Protein AF-A0A0F9V5Z4-F1 (afdb_monomer)

Mean predicted aligned error: 7.22 Å

Organism: NCBI:txid412755

Nearest PDB structures (foldseek):
  5kbp-assembly1_B  TM=8.800E-01  e=9.585E-67  Enterococcus faecalis V583
  2wyi-assembly1_B  TM=8.734E-01  e=1.736E-66  Streptococcus pyogenes M1 GAS
  5kbp-assembly1_A  TM=8.771E-01  e=3.304E-66  Enterococcus faecalis V583
  2wyi-assembly1_A  TM=8.633E-01  e=1.322E-65  Streptococcus pyogenes M1 GAS
  3lvt-assembly1_A  TM=8.710E-01  e=1.163E-58  Enterococcus faecalis V583

Foldseek 3Di:
DDDDDDDPDDPDPDDQFEEAEAAEEAQDCFFQDHVVQLLVLLLLQLVQVLVLCVVVVQAAYEDQQACQSVVSNLVPDDPVVSVVSLVSLQVCQQVQRYEFHQFHFQFQAFLAFLVLLLLRRLVSNVRQVSSNHYDLEARNAPHLWHFLCPLQSSVLVNRQEYEYAALDDFAQVQAAQWAWEAHLLGRIHTYGHPWLGLAQQEQLQLQVLCSVVSCLLQCVQRCVRYLASYGYHRHYAHSDSDDRDCVVVLVVVCPDPDSHHYDYHHPRVSCVVCVVSCVPPHGHYDGGIRNDPFFHHSLQLLLFFPLVLLQLLLVLQCLLFLALFLLLLLVVLFADDRPVVLSSLLSSLSVSCRHHSNSSVLRFQVSVVVNVVSSVSSCVSSVVSRLQSLQLVVLFAFQQLQPQLKWKKKKFFSFLDWDQAWFKFWDFHDQPQADKFKAFPVRHTWDKDFLDDDRRITTIITGDTAHGQWIFMIMIHRDDPDDDDDDAQWAADPVQQWIDAPFWIWGQDQLRFIWIAGPVVRDIWGRAFKKKKKFAPFASRDGFGAQDMDIWISSPWGWDWDFSDGGRFKTKIKIKTWTWAAQEADPVNNYGDPHTDIKIKIWIWMDGRPDLKIKIKMKIFDQHAGMWMKGWGFWRQADDQWKWAAGHLAIDIDGLWADDADRDRDPSSVSRTDGCQFVHGPQKFFHDQKMWDHPQFKIKMKGWRSQTIWGLDPPRRIIITTPHGHHFFSGDQPGPGGHDTDDFGFTRLCSRVGGMDIIMMIMHIATGTCLVRLVVVVSSDRSRDMWMKMFRRDHHPHYSGDHQKHKPPSSFWGWRRWRQAPVRFWIKTKTWGNAQAKDKMKMAHPAAFPFKAWGRSSRHGPPHGFDDDPRITIDMHRHSRITMMITGHDHHNRSVDRRDPVRSVRIGITDRDDDDDDRPDDDDHDQSADPVVLVVLVVQLVVLVVVLVVLVVVLVVLLVVLVVCLVVVHDDLVSLLVSLVSVLVNLVSVLNNLSSQLSSLSSVLSVLVVPPPDPVVNVVSNVVSVVSNSLGCNSVSVVLSVLSVSSSSSSVSQVVDPPDDDSSPSSSVSVVSSVVVNVVVVVVSVVVD

Solvent-accessible surface area (backbone atoms only — not comparable to full-atom values): 55728 Å² total; per-residue (Å²): 142,84,87,80,77,79,80,77,76,73,79,78,73,78,75,68,33,30,40,32,39,32,34,33,43,42,68,74,60,42,29,87,53,42,49,79,58,45,49,55,46,48,54,49,22,53,55,45,47,51,55,46,35,74,73,38,79,84,50,57,41,34,47,51,25,20,37,41,73,55,49,63,49,44,72,74,42,55,74,72,57,28,55,55,54,48,49,52,42,28,57,37,15,60,72,63,31,38,36,24,11,31,20,22,50,61,45,34,49,65,84,46,54,45,65,54,55,52,50,30,37,52,48,6,40,54,53,16,51,75,31,40,30,50,37,49,30,47,56,47,58,82,30,60,21,42,47,29,44,52,26,46,57,38,45,40,68,66,20,52,32,33,37,34,54,42,13,60,72,71,59,71,94,60,60,47,32,50,28,38,36,30,12,79,53,69,33,60,22,50,31,34,47,42,68,43,48,70,37,66,43,42,60,39,49,83,35,66,80,48,33,64,62,48,50,54,50,51,49,64,59,44,48,84,32,32,83,33,64,55,36,87,29,30,24,32,41,65,69,59,50,74,78,72,60,50,60,69,57,39,56,56,52,67,76,44,99,60,88,54,46,64,47,78,42,53,69,54,57,49,48,66,65,40,49,77,61,47,62,96,56,90,59,46,75,47,68,37,59,30,75,28,30,55,54,29,60,42,46,71,23,19,50,33,20,41,41,66,56,40,38,52,47,47,50,52,51,47,45,43,44,51,40,40,32,35,44,34,33,54,41,30,44,27,39,32,81,60,66,57,71,62,53,51,50,33,50,53,41,51,44,64,39,36,22,32,40,46,49,25,38,50,36,30,59,67,41,58,53,53,44,53,53,38,50,52,50,35,52,50,53,49,46,52,52,39,53,53,40,51,38,62,53,56,64,28,29,37,28,52,89,27,40,96,86,15,33,27,37,40,36,33,27,52,35,49,52,69,38,78,42,78,47,48,30,36,44,80,50,65,92,84,52,70,65,64,44,43,20,41,84,86,66,49,76,40,64,70,37,79,68,46,77,60,91,49,34,34,33,36,37,32,58,45,75,29,39,16,27,21,28,26,36,34,27,43,32,60,56,66,103,65,84,82,81,90,80,52,67,27,49,69,41,82,90,70,42,29,41,33,37,82,42,37,36,40,34,56,44,69,34,53,24,28,34,42,28,35,59,89,77,71,48,66,26,65,52,29,68,26,40,41,37,34,49,26,52,30,24,23,34,33,67,14,66,26,86,49,74,65,77,45,54,37,69,81,36,70,32,52,76,42,80,70,31,87,43,48,55,41,36,32,33,40,29,36,38,62,45,78,40,50,34,28,54,32,98,82,46,45,28,61,30,89,59,62,41,67,31,36,31,21,32,43,38,38,43,40,36,84,44,70,42,43,38,37,43,38,20,38,36,39,62,44,36,27,28,34,36,28,37,34,38,52,35,71,69,52,73,54,67,44,32,38,22,28,49,50,71,38,64,47,80,41,60,57,65,33,66,82,79,85,75,82,72,53,77,88,42,66,88,42,53,52,71,52,23,33,62,55,57,59,48,68,42,69,33,44,41,30,39,32,42,31,57,59,60,39,23,26,32,41,32,36,56,38,50,29,29,34,28,59,42,79,92,74,40,21,45,31,38,47,69,43,34,15,23,50,25,41,26,64,84,84,36,75,37,44,56,74,84,92,67,54,68,30,72,20,46,64,38,21,53,70,45,75,50,77,45,44,39,34,45,30,68,36,49,24,37,54,70,80,40,41,46,62,57,53,24,48,57,67,68,40,60,66,47,35,32,36,30,61,48,36,74,37,87,38,65,50,58,46,52,48,37,41,48,38,57,40,91,59,39,47,72,64,42,35,33,62,36,95,88,69,70,32,43,34,42,30,32,27,19,66,39,95,50,69,44,74,37,36,38,35,62,61,65,49,72,76,45,46,32,36,23,37,80,71,66,48,76,70,80,50,66,45,51,73,56,91,86,28,33,40,50,76,34,50,27,39,26,78,44,27,39,37,32,33,61,54,61,48,61,82,46,62,63,80,74,55,72,69,57,49,71,50,39,43,77,34,49,54,62,75,83,78,72,68,46,87,72,83,72,88,69,69,72,69,56,52,75,65,56,41,52,50,35,50,51,50,31,56,48,45,54,52,52,39,55,53,46,50,55,52,42,52,54,44,47,53,53,54,53,56,35,41,75,69,74,45,83,54,66,66,60,50,33,52,41,32,48,46,45,24,52,42,35,44,38,52,34,50,39,48,36,25,51,48,28,34,41,53,45,47,46,55,35,41,73,74,70,48,82,52,65,70,61,40,51,55,49,49,50,53,40,48,56,54,58,75,63,60,54,62,62,62,32,49,53,52,26,49,51,30,48,50,55,24,51,46,45,56,47,47,74,73,44,93,86,70,84,87,63,63,75,52,62,59,52,45,53,50,43,56,56,44,48,57,50,51,51,52,48,50,55,61,71,74,106

Structure (mmCIF, N/CA/C/O backbone):
data_AF-A0A0F9V5Z4-F1
#
_entry.id   AF-A0A0F9V5Z4-F1
#
loop_
_atom_site.group_PDB
_atom_site.id
_atom_site.type_symbol
_atom_site.label_atom_id
_atom_site.label_alt_id
_atom_site.label_comp_id
_atom_site.label_asym_id
_atom_site.label_entity_id
_atom_site.label_seq_id
_atom_site.pdbx_PDB_ins_code
_atom_site.Cartn_x
_atom_site.Cartn_y
_atom_site.Cartn_z
_atom_site.occupancy
_atom_site.B_iso_or_equiv
_atom_site.auth_seq_id
_atom_site.auth_comp_id
_atom_site.auth_asym_id
_atom_site.auth_atom_id
_atom_site.pdbx_PDB_model_num
ATOM 1 N N . MET A 1 1 ? 24.948 66.933 -37.140 1.00 43.47 1 MET A N 1
ATOM 2 C CA . MET A 1 1 ? 25.096 65.718 -37.972 1.00 43.47 1 MET A CA 1
ATOM 3 C C . MET A 1 1 ? 26.145 64.804 -37.351 1.00 43.47 1 MET A C 1
ATOM 5 O O . MET A 1 1 ? 27.294 65.203 -37.322 1.00 43.47 1 MET A O 1
ATOM 9 N N . ALA A 1 2 ? 25.753 63.628 -36.846 1.00 32.47 2 ALA A N 1
ATOM 10 C CA . ALA A 1 2 ? 26.552 62.389 -36.802 1.00 32.47 2 ALA A CA 1
ATOM 11 C C . ALA A 1 2 ? 25.697 61.283 -36.148 1.00 32.47 2 ALA A C 1
ATOM 13 O O . ALA A 1 2 ? 25.526 61.235 -34.933 1.00 32.47 2 ALA A O 1
ATOM 14 N N . LYS A 1 3 ? 25.097 60.422 -36.977 1.00 36.50 3 LYS A N 1
ATOM 15 C CA . LYS A 1 3 ? 24.316 59.248 -36.559 1.00 36.50 3 LYS A CA 1
ATOM 16 C C . LYS A 1 3 ? 25.256 58.204 -35.937 1.00 36.50 3 LYS A C 1
ATOM 18 O O . LYS A 1 3 ? 26.016 57.572 -36.668 1.00 36.50 3 LYS A O 1
ATOM 23 N N . ARG A 1 4 ? 25.166 57.946 -34.627 1.00 34.31 4 ARG A N 1
ATOM 24 C CA . ARG A 1 4 ? 25.692 56.703 -34.034 1.00 34.31 4 ARG A CA 1
ATOM 25 C C . ARG A 1 4 ? 24.708 55.571 -34.338 1.00 34.31 4 ARG A C 1
ATOM 27 O O . ARG A 1 4 ? 23.636 55.489 -33.749 1.00 34.31 4 ARG A O 1
ATOM 34 N N . ARG A 1 5 ? 25.066 54.731 -35.314 1.00 34.25 5 ARG A N 1
ATOM 35 C CA . ARG A 1 5 ? 24.407 53.449 -35.595 1.00 34.25 5 ARG A CA 1
ATOM 36 C C . ARG A 1 5 ? 24.515 52.564 -34.352 1.00 34.25 5 ARG A C 1
ATOM 38 O O . ARG A 1 5 ? 25.616 52.166 -33.986 1.00 34.25 5 ARG A O 1
ATOM 45 N N . ALA A 1 6 ? 23.380 52.243 -33.736 1.00 34.56 6 ALA A N 1
ATOM 46 C CA . ALA A 1 6 ? 23.280 51.085 -32.861 1.00 34.56 6 ALA A CA 1
ATOM 47 C C . ALA A 1 6 ? 23.609 49.837 -33.694 1.00 34.56 6 ALA A C 1
ATOM 49 O O . ALA A 1 6 ? 22.993 49.601 -34.739 1.00 34.56 6 ALA A O 1
ATOM 50 N N . SER A 1 7 ? 24.618 49.080 -33.273 1.00 33.00 7 SER A N 1
ATOM 51 C CA . SER A 1 7 ? 24.911 47.777 -33.846 1.00 33.00 7 SER A CA 1
ATOM 52 C C . SER A 1 7 ? 23.739 46.853 -33.516 1.00 33.00 7 SER A C 1
ATOM 54 O O . SER A 1 7 ? 23.436 46.593 -32.354 1.00 33.00 7 SER A O 1
ATOM 56 N N . LYS A 1 8 ? 23.027 46.386 -34.548 1.00 39.34 8 LYS A N 1
ATOM 57 C CA . LYS A 1 8 ? 22.133 45.237 -34.408 1.00 39.34 8 LYS A CA 1
ATOM 58 C C . LYS A 1 8 ? 23.038 44.055 -34.080 1.00 39.34 8 LYS A C 1
ATOM 60 O O . LYS A 1 8 ? 23.792 43.616 -34.947 1.00 39.34 8 LYS A O 1
ATOM 65 N N . SER A 1 9 ? 23.020 43.593 -32.833 1.00 38.16 9 SER A N 1
ATOM 66 C CA . SER A 1 9 ? 23.584 42.293 -32.496 1.00 38.16 9 SER A CA 1
ATOM 67 C C . SER A 1 9 ? 22.909 41.253 -33.390 1.00 38.16 9 SER A C 1
ATOM 69 O O . SER A 1 9 ? 21.684 41.223 -33.523 1.00 38.16 9 SER A O 1
ATOM 71 N N . ALA A 1 10 ? 23.719 40.443 -34.068 1.00 38.25 10 ALA A N 1
ATOM 72 C CA . ALA A 1 10 ? 23.221 39.281 -34.783 1.00 38.25 10 ALA A CA 1
ATOM 73 C C . ALA A 1 10 ? 22.429 38.393 -33.800 1.00 38.25 10 ALA A C 1
ATOM 75 O O . ALA A 1 10 ? 22.803 38.324 -32.622 1.00 38.25 10 ALA A O 1
ATOM 76 N N . PRO A 1 11 ? 21.346 37.727 -34.237 1.00 37.97 11 PRO A N 1
ATOM 77 C CA . PRO A 1 11 ? 20.651 36.772 -33.384 1.00 37.97 11 PRO A CA 1
ATOM 78 C C . PRO A 1 11 ? 21.666 35.736 -32.883 1.00 37.97 11 PRO A C 1
ATOM 80 O O . PRO A 1 11 ? 22.372 35.129 -33.689 1.00 37.97 11 PRO A O 1
ATOM 83 N N . LYS A 1 12 ? 21.779 35.562 -31.555 1.00 43.12 12 LYS A N 1
ATOM 84 C CA . LYS A 1 12 ? 22.541 34.445 -30.973 1.00 43.12 12 LYS A CA 1
ATOM 85 C C . LYS A 1 12 ? 22.007 33.169 -31.625 1.00 43.12 12 LYS A C 1
ATOM 87 O O . LYS A 1 12 ? 20.807 32.914 -31.535 1.00 43.12 12 LYS A O 1
ATOM 92 N N . ALA A 1 13 ? 22.873 32.419 -32.308 1.00 49.06 13 ALA A N 1
ATOM 93 C CA . ALA A 1 13 ? 22.507 31.124 -32.868 1.00 49.06 13 ALA A CA 1
ATOM 94 C C . ALA A 1 13 ? 21.844 30.277 -31.771 1.00 49.06 13 ALA A C 1
ATOM 96 O O . ALA A 1 13 ? 22.297 30.297 -30.622 1.00 49.06 13 ALA A O 1
ATOM 97 N N . ALA A 1 14 ? 20.748 29.592 -32.108 1.00 57.53 14 ALA A N 1
ATOM 98 C CA . ALA A 1 14 ? 20.086 28.701 -31.166 1.00 57.53 14 ALA A CA 1
ATOM 99 C C . ALA A 1 14 ? 21.117 27.686 -30.633 1.00 57.53 14 ALA A C 1
ATOM 101 O O . ALA A 1 14 ? 21.912 27.172 -31.426 1.00 57.53 14 ALA A O 1
ATOM 102 N N . PRO A 1 15 ? 21.158 27.427 -29.314 1.00 72.62 15 PRO A N 1
ATOM 103 C CA . PRO A 1 15 ? 22.108 26.478 -28.754 1.00 72.62 15 PRO A CA 1
ATOM 104 C C . PRO A 1 15 ? 21.891 25.098 -29.381 1.00 72.62 15 PRO A C 1
ATOM 106 O O . PRO A 1 15 ? 20.756 24.634 -29.507 1.00 72.62 15 PRO A O 1
ATOM 109 N N . ARG A 1 16 ? 22.992 24.459 -29.780 1.00 87.06 16 ARG A N 1
ATOM 110 C CA . ARG A 1 16 ? 23.005 23.087 -30.293 1.00 87.06 16 ARG A CA 1
ATOM 111 C C . ARG A 1 16 ? 22.402 22.152 -29.228 1.00 87.06 16 ARG A C 1
ATOM 113 O O . ARG A 1 16 ? 22.829 22.231 -28.074 1.00 87.06 16 ARG A O 1
ATOM 120 N N . PRO A 1 17 ? 21.409 21.302 -29.558 1.00 94.94 17 PRO A N 1
ATOM 121 C CA . PRO A 1 17 ? 20.796 20.415 -28.576 1.00 94.94 17 PRO A CA 1
ATOM 122 C C . PRO A 1 17 ? 21.823 19.414 -28.043 1.00 94.94 17 PRO A C 1
ATOM 124 O O . PRO A 1 17 ? 22.686 18.940 -28.782 1.00 94.94 17 PRO A O 1
ATOM 127 N N . THR A 1 18 ? 21.727 19.066 -26.762 1.00 96.94 18 THR A N 1
ATOM 128 C CA . THR A 1 18 ? 22.603 18.063 -26.143 1.00 96.94 18 THR A CA 1
ATOM 129 C C . THR A 1 18 ? 21.808 16.843 -25.695 1.00 96.94 18 THR A C 1
ATOM 131 O O . THR A 1 18 ? 20.890 16.974 -24.890 1.00 96.94 18 THR A O 1
ATOM 134 N N . GLY A 1 19 ? 22.181 15.657 -26.169 1.00 97.00 19 GLY A N 1
ATOM 135 C CA . GLY A 1 19 ? 21.674 14.384 -25.666 1.00 97.00 19 GLY A CA 1
ATOM 136 C C . GLY A 1 19 ? 22.404 13.961 -24.394 1.00 97.00 19 GLY A C 1
ATOM 137 O O . GLY A 1 19 ? 23.636 13.953 -24.337 1.00 97.00 19 GLY A O 1
ATOM 138 N N . HIS A 1 20 ? 21.640 13.605 -23.368 1.00 97.56 20 HIS A N 1
ATOM 139 C CA . HIS A 1 20 ? 22.143 13.192 -22.062 1.00 97.56 20 HIS A CA 1
ATOM 140 C C . HIS A 1 20 ? 21.860 11.713 -21.846 1.00 97.56 20 HIS A C 1
ATOM 142 O O . HIS A 1 20 ? 20.718 11.324 -21.610 1.00 97.56 20 HIS A O 1
ATOM 148 N N . ILE A 1 21 ? 22.898 10.885 -21.943 1.00 97.44 21 ILE A N 1
ATOM 149 C CA . ILE A 1 21 ? 22.795 9.443 -21.738 1.00 97.44 21 ILE A CA 1
ATOM 150 C C . ILE A 1 21 ? 22.762 9.160 -20.235 1.00 97.44 21 ILE A C 1
ATOM 152 O O . ILE A 1 21 ? 23.786 9.265 -19.560 1.00 97.44 21 ILE A O 1
ATOM 156 N N . ILE A 1 22 ? 21.595 8.774 -19.722 1.00 97.25 22 ILE A N 1
ATOM 157 C CA . ILE A 1 22 ? 21.388 8.385 -18.323 1.00 97.25 22 ILE A CA 1
ATOM 158 C C . ILE A 1 22 ? 21.386 6.863 -18.261 1.00 97.25 22 ILE A C 1
ATOM 160 O O . ILE A 1 22 ? 20.468 6.215 -18.761 1.00 97.25 22 ILE A O 1
ATOM 164 N N . THR A 1 23 ? 22.445 6.284 -17.694 1.00 96.62 23 THR A N 1
ATOM 165 C CA . THR A 1 23 ? 22.612 4.825 -17.637 1.00 96.62 23 THR A CA 1
ATOM 166 C C . THR A 1 23 ? 22.084 4.270 -16.322 1.00 96.62 23 THR A C 1
ATOM 168 O O . THR A 1 23 ? 22.508 4.713 -15.256 1.00 96.62 23 THR A O 1
ATOM 171 N N . HIS A 1 24 ? 21.166 3.306 -16.394 1.00 94.81 24 HIS A N 1
ATOM 172 C CA . HIS A 1 24 ? 20.559 2.674 -15.219 1.00 94.81 24 HIS A CA 1
ATOM 173 C C . HIS A 1 24 ? 20.305 1.187 -15.453 1.00 94.81 24 HIS A C 1
ATOM 175 O O . HIS A 1 24 ? 20.174 0.746 -16.593 1.00 94.81 24 HIS A O 1
ATOM 181 N N . ASN A 1 25 ? 20.220 0.411 -14.378 1.00 91.56 25 ASN A N 1
ATOM 182 C CA . ASN A 1 25 ? 19.875 -1.005 -14.448 1.00 91.56 25 ASN A CA 1
ATOM 183 C C . ASN A 1 25 ? 18.634 -1.267 -13.600 1.00 91.56 25 ASN A C 1
ATOM 185 O O . ASN A 1 25 ? 18.753 -1.329 -12.379 1.00 91.56 25 ASN A O 1
ATOM 189 N N . HIS A 1 26 ? 17.477 -1.397 -14.247 1.00 91.81 26 HIS A N 1
ATOM 190 C CA . HIS A 1 26 ? 16.213 -1.670 -13.584 1.00 91.81 26 HIS A CA 1
ATOM 191 C C . HIS A 1 26 ? 16.264 -3.029 -12.893 1.00 91.81 26 HIS A C 1
ATOM 193 O O . HIS A 1 26 ? 16.584 -4.046 -13.525 1.00 91.81 26 HIS A O 1
ATOM 199 N N . TRP A 1 27 ? 16.013 -3.023 -11.588 1.00 92.12 27 TRP A N 1
ATOM 200 C CA . TRP A 1 27 ? 16.294 -4.158 -10.729 1.00 92.12 27 TRP A CA 1
ATOM 201 C C . TRP A 1 27 ? 15.084 -4.556 -9.895 1.00 92.12 27 TRP A C 1
ATOM 203 O O . TRP A 1 27 ? 14.965 -4.184 -8.729 1.00 92.12 27 TRP A O 1
ATOM 213 N N . ASP A 1 28 ? 14.245 -5.417 -10.464 1.00 92.06 28 ASP A N 1
ATOM 214 C CA . ASP A 1 28 ? 13.158 -6.038 -9.711 1.00 92.06 28 ASP A CA 1
ATOM 215 C C . ASP A 1 28 ? 13.735 -7.017 -8.695 1.00 92.06 28 ASP A C 1
ATOM 217 O O . ASP A 1 28 ? 14.318 -8.044 -9.051 1.00 92.06 28 ASP A O 1
ATOM 221 N N . ARG A 1 29 ? 13.628 -6.691 -7.406 1.00 90.75 29 ARG A N 1
ATOM 222 C CA . ARG A 1 29 ? 14.172 -7.529 -6.329 1.00 90.75 29 ARG A CA 1
ATOM 223 C C . ARG A 1 29 ? 13.669 -8.971 -6.431 1.00 90.75 29 ARG A C 1
ATOM 225 O O . ARG A 1 29 ? 14.471 -9.915 -6.447 1.00 90.75 29 ARG A O 1
ATOM 232 N N . ASP A 1 30 ? 12.351 -9.096 -6.536 1.00 91.75 30 ASP A N 1
ATOM 233 C CA . ASP A 1 30 ? 11.601 -10.321 -6.742 1.00 91.75 30 ASP A CA 1
ATOM 234 C C . ASP A 1 30 ? 10.557 -10.096 -7.838 1.00 91.75 30 ASP A C 1
ATOM 236 O O . ASP A 1 30 ? 9.823 -9.114 -7.821 1.00 91.75 30 ASP A O 1
ATOM 240 N N . TRP A 1 31 ? 10.458 -11.038 -8.777 1.00 93.31 31 TRP A N 1
ATOM 241 C CA . TRP A 1 31 ? 9.421 -11.007 -9.808 1.00 93.31 31 TRP A CA 1
ATOM 242 C C . TRP A 1 31 ? 9.094 -12.422 -10.308 1.00 93.31 31 TRP A C 1
ATOM 244 O O . TRP A 1 31 ? 8.435 -13.220 -9.631 1.00 93.31 31 TRP A O 1
ATOM 254 N N . VAL A 1 32 ? 9.596 -12.782 -11.493 1.00 90.44 32 VAL A N 1
ATOM 255 C CA . VAL A 1 32 ? 9.584 -14.162 -11.996 1.00 90.44 32 VAL A CA 1
ATOM 256 C C . VAL A 1 32 ? 10.664 -15.012 -11.323 1.00 90.44 32 VAL A C 1
ATOM 258 O O . VAL A 1 32 ? 10.488 -16.217 -11.147 1.00 90.44 32 VAL A O 1
ATOM 261 N N . LEU A 1 33 ? 11.774 -14.377 -10.939 1.00 90.19 33 LEU A N 1
ATOM 262 C CA . LEU A 1 33 ? 12.868 -14.968 -10.177 1.00 90.19 33 LEU A CA 1
ATOM 263 C C . LEU A 1 33 ? 12.790 -14.486 -8.727 1.00 90.19 33 LEU A C 1
ATOM 265 O O . LEU A 1 33 ? 12.339 -13.373 -8.469 1.00 90.19 33 LEU A O 1
ATOM 269 N N . THR A 1 34 ? 13.243 -15.326 -7.799 1.00 90.31 34 THR A N 1
ATOM 270 C CA . THR A 1 34 ? 13.334 -14.968 -6.380 1.00 90.31 34 THR A CA 1
ATOM 271 C C . THR A 1 34 ? 14.623 -14.211 -6.079 1.00 90.31 34 THR A C 1
ATOM 273 O O . THR A 1 34 ? 15.635 -14.374 -6.774 1.00 90.31 34 THR A O 1
ATOM 276 N N . GLU A 1 35 ? 14.626 -13.500 -4.954 1.00 88.38 35 GLU A N 1
ATOM 277 C CA . GLU A 1 35 ? 15.760 -12.782 -4.370 1.00 88.38 35 GLU A CA 1
ATOM 278 C C . GLU A 1 35 ? 17.042 -13.624 -4.317 1.00 88.38 35 GLU A C 1
ATOM 280 O O . GLU A 1 35 ? 18.155 -13.116 -4.414 1.00 88.38 35 GLU A O 1
ATOM 285 N N . VAL A 1 36 ? 16.929 -14.947 -4.169 1.00 85.94 36 VAL A N 1
ATOM 286 C CA . VAL A 1 36 ? 18.088 -15.843 -4.094 1.00 85.94 36 VAL A CA 1
ATOM 287 C C . VAL A 1 36 ? 18.882 -15.825 -5.399 1.00 85.94 36 VAL A C 1
ATOM 289 O O . VAL A 1 36 ? 20.114 -15.883 -5.355 1.00 85.94 36 VAL A O 1
ATOM 292 N N . ILE A 1 37 ? 18.187 -15.753 -6.537 1.00 86.38 37 ILE A N 1
ATOM 293 C CA . ILE A 1 37 ? 18.793 -15.717 -7.869 1.00 86.38 37 ILE A CA 1
ATOM 294 C C . ILE A 1 37 ? 19.247 -14.293 -8.182 1.00 86.38 37 ILE A C 1
ATOM 296 O O . ILE A 1 37 ? 20.417 -14.099 -8.522 1.00 86.38 37 ILE A O 1
ATOM 300 N N . THR A 1 38 ? 18.366 -13.306 -7.994 1.00 88.69 38 THR A N 1
ATOM 301 C CA . THR A 1 38 ? 18.655 -11.905 -8.331 1.00 88.69 38 THR A CA 1
ATOM 302 C C . THR A 1 38 ? 19.839 -11.381 -7.513 1.00 88.69 38 THR A C 1
ATOM 304 O O . THR A 1 38 ? 20.785 -10.841 -8.075 1.00 88.69 38 THR A O 1
ATOM 307 N N . ARG A 1 39 ? 19.949 -11.686 -6.214 1.00 85.81 39 ARG A N 1
ATOM 308 C CA . ARG A 1 39 ? 21.137 -11.322 -5.407 1.00 85.81 39 ARG A CA 1
ATOM 309 C C . ARG A 1 39 ? 22.463 -11.853 -5.971 1.00 85.81 39 ARG A C 1
ATOM 311 O O . ARG A 1 39 ? 23.498 -11.205 -5.821 1.00 85.81 39 ARG A O 1
ATOM 318 N N . GLY A 1 40 ? 22.463 -13.035 -6.594 1.00 85.62 40 GLY A N 1
ATOM 319 C CA . GLY A 1 40 ? 23.655 -13.589 -7.244 1.00 85.62 40 GLY A CA 1
ATOM 320 C C . GLY A 1 40 ? 24.080 -12.772 -8.466 1.00 85.62 40 GLY A C 1
ATOM 321 O O . GLY A 1 40 ? 25.267 -12.492 -8.641 1.00 85.62 40 GLY A O 1
ATOM 322 N N . GLN A 1 41 ? 23.101 -12.330 -9.257 1.00 87.38 41 GLN A N 1
ATOM 323 C CA . GLN A 1 41 ? 23.310 -11.452 -10.409 1.00 87.38 41 GLN A CA 1
ATOM 324 C C . GLN A 1 41 ? 23.791 -10.066 -9.960 1.00 87.38 41 GLN A C 1
ATOM 326 O O . GLN A 1 41 ? 24.725 -9.526 -10.548 1.00 87.38 41 GLN A O 1
ATOM 331 N N . ALA A 1 42 ? 23.243 -9.527 -8.864 1.00 91.12 42 ALA A N 1
ATOM 332 C CA . ALA A 1 42 ? 23.659 -8.238 -8.306 1.00 91.12 42 ALA A CA 1
ATOM 333 C C . ALA A 1 42 ? 25.153 -8.237 -7.940 1.00 91.12 42 ALA A C 1
ATOM 335 O O . ALA A 1 42 ? 25.880 -7.294 -8.250 1.00 91.12 42 ALA A O 1
ATOM 336 N N . ALA A 1 43 ? 25.651 -9.332 -7.351 1.00 91.06 43 ALA A N 1
ATOM 337 C CA . ALA A 1 43 ? 27.072 -9.478 -7.038 1.00 91.06 43 ALA A CA 1
ATOM 338 C C . ALA A 1 43 ? 27.965 -9.451 -8.295 1.00 91.06 43 ALA A C 1
ATOM 340 O O . ALA A 1 43 ? 29.034 -8.832 -8.287 1.00 91.06 43 ALA A O 1
ATOM 341 N N . ALA A 1 44 ? 27.541 -10.105 -9.382 1.00 91.56 44 ALA A N 1
ATOM 342 C CA . ALA A 1 44 ? 28.256 -10.073 -10.657 1.00 91.56 44 ALA A CA 1
ATOM 343 C C . ALA A 1 44 ? 28.203 -8.678 -11.303 1.00 91.56 44 ALA A C 1
ATOM 345 O O . ALA A 1 44 ? 29.237 -8.169 -11.745 1.00 91.56 44 ALA A O 1
ATOM 346 N N . PHE A 1 45 ? 27.033 -8.037 -11.284 1.00 94.00 45 PHE A N 1
ATOM 347 C CA . PHE A 1 45 ? 26.827 -6.676 -11.766 1.00 94.00 45 PHE A CA 1
ATOM 348 C C . PHE A 1 45 ? 27.739 -5.673 -11.049 1.00 94.00 45 PHE A C 1
ATOM 350 O O . PHE A 1 45 ? 28.524 -5.001 -11.713 1.00 94.00 45 PHE A O 1
ATOM 357 N N . PHE A 1 46 ? 27.731 -5.613 -9.710 1.00 95.75 46 PHE A N 1
ATOM 358 C CA . PHE A 1 46 ? 28.562 -4.654 -8.969 1.00 95.75 46 PHE A CA 1
ATOM 359 C C . PHE A 1 46 ? 30.060 -4.879 -9.186 1.00 95.75 46 PHE A C 1
ATOM 361 O O . PHE A 1 46 ? 30.820 -3.918 -9.318 1.00 95.75 46 PHE A O 1
ATOM 368 N N . LYS A 1 47 ? 30.498 -6.139 -9.304 1.00 95.50 47 LYS A N 1
ATOM 369 C CA . LYS A 1 47 ? 31.883 -6.452 -9.672 1.00 95.50 47 LYS A CA 1
ATOM 370 C C . LYS A 1 47 ? 32.251 -5.849 -11.033 1.00 95.50 47 LYS A C 1
ATOM 372 O O . LYS A 1 47 ? 33.305 -5.224 -11.150 1.00 95.50 47 LYS A O 1
ATOM 377 N N . ASN A 1 48 ? 31.405 -6.038 -12.046 1.00 95.44 48 ASN A N 1
ATOM 378 C CA . ASN A 1 48 ? 31.648 -5.522 -13.394 1.00 95.44 48 ASN A CA 1
ATOM 379 C C . ASN A 1 48 ? 31.541 -3.991 -13.441 1.00 95.44 48 ASN A C 1
ATOM 381 O O . ASN A 1 48 ? 32.343 -3.347 -14.113 1.00 95.44 48 ASN A O 1
ATOM 385 N N . LEU A 1 49 ? 30.607 -3.408 -12.686 1.00 96.62 49 LEU A N 1
ATOM 386 C CA . LEU A 1 49 ? 30.423 -1.965 -12.564 1.00 96.62 49 LEU A CA 1
ATOM 387 C C . LEU A 1 49 ? 31.663 -1.289 -11.982 1.00 96.62 49 LEU A C 1
ATOM 389 O O . LEU A 1 49 ? 32.165 -0.329 -12.557 1.00 96.62 49 LEU A O 1
ATOM 393 N N . PHE A 1 50 ? 32.205 -1.804 -10.877 1.00 97.38 50 PHE A N 1
ATOM 394 C CA . PHE A 1 50 ? 33.412 -1.223 -10.293 1.00 97.38 50 PHE A CA 1
ATOM 395 C C . PHE A 1 50 ? 34.632 -1.391 -11.200 1.00 97.38 50 PHE A C 1
ATOM 397 O O . PHE A 1 50 ? 35.426 -0.462 -11.302 1.00 97.38 50 PHE A O 1
ATOM 404 N N . ALA A 1 51 ? 34.747 -2.514 -11.919 1.00 97.06 51 ALA A N 1
ATOM 405 C CA . ALA A 1 51 ? 35.792 -2.683 -12.927 1.00 97.06 51 ALA A CA 1
ATOM 406 C C . ALA A 1 51 ? 35.655 -1.681 -14.091 1.00 97.06 51 ALA A C 1
ATOM 408 O O . ALA A 1 51 ? 36.664 -1.174 -14.577 1.00 97.06 51 ALA A O 1
ATOM 409 N N . MET A 1 52 ? 34.423 -1.372 -14.519 1.00 95.94 52 MET A N 1
ATOM 410 C CA . MET A 1 52 ? 34.156 -0.318 -15.502 1.00 95.94 52 MET A CA 1
ATOM 411 C C . MET A 1 52 ? 34.594 1.042 -14.971 1.00 95.94 52 MET A C 1
ATOM 413 O O . MET A 1 52 ? 35.358 1.727 -15.635 1.00 95.94 52 MET A O 1
ATOM 417 N N . MET A 1 53 ? 34.152 1.415 -13.771 1.00 96.69 53 MET A N 1
ATOM 418 C CA . MET A 1 53 ? 34.457 2.725 -13.197 1.00 96.69 53 MET A CA 1
ATOM 419 C C . MET A 1 53 ? 35.959 2.898 -12.914 1.00 96.69 53 MET A C 1
ATOM 421 O O . MET A 1 53 ? 36.498 3.982 -13.105 1.00 96.69 53 MET A O 1
ATOM 425 N N . ASP A 1 54 ? 36.672 1.840 -12.509 1.00 95.94 54 ASP A N 1
ATOM 426 C CA . ASP A 1 54 ? 38.132 1.898 -12.348 1.00 95.94 54 ASP A CA 1
ATOM 427 C C . ASP A 1 54 ? 38.860 2.092 -13.696 1.00 95.94 54 ASP A C 1
ATOM 429 O O . ASP A 1 54 ? 39.914 2.727 -13.724 1.00 95.94 54 ASP A O 1
ATOM 433 N N . ARG A 1 55 ? 38.302 1.587 -14.809 1.00 96.00 55 ARG A N 1
ATOM 434 C CA . ARG A 1 55 ? 38.837 1.784 -16.170 1.00 96.00 55 ARG A CA 1
ATOM 435 C C . ARG A 1 55 ? 38.473 3.150 -16.756 1.00 96.00 55 ARG A C 1
ATOM 437 O O . ARG A 1 55 ? 39.315 3.806 -17.357 1.00 96.00 55 ARG A O 1
ATOM 444 N N . GLU A 1 56 ? 37.217 3.547 -16.614 1.00 95.69 56 GLU A N 1
ATOM 445 C CA . GLU A 1 56 ? 36.608 4.747 -17.177 1.00 95.69 56 GLU A CA 1
ATOM 446 C C . GLU A 1 56 ? 36.070 5.596 -16.018 1.00 95.69 56 GLU A C 1
ATOM 448 O O . GLU A 1 56 ? 34.914 5.486 -15.610 1.00 95.69 56 GLU A O 1
ATOM 453 N N . VAL A 1 57 ? 36.933 6.443 -15.456 1.00 94.56 57 VAL A N 1
ATOM 454 C CA . VAL A 1 57 ? 36.660 7.191 -14.212 1.00 94.56 57 VAL A CA 1
ATOM 455 C C . VAL A 1 57 ? 35.519 8.209 -14.312 1.00 94.56 57 VAL A C 1
ATOM 457 O O . VAL A 1 57 ? 35.041 8.683 -13.278 1.00 94.56 57 VAL A O 1
ATOM 460 N N . ASP A 1 58 ? 35.092 8.531 -15.533 1.00 94.88 58 ASP A N 1
ATOM 461 C CA . ASP A 1 58 ? 33.966 9.420 -15.837 1.00 94.88 58 ASP A CA 1
ATOM 462 C C . ASP A 1 58 ? 32.647 8.655 -16.030 1.00 94.88 58 ASP A C 1
ATOM 464 O O . ASP A 1 58 ? 31.597 9.277 -16.183 1.00 94.88 58 ASP A O 1
ATOM 468 N N . TYR A 1 59 ? 32.677 7.316 -16.005 1.00 97.50 59 TYR A N 1
ATOM 469 C CA . TYR A 1 59 ? 31.493 6.485 -16.196 1.00 97.50 59 TYR A CA 1
ATOM 470 C C . TYR A 1 59 ? 30.499 6.672 -15.053 1.00 97.50 59 TYR A C 1
ATOM 472 O O . TYR A 1 59 ? 30.879 6.639 -13.876 1.00 97.50 59 TYR A O 1
ATOM 480 N N . LYS A 1 60 ? 29.218 6.821 -15.392 1.00 97.00 60 LYS A N 1
ATOM 481 C CA . LYS A 1 60 ? 28.145 7.030 -14.415 1.00 97.00 60 LYS A CA 1
ATOM 482 C C . LYS A 1 60 ? 27.059 5.959 -14.483 1.00 97.00 60 LYS A C 1
ATOM 484 O O . LYS A 1 60 ? 26.815 5.375 -15.536 1.00 97.00 60 LYS A O 1
ATOM 489 N N . MET A 1 61 ? 26.428 5.689 -13.342 1.00 96.06 61 MET A N 1
ATOM 490 C CA . MET A 1 61 ? 25.382 4.675 -13.195 1.00 96.06 61 MET A CA 1
ATOM 491 C C . MET A 1 61 ? 24.358 5.086 -12.135 1.00 96.06 61 MET A C 1
ATOM 493 O O . MET A 1 61 ? 24.728 5.509 -11.038 1.00 96.06 61 MET A O 1
ATOM 497 N N . VAL A 1 62 ? 23.079 4.883 -12.443 1.00 95.62 62 VAL A N 1
ATOM 498 C CA . VAL A 1 62 ? 21.957 4.984 -11.502 1.00 95.62 62 VAL A CA 1
ATOM 499 C C . VAL A 1 62 ? 21.598 3.586 -11.005 1.00 95.62 62 VAL A C 1
ATOM 501 O O . VAL A 1 62 ? 21.328 2.694 -11.811 1.00 95.62 62 VAL A O 1
ATOM 504 N N . THR A 1 63 ? 21.548 3.381 -9.687 1.00 93.00 63 THR A N 1
ATOM 505 C CA . THR A 1 63 ? 21.102 2.110 -9.081 1.00 93.00 63 THR A CA 1
ATOM 506 C C . THR A 1 63 ? 19.580 2.061 -8.948 1.00 93.00 63 THR A C 1
ATOM 508 O O . THR A 1 63 ? 19.040 1.757 -7.890 1.00 93.00 63 THR A O 1
ATOM 511 N N . ASP A 1 64 ? 18.898 2.422 -10.035 1.00 93.31 64 ASP A N 1
ATOM 512 C CA . ASP A 1 64 ? 17.448 2.310 -10.207 1.00 93.31 64 ASP A CA 1
ATOM 513 C C . ASP A 1 64 ? 16.593 2.991 -9.129 1.00 93.31 64 ASP A C 1
ATOM 515 O O . ASP A 1 64 ? 15.545 2.501 -8.726 1.00 93.31 64 ASP A O 1
ATOM 519 N N . GLY A 1 65 ? 17.029 4.131 -8.600 1.00 94.38 65 GLY A N 1
ATOM 520 C CA . GLY A 1 65 ? 16.212 4.849 -7.622 1.00 94.38 65 GLY A CA 1
ATOM 521 C C . GLY A 1 65 ? 16.180 4.224 -6.222 1.00 94.38 65 GLY A C 1
ATOM 522 O O . GLY A 1 65 ? 15.579 4.810 -5.327 1.00 94.38 65 GLY A O 1
ATOM 523 N N . GLN A 1 66 ? 16.829 3.074 -6.013 1.00 95.75 66 GLN A N 1
ATOM 524 C CA . GLN A 1 66 ? 16.729 2.266 -4.799 1.00 95.75 66 GLN A CA 1
ATOM 525 C C . GLN A 1 66 ? 18.105 1.868 -4.250 1.00 95.75 66 GLN A C 1
ATOM 527 O O . GLN A 1 66 ? 19.099 1.787 -4.975 1.00 95.75 66 GLN A O 1
ATOM 532 N N . VAL A 1 67 ? 18.188 1.638 -2.940 1.00 97.00 67 VAL A N 1
ATOM 533 C CA . VAL A 1 67 ? 19.423 1.182 -2.267 1.00 97.00 67 VAL A CA 1
ATOM 534 C C . VAL A 1 67 ? 19.311 -0.228 -1.697 1.00 97.00 67 VAL A C 1
ATOM 536 O O . VAL A 1 67 ? 20.309 -0.776 -1.234 1.00 97.00 67 VAL A O 1
ATOM 539 N N . GLU A 1 68 ? 18.128 -0.837 -1.744 1.00 95.81 68 GLU A N 1
ATOM 540 C CA . GLU A 1 68 ? 17.873 -2.175 -1.217 1.00 95.81 68 GLU A CA 1
ATOM 541 C C . GLU A 1 68 ? 18.730 -3.231 -1.912 1.00 95.81 68 GLU A C 1
ATOM 543 O O . GLU A 1 68 ? 19.373 -4.005 -1.213 1.00 95.81 68 GLU A O 1
ATOM 548 N N . VAL A 1 69 ? 18.877 -3.183 -3.240 1.00 93.31 69 VAL A N 1
ATOM 549 C CA . VAL A 1 69 ? 19.761 -4.100 -3.985 1.00 93.31 69 VAL A CA 1
ATOM 550 C C . VAL A 1 69 ? 21.216 -4.047 -3.493 1.00 93.31 69 VAL A C 1
ATOM 552 O O . VAL A 1 69 ? 21.925 -5.058 -3.482 1.00 93.31 69 VAL A O 1
ATOM 555 N N . ILE A 1 70 ? 21.671 -2.873 -3.041 1.00 94.81 70 ILE A N 1
ATOM 556 C CA . ILE A 1 70 ? 23.006 -2.685 -2.465 1.00 94.81 70 ILE A CA 1
ATOM 557 C C . ILE A 1 70 ? 23.051 -3.264 -1.047 1.00 94.81 70 ILE A C 1
ATOM 559 O O . ILE A 1 70 ? 23.991 -3.980 -0.705 1.00 94.81 70 ILE A O 1
ATOM 563 N N . ASP A 1 71 ? 22.042 -2.972 -0.225 1.00 93.31 71 ASP A N 1
ATOM 564 C CA . ASP A 1 71 ? 21.929 -3.472 1.149 1.00 93.31 71 ASP A CA 1
ATOM 565 C C . ASP A 1 71 ? 21.869 -5.013 1.170 1.00 93.31 71 ASP A C 1
ATOM 567 O O . ASP A 1 71 ? 22.654 -5.651 1.871 1.00 93.31 71 ASP A O 1
ATOM 571 N N . ASP A 1 72 ? 21.051 -5.622 0.306 1.00 91.25 72 ASP A N 1
ATOM 572 C CA . ASP A 1 72 ? 20.926 -7.073 0.121 1.00 91.25 72 ASP A CA 1
ATOM 573 C C . ASP A 1 72 ? 22.245 -7.725 -0.331 1.00 91.25 72 ASP A C 1
ATOM 575 O O . ASP A 1 72 ? 22.603 -8.816 0.135 1.00 91.25 72 ASP A O 1
ATOM 579 N N . TYR A 1 73 ? 23.003 -7.061 -1.212 1.00 92.69 73 TYR A N 1
ATOM 580 C CA . TYR A 1 73 ? 24.340 -7.509 -1.607 1.00 92.69 73 TYR A CA 1
ATOM 581 C C . TYR A 1 73 ? 25.316 -7.481 -0.421 1.00 92.69 73 TYR A C 1
ATOM 583 O O . TYR A 1 73 ? 26.011 -8.469 -0.157 1.00 92.69 73 TYR A O 1
ATOM 591 N N . LEU A 1 74 ? 25.353 -6.373 0.325 1.00 93.75 74 LEU A N 1
ATOM 592 C CA . LEU A 1 74 ? 26.284 -6.168 1.435 1.00 93.75 74 LEU A CA 1
ATOM 593 C C . LEU A 1 74 ? 25.981 -7.059 2.650 1.00 93.75 74 LEU A C 1
ATOM 595 O O . LEU A 1 74 ? 26.917 -7.514 3.314 1.00 93.75 74 LEU A O 1
ATOM 599 N N . GLU A 1 75 ? 24.708 -7.340 2.943 1.00 90.25 75 GLU A N 1
ATOM 600 C CA . GLU A 1 75 ? 24.271 -8.160 4.086 1.00 90.25 75 GLU A CA 1
ATOM 601 C C . GLU A 1 75 ? 24.805 -9.604 4.043 1.00 90.25 75 GLU A C 1
ATOM 603 O O . GLU A 1 75 ? 24.978 -10.228 5.092 1.00 90.25 75 GLU A O 1
ATOM 608 N N . ARG A 1 76 ? 25.126 -10.141 2.858 1.00 86.62 76 ARG A N 1
ATOM 609 C CA . ARG A 1 76 ? 25.642 -11.518 2.699 1.00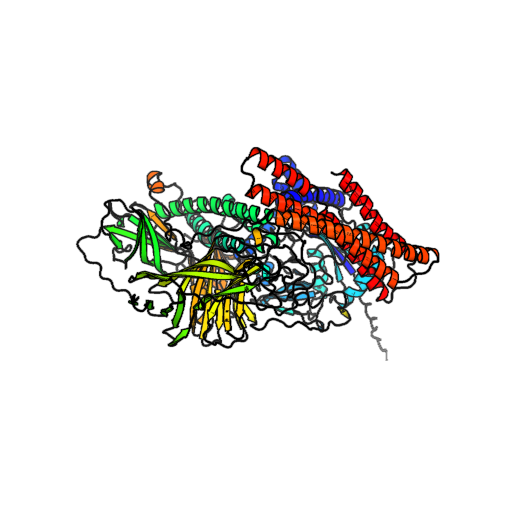 86.62 76 ARG A CA 1
ATOM 610 C C . ARG A 1 76 ? 27.155 -11.635 2.830 1.00 86.62 76 ARG A C 1
ATOM 612 O O . ARG A 1 76 ? 27.690 -12.746 2.872 1.00 86.62 76 ARG A O 1
ATOM 619 N N . LEU A 1 77 ? 27.861 -10.512 2.841 1.00 93.06 77 LEU A N 1
ATOM 620 C CA . LEU A 1 77 ? 29.312 -10.499 2.909 1.00 93.06 77 LEU A CA 1
ATOM 621 C C . LEU A 1 77 ? 29.782 -10.679 4.354 1.00 93.06 77 LEU A C 1
ATOM 623 O O . LEU A 1 77 ? 29.161 -10.204 5.303 1.00 93.06 77 LEU A O 1
ATOM 627 N N . SER A 1 78 ? 30.937 -11.326 4.531 1.00 95.50 78 SER A N 1
ATOM 628 C CA . SER A 1 78 ? 31.603 -11.315 5.836 1.00 95.50 78 SER A CA 1
ATOM 629 C C . SER A 1 78 ? 31.952 -9.872 6.232 1.00 95.50 78 SER A C 1
ATOM 631 O O . SER A 1 78 ? 32.212 -9.057 5.341 1.00 95.50 78 SER A O 1
ATOM 633 N N . PRO A 1 79 ? 32.046 -9.535 7.534 1.00 95.94 79 PRO A N 1
ATOM 634 C CA . PRO A 1 79 ? 32.317 -8.162 7.974 1.00 95.94 79 PRO A CA 1
ATOM 635 C C . PRO A 1 79 ? 33.535 -7.508 7.296 1.00 95.94 79 PRO A C 1
ATOM 637 O O . PRO A 1 79 ? 33.488 -6.338 6.920 1.00 95.94 79 PRO A O 1
ATOM 640 N N . ALA A 1 80 ? 34.606 -8.277 7.062 1.00 96.44 80 ALA A N 1
ATOM 641 C CA . ALA A 1 80 ? 35.799 -7.800 6.362 1.00 96.44 80 ALA A CA 1
ATOM 642 C C . ALA A 1 80 ? 35.533 -7.475 4.880 1.00 96.44 80 ALA A C 1
ATOM 644 O O . ALA A 1 80 ? 35.922 -6.407 4.409 1.00 96.44 80 ALA A O 1
ATOM 645 N N . LYS A 1 81 ? 34.840 -8.363 4.149 1.00 95.94 81 LYS A N 1
ATOM 646 C CA . LYS A 1 81 ? 34.483 -8.139 2.737 1.00 95.94 81 LYS A CA 1
ATOM 647 C C . LYS A 1 81 ? 33.481 -6.998 2.589 1.00 95.94 81 LYS A C 1
ATOM 649 O O . LYS A 1 81 ? 33.655 -6.155 1.717 1.00 95.94 81 LYS A O 1
ATOM 654 N N . ARG A 1 82 ? 32.489 -6.932 3.480 1.00 96.62 82 ARG A N 1
ATOM 655 C CA . ARG A 1 82 ? 31.498 -5.853 3.533 1.00 96.62 82 ARG A CA 1
ATOM 656 C C . ARG A 1 82 ? 32.174 -4.488 3.630 1.00 96.62 82 ARG A C 1
ATOM 658 O O . ARG A 1 82 ? 31.885 -3.618 2.821 1.00 96.62 82 ARG A O 1
ATOM 665 N N . LYS A 1 83 ? 33.138 -4.322 4.542 1.00 96.38 83 LYS A N 1
ATOM 666 C CA . LYS A 1 83 ? 33.885 -3.061 4.697 1.00 96.38 83 LYS A CA 1
ATOM 667 C C . LYS A 1 83 ? 34.608 -2.635 3.411 1.00 96.38 83 LYS A C 1
ATOM 669 O O . LYS A 1 83 ? 34.639 -1.446 3.101 1.00 96.38 83 LYS A O 1
ATOM 674 N N . VAL A 1 84 ? 35.190 -3.590 2.678 1.00 96.94 84 VAL A N 1
ATOM 675 C CA . VAL A 1 84 ? 35.875 -3.336 1.397 1.00 96.94 84 VAL A CA 1
ATOM 676 C C . VAL A 1 84 ? 34.883 -2.910 0.317 1.00 96.94 84 VAL A C 1
ATOM 678 O O . VAL A 1 84 ? 35.115 -1.913 -0.362 1.00 96.94 84 VAL A O 1
ATOM 681 N N . GLU A 1 85 ? 33.771 -3.626 0.172 1.00 96.31 85 GLU A N 1
ATOM 682 C CA . GLU A 1 85 ? 32.752 -3.307 -0.832 1.00 96.31 85 GLU A CA 1
ATOM 683 C C . GLU A 1 85 ? 32.064 -1.969 -0.533 1.00 96.31 85 GLU A C 1
ATOM 685 O O . GLU A 1 85 ? 31.972 -1.117 -1.414 1.00 96.31 85 GLU A O 1
ATOM 690 N N . GLU A 1 86 ? 31.699 -1.700 0.724 1.00 97.25 86 GLU A N 1
ATOM 691 C CA . GLU A 1 86 ? 31.168 -0.394 1.130 1.00 97.25 86 GLU A CA 1
ATOM 692 C C . GLU A 1 86 ? 32.148 0.755 0.839 1.00 97.25 86 GLU A C 1
ATOM 694 O O . GLU A 1 86 ? 31.723 1.867 0.532 1.00 97.25 86 GLU A O 1
ATOM 699 N N . ALA A 1 87 ? 33.464 0.525 0.927 1.00 97.38 87 ALA A N 1
ATOM 700 C CA . ALA A 1 87 ? 34.454 1.539 0.569 1.00 97.38 87 ALA A CA 1
ATOM 701 C C . ALA A 1 87 ? 34.433 1.871 -0.934 1.00 97.38 87 ALA A C 1
ATOM 703 O O . ALA A 1 87 ? 34.641 3.031 -1.292 1.00 97.38 87 ALA A O 1
ATOM 704 N N . LYS A 1 88 ? 34.130 0.898 -1.806 1.00 97.44 88 LYS A N 1
ATOM 705 C CA . LYS A 1 88 ? 33.947 1.133 -3.250 1.00 97.44 88 LYS A CA 1
ATOM 706 C C . LYS A 1 88 ? 32.689 1.951 -3.524 1.00 97.44 88 LYS A C 1
ATOM 708 O O . LYS A 1 88 ? 32.775 2.944 -4.244 1.00 97.44 88 LYS A O 1
ATOM 713 N N . PHE A 1 89 ? 31.565 1.601 -2.893 1.00 97.56 89 PHE A N 1
ATOM 714 C CA . PHE A 1 89 ? 30.344 2.413 -2.954 1.00 97.56 89 PHE A CA 1
ATOM 715 C C . PHE A 1 89 ? 30.614 3.847 -2.478 1.00 97.56 89 PHE A C 1
ATOM 717 O O . PHE A 1 89 ? 30.335 4.790 -3.210 1.00 97.56 89 PHE A O 1
ATOM 724 N N . ARG A 1 90 ? 31.289 4.022 -1.331 1.00 97.62 90 ARG A N 1
ATOM 725 C CA . ARG A 1 90 ? 31.698 5.343 -0.817 1.00 97.62 90 ARG A CA 1
ATOM 726 C C . ARG A 1 90 ? 32.601 6.120 -1.767 1.00 97.62 90 ARG A C 1
ATOM 728 O O . ARG A 1 90 ? 32.415 7.328 -1.900 1.00 97.62 90 ARG A O 1
ATOM 735 N N . LYS A 1 91 ? 33.567 5.463 -2.416 1.00 97.06 91 LYS A N 1
ATOM 736 C CA . LYS A 1 91 ? 34.456 6.084 -3.413 1.00 97.06 91 LYS A CA 1
ATOM 737 C C . LYS A 1 91 ? 33.644 6.659 -4.575 1.00 97.06 91 LYS A C 1
ATOM 739 O O . LYS A 1 91 ? 33.807 7.831 -4.898 1.00 97.06 91 LYS A O 1
ATOM 744 N N . TRP A 1 92 ? 32.786 5.848 -5.190 1.00 97.00 92 TRP A N 1
ATOM 745 C CA . TRP A 1 92 ? 32.063 6.232 -6.406 1.00 97.00 92 TRP A CA 1
ATOM 746 C C . TRP A 1 92 ? 30.839 7.110 -6.141 1.00 97.00 92 TRP A C 1
ATOM 748 O O . TRP A 1 92 ? 30.567 8.016 -6.925 1.00 97.00 92 TRP A O 1
ATOM 758 N N . GLY A 1 93 ? 30.162 6.914 -5.007 1.00 95.44 93 GLY A N 1
ATOM 759 C CA . GLY A 1 93 ? 29.074 7.773 -4.547 1.00 95.44 93 GLY A CA 1
ATOM 760 C C . GLY A 1 93 ? 29.550 9.202 -4.287 1.00 95.44 93 GLY A C 1
ATOM 761 O O . GLY A 1 93 ? 28.999 10.138 -4.856 1.00 95.44 93 GLY A O 1
ATOM 762 N N . LYS A 1 94 ? 30.637 9.389 -3.520 1.00 95.25 94 LYS A N 1
ATOM 763 C CA . LYS A 1 94 ? 31.187 10.731 -3.227 1.00 95.25 94 LYS A CA 1
ATOM 764 C C . LYS A 1 94 ? 31.697 11.478 -4.458 1.00 95.25 94 LYS A C 1
ATOM 766 O O . LYS A 1 94 ? 31.719 12.703 -4.450 1.00 95.25 94 LYS A O 1
ATOM 771 N N . ARG A 1 95 ? 32.140 10.756 -5.491 1.00 94.44 95 ARG A N 1
ATOM 772 C CA . ARG A 1 95 ? 32.549 11.354 -6.771 1.00 94.44 95 ARG A CA 1
ATOM 773 C C . ARG A 1 95 ? 31.361 11.759 -7.651 1.00 94.44 95 ARG A C 1
ATOM 775 O O . ARG A 1 95 ? 31.576 12.418 -8.658 1.00 94.44 95 ARG A O 1
ATOM 782 N N . GLY A 1 96 ? 30.139 11.355 -7.300 1.00 92.19 96 GLY A N 1
ATOM 783 C CA . GLY A 1 96 ? 28.937 11.606 -8.098 1.00 92.19 96 GLY A CA 1
ATOM 784 C C . GLY A 1 96 ? 28.747 10.645 -9.275 1.00 92.19 96 GLY A C 1
ATOM 785 O O . GLY A 1 96 ? 27.765 10.765 -9.996 1.00 92.19 96 GLY A O 1
ATOM 786 N N . ASN A 1 97 ? 29.638 9.664 -9.466 1.00 95.44 97 ASN A N 1
ATOM 787 C CA . ASN A 1 97 ? 29.523 8.664 -10.533 1.00 95.44 97 ASN A CA 1
ATOM 788 C C . ASN A 1 97 ? 28.374 7.675 -10.281 1.00 95.44 97 ASN A C 1
ATOM 790 O O . ASN A 1 97 ? 27.724 7.237 -11.227 1.00 95.44 97 ASN A O 1
ATOM 794 N N . LEU A 1 98 ? 28.127 7.311 -9.019 1.00 95.62 98 LEU A N 1
ATOM 795 C CA . LEU A 1 98 ? 27.082 6.359 -8.637 1.00 95.62 98 LEU A CA 1
ATOM 796 C C . LEU A 1 98 ? 25.915 7.084 -7.952 1.00 95.62 98 LEU A C 1
ATOM 798 O O . LEU A 1 98 ? 26.061 7.563 -6.824 1.00 95.62 98 LEU A O 1
ATOM 802 N N . ALA A 1 99 ? 24.766 7.151 -8.625 1.00 95.19 99 ALA A N 1
ATOM 803 C CA . ALA A 1 99 ? 23.533 7.720 -8.085 1.00 95.19 99 ALA A CA 1
ATOM 804 C C . ALA A 1 99 ? 22.713 6.625 -7.381 1.00 95.19 99 ALA A C 1
ATOM 806 O O . ALA A 1 99 ? 22.283 5.664 -8.019 1.00 95.19 99 ALA A O 1
ATOM 807 N N . MET A 1 100 ? 22.542 6.760 -6.062 1.00 95.56 100 MET A N 1
ATOM 808 C CA . MET A 1 100 ? 21.918 5.767 -5.176 1.00 95.56 100 MET A CA 1
ATOM 809 C C . MET A 1 100 ? 20.655 6.328 -4.519 1.00 95.56 100 MET A C 1
ATOM 811 O O . MET A 1 100 ? 20.664 7.473 -4.066 1.00 95.56 100 MET A O 1
ATOM 815 N N . GLY A 1 101 ? 19.601 5.521 -4.388 1.00 95.00 101 GLY A N 1
ATOM 816 C CA . GLY A 1 101 ? 18.319 5.982 -3.836 1.00 95.00 101 GLY A CA 1
ATOM 817 C C . GLY A 1 101 ? 17.575 6.907 -4.810 1.00 95.00 101 GLY A C 1
ATOM 818 O O . GLY A 1 101 ? 17.872 6.843 -6.000 1.00 95.00 101 GLY A O 1
ATOM 819 N N . PRO A 1 102 ? 16.635 7.759 -4.353 1.00 96.75 102 PRO A N 1
ATOM 820 C CA . PRO A 1 102 ? 16.469 8.211 -2.969 1.00 96.75 102 PRO A CA 1
ATOM 821 C C . PRO A 1 102 ? 15.730 7.237 -2.052 1.00 96.75 102 PRO A C 1
ATOM 823 O O . PRO A 1 102 ? 15.783 7.404 -0.834 1.00 96.75 102 PRO A O 1
ATOM 826 N N . THR A 1 103 ? 15.031 6.243 -2.593 1.00 97.88 103 THR A N 1
ATOM 827 C CA . THR A 1 103 ? 14.231 5.322 -1.785 1.00 97.88 103 THR A CA 1
ATOM 828 C C . THR A 1 103 ? 15.044 4.112 -1.328 1.00 97.88 103 THR A C 1
ATOM 830 O O . THR A 1 103 ? 16.142 3.845 -1.820 1.00 97.88 103 THR A O 1
ATOM 833 N N . TYR A 1 104 ? 14.530 3.379 -0.337 1.00 98.25 104 TYR A N 1
ATOM 834 C CA . TYR A 1 104 ? 15.057 2.067 0.023 1.00 98.25 104 TYR A CA 1
ATOM 835 C C . TYR A 1 104 ? 14.750 1.062 -1.089 1.00 98.25 104 TYR A C 1
ATOM 837 O O . TYR A 1 104 ? 15.685 0.523 -1.666 1.00 98.25 104 TYR A O 1
ATOM 845 N N . ILE A 1 105 ? 13.475 0.910 -1.446 1.00 97.25 105 ILE A N 1
ATOM 846 C CA . ILE A 1 105 ? 12.937 0.069 -2.532 1.00 97.25 105 ILE A CA 1
ATOM 847 C C . ILE A 1 105 ? 12.138 0.916 -3.531 1.00 97.25 105 ILE A C 1
ATOM 849 O O . ILE A 1 105 ? 11.809 2.066 -3.227 1.00 97.25 105 ILE A O 1
ATOM 853 N N . GLN A 1 106 ? 11.775 0.362 -4.690 1.00 95.06 106 GLN A N 1
ATOM 854 C CA . GLN A 1 106 ? 10.765 0.939 -5.590 1.00 95.06 106 GLN A CA 1
ATOM 855 C C . GLN A 1 106 ? 9.360 0.397 -5.260 1.00 95.06 106 GLN A C 1
ATOM 857 O O . GLN A 1 106 ? 9.044 -0.725 -5.667 1.00 95.06 106 GLN A O 1
ATOM 862 N N . PRO A 1 107 ? 8.504 1.139 -4.527 1.00 94.00 107 PRO A N 1
ATOM 863 C CA . PRO A 1 107 ? 7.213 0.620 -4.108 1.00 94.00 107 PRO A CA 1
ATOM 864 C C . PRO A 1 107 ? 6.142 0.801 -5.178 1.00 94.00 107 PRO A C 1
ATOM 866 O O . PRO A 1 107 ? 6.264 1.659 -6.057 1.00 94.00 107 PRO A O 1
ATOM 869 N N . ASP A 1 108 ? 5.030 0.084 -5.026 1.00 94.81 108 ASP A N 1
ATOM 870 C CA . ASP A 1 108 ? 3.765 0.547 -5.594 1.00 94.81 108 ASP A CA 1
ATOM 871 C C . ASP A 1 108 ? 3.222 1.704 -4.744 1.00 94.81 108 ASP A C 1
ATOM 873 O O . ASP A 1 108 ? 3.007 1.562 -3.539 1.00 94.81 108 ASP A O 1
ATOM 877 N N . TYR A 1 109 ? 3.008 2.870 -5.356 1.00 94.88 109 TYR A N 1
ATOM 878 C CA . TYR A 1 109 ? 2.679 4.075 -4.598 1.00 94.88 109 TYR A CA 1
ATOM 879 C C . TYR A 1 109 ? 1.259 4.080 -4.030 1.00 94.88 109 TYR A C 1
ATOM 881 O O . TYR A 1 109 ? 1.023 4.750 -3.021 1.00 94.88 109 TYR A O 1
ATOM 889 N N . VAL A 1 110 ? 0.327 3.351 -4.648 1.00 95.62 110 VAL A N 1
ATOM 890 C CA . VAL A 1 110 ? -1.098 3.415 -4.311 1.00 95.62 110 VAL A CA 1
ATOM 891 C C . VAL A 1 110 ? -1.522 2.326 -3.320 1.00 95.62 110 VAL A C 1
ATOM 893 O O . VAL A 1 110 ? -2.566 2.466 -2.679 1.00 95.62 110 VAL A O 1
ATOM 896 N N . LEU A 1 111 ? -0.721 1.270 -3.137 1.00 97.44 111 LEU A N 1
ATOM 897 C CA . LEU A 1 111 ? -1.028 0.137 -2.252 1.00 97.44 111 LEU A CA 1
ATOM 898 C C . LEU A 1 111 ? -0.487 0.253 -0.821 1.00 97.44 111 LEU A C 1
ATOM 900 O O . LEU A 1 111 ? -1.032 -0.404 0.075 1.00 97.44 111 LEU A O 1
ATOM 904 N N . ILE A 1 112 ? 0.524 1.091 -0.594 1.00 97.56 112 ILE A N 1
ATOM 905 C CA . ILE A 1 112 ? 1.188 1.253 0.710 1.00 97.56 112 ILE A CA 1
ATOM 906 C C . ILE A 1 112 ? 0.723 2.507 1.453 1.00 97.56 112 ILE A C 1
ATOM 908 O O . ILE A 1 112 ? 0.218 3.451 0.842 1.00 97.56 112 ILE A O 1
ATOM 912 N N . SER A 1 113 ? 0.880 2.518 2.775 1.00 97.56 113 SER A N 1
ATOM 913 C CA . SER A 1 113 ? 0.517 3.646 3.631 1.00 97.56 113 SER A CA 1
ATOM 914 C C . SER A 1 113 ? 1.417 4.867 3.396 1.00 97.56 113 SER A C 1
ATOM 916 O O . SER A 1 113 ? 2.549 4.778 2.910 1.00 97.56 113 SER A O 1
ATOM 918 N N . GLY A 1 114 ? 0.938 6.037 3.825 1.00 97.75 114 GLY A N 1
ATOM 919 C CA . GLY A 1 114 ? 1.750 7.252 3.829 1.00 97.75 114 GLY A CA 1
ATOM 920 C C . GLY A 1 114 ? 3.005 7.120 4.698 1.00 97.75 114 GLY A C 1
ATOM 921 O O . GLY A 1 114 ? 4.076 7.589 4.320 1.00 97.75 114 GLY A O 1
ATOM 922 N N . GLU A 1 115 ? 2.930 6.447 5.847 1.00 98.50 115 GLU A N 1
ATOM 923 C CA . GLU A 1 115 ? 4.115 6.255 6.687 1.00 98.50 115 GLU A CA 1
ATOM 924 C C . GLU A 1 115 ? 5.116 5.287 6.056 1.00 98.50 115 GLU A C 1
ATOM 926 O O . GLU A 1 115 ? 6.316 5.535 6.176 1.00 98.50 115 GLU A O 1
ATOM 931 N N . THR A 1 116 ? 4.664 4.267 5.322 1.00 98.56 116 THR A N 1
ATOM 932 C CA . THR A 1 116 ? 5.537 3.379 4.543 1.00 98.56 116 THR A CA 1
ATOM 933 C C . THR A 1 116 ? 6.341 4.170 3.505 1.00 98.56 116 THR A C 1
ATOM 935 O O . THR A 1 116 ? 7.559 3.999 3.428 1.00 98.56 116 THR A O 1
ATOM 938 N N . HIS A 1 117 ? 5.725 5.135 2.804 1.00 98.44 117 HIS A N 1
ATOM 939 C CA . HIS A 1 117 ? 6.440 6.081 1.926 1.00 98.44 117 HIS A CA 1
ATOM 940 C C . HIS A 1 117 ? 7.525 6.870 2.666 1.00 98.44 117 HIS A C 1
ATOM 942 O O . HIS A 1 117 ? 8.670 6.951 2.215 1.00 98.44 117 HIS A O 1
ATOM 948 N N . VAL A 1 118 ? 7.191 7.412 3.841 1.00 98.75 118 VAL A N 1
ATOM 949 C CA . VAL A 1 118 ? 8.157 8.135 4.683 1.00 98.75 118 VAL A CA 1
ATOM 950 C C . VAL A 1 118 ? 9.308 7.220 5.102 1.00 98.75 118 VAL A C 1
ATOM 952 O O . VAL A 1 118 ? 10.462 7.645 5.077 1.00 98.75 118 VAL A O 1
ATOM 955 N N . ARG A 1 119 ? 9.035 5.960 5.466 1.00 98.62 119 ARG A N 1
ATOM 956 C CA . ARG A 1 119 ? 10.076 5.018 5.922 1.00 98.62 119 ARG A CA 1
ATOM 957 C C . ARG A 1 119 ? 10.971 4.582 4.785 1.00 98.62 119 ARG A C 1
ATOM 959 O O . ARG A 1 119 ? 12.176 4.466 4.991 1.00 98.62 119 ARG A O 1
ATOM 966 N N . ASN A 1 120 ? 10.396 4.419 3.601 1.00 98.69 120 ASN A N 1
ATOM 967 C CA . ASN A 1 120 ? 11.135 4.126 2.389 1.00 98.69 120 ASN A CA 1
ATOM 968 C C . ASN A 1 120 ? 12.177 5.220 2.095 1.00 98.69 120 ASN A C 1
ATOM 970 O O . ASN A 1 120 ? 13.349 4.916 1.877 1.00 98.69 120 ASN A O 1
ATOM 974 N N . LEU A 1 121 ? 11.787 6.497 2.180 1.00 98.56 121 LEU A N 1
ATOM 975 C CA . LEU A 1 121 ? 12.697 7.631 1.974 1.00 98.56 121 LEU A CA 1
ATOM 976 C C . LEU A 1 121 ? 13.696 7.814 3.129 1.00 98.56 121 LEU A C 1
ATOM 978 O O . LEU A 1 121 ? 14.882 8.025 2.881 1.00 98.56 121 LEU A O 1
ATOM 982 N N . LEU A 1 122 ? 13.267 7.686 4.392 1.00 98.56 122 LEU A N 1
ATOM 983 C CA . LEU A 1 122 ? 14.173 7.768 5.548 1.00 98.56 122 LEU A CA 1
ATOM 984 C C . LEU A 1 122 ? 15.275 6.702 5.475 1.00 98.56 122 LEU A C 1
ATOM 986 O O . LEU A 1 122 ? 16.451 7.024 5.652 1.00 98.56 122 LEU A O 1
ATOM 990 N N . LEU A 1 123 ? 14.918 5.447 5.182 1.00 98.31 123 LEU A N 1
ATOM 991 C CA . LEU A 1 123 ? 15.883 4.352 5.055 1.00 98.31 123 LEU A CA 1
ATOM 992 C C . LEU A 1 123 ? 16.757 4.497 3.808 1.00 98.31 123 LEU A C 1
ATOM 994 O O . LEU A 1 123 ? 17.969 4.299 3.908 1.00 98.31 123 LEU A O 1
ATOM 998 N N . GLY A 1 124 ? 16.181 4.905 2.674 1.00 98.06 124 GLY A N 1
ATOM 999 C CA . GLY A 1 124 ? 16.930 5.206 1.455 1.00 98.06 124 GLY A CA 1
ATOM 1000 C C . GLY A 1 124 ? 18.009 6.264 1.689 1.00 98.06 124 GLY A C 1
ATOM 1001 O O . GLY A 1 124 ? 19.186 6.039 1.404 1.00 98.06 124 GLY A O 1
ATOM 1002 N N . HIS A 1 125 ? 17.646 7.368 2.346 1.00 98.00 125 HIS A N 1
ATOM 1003 C CA . HIS A 1 125 ? 18.583 8.421 2.735 1.00 98.00 125 HIS A CA 1
ATOM 1004 C C . HIS A 1 125 ? 19.603 7.949 3.771 1.00 98.00 125 HIS A C 1
ATOM 1006 O O . HIS A 1 125 ? 20.780 8.295 3.671 1.00 98.00 125 HIS A O 1
ATOM 1012 N N . LYS A 1 126 ? 19.191 7.160 4.769 1.00 96.69 126 LYS A N 1
ATOM 1013 C CA . LYS A 1 126 ? 20.102 6.620 5.788 1.00 96.69 126 LYS A CA 1
ATOM 1014 C C . LYS A 1 126 ? 21.201 5.767 5.150 1.00 96.69 126 LYS A C 1
ATOM 1016 O O . LYS A 1 126 ? 22.382 5.978 5.434 1.00 96.69 126 LYS A O 1
ATOM 1021 N N . VAL A 1 127 ? 20.822 4.830 4.282 1.00 96.50 127 VAL A N 1
ATOM 1022 C CA . VAL A 1 127 ? 21.756 3.920 3.604 1.00 96.50 127 VAL A CA 1
ATOM 1023 C C . VAL A 1 127 ? 22.584 4.669 2.557 1.00 96.50 127 VAL A C 1
ATOM 1025 O O . VAL A 1 127 ? 23.808 4.567 2.587 1.00 96.50 127 VAL A O 1
ATOM 1028 N N . GLY A 1 128 ? 21.967 5.488 1.699 1.00 96.12 128 GLY A N 1
ATOM 1029 C CA . GLY A 1 128 ? 22.681 6.280 0.690 1.00 96.12 128 GLY A CA 1
ATOM 1030 C C . GLY A 1 128 ? 23.744 7.200 1.305 1.00 96.12 128 GLY A C 1
ATOM 1031 O O . GLY A 1 128 ? 24.916 7.144 0.928 1.00 96.12 128 GLY A O 1
ATOM 1032 N N . ASN A 1 129 ? 23.395 7.959 2.352 1.00 95.06 129 ASN A N 1
ATOM 1033 C CA . ASN A 1 129 ? 24.357 8.813 3.063 1.00 95.06 129 ASN A CA 1
ATOM 1034 C C . ASN A 1 129 ? 25.510 8.007 3.683 1.00 95.06 129 ASN A C 1
ATOM 1036 O O . ASN A 1 129 ? 26.667 8.426 3.615 1.00 95.06 129 ASN A O 1
ATOM 1040 N N . HIS A 1 130 ? 25.228 6.829 4.252 1.00 94.62 130 HIS A N 1
ATOM 1041 C CA . HIS A 1 130 ? 26.265 5.931 4.771 1.00 94.62 130 HIS A CA 1
ATOM 1042 C C . HIS A 1 130 ? 27.216 5.424 3.667 1.00 94.62 130 HIS A C 1
ATOM 1044 O O . HIS A 1 130 ? 28.420 5.241 3.897 1.00 94.62 130 HIS A O 1
ATOM 1050 N N . LEU A 1 131 ? 26.680 5.224 2.462 1.00 95.00 131 LEU A N 1
ATOM 1051 C CA . LEU A 1 131 ? 27.402 4.801 1.264 1.00 95.00 131 LEU A CA 1
ATOM 1052 C C . LEU A 1 131 ? 27.983 5.969 0.456 1.00 95.00 131 LEU A C 1
ATOM 1054 O O . LEU A 1 131 ? 28.598 5.737 -0.576 1.00 95.00 131 LEU A O 1
ATOM 1058 N N . GLY A 1 132 ? 27.892 7.204 0.953 1.00 91.88 132 GLY A N 1
ATOM 1059 C CA . GLY A 1 132 ? 28.623 8.362 0.441 1.00 91.88 132 GLY A CA 1
ATOM 1060 C C . GLY A 1 132 ? 27.825 9.334 -0.424 1.00 91.88 132 GLY A C 1
ATOM 1061 O O . GLY A 1 132 ? 28.327 10.435 -0.630 1.00 91.88 132 GLY A O 1
ATOM 1062 N N . ASN A 1 133 ? 26.627 8.974 -0.894 1.00 91.56 133 ASN A N 1
ATOM 1063 C CA . ASN A 1 133 ? 25.713 9.886 -1.589 1.00 91.56 133 ASN A CA 1
ATOM 1064 C C . ASN A 1 133 ? 24.275 9.333 -1.610 1.00 91.56 133 ASN A C 1
ATOM 1066 O O . ASN A 1 133 ? 24.076 8.122 -1.652 1.00 91.56 133 ASN A O 1
ATOM 1070 N N . VAL A 1 134 ? 23.281 10.218 -1.643 1.00 96.00 134 VAL A N 1
ATOM 1071 C CA . VAL A 1 134 ? 21.891 9.883 -1.970 1.00 96.00 134 VAL A CA 1
ATOM 1072 C C . VAL A 1 134 ? 21.398 10.837 -3.055 1.00 96.00 134 VAL A C 1
ATOM 1074 O O . VAL A 1 134 ? 21.562 12.049 -2.932 1.00 96.00 134 VAL A O 1
ATOM 1077 N N . MET A 1 135 ? 20.807 10.282 -4.108 1.00 95.06 135 MET A N 1
ATOM 1078 C CA . MET A 1 135 ? 20.210 11.030 -5.213 1.00 95.06 135 MET A CA 1
ATOM 1079 C C . MET A 1 135 ? 19.111 11.971 -4.700 1.00 95.06 135 MET A C 1
ATOM 1081 O O . MET A 1 135 ? 18.357 11.625 -3.789 1.00 95.06 135 MET A O 1
ATOM 1085 N N . LYS A 1 136 ? 19.016 13.167 -5.282 1.00 95.81 136 LYS A N 1
ATOM 1086 C CA . LYS A 1 136 ? 18.028 14.213 -4.976 1.00 95.81 136 LYS A CA 1
ATOM 1087 C C . LYS A 1 136 ? 17.007 14.407 -6.096 1.00 95.81 136 LYS A C 1
ATOM 1089 O O . LYS A 1 136 ? 16.439 15.480 -6.263 1.00 95.81 136 LYS A O 1
ATOM 1094 N N . VAL A 1 137 ? 16.720 13.323 -6.810 1.00 97.25 137 VAL A N 1
ATOM 1095 C CA . VAL A 1 137 ? 15.723 13.241 -7.880 1.00 97.25 137 VAL A CA 1
ATOM 1096 C C . VAL A 1 137 ? 14.870 11.995 -7.665 1.00 97.25 137 VAL A C 1
ATOM 1098 O O . VAL A 1 137 ? 15.394 10.924 -7.365 1.00 97.25 137 VAL A O 1
ATOM 1101 N N . GLY A 1 138 ? 13.551 12.116 -7.800 1.00 96.94 138 GLY A N 1
ATOM 1102 C CA . GLY A 1 138 ? 12.647 10.970 -7.788 1.00 96.94 138 GLY A CA 1
ATOM 1103 C C . GLY A 1 138 ? 12.847 10.100 -9.033 1.00 96.94 138 GLY A C 1
ATOM 1104 O O . GLY A 1 138 ? 12.954 10.613 -10.145 1.00 96.94 138 GLY A O 1
ATOM 1105 N N . TRP A 1 139 ? 12.871 8.781 -8.863 1.00 95.50 139 TRP A N 1
ATOM 1106 C CA . TRP A 1 139 ? 13.062 7.823 -9.957 1.00 95.50 139 TRP A CA 1
ATOM 1107 C C . TRP A 1 139 ? 11.955 6.772 -9.925 1.00 95.50 139 TRP A C 1
ATOM 1109 O O . TRP A 1 139 ? 12.132 5.684 -9.386 1.00 95.50 139 TRP A O 1
ATOM 1119 N N . LEU A 1 140 ? 10.779 7.139 -10.443 1.00 91.31 140 LEU A N 1
ATOM 1120 C CA . LEU A 1 140 ? 9.543 6.349 -10.362 1.00 91.31 140 LEU A CA 1
ATOM 1121 C C . LEU A 1 140 ? 9.130 5.867 -11.752 1.00 91.31 140 LEU A C 1
ATOM 1123 O O . LEU A 1 140 ? 8.055 6.175 -12.271 1.00 91.31 140 LEU A O 1
ATOM 1127 N N . VAL A 1 141 ? 10.053 5.157 -12.392 1.00 89.31 141 VAL A N 1
ATOM 1128 C CA . VAL A 1 141 ? 9.986 4.857 -13.823 1.00 89.31 141 VAL A CA 1
ATOM 1129 C C . VAL A 1 141 ? 9.200 3.581 -14.156 1.00 89.31 141 VAL A C 1
ATOM 1131 O O . VAL A 1 141 ? 8.884 3.379 -15.323 1.00 89.31 141 VAL A O 1
ATOM 1134 N N . ASP A 1 142 ? 8.829 2.762 -13.164 1.00 90.75 142 ASP A N 1
ATOM 1135 C CA . ASP A 1 142 ? 7.920 1.613 -13.355 1.00 90.75 142 ASP A CA 1
ATOM 1136 C C . ASP A 1 142 ? 6.814 1.495 -12.287 1.00 90.75 142 ASP A C 1
ATOM 1138 O O . ASP A 1 142 ? 6.255 0.434 -12.044 1.00 90.75 142 ASP A O 1
ATOM 1142 N N . THR A 1 143 ? 6.453 2.602 -11.636 1.00 91.38 143 THR A N 1
ATOM 1143 C CA . THR A 1 143 ? 5.386 2.619 -10.621 1.00 91.38 143 THR A CA 1
ATOM 1144 C C . THR A 1 143 ? 3.993 2.641 -11.265 1.00 91.38 143 THR A C 1
ATOM 1146 O O . THR A 1 143 ? 3.744 3.420 -12.185 1.00 91.38 143 THR A O 1
ATOM 1149 N N . PHE A 1 144 ? 3.045 1.838 -10.770 1.00 93.19 144 PHE A N 1
ATOM 1150 C CA . PHE A 1 144 ? 1.702 1.683 -11.353 1.00 93.19 144 PHE A CA 1
ATOM 1151 C C . PHE A 1 144 ? 0.710 2.764 -10.884 1.00 93.19 144 PHE A C 1
ATOM 1153 O O . PHE A 1 144 ? -0.347 2.496 -10.313 1.00 93.19 144 PHE A O 1
ATOM 1160 N N . GLY A 1 145 ? 1.060 4.019 -11.173 1.00 92.44 145 GLY A N 1
ATOM 1161 C CA . GLY A 1 145 ? 0.324 5.210 -10.755 1.00 92.44 145 GLY A CA 1
ATOM 1162 C C . GLY A 1 145 ? 0.880 5.840 -9.478 1.00 92.44 145 GLY A C 1
ATOM 1163 O O . GLY A 1 145 ? 1.660 5.227 -8.752 1.00 92.44 145 GLY A O 1
ATOM 1164 N N . HIS A 1 146 ? 0.509 7.093 -9.212 1.00 95.50 146 HIS A N 1
ATOM 1165 C CA . HIS A 1 146 ? 1.140 7.888 -8.160 1.00 95.50 146 HIS A CA 1
ATOM 1166 C C . HIS A 1 146 ? 0.137 8.662 -7.296 1.00 95.50 146 HIS A C 1
ATOM 1168 O O . HIS A 1 146 ? -0.812 9.257 -7.808 1.00 95.50 146 HIS A O 1
ATOM 1174 N N . ILE A 1 147 ? 0.399 8.699 -5.983 1.00 96.50 147 ILE A N 1
ATOM 1175 C CA . ILE A 1 147 ? -0.413 9.431 -4.997 1.00 96.50 147 ILE A CA 1
ATOM 1176 C C . ILE A 1 147 ? -0.305 10.944 -5.191 1.00 96.50 147 ILE A C 1
ATOM 1178 O O . ILE A 1 147 ? 0.741 11.446 -5.621 1.00 96.50 147 ILE A O 1
ATOM 1182 N N . SER A 1 148 ? -1.355 11.678 -4.815 1.00 96.56 148 SER A N 1
ATOM 1183 C CA . SER A 1 148 ? -1.416 13.136 -5.012 1.00 96.56 148 SER A CA 1
ATOM 1184 C C . SER A 1 148 ? -0.332 13.896 -4.239 1.00 96.56 148 SER A C 1
ATOM 1186 O O . SER A 1 148 ? 0.150 14.931 -4.692 1.00 96.56 148 SER A O 1
ATOM 1188 N N . GLN A 1 149 ? 0.098 13.355 -3.097 1.00 97.62 149 GLN A N 1
ATOM 1189 C CA . GLN A 1 149 ? 1.071 13.974 -2.197 1.00 97.62 149 GLN A CA 1
ATOM 1190 C C . GLN A 1 149 ? 2.531 13.733 -2.599 1.00 97.62 149 GLN A C 1
ATOM 1192 O O . GLN A 1 149 ? 3.436 14.146 -1.872 1.00 97.62 149 GLN A O 1
ATOM 1197 N N . THR A 1 150 ? 2.797 13.084 -3.740 1.00 97.88 150 THR A N 1
ATOM 1198 C CA . THR A 1 150 ? 4.172 12.817 -4.197 1.00 97.88 150 THR A CA 1
ATOM 1199 C C . THR A 1 150 ? 5.029 14.095 -4.263 1.00 97.88 150 THR A C 1
ATOM 1201 O O . THR A 1 150 ? 6.137 14.061 -3.719 1.00 97.88 150 THR A O 1
ATOM 1204 N N . PRO A 1 151 ? 4.544 15.237 -4.806 1.00 98.31 151 PRO A N 1
ATOM 1205 C CA . PRO A 1 151 ? 5.304 16.490 -4.808 1.00 98.31 151 PRO A CA 1
ATOM 1206 C C . PRO A 1 151 ? 5.688 16.992 -3.419 1.00 98.31 151 PRO A C 1
ATOM 1208 O O . PRO A 1 151 ? 6.857 17.282 -3.166 1.00 98.31 151 PRO A O 1
ATOM 1211 N N . GLN A 1 152 ? 4.736 17.031 -2.485 1.00 98.19 152 GLN A N 1
ATOM 1212 C CA . GLN A 1 152 ? 5.016 17.459 -1.118 1.00 98.19 152 GLN A CA 1
ATOM 1213 C C . GLN A 1 152 ? 5.994 16.504 -0.424 1.00 98.19 152 GLN A C 1
ATOM 1215 O O . GLN A 1 152 ? 6.952 16.958 0.200 1.00 98.19 152 GLN A O 1
ATOM 1220 N N . LEU A 1 153 ? 5.783 15.189 -0.535 1.00 97.88 153 LEU A N 1
ATOM 1221 C CA . LEU A 1 153 ? 6.645 14.188 0.091 1.00 97.88 153 LEU A CA 1
ATOM 1222 C C . LEU A 1 153 ? 8.093 14.322 -0.377 1.00 97.88 153 LEU A C 1
ATOM 1224 O O . LEU A 1 153 ? 8.986 14.379 0.462 1.00 97.88 153 LEU A O 1
ATOM 1228 N N . LEU A 1 154 ? 8.332 14.416 -1.685 1.00 98.31 154 LEU A N 1
ATOM 1229 C CA . LEU A 1 154 ? 9.685 14.534 -2.229 1.00 98.31 154 LEU A CA 1
ATOM 1230 C C . LEU A 1 154 ? 10.337 15.880 -1.865 1.00 98.31 154 LEU A C 1
ATOM 1232 O O . LEU A 1 154 ? 11.464 15.884 -1.352 1.00 98.31 154 LEU A O 1
ATOM 1236 N N . ASN A 1 155 ? 9.609 16.999 -1.965 1.00 98.12 155 ASN A N 1
ATOM 1237 C CA . ASN A 1 155 ? 10.119 18.316 -1.558 1.00 98.12 155 ASN A CA 1
ATOM 1238 C C . ASN A 1 155 ? 10.583 18.326 -0.092 1.00 98.12 155 ASN A C 1
ATOM 1240 O O . ASN A 1 155 ? 11.609 18.919 0.251 1.00 98.12 155 ASN A O 1
ATOM 1244 N N . GLN A 1 156 ? 9.889 17.599 0.788 1.00 97.44 156 GLN A N 1
ATOM 1245 C CA . GLN A 1 156 ? 10.233 17.490 2.211 1.00 97.44 156 GLN A CA 1
ATOM 1246 C C . GLN A 1 156 ? 11.521 16.688 2.491 1.00 97.44 156 GLN A C 1
ATOM 1248 O O . GLN A 1 156 ? 12.017 16.711 3.621 1.00 97.44 156 GLN A O 1
ATOM 1253 N N . PHE A 1 157 ? 12.090 16.027 1.479 1.00 97.94 157 PHE A N 1
ATOM 1254 C CA . PHE A 1 157 ? 13.405 15.372 1.498 1.00 97.94 157 PHE A CA 1
ATOM 1255 C C . PHE A 1 157 ? 14.469 16.137 0.681 1.00 97.94 157 PHE A C 1
ATOM 1257 O O . PHE A 1 157 ? 15.608 15.663 0.536 1.00 97.94 157 PHE A O 1
ATOM 1264 N N . GLY A 1 158 ? 14.131 17.342 0.206 1.00 96.69 158 GLY A N 1
ATOM 1265 C CA . GLY A 1 158 ? 14.983 18.168 -0.649 1.00 96.69 158 GLY A CA 1
ATOM 1266 C C . GLY A 1 158 ? 15.122 17.604 -2.062 1.00 96.69 158 GLY A C 1
ATOM 1267 O O . GLY A 1 158 ? 16.211 17.672 -2.620 1.00 96.69 158 GLY A O 1
ATOM 1268 N N . ILE A 1 159 ? 14.064 16.973 -2.576 1.00 98.06 159 ILE A N 1
ATOM 1269 C CA . ILE A 1 159 ? 13.969 16.434 -3.935 1.00 98.06 159 ILE A CA 1
ATOM 1270 C C . ILE A 1 159 ? 12.946 17.285 -4.680 1.00 98.06 159 ILE A C 1
ATOM 1272 O O . ILE A 1 159 ? 11.781 17.275 -4.300 1.00 98.06 159 ILE A O 1
ATOM 1276 N N . ASP A 1 160 ? 13.374 17.992 -5.722 1.00 95.94 160 ASP A N 1
ATOM 1277 C CA . ASP A 1 160 ? 12.542 18.928 -6.494 1.00 95.94 160 ASP A CA 1
ATOM 1278 C C . ASP A 1 160 ? 12.386 18.532 -7.978 1.00 95.94 160 ASP A C 1
ATOM 1280 O O . ASP A 1 160 ? 11.688 19.201 -8.744 1.00 95.94 160 ASP A O 1
ATOM 1284 N N . GLY A 1 161 ? 13.014 17.423 -8.383 1.00 97.75 161 GLY A N 1
ATOM 1285 C CA . GLY A 1 161 ? 12.916 16.835 -9.715 1.00 97.75 161 GLY A CA 1
ATOM 1286 C C . GLY A 1 161 ? 12.470 15.374 -9.677 1.00 97.75 161 GLY A C 1
ATOM 1287 O O . GLY A 1 161 ? 12.736 14.666 -8.703 1.00 97.75 161 GLY A O 1
ATOM 1288 N N . ILE A 1 162 ? 11.819 14.892 -10.738 1.00 97.56 162 ILE A N 1
ATOM 1289 C CA . ILE A 1 162 ? 11.362 13.497 -10.837 1.00 97.56 162 ILE A CA 1
ATOM 1290 C C . ILE A 1 162 ? 11.327 12.972 -12.278 1.00 97.56 162 ILE A C 1
ATOM 1292 O O . ILE A 1 162 ? 10.969 13.695 -13.200 1.00 97.56 162 ILE A O 1
ATOM 1296 N N . PHE A 1 163 ? 11.634 11.687 -12.462 1.00 97.00 163 PHE A N 1
ATOM 1297 C CA . PHE A 1 163 ? 11.394 10.940 -13.699 1.00 97.00 163 PHE A CA 1
ATOM 1298 C C . PHE A 1 163 ? 10.230 9.959 -13.521 1.00 97.00 163 PHE A C 1
ATOM 1300 O O . PHE A 1 163 ? 10.217 9.197 -12.549 1.00 97.00 163 PHE A O 1
ATOM 1307 N N . ILE A 1 164 ? 9.289 9.947 -14.474 1.00 94.12 164 ILE A N 1
ATOM 1308 C CA . ILE A 1 164 ? 8.152 9.008 -14.503 1.00 94.12 164 ILE A CA 1
ATOM 1309 C C . ILE A 1 164 ? 7.932 8.399 -15.897 1.00 94.12 164 ILE A C 1
ATOM 1311 O O . ILE A 1 164 ? 8.353 8.955 -16.917 1.00 94.12 164 ILE A O 1
ATOM 1315 N N . ALA A 1 165 ? 7.239 7.258 -15.949 1.00 90.12 165 ALA A N 1
ATOM 1316 C CA . ALA A 1 165 ? 6.833 6.606 -17.205 1.00 90.12 165 ALA A CA 1
ATOM 1317 C C . ALA A 1 165 ? 5.331 6.278 -17.296 1.00 90.12 165 ALA A C 1
ATOM 1319 O O . ALA A 1 165 ? 4.808 6.087 -18.394 1.00 90.12 165 ALA A O 1
ATOM 1320 N N . ARG A 1 166 ? 4.626 6.207 -16.161 1.00 89.62 166 ARG A N 1
ATOM 1321 C CA . ARG A 1 166 ? 3.219 5.785 -16.062 1.00 89.62 166 ARG A CA 1
ATOM 1322 C C . ARG A 1 166 ? 2.382 6.847 -15.347 1.00 89.62 166 ARG A C 1
ATOM 1324 O O . ARG A 1 166 ? 2.923 7.790 -14.784 1.00 89.62 166 ARG A O 1
ATOM 1331 N N . GLY A 1 167 ? 1.055 6.728 -15.419 1.00 87.81 167 GLY A N 1
ATOM 1332 C CA . GLY A 1 167 ? 0.119 7.657 -14.768 1.00 87.81 167 GLY A CA 1
ATOM 1333 C C . GLY A 1 167 ? -0.055 9.008 -15.471 1.00 87.81 167 GLY A C 1
ATOM 1334 O O . GLY A 1 167 ? -0.919 9.784 -15.072 1.00 87.81 167 GLY A O 1
ATOM 1335 N N . PHE A 1 168 ? 0.734 9.274 -16.515 1.00 86.81 168 PHE A N 1
ATOM 1336 C CA . PHE A 1 168 ? 0.773 10.528 -17.263 1.00 86.81 168 PHE A CA 1
ATOM 1337 C C . PHE A 1 168 ? -0.547 10.809 -18.000 1.00 86.81 168 PHE A C 1
ATOM 1339 O O . PHE A 1 168 ? -1.003 9.979 -18.783 1.00 86.81 168 PHE A O 1
ATOM 1346 N N . SER A 1 169 ? -1.139 11.985 -17.768 1.00 83.69 169 SER A N 1
ATOM 1347 C CA . SER A 1 169 ? -2.499 12.345 -18.212 1.00 83.69 169 SER A CA 1
ATOM 1348 C C . SER A 1 169 ? -2.572 13.588 -19.116 1.00 83.69 169 SER A C 1
ATOM 1350 O O . SER A 1 169 ? -3.663 14.085 -19.394 1.00 83.69 169 SER A O 1
ATOM 1352 N N . ILE A 1 170 ? -1.434 14.104 -19.599 1.00 89.62 170 ILE A N 1
ATOM 1353 C CA . ILE A 1 170 ? -1.400 15.315 -20.441 1.00 89.62 170 ILE A CA 1
ATOM 1354 C C . ILE A 1 170 ? -2.032 15.038 -21.819 1.00 89.62 170 ILE A C 1
ATOM 1356 O O . ILE A 1 170 ? -1.736 13.997 -22.417 1.00 89.62 170 ILE A O 1
ATOM 1360 N N . PRO A 1 171 ? -2.870 15.944 -22.365 1.00 88.81 171 PRO A N 1
ATOM 1361 C CA . PRO A 1 171 ? -3.412 15.813 -23.718 1.00 88.81 171 PRO A CA 1
ATOM 1362 C C . PRO A 1 171 ? -2.309 15.683 -24.787 1.00 88.81 171 PRO A C 1
ATOM 1364 O O . PRO A 1 171 ? -1.291 16.369 -24.681 1.00 88.81 171 PRO A O 1
ATOM 1367 N N . PRO A 1 172 ? -2.491 14.878 -25.853 1.00 88.50 172 PRO A N 1
ATOM 1368 C CA . PRO A 1 172 ? -1.427 14.589 -26.824 1.00 88.50 172 PRO A CA 1
ATOM 1369 C C . PRO A 1 172 ? -0.802 15.827 -27.472 1.00 88.50 172 PRO A C 1
ATOM 1371 O O . PRO A 1 172 ? 0.412 15.897 -27.662 1.00 88.50 172 PRO A O 1
ATOM 1374 N N . ASP A 1 173 ? -1.618 16.829 -27.801 1.00 89.50 173 ASP A N 1
ATOM 1375 C CA . ASP A 1 173 ? -1.147 18.060 -28.440 1.00 89.50 173 ASP A CA 1
ATOM 1376 C C . ASP A 1 173 ? -0.242 18.897 -27.533 1.00 89.50 173 ASP A C 1
ATOM 1378 O O . ASP A 1 173 ? 0.577 19.664 -28.034 1.00 89.50 173 ASP A O 1
ATOM 1382 N N . GLU A 1 174 ? -0.301 18.682 -26.221 1.00 92.25 174 GLU A N 1
ATOM 1383 C CA . GLU A 1 174 ? 0.465 19.418 -25.214 1.00 92.25 174 GLU A CA 1
ATOM 1384 C C . GLU A 1 174 ? 1.661 18.628 -24.667 1.00 92.25 174 GLU A C 1
ATOM 1386 O O . GLU A 1 174 ? 2.459 19.179 -23.913 1.00 92.25 174 GLU A O 1
ATOM 1391 N N . ILE A 1 175 ? 1.835 17.358 -25.059 1.00 92.38 175 ILE A N 1
ATOM 1392 C CA . ILE A 1 175 ? 2.929 16.522 -24.545 1.00 92.38 175 ILE A CA 1
ATOM 1393 C C . ILE A 1 175 ? 4.287 17.146 -24.870 1.00 92.38 175 ILE A C 1
ATOM 1395 O O . ILE A 1 175 ? 4.614 17.400 -26.035 1.00 92.38 175 ILE A O 1
ATOM 1399 N N . MET A 1 176 ? 5.077 17.326 -23.817 1.00 94.50 176 MET A N 1
ATOM 1400 C CA . MET A 1 176 ? 6.509 17.609 -23.822 1.00 94.50 176 MET A CA 1
ATOM 1401 C C . MET A 1 176 ? 7.178 16.669 -22.813 1.00 94.50 176 MET A C 1
ATOM 1403 O O . MET A 1 176 ? 6.495 16.082 -21.969 1.00 94.50 176 MET A O 1
ATOM 1407 N N . SER A 1 177 ? 8.499 16.508 -22.892 1.00 93.94 177 SER A N 1
ATOM 1408 C CA . SER A 1 177 ? 9.246 15.726 -21.907 1.00 93.94 177 SER A CA 1
ATOM 1409 C C . SER A 1 177 ? 9.215 16.376 -20.532 1.00 93.94 177 SER A C 1
ATOM 1411 O O . SER A 1 177 ? 9.048 15.674 -19.544 1.00 93.94 177 SER A O 1
ATOM 1413 N N . GLU A 1 178 ? 9.359 17.697 -20.451 1.00 97.19 178 GLU A N 1
ATOM 1414 C CA . GLU A 1 178 ? 9.371 18.442 -19.197 1.00 97.19 178 GLU A CA 1
ATOM 1415 C C . GLU A 1 178 ? 7.985 19.007 -18.893 1.00 97.19 178 GLU A C 1
ATOM 1417 O O . GLU A 1 178 ? 7.358 19.643 -19.743 1.00 97.19 178 GLU A O 1
ATOM 1422 N N . PHE A 1 179 ? 7.520 18.804 -17.665 1.00 97.19 179 PHE A N 1
ATOM 1423 C CA . PHE A 1 179 ? 6.244 19.321 -17.184 1.00 97.19 179 PHE A CA 1
ATOM 1424 C C . PHE A 1 179 ? 6.314 19.635 -15.686 1.00 97.19 179 PHE A C 1
ATOM 1426 O O . PHE A 1 179 ? 7.177 19.129 -14.967 1.00 97.19 179 PHE A O 1
ATOM 1433 N N . THR A 1 180 ? 5.405 20.479 -15.207 1.00 97.56 180 THR A N 1
ATOM 1434 C CA . THR A 1 180 ? 5.235 20.730 -13.774 1.00 97.56 180 THR A CA 1
ATOM 1435 C C . THR A 1 180 ? 4.227 19.740 -13.211 1.00 97.56 180 THR A C 1
ATOM 1437 O O . THR A 1 180 ? 3.125 19.608 -13.748 1.00 97.56 180 THR A O 1
ATOM 1440 N N . TRP A 1 181 ? 4.576 19.072 -12.112 1.00 97.56 181 TRP A N 1
ATOM 1441 C CA . TRP A 1 181 ? 3.626 18.277 -11.338 1.00 97.56 181 TRP A CA 1
ATOM 1442 C C . TRP A 1 181 ? 3.411 18.892 -9.961 1.00 97.56 181 TRP A C 1
ATOM 1444 O O . TRP A 1 181 ? 4.335 18.929 -9.145 1.00 97.56 181 TRP A O 1
ATOM 1454 N N . SER A 1 182 ? 2.187 19.342 -9.700 1.00 97.50 182 SER A N 1
ATOM 1455 C CA . SER A 1 182 ? 1.834 19.997 -8.442 1.00 97.50 182 SER A CA 1
ATOM 1456 C C . SER A 1 182 ? 0.980 19.098 -7.551 1.00 97.50 182 SER A C 1
ATOM 1458 O O . SER A 1 182 ? 0.064 18.411 -8.004 1.00 97.50 182 SER A O 1
ATOM 1460 N N . GLY A 1 183 ? 1.312 19.081 -6.263 1.00 97.00 183 GLY A N 1
ATOM 1461 C CA . GLY A 1 183 ? 0.561 18.409 -5.215 1.00 97.00 183 GLY A CA 1
ATOM 1462 C C . GLY A 1 183 ? -0.614 19.268 -4.740 1.00 97.00 183 GLY A C 1
ATOM 1463 O O . GLY A 1 183 ? -0.646 20.481 -4.975 1.00 97.00 183 GLY A O 1
ATOM 1464 N N . PRO A 1 184 ? -1.580 18.676 -4.023 1.00 96.12 184 PRO A N 1
ATOM 1465 C CA . PRO A 1 184 ? -2.803 19.368 -3.610 1.00 96.12 184 PRO A CA 1
ATOM 1466 C C . PRO A 1 184 ? -2.547 20.502 -2.590 1.00 96.12 184 PRO A C 1
ATOM 1468 O O . PRO A 1 184 ? -3.368 21.412 -2.412 1.00 96.12 184 PRO A O 1
ATOM 1471 N N . ASP A 1 185 ? -1.383 20.503 -1.936 1.00 96.81 185 ASP A N 1
ATOM 1472 C CA . ASP A 1 185 ? -0.920 21.569 -1.044 1.00 96.81 185 ASP A CA 1
ATOM 1473 C C . ASP A 1 185 ? -0.319 22.779 -1.776 1.00 96.81 185 ASP A C 1
ATOM 1475 O O . ASP A 1 185 ? -0.196 23.852 -1.183 1.00 96.81 185 ASP A O 1
ATOM 1479 N N . GLY A 1 186 ? -0.008 22.631 -3.066 1.00 96.75 186 GLY A N 1
ATOM 1480 C CA . GLY A 1 186 ? 0.706 23.610 -3.883 1.00 96.75 186 GLY A CA 1
ATOM 1481 C C . GLY A 1 186 ? 2.218 23.381 -3.976 1.00 96.75 186 GLY A C 1
ATOM 1482 O O . GLY A 1 186 ? 2.898 24.217 -4.560 1.00 96.75 186 GLY A O 1
ATOM 1483 N N . SER A 1 187 ? 2.757 22.290 -3.419 1.00 97.94 187 SER A N 1
ATOM 1484 C CA . SER A 1 187 ? 4.136 21.868 -3.693 1.00 97.94 187 SER A CA 1
ATOM 1485 C C . SER A 1 187 ? 4.280 21.472 -5.159 1.00 97.94 187 SER A C 1
ATOM 1487 O O . SER A 1 187 ? 3.403 20.797 -5.686 1.00 97.94 187 SER A O 1
ATOM 1489 N N . GLU A 1 188 ? 5.390 21.820 -5.804 1.00 97.62 188 GLU A N 1
ATOM 1490 C CA . GLU A 1 188 ? 5.630 21.494 -7.215 1.00 97.62 188 GLU A CA 1
ATOM 1491 C C . GLU A 1 188 ? 6.922 20.694 -7.388 1.00 97.62 188 GLU A C 1
ATOM 1493 O O . GLU A 1 188 ? 7.870 20.874 -6.621 1.00 97.62 188 GLU A O 1
ATOM 1498 N N . LEU A 1 189 ? 6.946 19.829 -8.402 1.00 97.81 189 LEU A N 1
ATOM 1499 C CA . LEU A 1 189 ? 8.134 19.146 -8.908 1.00 97.81 189 LEU A CA 1
ATOM 1500 C C . LEU A 1 189 ? 8.339 19.475 -10.385 1.00 97.81 189 LEU A C 1
ATOM 1502 O O . LEU A 1 189 ? 7.380 19.501 -11.164 1.00 97.81 189 LEU A O 1
ATOM 1506 N N . LEU A 1 190 ? 9.604 19.621 -10.782 1.00 98.00 190 LEU A N 1
ATOM 1507 C CA . LEU A 1 190 ? 9.989 19.523 -12.185 1.00 98.00 190 LEU A CA 1
ATOM 1508 C C . LEU A 1 190 ? 10.003 18.046 -12.588 1.00 98.00 190 LEU A C 1
ATOM 1510 O O . LEU A 1 190 ? 10.856 17.274 -12.151 1.00 98.00 190 LEU A O 1
ATOM 1514 N N . ALA A 1 191 ? 9.061 17.646 -13.430 1.00 97.38 191 ALA A N 1
ATOM 1515 C CA . ALA A 1 191 ? 8.918 16.269 -13.857 1.00 97.38 191 ALA A CA 1
ATOM 1516 C C . ALA A 1 191 ? 9.410 16.062 -15.294 1.00 97.38 191 ALA A C 1
ATOM 1518 O O . ALA A 1 191 ? 9.229 16.911 -16.168 1.00 97.38 191 ALA A O 1
ATOM 1519 N N . VAL A 1 192 ? 10.026 14.904 -15.529 1.00 97.00 192 VAL A N 1
ATOM 1520 C CA . VAL A 1 192 ? 10.493 14.438 -16.834 1.00 97.00 192 VAL A CA 1
ATOM 1521 C C . VAL A 1 192 ? 9.748 13.156 -17.191 1.00 97.00 192 VAL A C 1
ATOM 1523 O O . VAL A 1 192 ? 9.898 12.119 -16.538 1.00 97.00 192 VAL A O 1
ATOM 1526 N N . TYR A 1 193 ? 8.938 13.219 -18.243 1.00 94.25 193 TYR A N 1
ATOM 1527 C CA . TYR A 1 193 ? 8.279 12.062 -18.824 1.00 94.25 193 TYR A CA 1
ATOM 1528 C C . TYR A 1 193 ? 9.257 11.312 -19.735 1.00 94.25 193 TYR A C 1
ATOM 1530 O O . TYR A 1 193 ? 9.840 11.874 -20.666 1.00 94.25 193 TYR A O 1
ATOM 1538 N N . THR A 1 194 ? 9.455 10.024 -19.457 1.00 90.69 194 THR A N 1
ATOM 1539 C CA . THR A 1 194 ? 10.379 9.162 -20.210 1.00 90.69 194 THR A CA 1
ATOM 1540 C C . THR A 1 194 ? 9.781 8.741 -21.560 1.00 90.69 194 THR A C 1
ATOM 1542 O O . THR A 1 194 ? 9.255 7.640 -21.737 1.00 90.69 194 THR A O 1
ATOM 1545 N N . MET A 1 195 ? 9.860 9.652 -22.535 1.00 87.25 195 MET A N 1
ATOM 1546 C CA . MET A 1 195 ? 9.406 9.429 -23.912 1.00 87.25 195 MET A CA 1
ATOM 1547 C C . MET A 1 195 ? 10.109 8.228 -24.546 1.00 87.25 195 MET A C 1
ATOM 1549 O O . MET A 1 195 ? 11.327 8.072 -24.427 1.00 87.25 195 MET A O 1
ATOM 1553 N N . ASN A 1 196 ? 9.350 7.408 -25.280 1.00 78.12 196 ASN A N 1
ATOM 1554 C CA . ASN A 1 196 ? 9.856 6.182 -25.897 1.00 78.12 196 ASN A CA 1
ATOM 1555 C C . ASN A 1 196 ? 10.418 5.174 -24.867 1.00 78.12 196 ASN A C 1
ATOM 1557 O O . ASN A 1 196 ? 11.382 4.454 -25.134 1.00 78.12 196 ASN A O 1
ATOM 1561 N N . THR A 1 197 ? 9.759 5.082 -23.702 1.00 78.56 197 THR A N 1
ATOM 1562 C CA . THR A 1 197 ? 10.054 4.182 -22.567 1.00 78.56 197 THR A CA 1
ATOM 1563 C C . THR A 1 197 ? 11.348 4.500 -21.809 1.00 78.56 197 THR A C 1
ATOM 1565 O O . THR A 1 197 ? 12.162 5.330 -22.205 1.00 78.56 197 THR A O 1
ATOM 1568 N N . THR A 1 198 ? 11.596 3.768 -20.722 1.00 85.06 198 THR A N 1
ATOM 1569 C CA . THR A 1 198 ? 12.761 3.910 -19.828 1.00 85.06 198 THR A CA 1
ATOM 1570 C C . THR A 1 198 ? 14.067 3.354 -20.417 1.00 85.06 198 THR A C 1
ATOM 1572 O O . THR A 1 198 ? 14.981 2.983 -19.676 1.00 85.06 198 THR A O 1
ATOM 1575 N N . ARG A 1 199 ? 14.127 3.194 -21.749 1.00 88.25 199 ARG A N 1
ATOM 1576 C CA . ARG A 1 199 ? 15.139 2.396 -22.465 1.00 88.25 199 ARG A CA 1
ATOM 1577 C C . ARG A 1 199 ? 15.395 2.857 -23.908 1.00 88.25 199 ARG A C 1
ATOM 1579 O O . ARG A 1 199 ? 15.932 2.091 -24.709 1.00 88.25 199 ARG A O 1
ATOM 1586 N N . ASN A 1 200 ? 14.998 4.075 -24.279 1.00 87.88 200 ASN A N 1
ATOM 1587 C CA . ASN A 1 200 ? 15.133 4.587 -25.654 1.00 87.88 200 ASN A CA 1
ATOM 1588 C C . ASN A 1 200 ? 16.591 4.563 -26.186 1.00 87.88 200 ASN A C 1
ATOM 1590 O O . ASN A 1 200 ? 16.815 4.401 -27.387 1.00 87.88 200 ASN A O 1
ATOM 1594 N N . ALA A 1 201 ? 17.589 4.602 -25.296 1.00 91.50 201 ALA A N 1
ATOM 1595 C CA . ALA A 1 201 ? 19.015 4.557 -25.614 1.00 91.50 201 ALA A CA 1
ATOM 1596 C C . ALA A 1 201 ? 19.721 3.277 -25.124 1.00 91.50 201 ALA A C 1
ATOM 1598 O O . ALA A 1 201 ? 20.934 3.287 -24.941 1.00 91.50 201 ALA A O 1
ATOM 1599 N N . MET A 1 202 ? 18.990 2.174 -24.919 1.00 88.31 202 MET A N 1
ATOM 1600 C CA . MET A 1 202 ? 19.554 0.900 -24.447 1.00 88.31 202 MET A CA 1
ATOM 1601 C C . MET A 1 202 ? 20.592 0.303 -25.420 1.00 88.31 202 MET A C 1
ATOM 1603 O O . MET A 1 202 ? 20.370 0.278 -26.642 1.00 88.31 202 MET A O 1
ATOM 1607 N N . ASN A 1 203 ? 21.651 -0.306 -24.867 1.00 84.50 203 ASN A N 1
ATOM 1608 C CA . ASN A 1 203 ? 22.579 -1.214 -25.562 1.00 84.50 203 ASN A CA 1
ATOM 1609 C C . ASN A 1 203 ? 23.368 -0.577 -26.720 1.00 84.50 203 ASN A C 1
ATOM 1611 O O . ASN A 1 203 ? 23.531 -1.164 -27.796 1.00 84.50 203 ASN A O 1
ATOM 1615 N N . LEU A 1 204 ? 23.860 0.644 -26.534 1.00 87.94 204 LEU A N 1
ATOM 1616 C CA . LEU A 1 204 ? 24.584 1.346 -27.593 1.00 87.94 204 LEU A CA 1
ATOM 1617 C C . LEU A 1 204 ? 25.949 0.698 -27.863 1.00 87.94 204 LEU A C 1
ATOM 1619 O O . LEU A 1 204 ? 26.297 0.469 -29.025 1.00 87.94 204 LEU A O 1
ATOM 1623 N N . ALA A 1 205 ? 26.706 0.338 -26.822 1.00 87.50 205 ALA A N 1
ATOM 1624 C CA . ALA A 1 205 ? 28.041 -0.250 -26.965 1.00 87.50 205 ALA A CA 1
ATOM 1625 C C . ALA A 1 205 ? 27.997 -1.691 -27.476 1.00 87.50 205 ALA A C 1
ATOM 1627 O O . ALA A 1 205 ? 28.902 -2.121 -28.191 1.00 87.50 205 ALA A O 1
ATOM 1628 N N . GLN A 1 206 ? 26.916 -2.416 -27.179 1.00 80.25 206 GLN A N 1
ATOM 1629 C CA . GLN A 1 206 ? 26.673 -3.754 -27.725 1.00 80.25 206 GLN A CA 1
ATOM 1630 C C . GLN A 1 206 ? 26.246 -3.730 -29.204 1.00 80.25 206 GLN A C 1
ATOM 1632 O O . GLN A 1 206 ? 26.298 -4.759 -29.882 1.00 80.25 206 GLN A O 1
ATOM 1637 N N . MET A 1 207 ? 25.861 -2.562 -29.731 1.00 79.38 207 MET A N 1
ATOM 1638 C CA . MET A 1 207 ? 25.439 -2.362 -31.121 1.00 79.38 207 MET A CA 1
ATOM 1639 C C . MET A 1 207 ? 26.230 -1.244 -31.829 1.00 79.38 207 MET A C 1
ATOM 1641 O O . MET A 1 207 ? 25.636 -0.358 -32.455 1.00 79.38 207 MET A O 1
ATOM 1645 N N . PRO A 1 208 ? 27.577 -1.283 -31.824 1.00 78.44 208 PRO A N 1
ATOM 1646 C CA . PRO A 1 208 ? 28.416 -0.134 -32.175 1.00 78.44 208 PRO A CA 1
ATOM 1647 C C . PRO A 1 208 ? 28.292 0.297 -33.642 1.00 78.44 208 PRO A C 1
ATOM 1649 O O . PRO A 1 208 ? 28.670 1.415 -33.988 1.00 78.44 208 PRO A O 1
ATOM 1652 N N . LYS A 1 209 ? 27.771 -0.588 -34.504 1.00 76.81 209 LYS A N 1
ATOM 1653 C CA . LYS A 1 209 ? 27.558 -0.331 -35.931 1.00 76.81 209 LYS A CA 1
ATOM 1654 C C . LYS A 1 209 ? 26.310 0.512 -36.206 1.00 76.81 209 LYS A C 1
ATOM 1656 O O . LYS A 1 209 ? 26.347 1.284 -37.141 1.00 76.81 209 LYS A O 1
ATOM 1661 N N . ILE A 1 210 ? 25.230 0.424 -35.420 1.00 77.69 210 ILE A N 1
ATOM 1662 C CA . ILE A 1 210 ? 24.068 1.337 -35.572 1.00 77.69 210 ILE A CA 1
ATOM 1663 C C . ILE A 1 210 ? 23.952 2.374 -34.467 1.00 77.69 210 ILE A C 1
ATOM 1665 O O . ILE A 1 210 ? 23.083 3.229 -34.571 1.00 77.69 210 ILE A O 1
ATOM 1669 N N . ALA A 1 211 ? 24.780 2.313 -33.423 1.00 85.75 211 ALA A N 1
ATOM 1670 C CA . ALA A 1 211 ? 24.666 3.205 -32.273 1.00 85.75 211 ALA A CA 1
ATOM 1671 C C . ALA A 1 211 ? 24.590 4.685 -32.673 1.00 85.75 211 ALA A C 1
ATOM 1673 O O . ALA A 1 211 ? 23.712 5.395 -32.201 1.00 85.75 211 ALA A O 1
ATOM 1674 N N . GLU A 1 212 ? 25.452 5.123 -33.595 1.00 87.44 212 GLU A N 1
ATOM 1675 C CA . GLU A 1 212 ? 25.450 6.502 -34.092 1.00 87.44 212 GLU A CA 1
ATOM 1676 C C . GLU A 1 212 ? 24.141 6.857 -34.803 1.00 87.44 212 GLU A C 1
ATOM 1678 O O . GLU A 1 212 ? 23.487 7.812 -34.409 1.00 87.44 212 GLU A O 1
ATOM 1683 N N . ASN A 1 213 ? 23.696 6.041 -35.763 1.00 83.69 213 ASN A N 1
ATOM 1684 C CA . ASN A 1 213 ? 22.449 6.304 -36.488 1.00 83.69 213 ASN A CA 1
ATOM 1685 C C . ASN A 1 213 ? 21.214 6.219 -35.574 1.00 83.69 213 ASN A C 1
ATOM 1687 O O . ASN A 1 213 ? 20.239 6.932 -35.784 1.00 83.69 213 ASN A O 1
ATOM 1691 N N . ARG A 1 214 ? 21.229 5.337 -34.564 1.00 87.19 214 ARG A N 1
ATOM 1692 C CA . ARG A 1 214 ? 20.176 5.274 -33.540 1.00 87.19 214 ARG A CA 1
ATOM 1693 C C . ARG A 1 214 ? 20.131 6.571 -32.740 1.00 87.19 214 ARG A C 1
ATOM 1695 O O . ARG A 1 214 ? 19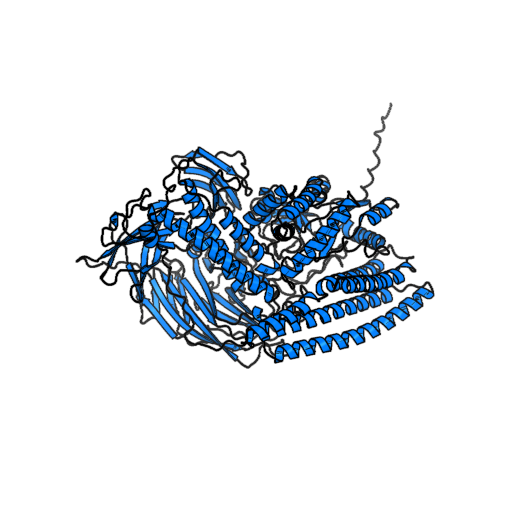.047 7.095 -32.535 1.00 87.19 214 ARG A O 1
ATOM 1702 N N . LEU A 1 215 ? 21.287 7.088 -32.327 1.00 90.75 215 LEU A N 1
ATOM 1703 C CA . LEU A 1 215 ? 21.377 8.366 -31.623 1.00 90.75 215 LEU A CA 1
ATOM 1704 C C . LEU A 1 215 ? 20.926 9.527 -32.517 1.00 90.75 215 LEU A C 1
ATOM 1706 O O . LEU A 1 215 ? 20.147 10.345 -32.046 1.00 90.75 215 LEU A O 1
ATOM 1710 N N . ASP A 1 216 ? 21.322 9.561 -33.794 1.00 89.00 216 ASP A N 1
ATOM 1711 C CA . ASP A 1 216 ? 20.851 10.576 -34.749 1.00 89.00 216 ASP A CA 1
ATOM 1712 C C . ASP A 1 216 ? 19.311 10.583 -34.833 1.00 89.00 216 ASP A C 1
ATOM 1714 O O . ASP A 1 216 ? 18.684 11.635 -34.726 1.00 89.00 216 ASP A O 1
ATOM 1718 N N . ILE A 1 217 ? 18.698 9.399 -34.957 1.00 87.12 217 ILE A N 1
ATOM 1719 C CA . ILE A 1 217 ? 17.241 9.227 -35.047 1.00 87.12 217 ILE A CA 1
ATOM 1720 C C . ILE A 1 217 ? 16.538 9.615 -33.741 1.00 87.12 217 ILE A C 1
ATOM 1722 O O . ILE A 1 217 ? 15.529 10.316 -33.775 1.00 87.12 217 ILE A O 1
ATOM 1726 N N . GLU A 1 218 ? 17.020 9.152 -32.587 1.00 88.88 218 GLU A N 1
ATOM 1727 C CA . GLU A 1 218 ? 16.384 9.481 -31.305 1.00 88.88 218 GLU A CA 1
ATOM 1728 C C . GLU A 1 218 ? 16.536 10.972 -30.982 1.00 88.88 218 GLU A C 1
ATOM 1730 O O . GLU A 1 218 ? 15.578 11.593 -30.528 1.00 88.88 218 GLU A O 1
ATOM 1735 N N . MET A 1 219 ? 17.676 11.588 -31.313 1.00 92.12 219 MET A N 1
ATOM 1736 C CA . MET A 1 219 ? 17.841 13.038 -31.210 1.00 92.12 219 MET A CA 1
ATOM 1737 C C . MET A 1 219 ? 16.885 13.787 -32.150 1.00 92.12 219 MET A C 1
ATOM 1739 O O . MET A 1 219 ? 16.258 14.751 -31.709 1.00 92.12 219 MET A O 1
ATOM 1743 N N . GLU A 1 220 ? 16.711 13.344 -33.402 1.00 89.31 220 GLU A N 1
ATOM 1744 C CA . GLU A 1 220 ? 15.752 13.938 -34.353 1.00 89.31 220 GLU A CA 1
ATOM 1745 C C . GLU A 1 220 ? 14.314 13.896 -33.808 1.00 89.31 220 GLU A C 1
ATOM 1747 O O . GLU A 1 220 ? 13.594 14.892 -33.882 1.00 89.31 220 GLU A O 1
ATOM 1752 N N . LYS A 1 221 ? 13.904 12.765 -33.221 1.00 88.50 221 LYS A N 1
ATOM 1753 C CA . LYS A 1 221 ? 12.543 12.564 -32.701 1.00 88.50 221 LYS A CA 1
ATOM 1754 C C . LYS A 1 221 ? 12.261 13.292 -31.390 1.00 88.50 221 LYS A C 1
ATOM 1756 O O . LYS A 1 221 ? 11.158 13.797 -31.206 1.00 88.50 221 LYS A O 1
ATOM 1761 N N . LEU A 1 222 ? 13.213 13.280 -30.457 1.00 92.69 222 LEU A N 1
ATOM 1762 C CA . LEU A 1 222 ? 12.985 13.741 -29.087 1.00 92.69 222 LEU A CA 1
ATOM 1763 C C . LEU A 1 222 ? 13.282 15.232 -28.904 1.00 92.69 222 LEU A C 1
ATOM 1765 O O . LEU A 1 222 ? 12.626 15.869 -28.084 1.00 92.69 222 LEU A O 1
ATOM 1769 N N . THR A 1 223 ? 14.201 15.821 -29.682 1.00 94.00 223 THR A N 1
ATOM 1770 C CA . THR A 1 223 ? 14.512 17.263 -29.582 1.00 94.00 223 THR A CA 1
ATOM 1771 C C . THR A 1 223 ? 13.264 18.157 -29.694 1.00 94.00 223 THR A C 1
ATOM 1773 O O . THR A 1 223 ? 13.128 19.056 -28.867 1.00 94.00 223 THR A O 1
ATOM 1776 N N . PRO A 1 224 ? 12.309 17.928 -30.624 1.00 92.56 224 PRO A N 1
ATOM 1777 C CA . PRO A 1 224 ? 11.091 18.744 -30.728 1.00 92.56 224 PRO A CA 1
ATOM 1778 C C . PRO A 1 224 ? 10.120 18.618 -29.547 1.00 92.56 224 PRO A C 1
ATOM 1780 O O . PRO A 1 224 ? 9.147 19.367 -29.479 1.00 92.56 224 PRO A O 1
ATOM 1783 N N . LEU A 1 225 ? 10.336 17.641 -28.667 1.00 93.94 225 LEU A N 1
ATOM 1784 C CA . LEU A 1 225 ? 9.503 17.370 -27.499 1.00 93.94 225 LEU A CA 1
ATOM 1785 C C . LEU A 1 225 ? 10.145 17.879 -26.207 1.00 93.94 225 LEU A C 1
ATOM 1787 O O . LEU A 1 225 ? 9.528 17.754 -25.156 1.00 93.94 225 LEU A O 1
ATOM 1791 N N . CYS A 1 226 ? 11.351 18.447 -26.288 1.00 95.50 226 CYS A N 1
ATOM 1792 C CA . CYS A 1 226 ? 12.062 19.020 -25.152 1.00 95.50 226 CYS A CA 1
ATOM 1793 C C . CYS A 1 226 ? 11.938 20.548 -25.165 1.00 95.50 226 CYS A C 1
ATOM 1795 O O . CYS A 1 226 ? 12.185 21.203 -26.182 1.00 95.50 226 CYS A O 1
ATOM 1797 N N . ILE A 1 227 ? 11.565 21.134 -24.029 1.00 95.81 227 ILE A N 1
ATOM 1798 C CA . ILE A 1 227 ? 11.471 22.593 -23.861 1.00 95.81 227 ILE A CA 1
ATOM 1799 C C . ILE A 1 227 ? 12.861 23.195 -23.610 1.00 95.81 227 ILE A C 1
ATOM 1801 O O . ILE A 1 227 ? 13.159 24.319 -24.050 1.00 95.81 227 ILE A O 1
ATOM 1805 N N . ALA A 1 228 ? 13.717 22.473 -22.885 1.00 95.50 228 ALA A N 1
ATOM 1806 C CA . ALA A 1 228 ? 15.140 22.761 -22.810 1.00 95.50 228 ALA A CA 1
ATOM 1807 C C . ALA A 1 228 ? 15.858 22.151 -24.032 1.00 95.50 228 ALA A C 1
ATOM 1809 O O . ALA A 1 228 ? 15.432 21.117 -24.544 1.00 95.50 228 ALA A O 1
ATOM 1810 N N . PRO A 1 229 ? 16.985 22.723 -24.502 1.00 95.69 229 PRO A N 1
ATOM 1811 C CA . PRO A 1 229 ? 17.799 22.138 -25.576 1.00 95.69 229 PRO A CA 1
ATOM 1812 C C . PRO A 1 229 ? 18.608 20.916 -25.078 1.00 95.69 229 PRO A C 1
ATOM 1814 O O . PRO A 1 229 ? 19.790 20.751 -25.384 1.00 95.69 229 PRO A O 1
ATOM 1817 N N . HIS A 1 230 ? 17.984 20.066 -24.264 1.00 97.06 230 HIS A N 1
ATOM 1818 C CA . HIS A 1 230 ? 18.589 18.972 -23.521 1.00 97.06 230 HIS A CA 1
ATOM 1819 C C . HIS A 1 230 ? 17.665 17.757 -23.547 1.00 97.06 230 HIS A C 1
ATOM 1821 O O . HIS A 1 230 ? 16.590 17.776 -22.962 1.00 97.06 230 HIS A O 1
ATOM 1827 N N . VAL A 1 231 ? 18.106 16.698 -24.220 1.00 96.94 231 VAL A N 1
ATOM 1828 C CA . VAL A 1 231 ? 17.287 15.516 -24.503 1.00 96.94 231 VAL A CA 1
ATOM 1829 C C . VAL A 1 231 ? 17.664 14.380 -23.548 1.00 96.94 231 VAL A C 1
ATOM 1831 O O . VAL A 1 231 ? 18.833 13.976 -23.550 1.00 96.94 231 VAL A O 1
ATOM 1834 N N . PRO A 1 232 ? 16.728 13.831 -22.753 1.00 96.38 232 PRO A N 1
ATOM 1835 C CA . PRO A 1 232 ? 16.999 12.670 -21.914 1.00 96.38 232 PRO A CA 1
ATOM 1836 C C . PRO A 1 232 ? 17.050 11.389 -22.764 1.00 96.38 232 PRO A C 1
ATOM 1838 O O . PRO A 1 232 ? 16.062 10.970 -23.370 1.00 96.38 232 PRO A O 1
ATOM 1841 N N . LEU A 1 233 ? 18.215 10.743 -22.791 1.00 96.31 233 LEU A N 1
ATOM 1842 C CA . LEU A 1 233 ? 18.460 9.466 -23.460 1.00 96.31 233 LEU A CA 1
ATOM 1843 C C . LEU A 1 233 ? 18.648 8.383 -22.391 1.00 96.31 233 LEU A C 1
ATOM 1845 O O . LEU A 1 233 ? 19.719 8.236 -21.806 1.00 96.31 233 LEU A O 1
ATOM 1849 N N . ILE A 1 234 ? 17.595 7.627 -22.102 1.00 95.00 234 ILE A N 1
ATOM 1850 C CA . ILE A 1 234 ? 17.578 6.625 -21.039 1.00 95.00 234 ILE A CA 1
ATOM 1851 C C . ILE A 1 234 ? 18.196 5.313 -21.547 1.00 95.00 234 ILE A C 1
ATOM 1853 O O . ILE A 1 234 ? 17.594 4.564 -22.321 1.00 95.00 234 ILE A O 1
ATOM 1857 N N . ASN A 1 235 ? 19.417 5.027 -21.096 1.00 93.94 235 ASN A N 1
ATOM 1858 C CA . ASN A 1 235 ? 20.142 3.783 -21.354 1.00 93.94 235 ASN A CA 1
ATOM 1859 C C . ASN A 1 235 ? 19.859 2.773 -20.231 1.00 93.94 235 ASN A C 1
ATOM 1861 O O . ASN A 1 235 ? 20.646 2.630 -19.294 1.00 93.94 235 ASN A O 1
ATOM 1865 N N . GLY A 1 236 ? 18.680 2.149 -20.295 1.00 87.31 236 GLY A N 1
ATOM 1866 C CA . GLY A 1 236 ? 18.152 1.265 -19.255 1.00 87.31 236 GLY A CA 1
ATOM 1867 C C . GLY A 1 236 ? 18.257 -0.225 -19.553 1.00 87.31 236 GLY A C 1
ATOM 1868 O O . GLY A 1 236 ? 17.940 -0.650 -20.662 1.00 87.31 236 GLY A O 1
ATOM 1869 N N . PHE A 1 237 ? 18.615 -1.015 -18.538 1.00 83.81 237 PHE A N 1
ATOM 1870 C CA . PHE A 1 237 ? 18.699 -2.484 -18.581 1.00 83.81 237 PHE A CA 1
ATOM 1871 C C . PHE A 1 237 ? 17.700 -3.141 -17.624 1.00 83.81 237 PHE A C 1
ATOM 1873 O O . PHE A 1 237 ? 17.148 -2.458 -16.775 1.00 83.81 237 PHE A O 1
ATOM 1880 N N . GLU A 1 238 ? 17.448 -4.443 -17.773 1.00 84.56 238 GLU A N 1
ATOM 1881 C CA . GLU A 1 238 ? 16.679 -5.254 -16.812 1.00 84.56 238 GLU A CA 1
ATOM 1882 C C . GLU A 1 238 ? 17.609 -6.335 -16.253 1.00 84.56 238 GLU A C 1
ATOM 1884 O O . GLU A 1 238 ? 17.870 -7.329 -16.936 1.00 84.56 238 GLU A O 1
ATOM 1889 N N . GLN A 1 239 ? 18.127 -6.125 -15.040 1.00 85.69 239 GLN A N 1
ATOM 1890 C CA . GLN A 1 239 ? 18.990 -7.068 -14.313 1.00 85.69 239 GLN A CA 1
ATOM 1891 C C . GLN A 1 239 ? 20.187 -7.605 -15.127 1.00 85.69 239 GLN A C 1
ATOM 1893 O O . GLN A 1 239 ? 20.586 -8.765 -14.982 1.00 85.69 239 GLN A O 1
ATOM 1898 N N . ASP A 1 240 ? 20.768 -6.776 -16.001 1.00 84.94 240 ASP A N 1
ATOM 1899 C CA . ASP A 1 240 ? 21.912 -7.182 -16.828 1.00 84.94 240 ASP A CA 1
ATOM 1900 C C . ASP A 1 240 ? 23.215 -7.099 -16.018 1.00 84.94 240 ASP A C 1
ATOM 1902 O O . ASP A 1 240 ? 23.467 -6.135 -15.297 1.00 84.94 240 ASP A O 1
ATOM 1906 N N . GLU A 1 241 ? 24.068 -8.113 -16.134 1.00 87.44 241 GLU A N 1
ATOM 1907 C CA . GLU A 1 241 ? 25.399 -8.114 -15.521 1.00 87.44 241 GLU A CA 1
ATOM 1908 C C . GLU A 1 241 ? 26.424 -7.360 -16.382 1.00 87.44 241 GLU A C 1
ATOM 1910 O O . GLU A 1 241 ? 27.512 -7.022 -15.899 1.00 87.44 241 GLU A O 1
ATOM 1915 N N . VAL A 1 242 ? 26.124 -7.159 -17.670 1.00 86.38 242 VAL A N 1
ATOM 1916 C CA . VAL A 1 242 ? 26.999 -6.490 -18.634 1.00 86.38 242 VAL A CA 1
ATOM 1917 C C . VAL A 1 242 ? 26.824 -4.980 -18.534 1.00 86.38 242 VAL A C 1
ATOM 1919 O O . VAL A 1 242 ? 25.721 -4.450 -18.608 1.00 86.38 242 VAL A O 1
ATOM 1922 N N . ILE A 1 243 ? 27.946 -4.275 -18.404 1.00 91.00 243 ILE A N 1
ATOM 1923 C CA . ILE A 1 243 ? 27.968 -2.814 -18.345 1.00 91.00 243 ILE A CA 1
ATOM 1924 C C . ILE A 1 243 ? 28.120 -2.257 -19.761 1.00 91.00 243 ILE A C 1
ATOM 1926 O O . ILE A 1 243 ? 29.100 -2.563 -20.446 1.00 91.00 243 ILE A O 1
ATOM 1930 N N . ASP A 1 244 ? 27.165 -1.438 -20.195 1.00 91.00 244 ASP A N 1
ATOM 1931 C CA . ASP A 1 244 ? 27.188 -0.798 -21.511 1.00 91.00 244 ASP A CA 1
ATOM 1932 C C . ASP A 1 244 ? 28.128 0.413 -21.500 1.00 91.00 244 ASP A C 1
ATOM 1934 O O . ASP A 1 244 ? 27.856 1.434 -20.861 1.00 91.00 244 ASP A O 1
ATOM 1938 N N . ASP A 1 245 ? 29.268 0.280 -22.179 1.00 92.31 245 ASP A N 1
ATOM 1939 C CA . ASP A 1 245 ? 30.310 1.308 -22.240 1.00 92.31 245 ASP A CA 1
ATOM 1940 C C . ASP A 1 245 ? 30.010 2.354 -23.320 1.00 92.31 245 ASP A C 1
ATOM 1942 O O . ASP A 1 245 ? 30.457 2.265 -24.468 1.00 92.31 245 ASP A O 1
ATOM 1946 N N . VAL A 1 246 ? 29.210 3.350 -22.955 1.00 93.88 246 VAL A N 1
ATOM 1947 C CA . VAL A 1 246 ? 28.769 4.411 -23.872 1.00 93.88 246 VAL A CA 1
ATOM 1948 C C . VAL A 1 246 ? 29.836 5.477 -24.143 1.00 93.88 246 VAL A C 1
ATOM 1950 O O . VAL A 1 246 ? 29.723 6.215 -25.124 1.00 93.88 246 VAL A O 1
ATOM 1953 N N . LEU A 1 247 ? 30.896 5.569 -23.331 1.00 94.88 247 LEU A N 1
ATOM 1954 C CA . LEU A 1 247 ? 31.875 6.658 -23.427 1.00 94.88 247 LEU A CA 1
ATOM 1955 C C . LEU A 1 247 ? 32.684 6.652 -24.737 1.00 94.88 247 LEU A C 1
ATOM 1957 O O . LEU A 1 247 ? 32.825 7.719 -25.339 1.00 94.88 247 LEU A O 1
ATOM 1961 N N . PRO A 1 248 ? 33.162 5.506 -25.269 1.00 92.75 248 PRO A N 1
ATOM 1962 C CA . PRO A 1 248 ? 33.773 5.455 -26.597 1.00 92.75 248 PRO A CA 1
ATOM 1963 C C . PRO A 1 248 ? 32.862 5.967 -27.719 1.00 92.75 248 PRO A C 1
ATOM 1965 O O . PRO A 1 248 ? 33.353 6.530 -28.699 1.00 92.75 248 PRO A O 1
ATOM 1968 N N . ILE A 1 249 ? 31.545 5.768 -27.599 1.00 91.19 249 ILE A N 1
ATOM 1969 C CA . ILE A 1 249 ? 30.563 6.242 -28.584 1.00 91.19 249 ILE A CA 1
ATOM 1970 C C . ILE A 1 249 ? 30.395 7.754 -28.462 1.00 91.19 249 ILE A C 1
ATOM 1972 O O . ILE A 1 249 ? 30.459 8.443 -29.479 1.00 91.19 249 ILE A O 1
ATOM 1976 N N . ILE A 1 250 ? 30.265 8.267 -27.234 1.00 93.88 250 ILE A N 1
ATOM 1977 C CA . ILE A 1 250 ? 30.217 9.708 -26.959 1.00 93.88 250 ILE A CA 1
ATOM 1978 C C . ILE A 1 250 ? 31.458 10.388 -27.548 1.00 93.88 250 ILE A C 1
ATOM 1980 O O . ILE A 1 250 ? 31.314 11.247 -28.410 1.00 93.88 250 ILE A O 1
ATOM 1984 N N . ARG A 1 251 ? 32.671 9.929 -27.198 1.00 93.19 251 ARG A N 1
ATOM 1985 C CA . ARG A 1 251 ? 33.940 10.485 -27.713 1.00 93.19 251 ARG A CA 1
ATOM 1986 C C . ARG A 1 251 ? 33.993 10.502 -29.244 1.00 93.19 251 ARG A C 1
ATOM 1988 O O . ARG A 1 251 ? 34.420 11.485 -29.842 1.00 93.19 251 ARG A O 1
ATOM 1995 N N . ARG A 1 252 ? 33.534 9.427 -29.896 1.00 89.81 252 ARG A N 1
ATOM 1996 C CA . ARG A 1 252 ? 33.492 9.331 -31.365 1.00 89.81 252 ARG A CA 1
ATOM 1997 C C . ARG A 1 252 ? 32.544 10.353 -31.990 1.00 89.81 252 ARG A C 1
ATOM 1999 O O . ARG A 1 252 ? 32.885 10.920 -33.021 1.00 89.81 252 ARG A O 1
ATOM 2006 N N . ILE A 1 253 ? 31.368 10.553 -31.397 1.00 87.06 253 ILE A N 1
ATOM 2007 C CA . ILE A 1 253 ? 30.354 11.492 -31.890 1.00 87.06 253 ILE A CA 1
ATOM 2008 C C . ILE A 1 253 ? 30.776 12.939 -31.631 1.00 87.06 253 ILE A C 1
ATOM 2010 O O . ILE A 1 253 ? 30.650 13.761 -32.531 1.00 87.06 253 ILE A O 1
ATOM 2014 N N . THR A 1 254 ? 31.341 13.240 -30.460 1.00 84.62 254 THR A N 1
ATOM 2015 C CA . THR A 1 254 ? 31.868 14.574 -30.128 1.00 84.62 254 THR A CA 1
ATOM 2016 C C . THR A 1 254 ? 32.965 15.021 -31.100 1.00 84.62 254 THR A C 1
ATOM 2018 O O . THR A 1 254 ? 33.057 16.201 -31.415 1.00 84.62 254 THR A O 1
ATOM 2021 N N . ASN A 1 255 ? 33.760 14.087 -31.634 1.00 82.88 255 ASN A N 1
ATOM 2022 C CA . ASN A 1 255 ? 34.800 14.375 -32.631 1.00 82.88 255 ASN A CA 1
ATOM 2023 C C . ASN A 1 255 ? 34.269 14.542 -34.070 1.00 82.88 255 ASN A C 1
ATOM 2025 O O . ASN A 1 255 ? 35.061 14.725 -34.995 1.00 82.88 255 ASN A O 1
ATOM 2029 N N . LYS A 1 256 ? 32.953 14.442 -34.286 1.00 86.69 256 LYS A N 1
ATOM 2030 C CA . LYS A 1 256 ? 32.300 14.625 -35.588 1.00 86.69 256 LYS A CA 1
ATOM 2031 C C . LYS A 1 256 ? 31.463 15.901 -35.598 1.00 86.69 256 LYS A C 1
ATOM 2033 O O . LYS A 1 256 ? 30.876 16.289 -34.589 1.00 86.69 256 LYS A O 1
ATOM 2038 N N . ASP A 1 257 ? 31.330 16.504 -36.775 1.00 85.62 257 ASP A N 1
ATOM 2039 C CA . ASP A 1 257 ? 30.414 17.627 -36.980 1.00 85.62 257 ASP A CA 1
ATOM 2040 C C . ASP A 1 257 ? 28.963 17.128 -37.098 1.00 85.62 257 ASP A C 1
ATOM 2042 O O . ASP A 1 257 ? 28.445 16.855 -38.180 1.00 85.62 257 ASP A O 1
ATOM 2046 N N . LYS A 1 258 ? 28.339 16.886 -35.944 1.00 87.94 258 LYS A N 1
ATOM 2047 C CA . LYS A 1 258 ? 26.928 16.497 -35.815 1.00 87.94 258 LYS A CA 1
ATOM 2048 C C . LYS A 1 258 ? 26.044 17.723 -35.543 1.00 87.94 258 LYS A C 1
ATOM 2050 O O . LYS A 1 258 ? 26.548 18.773 -35.177 1.00 87.94 258 LYS A O 1
ATOM 2055 N N . PRO A 1 259 ? 24.713 17.632 -35.676 1.00 89.38 259 PRO A N 1
ATOM 2056 C CA . PRO A 1 259 ? 23.818 18.730 -35.300 1.00 89.38 259 PRO A CA 1
ATOM 2057 C C . PRO A 1 259 ? 23.474 18.754 -33.797 1.00 89.38 259 PRO A C 1
ATOM 2059 O O . PRO A 1 259 ? 22.634 19.546 -33.379 1.00 89.38 259 PRO A O 1
ATOM 2062 N N . TYR A 1 260 ? 24.085 17.889 -32.981 1.00 93.12 260 TYR A N 1
ATOM 2063 C CA . TYR A 1 260 ? 23.847 17.775 -31.538 1.00 93.12 260 TYR A CA 1
ATOM 2064 C C . TYR A 1 260 ? 25.117 17.365 -30.781 1.00 93.12 260 TYR A C 1
ATOM 2066 O O . TYR A 1 260 ? 26.040 16.800 -31.369 1.00 93.12 260 TYR A O 1
ATOM 2074 N N . ASP A 1 261 ? 25.174 17.655 -29.486 1.00 93.88 261 ASP A N 1
ATOM 2075 C CA . ASP A 1 261 ? 26.236 17.198 -28.579 1.00 93.88 261 ASP A CA 1
ATOM 2076 C C . ASP A 1 261 ? 25.777 15.992 -27.754 1.00 93.88 261 ASP A C 1
ATOM 2078 O O . ASP A 1 261 ? 24.578 15.767 -27.598 1.00 93.88 261 ASP A O 1
ATOM 2082 N N . LEU A 1 262 ? 26.716 15.224 -27.194 1.00 95.19 262 LEU A N 1
ATOM 2083 C CA . LEU A 1 262 ? 26.414 14.113 -26.287 1.00 95.19 262 LEU A CA 1
ATOM 2084 C C . LEU A 1 262 ? 27.244 14.178 -25.012 1.00 95.19 262 LEU A C 1
ATOM 2086 O O . LEU A 1 262 ? 28.425 14.521 -25.040 1.00 95.19 262 LEU A O 1
ATOM 2090 N N . LYS A 1 263 ? 26.632 13.755 -23.908 1.00 95.69 263 LYS A N 1
ATOM 2091 C CA . LYS A 1 263 ? 27.305 13.490 -22.632 1.00 95.69 263 LYS A CA 1
ATOM 2092 C C . LYS A 1 263 ? 26.587 12.396 -21.857 1.00 95.69 263 LYS A C 1
ATOM 2094 O O . LYS A 1 263 ? 25.404 12.154 -22.074 1.00 95.69 263 LYS A O 1
ATOM 2099 N N . GLN A 1 264 ? 27.305 11.756 -20.940 1.00 97.19 264 GLN A N 1
ATOM 2100 C CA . GLN A 1 264 ? 26.702 10.898 -19.925 1.00 97.19 264 GLN A CA 1
ATOM 2101 C C . GLN A 1 264 ? 26.417 11.736 -18.675 1.00 97.19 264 GLN A C 1
ATOM 2103 O O . GLN A 1 264 ? 27.288 12.487 -18.226 1.00 97.19 264 GLN A O 1
ATOM 2108 N N . THR A 1 265 ? 25.218 11.609 -18.115 1.00 97.06 265 THR A N 1
ATOM 2109 C CA . THR A 1 265 ? 24.821 12.311 -16.887 1.00 97.06 265 THR A CA 1
ATOM 2110 C C . THR A 1 265 ? 24.056 11.397 -15.948 1.00 97.06 265 THR A C 1
ATOM 2112 O O . THR A 1 265 ? 23.516 10.370 -16.359 1.00 97.06 265 THR A O 1
ATOM 2115 N N . ASN A 1 266 ? 23.969 11.816 -14.690 1.00 95.62 266 ASN A N 1
ATOM 2116 C CA . ASN A 1 266 ? 23.018 11.266 -13.727 1.00 95.62 266 ASN A CA 1
ATOM 2117 C C . ASN A 1 266 ? 21.745 12.134 -13.647 1.00 95.62 266 ASN A C 1
ATOM 2119 O O . ASN A 1 266 ? 21.752 13.262 -14.150 1.00 95.62 266 ASN A O 1
ATOM 2123 N N . PRO A 1 267 ? 20.651 11.639 -13.037 1.00 95.94 267 PRO A N 1
ATOM 2124 C CA . PRO A 1 267 ? 19.389 12.373 -12.945 1.00 95.94 267 PRO A CA 1
ATOM 2125 C C . PRO A 1 267 ? 19.526 13.724 -12.237 1.00 95.94 267 PRO A C 1
ATOM 2127 O O . PRO A 1 267 ? 18.985 14.706 -12.735 1.00 95.94 267 PRO A O 1
ATOM 2130 N N . ASP A 1 268 ? 20.301 13.795 -11.145 1.00 94.75 268 ASP A N 1
ATOM 2131 C CA . ASP A 1 268 ? 20.599 15.053 -10.440 1.00 94.75 268 ASP A CA 1
ATOM 2132 C C . ASP A 1 268 ? 21.184 16.100 -11.389 1.00 94.75 268 ASP A C 1
ATOM 2134 O O . ASP A 1 268 ? 20.680 17.212 -11.510 1.00 94.75 268 ASP A O 1
ATOM 2138 N N . GLU A 1 269 ? 22.225 15.715 -12.126 1.00 96.75 269 GLU A N 1
ATOM 2139 C CA . GLU A 1 269 ? 22.911 16.604 -13.058 1.00 96.75 269 GLU A CA 1
ATOM 2140 C C . GLU A 1 269 ? 21.987 17.042 -14.191 1.00 96.75 269 GLU A C 1
ATOM 2142 O O . GLU A 1 269 ? 22.003 18.207 -14.574 1.00 96.75 269 GLU A O 1
ATOM 2147 N N . PHE A 1 270 ? 21.176 16.124 -14.727 1.00 97.56 270 PHE A N 1
ATOM 2148 C CA . PHE A 1 270 ? 20.230 16.443 -15.792 1.00 97.56 270 PHE A CA 1
ATOM 2149 C C . PHE A 1 270 ? 19.231 17.510 -15.339 1.00 97.56 270 PHE A C 1
ATOM 2151 O O . PHE A 1 270 ? 19.074 18.520 -16.024 1.00 97.56 270 PHE A O 1
ATOM 2158 N N . ILE A 1 271 ? 18.610 17.311 -14.172 1.00 97.62 271 ILE A N 1
ATOM 2159 C CA . ILE A 1 271 ? 17.651 18.251 -13.587 1.00 97.62 271 ILE A CA 1
ATOM 2160 C C . ILE A 1 271 ? 18.306 19.620 -13.343 1.00 97.62 271 ILE A C 1
ATOM 2162 O O . ILE A 1 271 ? 17.767 20.636 -13.783 1.00 97.62 271 ILE A O 1
ATOM 2166 N N . GLU A 1 272 ? 19.494 19.661 -12.735 1.00 96.62 272 GLU A N 1
ATOM 2167 C CA . GLU A 1 272 ? 20.231 20.914 -12.502 1.00 96.62 272 GLU A CA 1
ATOM 2168 C C . GLU A 1 272 ? 20.586 21.649 -13.802 1.00 96.62 272 GLU A C 1
ATOM 2170 O O . GLU A 1 272 ? 20.529 22.877 -13.864 1.00 96.62 272 GLU A O 1
ATOM 2175 N N . ILE A 1 273 ? 20.908 20.914 -14.869 1.00 97.00 273 ILE A N 1
ATOM 2176 C CA . ILE A 1 273 ? 21.246 21.503 -16.169 1.00 97.00 273 ILE A CA 1
ATOM 2177 C C . ILE A 1 273 ? 20.021 22.118 -16.847 1.00 97.00 273 ILE A C 1
ATOM 2179 O O . ILE A 1 273 ? 20.144 23.182 -17.452 1.00 97.00 273 ILE A O 1
ATOM 2183 N N . ILE A 1 274 ? 18.853 21.470 -16.790 1.00 97.06 274 ILE A N 1
ATOM 2184 C CA . ILE A 1 274 ? 17.663 21.963 -17.500 1.00 97.06 274 ILE A CA 1
ATOM 2185 C C . ILE A 1 274 ? 16.941 23.081 -16.750 1.00 97.06 274 ILE A C 1
ATOM 2187 O O . ILE A 1 274 ? 16.368 23.949 -17.405 1.00 97.06 274 ILE A O 1
ATOM 2191 N N . LYS A 1 275 ? 16.998 23.109 -15.410 1.00 96.00 275 LYS A N 1
ATOM 2192 C CA . LYS A 1 275 ? 16.287 24.089 -14.566 1.00 96.00 275 LYS A CA 1
ATOM 2193 C C . LYS A 1 275 ? 16.420 25.542 -15.068 1.00 96.00 275 LYS A C 1
ATOM 2195 O O . LYS A 1 275 ? 15.381 26.152 -15.328 1.00 96.00 275 LYS A O 1
ATOM 2200 N N . PRO A 1 276 ? 17.629 26.090 -15.330 1.00 95.75 276 PRO A N 1
ATOM 2201 C CA . PRO A 1 276 ? 17.779 27.466 -15.820 1.00 95.75 276 PRO A CA 1
ATOM 2202 C C . PRO A 1 276 ? 17.147 27.724 -17.197 1.00 95.75 276 PRO A C 1
ATOM 2204 O O . PRO A 1 276 ? 16.767 28.848 -17.507 1.00 95.75 276 PRO A O 1
ATOM 2207 N N . TYR A 1 277 ? 17.023 26.700 -18.050 1.00 95.25 277 TYR A N 1
ATOM 2208 C CA . TYR A 1 277 ? 16.391 26.836 -19.368 1.00 95.25 277 TYR A CA 1
ATOM 2209 C C . TYR A 1 277 ? 14.867 26.854 -19.306 1.00 95.25 277 TYR A C 1
ATOM 2211 O O . TYR A 1 277 ? 14.233 27.251 -20.289 1.00 95.25 277 TYR A O 1
ATOM 2219 N N . LEU A 1 278 ? 14.291 26.359 -18.213 1.00 96.25 278 LEU A N 1
ATOM 2220 C CA . LEU A 1 278 ? 12.850 26.276 -18.000 1.00 96.25 278 LEU A CA 1
ATOM 2221 C C . LEU A 1 278 ? 12.320 27.464 -17.190 1.00 96.25 278 LEU A C 1
ATOM 2223 O O . LEU A 1 278 ? 11.116 27.710 -17.193 1.00 96.25 278 LEU A O 1
ATOM 2227 N N . GLU A 1 279 ? 13.202 28.231 -16.546 1.00 93.62 279 GLU A N 1
ATOM 2228 C CA . GLU A 1 279 ? 12.833 29.417 -15.778 1.00 93.62 279 GLU A CA 1
ATOM 2229 C C . GLU A 1 279 ? 12.048 30.424 -16.640 1.00 93.62 279 GLU A C 1
ATOM 2231 O O . GLU A 1 279 ? 12.446 30.788 -17.749 1.00 93.62 279 GLU A O 1
ATOM 2236 N N . GLY A 1 280 ? 10.878 30.839 -16.146 1.00 91.81 280 GLY A N 1
ATOM 2237 C CA . GLY A 1 280 ? 9.974 31.756 -16.846 1.00 91.81 280 GLY A CA 1
ATOM 2238 C C . GLY A 1 280 ? 9.235 31.164 -18.056 1.00 91.81 280 GLY A C 1
ATOM 2239 O O . GLY A 1 280 ? 8.453 31.879 -18.687 1.00 91.81 280 GLY A O 1
ATOM 2240 N N . LYS A 1 281 ? 9.436 29.882 -18.393 1.00 94.75 281 LYS A N 1
ATOM 2241 C CA . LYS A 1 281 ? 8.685 29.205 -19.459 1.00 94.75 281 LYS A CA 1
ATOM 2242 C C . LYS A 1 281 ? 7.402 28.578 -18.921 1.00 94.75 281 LYS A C 1
ATOM 2244 O O . LYS A 1 281 ? 7.346 28.080 -17.802 1.00 94.75 281 LYS A O 1
ATOM 2249 N N . LYS A 1 282 ? 6.367 28.552 -19.763 1.00 93.94 282 LYS A N 1
ATOM 2250 C CA . LYS A 1 282 ? 5.140 27.801 -19.489 1.00 93.94 282 LYS A CA 1
ATOM 2251 C C . LYS A 1 282 ? 5.375 26.327 -19.817 1.00 93.94 282 LYS A C 1
ATOM 2253 O O . LYS A 1 282 ? 5.535 25.989 -20.988 1.00 93.94 282 LYS A O 1
ATOM 2258 N N . LEU A 1 283 ? 5.386 25.479 -18.795 1.00 96.75 283 LEU A N 1
ATOM 2259 C CA . LEU A 1 283 ? 5.440 24.027 -18.954 1.00 96.75 283 LEU A CA 1
ATOM 2260 C C . LEU A 1 283 ? 4.014 23.449 -19.010 1.00 96.75 283 LEU A C 1
ATOM 2262 O O . LEU A 1 283 ? 3.097 24.045 -18.430 1.00 96.75 283 LEU A O 1
ATOM 2266 N N . PRO A 1 284 ? 3.806 22.298 -19.675 1.00 96.62 284 PRO A N 1
ATOM 2267 C CA . PRO A 1 284 ? 2.634 21.466 -19.435 1.00 96.62 284 PRO A CA 1
ATOM 2268 C C . PRO A 1 284 ? 2.490 21.161 -17.940 1.00 96.62 284 PRO A C 1
ATOM 2270 O O . PRO A 1 284 ? 3.477 21.166 -17.201 1.00 96.62 284 PRO A O 1
ATOM 2273 N N . HIS A 1 285 ? 1.264 20.919 -17.486 1.00 95.12 285 HIS A N 1
ATOM 2274 C CA . HIS A 1 285 ? 0.969 20.837 -16.061 1.00 95.12 285 HIS A CA 1
ATOM 2275 C C . HIS A 1 285 ? 0.072 19.648 -15.730 1.00 95.12 285 HIS A C 1
ATOM 2277 O O . HIS A 1 285 ? -0.970 19.453 -16.354 1.00 95.12 285 HIS A O 1
ATOM 2283 N N . CYS A 1 286 ? 0.472 18.902 -14.705 1.00 94.62 286 CYS A N 1
ATOM 2284 C CA . CYS A 1 286 ? -0.324 17.872 -14.056 1.00 94.62 286 CYS A CA 1
ATOM 2285 C C . CYS A 1 286 ? -0.552 18.253 -12.590 1.00 94.62 286 CYS A C 1
ATOM 2287 O O . CYS A 1 286 ? 0.354 18.760 -11.929 1.00 94.62 286 CYS A O 1
ATOM 2289 N N . GLU A 1 287 ? -1.725 17.930 -12.054 1.00 93.25 287 GLU A N 1
ATOM 2290 C CA . GLU A 1 287 ? -2.064 18.189 -10.653 1.00 93.25 287 GLU A CA 1
ATOM 2291 C C . GLU A 1 287 ? -2.556 16.912 -9.968 1.00 93.25 287 GLU A C 1
ATOM 2293 O O . GLU A 1 287 ? -3.357 16.156 -10.521 1.00 93.25 287 GLU A O 1
ATOM 2298 N N . GLY A 1 288 ? -2.101 16.700 -8.734 1.00 92.94 288 GLY A N 1
ATOM 2299 C CA . GLY A 1 288 ? -2.630 15.680 -7.841 1.00 92.94 288 GLY A CA 1
ATOM 2300 C C . GLY A 1 288 ? -2.306 14.253 -8.280 1.00 92.94 288 GLY A C 1
ATOM 2301 O O . GLY A 1 288 ? -1.166 13.932 -8.614 1.00 92.94 288 GLY A O 1
ATOM 2302 N N . PHE A 1 289 ? -3.304 13.377 -8.171 1.00 93.44 289 PHE A N 1
ATOM 2303 C CA . PHE A 1 289 ? -3.181 11.932 -8.358 1.00 93.44 289 PHE A CA 1
ATOM 2304 C C . PHE A 1 289 ? -2.968 11.558 -9.833 1.00 93.44 289 PHE A C 1
ATOM 2306 O O . PHE A 1 289 ? -3.833 11.817 -10.671 1.00 93.44 289 PHE A O 1
ATOM 2313 N N . LEU A 1 290 ? -1.844 10.909 -10.156 1.00 93.25 290 LEU A N 1
ATOM 2314 C CA . LEU A 1 290 ? -1.508 10.517 -11.531 1.00 93.25 290 LEU A CA 1
ATOM 2315 C C . LEU A 1 290 ? -1.833 9.044 -11.764 1.00 93.25 290 LEU A C 1
ATOM 2317 O O . LEU A 1 290 ? -1.075 8.150 -11.385 1.00 93.25 290 LEU A O 1
ATOM 2321 N N . TYR A 1 291 ? -2.984 8.795 -12.387 1.00 89.69 291 TYR A N 1
ATOM 2322 C CA . TYR A 1 291 ? -3.534 7.452 -12.588 1.00 89.69 291 TYR A CA 1
ATOM 2323 C C . TYR A 1 291 ? -4.264 7.343 -13.925 1.00 89.69 291 TYR A C 1
ATOM 2325 O O . TYR A 1 291 ? -5.381 6.828 -14.009 1.00 89.69 291 TYR A O 1
ATOM 2333 N N . SER A 1 292 ? -3.608 7.824 -14.984 1.00 86.19 292 SER A N 1
ATOM 2334 C CA . SER A 1 292 ? -4.035 7.598 -16.364 1.00 86.19 292 SER A CA 1
ATOM 2335 C C . SER A 1 292 ? -3.269 6.446 -17.017 1.00 86.19 292 SER A C 1
ATOM 2337 O O . SER A 1 292 ? -2.037 6.392 -16.976 1.00 86.19 292 SER A O 1
ATOM 2339 N N . GLY A 1 293 ? -4.018 5.526 -17.628 1.00 81.94 293 GLY A N 1
ATOM 2340 C CA . GLY A 1 293 ? -3.482 4.418 -18.420 1.00 81.94 293 GLY A CA 1
ATOM 2341 C C . GLY A 1 293 ? -3.257 4.759 -19.890 1.00 81.94 293 GLY A C 1
ATOM 2342 O O . GLY A 1 293 ? -2.804 3.890 -20.632 1.00 81.94 293 GLY A O 1
ATOM 2343 N N . ILE A 1 294 ? -3.564 5.999 -20.319 1.00 80.38 294 ILE A N 1
ATOM 2344 C CA . ILE A 1 294 ? -3.706 6.397 -21.734 1.00 80.38 294 ILE A CA 1
ATOM 2345 C C . ILE A 1 294 ? -2.460 6.067 -22.579 1.00 80.38 294 ILE A C 1
ATOM 2347 O O . ILE A 1 294 ? -2.553 5.604 -23.718 1.00 80.38 294 ILE A O 1
ATOM 2351 N N . TYR A 1 295 ? -1.275 6.271 -22.018 1.00 82.38 295 TYR A N 1
ATOM 2352 C CA . TYR A 1 295 ? -0.013 6.127 -22.749 1.00 82.38 295 TYR A CA 1
ATOM 2353 C C . TYR A 1 295 ? 0.797 4.891 -22.335 1.00 82.38 295 TYR A C 1
ATOM 2355 O O . TYR A 1 295 ? 1.664 4.430 -23.079 1.00 82.38 295 TYR A O 1
ATOM 2363 N N . MET A 1 296 ? 0.509 4.334 -21.156 1.00 84.94 296 MET A N 1
ATOM 2364 C CA . MET A 1 296 ? 1.158 3.147 -20.602 1.00 84.94 296 MET A CA 1
ATOM 2365 C C . MET A 1 296 ? 0.219 2.507 -19.564 1.00 84.94 296 MET A C 1
ATOM 2367 O O . MET A 1 296 ? -0.373 3.248 -18.783 1.00 84.94 296 MET A O 1
ATOM 2371 N N . PRO A 1 297 ? 0.059 1.168 -19.535 1.00 85.88 297 PRO A N 1
ATOM 2372 C CA . PRO A 1 297 ? -1.000 0.532 -18.760 1.00 85.88 297 PRO A CA 1
ATOM 2373 C C . PRO A 1 297 ? -0.741 0.686 -17.262 1.00 85.88 297 PRO A C 1
ATOM 2375 O O . PRO A 1 297 ? 0.410 0.616 -16.822 1.00 85.88 297 PRO A O 1
ATOM 2378 N N . LEU A 1 298 ? -1.799 0.865 -16.475 1.00 86.88 298 LEU A N 1
ATOM 2379 C CA . LEU A 1 298 ? -1.685 0.973 -15.012 1.00 86.88 298 LEU A CA 1
ATOM 2380 C C . LEU A 1 298 ? -1.776 -0.360 -14.288 1.00 86.88 298 LEU A C 1
ATOM 2382 O O . LEU A 1 298 ? -1.565 -0.391 -13.083 1.00 86.88 298 LEU A O 1
ATOM 2386 N N . LEU A 1 299 ? -2.078 -1.449 -14.997 1.00 92.19 299 LEU A N 1
ATOM 2387 C CA . LEU A 1 299 ? -2.087 -2.790 -14.411 1.00 92.19 299 LEU A CA 1
ATOM 2388 C C . LEU A 1 299 ? -3.073 -2.852 -13.232 1.00 92.19 299 LEU A C 1
ATOM 2390 O O . LEU A 1 299 ? -2.740 -3.234 -12.112 1.00 92.19 299 LEU A O 1
ATOM 2394 N N . HIS A 1 300 ? -4.303 -2.392 -13.463 1.00 89.50 300 HIS A N 1
ATOM 2395 C CA . HIS A 1 300 ? -5.270 -2.064 -12.408 1.00 89.50 300 HIS A CA 1
ATOM 2396 C C . HIS A 1 300 ? -5.781 -3.290 -11.629 1.00 89.50 300 HIS A C 1
ATOM 2398 O O . HIS A 1 300 ? -6.360 -3.161 -10.552 1.00 89.50 300 HIS A O 1
ATOM 2404 N N . GLY A 1 301 ? -5.597 -4.498 -12.165 1.00 94.06 301 GLY A N 1
ATOM 2405 C CA . GLY A 1 301 ? -5.934 -5.747 -11.484 1.00 94.06 301 GLY A CA 1
ATOM 2406 C C . GLY A 1 301 ? -5.003 -6.073 -10.313 1.00 94.06 301 GLY A C 1
ATOM 2407 O O . GLY A 1 301 ? -5.383 -6.876 -9.454 1.00 94.06 301 GLY A O 1
ATOM 2408 N N . THR A 1 302 ? -3.826 -5.444 -10.233 1.00 96.62 302 THR A N 1
ATOM 2409 C CA . THR A 1 302 ? -2.875 -5.586 -9.115 1.00 96.62 302 THR A CA 1
ATOM 2410 C C . THR A 1 302 ? -3.468 -5.154 -7.774 1.00 96.62 302 THR A C 1
ATOM 2412 O O . THR A 1 302 ? -3.082 -5.693 -6.733 1.00 96.62 302 THR A O 1
ATOM 2415 N N . LEU A 1 303 ? -4.480 -4.276 -7.786 1.00 97.38 303 LEU A N 1
ATOM 2416 C CA . LEU A 1 303 ? -5.186 -3.818 -6.589 1.00 97.38 303 LEU A CA 1
ATOM 2417 C C . LEU A 1 303 ? -5.872 -4.957 -5.813 1.00 97.38 303 LEU A C 1
ATOM 2419 O O . LEU A 1 303 ? -6.027 -4.868 -4.595 1.00 97.38 303 LEU A O 1
ATOM 2423 N N . SER A 1 304 ? -6.258 -6.044 -6.489 1.00 97.69 304 SER A N 1
ATOM 2424 C CA . SER A 1 304 ? -6.983 -7.176 -5.886 1.00 97.69 304 SER A CA 1
ATOM 2425 C C . SER A 1 304 ? -6.361 -8.555 -6.133 1.00 97.69 304 SER A C 1
ATOM 2427 O O . SER A 1 304 ? -6.797 -9.540 -5.529 1.00 97.69 304 SER A O 1
ATOM 2429 N N . THR A 1 305 ? -5.315 -8.648 -6.959 1.00 97.50 305 THR A N 1
ATOM 2430 C CA . THR A 1 305 ? -4.501 -9.863 -7.108 1.00 97.50 305 THR A CA 1
ATOM 2431 C C . THR A 1 305 ? -3.909 -10.301 -5.772 1.00 97.50 305 THR A C 1
ATOM 2433 O O . THR A 1 305 ? -3.343 -9.481 -5.046 1.00 97.50 305 THR A O 1
ATOM 2436 N N . ARG A 1 306 ? -3.981 -11.608 -5.470 1.00 97.56 306 ARG A N 1
ATOM 2437 C CA . ARG A 1 306 ? -3.409 -12.215 -4.251 1.00 97.56 306 ARG A CA 1
ATOM 2438 C C . ARG A 1 306 ? -3.806 -11.432 -2.995 1.00 97.56 306 ARG A C 1
ATOM 2440 O O . ARG A 1 306 ? -2.964 -10.951 -2.245 1.00 97.56 306 ARG A O 1
ATOM 2447 N N . VAL A 1 307 ? -5.112 -11.290 -2.759 1.00 96.44 307 VAL A N 1
ATOM 2448 C CA . VAL A 1 307 ? -5.659 -10.401 -1.716 1.00 96.44 307 VAL A CA 1
ATOM 2449 C C . VAL A 1 307 ? -5.060 -10.609 -0.314 1.00 96.44 307 VAL A C 1
ATOM 2451 O O . VAL A 1 307 ? -4.951 -9.652 0.449 1.00 96.44 307 VAL A O 1
ATOM 2454 N N . ALA A 1 308 ? -4.601 -11.822 0.022 1.00 97.06 308 ALA A N 1
ATOM 2455 C CA . ALA A 1 308 ? -3.902 -12.085 1.282 1.00 97.06 308 ALA A CA 1
ATOM 2456 C C . ALA A 1 308 ? -2.666 -11.197 1.485 1.00 97.06 308 ALA A C 1
ATOM 2458 O O . ALA A 1 308 ? -2.422 -10.772 2.610 1.00 97.06 308 ALA A O 1
ATOM 2459 N N . VAL A 1 309 ? -1.924 -10.878 0.422 1.00 98.06 309 VAL A N 1
ATOM 2460 C CA . VAL A 1 309 ? -0.774 -9.967 0.475 1.00 98.06 309 VAL A CA 1
ATOM 2461 C C . VAL A 1 309 ? -1.213 -8.591 0.990 1.00 98.06 309 VAL A C 1
ATOM 2463 O O . VAL A 1 309 ? -0.677 -8.108 1.983 1.00 98.06 309 VAL A O 1
ATOM 2466 N N . LYS A 1 310 ? -2.276 -8.012 0.416 1.00 98.44 310 LYS A N 1
ATOM 2467 C CA . LYS A 1 310 ? -2.801 -6.688 0.807 1.00 98.44 310 LYS A CA 1
ATOM 2468 C C . LYS A 1 310 ? -3.346 -6.679 2.236 1.00 98.44 310 LYS A C 1
ATOM 2470 O O . LYS A 1 310 ? -3.105 -5.732 2.984 1.00 98.44 310 LYS A O 1
ATOM 2475 N N . LEU A 1 311 ? -4.052 -7.745 2.627 1.00 98.00 311 LEU A N 1
ATOM 2476 C CA . LEU A 1 311 ? -4.582 -7.904 3.985 1.00 98.00 311 LEU A CA 1
ATOM 2477 C C . LEU A 1 311 ? -3.462 -7.966 5.032 1.00 98.00 311 LEU A C 1
ATOM 2479 O O . LEU A 1 311 ? -3.566 -7.321 6.076 1.00 98.00 311 LEU A O 1
ATOM 2483 N N . ARG A 1 312 ? -2.396 -8.726 4.754 1.00 98.00 312 ARG A N 1
ATOM 2484 C CA . ARG A 1 312 ? -1.246 -8.846 5.657 1.00 98.00 312 ARG A CA 1
ATOM 2485 C C . ARG A 1 312 ? -0.421 -7.565 5.712 1.00 98.00 312 ARG A C 1
ATOM 2487 O O . ARG A 1 312 ? 0.025 -7.206 6.800 1.00 98.00 312 ARG A O 1
ATOM 2494 N N . ASN A 1 313 ? -0.284 -6.856 4.590 1.00 98.56 313 ASN A N 1
ATOM 2495 C CA . ASN A 1 313 ? 0.382 -5.557 4.559 1.00 98.56 313 ASN A CA 1
ATOM 2496 C C . ASN A 1 313 ? -0.300 -4.554 5.488 1.00 98.56 313 ASN A C 1
ATOM 2498 O O . ASN A 1 313 ? 0.329 -4.044 6.407 1.00 98.56 313 ASN A O 1
ATOM 2502 N N . ASP A 1 314 ? -1.614 -4.368 5.320 1.00 97.75 314 ASP A N 1
ATOM 2503 C CA . ASP A 1 314 ? -2.423 -3.461 6.143 1.00 97.75 314 ASP A CA 1
ATOM 2504 C C . ASP A 1 314 ? -2.335 -3.796 7.642 1.00 97.75 314 ASP A C 1
ATOM 2506 O O . ASP A 1 314 ? -2.299 -2.902 8.491 1.00 97.75 314 ASP A O 1
ATOM 2510 N N . GLU A 1 315 ? -2.280 -5.086 7.990 1.00 96.69 315 GLU A N 1
ATOM 2511 C CA . GLU A 1 315 ? -2.090 -5.513 9.375 1.00 96.69 315 GLU A CA 1
ATOM 2512 C C . GLU A 1 315 ? -0.702 -5.151 9.914 1.00 96.69 315 GLU A C 1
ATOM 2514 O O . GLU A 1 315 ? -0.617 -4.601 11.016 1.00 96.69 315 GLU A O 1
ATOM 2519 N N . CYS A 1 316 ? 0.361 -5.421 9.155 1.00 98.25 316 CYS A N 1
ATOM 2520 C CA . CYS A 1 316 ? 1.734 -5.090 9.528 1.00 98.25 316 CYS A CA 1
ATOM 2521 C C . CYS A 1 316 ? 1.957 -3.573 9.644 1.00 98.25 316 CYS A C 1
ATOM 2523 O O . CYS A 1 316 ? 2.465 -3.124 10.674 1.00 98.25 316 CYS A O 1
ATOM 2525 N N . GLU A 1 317 ? 1.505 -2.785 8.665 1.00 98.06 317 GLU A N 1
ATOM 2526 C CA . GLU A 1 317 ? 1.558 -1.314 8.673 1.00 98.06 317 GLU A CA 1
ATOM 2527 C C . GLU A 1 317 ? 0.895 -0.757 9.939 1.00 98.06 317 GLU A C 1
ATOM 2529 O O . GLU A 1 317 ? 1.544 -0.126 10.777 1.00 98.06 317 GLU A O 1
ATOM 2534 N N . LYS A 1 318 ? -0.377 -1.105 10.182 1.00 96.50 318 LYS A N 1
ATOM 2535 C CA . LYS A 1 318 ? -1.115 -0.632 11.367 1.00 96.50 318 LYS A CA 1
ATOM 2536 C C . LYS A 1 318 ? -0.480 -1.088 12.672 1.00 96.50 318 LYS A C 1
ATOM 2538 O O . LYS A 1 318 ? -0.509 -0.365 13.668 1.00 96.50 318 LYS A O 1
ATOM 2543 N N . ARG A 1 319 ? 0.076 -2.298 12.711 1.00 96.19 319 ARG A N 1
ATOM 2544 C CA . ARG A 1 319 ? 0.743 -2.828 13.902 1.00 96.19 319 ARG A CA 1
ATOM 2545 C C . ARG A 1 319 ? 1.978 -2.012 14.264 1.00 96.19 319 ARG A C 1
ATOM 2547 O O . ARG A 1 319 ? 2.184 -1.751 15.451 1.00 96.19 319 ARG A O 1
ATOM 2554 N N . LEU A 1 320 ? 2.763 -1.594 13.273 1.00 98.38 320 LEU A N 1
ATOM 2555 C CA . LEU A 1 320 ? 3.940 -0.755 13.478 1.00 98.38 320 LEU A CA 1
ATOM 2556 C C . LEU A 1 320 ? 3.539 0.688 13.806 1.00 98.38 320 LEU A C 1
ATOM 2558 O O . LEU A 1 320 ? 3.878 1.187 14.881 1.00 98.38 320 LEU A O 1
ATOM 2562 N N . GLU A 1 321 ? 2.744 1.310 12.937 1.00 97.62 321 GLU A N 1
ATOM 2563 C CA . GLU A 1 321 ? 2.392 2.735 12.979 1.00 97.62 321 GLU A CA 1
ATOM 2564 C C . GLU A 1 321 ? 1.500 3.108 14.166 1.00 97.62 321 GLU A C 1
ATOM 2566 O O . GLU A 1 321 ? 1.664 4.169 14.769 1.00 97.62 321 GLU A O 1
ATOM 2571 N N . LYS A 1 322 ? 0.536 2.245 14.514 1.00 96.19 322 LYS A N 1
ATOM 2572 C CA . LYS A 1 322 ? -0.523 2.564 15.489 1.00 96.19 322 LYS A CA 1
ATOM 2573 C C . LYS A 1 322 ? -0.301 1.933 16.859 1.00 96.19 322 LYS A C 1
ATOM 2575 O O . LYS A 1 322 ? -0.978 2.306 17.816 1.00 96.19 322 LYS A O 1
ATOM 2580 N N . PHE A 1 323 ? 0.657 1.010 16.984 1.00 96.19 323 PHE A N 1
ATOM 2581 C CA . PHE A 1 323 ? 0.963 0.362 18.261 1.00 96.19 323 PHE A CA 1
ATOM 2582 C C . PHE A 1 323 ? 2.459 0.278 18.568 1.00 96.19 323 PHE A C 1
ATOM 2584 O O . PHE A 1 323 ? 2.876 0.815 19.593 1.00 96.19 323 PHE A O 1
ATOM 2591 N N . ALA A 1 324 ? 3.269 -0.388 17.739 1.00 97.56 324 ALA A N 1
ATOM 2592 C CA . ALA A 1 324 ? 4.647 -0.709 18.117 1.00 97.56 324 ALA A CA 1
ATOM 2593 C C . ALA A 1 324 ? 5.483 0.554 18.347 1.00 97.56 324 ALA A C 1
ATOM 2595 O O . ALA A 1 324 ? 6.144 0.662 19.382 1.00 97.56 324 ALA A O 1
ATOM 2596 N N . GLU A 1 325 ? 5.401 1.529 17.441 1.00 97.94 325 GLU A N 1
ATOM 2597 C CA . GLU A 1 325 ? 6.120 2.794 17.590 1.00 97.94 325 GLU A CA 1
ATOM 2598 C C . GLU A 1 325 ? 5.502 3.705 18.649 1.00 97.94 325 GLU A C 1
ATOM 2600 O O . GLU A 1 325 ? 6.245 4.076 19.561 1.00 97.94 325 GLU A O 1
ATOM 2605 N N . PRO A 1 326 ? 4.180 3.993 18.659 1.00 97.44 326 PRO A N 1
ATOM 2606 C CA . PRO A 1 326 ? 3.609 4.879 19.672 1.00 97.44 326 PRO A CA 1
ATOM 2607 C C . PRO A 1 326 ? 3.836 4.386 21.103 1.00 97.44 326 PRO A C 1
ATOM 2609 O O . PRO A 1 326 ? 4.198 5.176 21.976 1.00 97.44 326 PRO A O 1
ATOM 2612 N N . LEU A 1 327 ? 3.675 3.080 21.356 1.00 97.44 327 LEU A N 1
ATOM 2613 C CA . LEU A 1 327 ? 3.894 2.510 22.687 1.00 97.44 327 LEU A CA 1
ATOM 2614 C C . LEU A 1 327 ? 5.379 2.506 23.059 1.00 97.44 327 LEU A C 1
ATOM 2616 O O . LEU A 1 327 ? 5.713 2.842 24.193 1.00 97.44 327 LEU A O 1
ATOM 2620 N N . SER A 1 328 ? 6.274 2.185 22.119 1.00 97.88 328 SER A N 1
ATOM 2621 C CA . SER A 1 328 ? 7.723 2.239 22.360 1.00 97.88 328 SER A CA 1
ATOM 2622 C C . SER A 1 328 ? 8.217 3.662 22.605 1.00 97.88 328 SER A C 1
ATOM 2624 O O . SER A 1 328 ? 9.077 3.886 23.454 1.00 97.88 328 SER A O 1
ATOM 2626 N N . SER A 1 329 ? 7.664 4.641 21.894 1.00 97.00 329 SER A N 1
ATOM 2627 C CA . SER A 1 329 ? 7.940 6.055 22.115 1.00 97.00 329 SER A CA 1
ATOM 2628 C C . SER A 1 329 ? 7.449 6.509 23.473 1.00 97.00 329 SER A C 1
ATOM 2630 O O . SER A 1 329 ? 8.207 7.138 24.205 1.00 97.00 329 SER A O 1
ATOM 2632 N N . PHE A 1 330 ? 6.223 6.140 23.845 1.00 96.00 330 PHE A N 1
ATOM 2633 C CA . PHE A 1 330 ? 5.677 6.463 25.154 1.00 96.00 330 PHE A CA 1
ATOM 2634 C C . PHE A 1 330 ? 6.511 5.865 26.299 1.00 96.00 330 PHE A C 1
ATOM 2636 O O . PHE A 1 330 ? 6.788 6.553 27.283 1.00 96.00 330 PHE A O 1
ATOM 2643 N N . THR A 1 331 ? 6.962 4.608 26.200 1.00 95.94 331 THR A N 1
ATOM 2644 C CA . THR A 1 331 ? 7.834 4.058 27.249 1.00 95.94 331 THR A CA 1
ATOM 2645 C C . THR A 1 331 ? 9.209 4.725 27.246 1.00 95.94 331 THR A C 1
ATOM 2647 O O . THR A 1 331 ? 9.764 4.990 28.316 1.00 95.94 331 THR A O 1
ATOM 2650 N N . TRP A 1 332 ? 9.745 5.066 26.070 1.00 95.81 332 TRP A N 1
ATOM 2651 C CA . TRP A 1 332 ? 11.014 5.781 25.937 1.00 95.81 332 TRP A CA 1
ATOM 2652 C C . TRP A 1 332 ? 10.995 7.151 26.624 1.00 95.81 332 TRP A C 1
ATOM 2654 O O . TRP A 1 332 ? 11.977 7.503 27.292 1.00 95.81 332 TRP A O 1
ATOM 2664 N N . THR A 1 333 ? 9.884 7.900 26.548 1.00 94.38 333 THR A N 1
ATOM 2665 C CA . THR A 1 333 ? 9.759 9.192 27.251 1.00 94.38 333 THR A CA 1
ATOM 2666 C C . THR A 1 333 ? 9.851 9.048 28.776 1.00 94.38 333 THR A C 1
ATOM 2668 O O . THR A 1 333 ? 10.222 10.010 29.443 1.00 94.38 333 THR A O 1
ATOM 2671 N N . HIS A 1 334 ? 9.592 7.851 29.315 1.00 94.56 334 HIS A N 1
ATOM 2672 C CA . HIS A 1 334 ? 9.611 7.519 30.748 1.00 94.56 334 HIS A CA 1
ATOM 2673 C C . HIS A 1 334 ? 10.814 6.643 31.156 1.00 94.56 334 HIS A C 1
ATOM 2675 O O . HIS A 1 334 ? 10.769 5.878 32.126 1.00 94.56 334 HIS A O 1
ATOM 2681 N N . GLY A 1 335 ? 11.903 6.719 30.385 1.00 92.94 335 GLY A N 1
ATOM 2682 C CA . GLY A 1 335 ? 13.193 6.126 30.746 1.00 92.94 335 GLY A CA 1
ATOM 2683 C C . GLY A 1 335 ? 13.426 4.694 30.264 1.00 92.94 335 GLY A C 1
ATOM 2684 O O . GLY A 1 335 ? 14.456 4.119 30.606 1.00 92.94 335 GLY A O 1
ATOM 2685 N N . ASP A 1 336 ? 12.527 4.128 29.454 1.00 94.81 336 ASP A N 1
ATOM 2686 C CA . ASP A 1 336 ? 12.761 2.844 28.782 1.00 94.81 336 ASP A CA 1
ATOM 2687 C C . ASP A 1 336 ? 13.676 2.987 27.547 1.00 94.81 336 ASP A C 1
ATOM 2689 O O . ASP A 1 336 ? 13.887 4.083 27.014 1.00 94.81 336 ASP A O 1
ATOM 2693 N N . THR A 1 337 ? 14.204 1.863 27.067 1.00 94.19 337 THR A N 1
ATOM 2694 C CA . THR A 1 337 ? 14.931 1.762 25.799 1.00 94.19 337 THR A CA 1
ATOM 2695 C C . THR A 1 337 ? 13.949 1.645 24.633 1.00 94.19 337 THR A C 1
ATOM 2697 O O . THR A 1 337 ? 13.031 0.821 24.653 1.00 94.19 337 THR A O 1
ATOM 2700 N N . TYR A 1 338 ? 14.174 2.449 23.591 1.00 97.19 338 TYR A N 1
ATOM 2701 C CA . TYR A 1 338 ? 13.456 2.321 22.325 1.00 97.19 338 TYR A CA 1
ATOM 2702 C C . TYR A 1 338 ? 14.049 1.145 21.522 1.00 97.19 338 TYR A C 1
ATOM 2704 O O . TYR A 1 338 ? 15.257 1.170 21.275 1.00 97.19 338 TYR A O 1
ATOM 2712 N N . PRO A 1 339 ? 13.254 0.133 21.124 1.00 97.88 339 PRO A N 1
ATOM 2713 C CA . PRO A 1 339 ? 13.723 -1.053 20.403 1.00 97.88 339 PRO A CA 1
ATOM 2714 C C . PRO A 1 339 ? 13.961 -0.723 18.920 1.00 97.88 339 PRO A C 1
ATOM 2716 O O . PRO A 1 339 ? 13.182 -1.090 18.039 1.00 97.88 339 PRO A O 1
ATOM 2719 N N . ARG A 1 340 ? 14.991 0.093 18.658 1.00 97.56 340 ARG A N 1
ATOM 2720 C CA . ARG A 1 340 ? 15.276 0.648 17.328 1.00 97.56 340 ARG A CA 1
ATOM 2721 C C . ARG A 1 340 ? 15.567 -0.451 16.316 1.00 97.56 340 ARG A C 1
ATOM 2723 O O . ARG A 1 340 ? 14.983 -0.426 15.239 1.00 97.56 340 ARG A O 1
ATOM 2730 N N . ASP A 1 341 ? 16.433 -1.391 16.670 1.00 97.69 341 ASP A N 1
ATOM 2731 C CA . ASP A 1 341 ? 16.908 -2.420 15.747 1.00 97.69 341 ASP A CA 1
ATOM 2732 C C . ASP A 1 341 ? 15.774 -3.379 15.362 1.00 97.69 341 ASP A C 1
ATOM 2734 O O . ASP A 1 341 ? 15.639 -3.754 14.198 1.00 97.69 341 ASP A O 1
ATOM 2738 N N . GLU A 1 342 ? 14.901 -3.731 16.311 1.00 98.69 342 GLU A N 1
ATOM 2739 C CA . GLU A 1 342 ? 13.732 -4.574 16.063 1.00 98.69 342 GLU A CA 1
ATOM 2740 C C . GLU A 1 342 ? 12.698 -3.881 15.168 1.00 98.69 342 GLU A C 1
ATOM 2742 O O . GLU A 1 342 ? 12.179 -4.499 14.234 1.00 98.69 342 GLU A O 1
ATOM 2747 N N . ILE A 1 343 ? 12.405 -2.602 15.430 1.00 98.44 343 ILE A N 1
ATOM 2748 C CA . ILE A 1 343 ? 11.454 -1.813 14.634 1.00 98.44 343 ILE A CA 1
ATOM 2749 C C . ILE A 1 343 ? 12.004 -1.571 13.225 1.00 98.44 343 ILE A C 1
ATOM 2751 O O . ILE A 1 343 ? 11.288 -1.776 12.247 1.00 98.44 343 ILE A O 1
ATOM 2755 N N . GLU A 1 344 ? 13.275 -1.191 13.098 1.00 98.19 344 GLU A N 1
ATOM 2756 C CA . GLU A 1 344 ? 13.921 -0.992 11.799 1.00 98.19 344 GLU A CA 1
ATOM 2757 C C . GLU A 1 344 ? 13.962 -2.290 10.991 1.00 98.19 344 GLU A C 1
ATOM 2759 O O . GLU A 1 344 ? 13.661 -2.284 9.799 1.00 98.19 344 GLU A O 1
ATOM 2764 N N . ARG A 1 345 ? 14.245 -3.427 11.639 1.00 98.38 345 ARG A N 1
ATOM 2765 C CA . ARG A 1 345 ? 14.169 -4.740 10.993 1.00 98.38 345 ARG A CA 1
ATOM 2766 C C . ARG A 1 345 ? 12.760 -5.047 10.486 1.00 98.38 345 ARG A C 1
ATOM 2768 O O . ARG A 1 345 ? 12.636 -5.579 9.386 1.00 98.38 345 ARG A O 1
ATOM 2775 N N . CYS A 1 346 ? 11.717 -4.724 11.253 1.00 98.81 346 CYS A N 1
ATOM 2776 C CA . CYS A 1 346 ? 10.337 -4.885 10.789 1.00 98.81 346 CYS A CA 1
ATOM 2777 C C . CYS A 1 346 ? 10.060 -4.021 9.555 1.00 98.81 346 CYS A C 1
ATOM 2779 O O . CYS A 1 346 ? 9.531 -4.539 8.578 1.00 98.81 346 CYS A O 1
ATOM 2781 N N . TRP A 1 347 ? 10.463 -2.747 9.569 1.00 98.69 347 TRP A N 1
ATOM 2782 C CA . TRP A 1 347 ? 10.291 -1.853 8.422 1.00 98.69 347 TRP A CA 1
ATOM 2783 C C . TRP A 1 347 ? 11.056 -2.320 7.188 1.00 98.69 347 TRP A C 1
ATOM 2785 O O . TRP A 1 347 ? 10.486 -2.313 6.107 1.00 98.69 347 TRP A O 1
ATOM 2795 N N . LYS A 1 348 ? 12.302 -2.792 7.320 1.00 98.38 348 LYS A N 1
ATOM 2796 C CA . LYS A 1 348 ? 13.045 -3.363 6.184 1.00 98.38 348 LYS A CA 1
ATOM 2797 C C . LYS A 1 348 ? 12.359 -4.603 5.606 1.00 98.38 348 LYS A C 1
ATOM 2799 O O . LYS A 1 348 ? 12.286 -4.740 4.391 1.00 98.38 348 LYS A O 1
ATOM 2804 N N . LEU A 1 349 ? 11.867 -5.509 6.456 1.00 98.25 349 LEU A N 1
ATOM 2805 C CA . LEU A 1 349 ? 11.148 -6.710 6.010 1.00 98.25 349 LEU A CA 1
ATOM 2806 C C . LEU A 1 349 ? 9.833 -6.365 5.304 1.00 98.25 349 LEU A C 1
ATOM 2808 O O . LEU A 1 349 ? 9.527 -6.967 4.278 1.00 98.25 349 LEU A O 1
ATOM 2812 N N . LEU A 1 350 ? 9.087 -5.402 5.851 1.00 98.44 350 LEU A N 1
ATOM 2813 C CA . LEU A 1 350 ? 7.848 -4.902 5.264 1.00 98.44 350 LEU A CA 1
ATOM 2814 C C . LEU A 1 350 ? 8.121 -4.213 3.922 1.00 98.44 350 LEU A C 1
ATOM 2816 O O . LEU A 1 350 ? 7.560 -4.626 2.920 1.00 98.44 350 LEU A O 1
ATOM 2820 N N . LEU A 1 351 ? 9.095 -3.300 3.866 1.00 98.50 351 LEU A N 1
ATOM 2821 C CA . LEU A 1 351 ? 9.473 -2.606 2.633 1.00 98.50 351 LEU A CA 1
ATOM 2822 C C . LEU A 1 351 ? 9.916 -3.566 1.529 1.00 98.50 351 LEU A C 1
ATOM 2824 O O . LEU A 1 351 ? 9.562 -3.378 0.373 1.00 98.50 351 LEU A O 1
ATOM 2828 N N . LYS A 1 352 ? 10.636 -4.641 1.864 1.00 97.06 352 LYS A N 1
ATOM 2829 C CA . LYS A 1 352 ? 10.958 -5.675 0.873 1.00 97.06 352 LYS A CA 1
ATOM 2830 C C . LYS A 1 352 ? 9.682 -6.289 0.272 1.00 97.06 352 LYS A C 1
ATOM 2832 O O . LYS A 1 352 ? 9.697 -6.647 -0.897 1.00 97.06 352 LYS A O 1
ATOM 2837 N N . ASN A 1 353 ? 8.599 -6.456 1.045 1.00 98.00 353 ASN A N 1
ATOM 2838 C CA . ASN A 1 353 ? 7.289 -6.911 0.534 1.00 98.00 353 ASN A CA 1
ATOM 2839 C C . ASN A 1 353 ? 6.525 -5.805 -0.214 1.00 98.00 353 ASN A C 1
ATOM 2841 O O . ASN A 1 353 ? 5.587 -6.119 -0.940 1.00 98.00 353 ASN A O 1
ATOM 2845 N N . ASP A 1 354 ? 6.903 -4.542 -0.018 1.00 97.44 354 ASP A N 1
ATOM 2846 C CA . ASP A 1 354 ? 6.272 -3.369 -0.623 1.00 97.44 354 ASP A CA 1
ATOM 2847 C C . ASP A 1 354 ? 6.869 -2.978 -1.979 1.00 97.44 354 ASP A C 1
ATOM 2849 O O . ASP A 1 354 ? 6.353 -2.058 -2.614 1.00 97.44 354 ASP A O 1
ATOM 2853 N N . HIS A 1 355 ? 7.927 -3.660 -2.440 1.00 95.81 355 HIS A N 1
ATOM 2854 C CA . HIS A 1 355 ? 8.416 -3.510 -3.811 1.00 95.81 355 HIS A CA 1
ATOM 2855 C C . HIS A 1 355 ? 7.258 -3.745 -4.792 1.00 95.81 355 HIS A C 1
ATOM 2857 O O . HIS A 1 355 ? 6.408 -4.603 -4.548 1.00 95.81 355 HIS A O 1
ATOM 2863 N N . HIS A 1 356 ? 7.186 -2.964 -5.870 1.00 95.12 356 HIS A N 1
ATOM 2864 C CA . HIS A 1 356 ? 5.981 -2.882 -6.698 1.00 95.12 356 HIS A CA 1
ATOM 2865 C C . HIS A 1 356 ? 5.500 -4.257 -7.194 1.00 95.12 356 HIS A C 1
ATOM 2867 O O . HIS A 1 356 ? 4.328 -4.569 -7.004 1.00 95.12 356 HIS A O 1
ATOM 2873 N N . ASP A 1 357 ? 6.386 -5.121 -7.699 1.00 95.94 357 ASP A N 1
ATOM 2874 C CA . ASP A 1 357 ? 6.037 -6.489 -8.120 1.00 95.94 357 ASP A CA 1
ATOM 2875 C C . ASP A 1 357 ? 5.581 -7.429 -6.983 1.00 95.94 357 ASP A C 1
ATOM 2877 O O . ASP A 1 357 ? 4.751 -8.326 -7.197 1.00 95.94 357 ASP A O 1
ATOM 2881 N N . ASP A 1 358 ? 6.089 -7.228 -5.765 1.00 97.25 358 ASP A N 1
ATOM 2882 C CA . ASP A 1 358 ? 5.718 -7.977 -4.566 1.00 97.25 358 ASP A CA 1
ATOM 2883 C C . ASP A 1 358 ? 4.302 -7.586 -4.112 1.00 97.25 358 ASP A C 1
ATOM 2885 O O . ASP A 1 358 ? 3.373 -8.398 -4.192 1.00 97.25 358 ASP A O 1
ATOM 2889 N N . ILE A 1 359 ? 4.095 -6.332 -3.689 1.00 97.81 359 ILE A N 1
ATOM 2890 C CA . ILE A 1 359 ? 2.818 -5.869 -3.118 1.00 97.81 359 ILE A CA 1
ATOM 2891 C C . ILE A 1 359 ? 1.679 -5.921 -4.131 1.00 97.81 359 ILE A C 1
ATOM 2893 O O . ILE A 1 359 ? 0.545 -6.226 -3.752 1.00 97.81 359 ILE A O 1
ATOM 2897 N N . CYS A 1 360 ? 1.956 -5.724 -5.425 1.00 97.62 360 CYS A N 1
ATOM 2898 C CA . CYS A 1 360 ? 0.981 -5.911 -6.502 1.00 97.62 360 CYS A CA 1
ATOM 2899 C C . CYS A 1 360 ? 0.560 -7.374 -6.675 1.00 97.62 360 CYS A C 1
ATOM 2901 O O . CYS A 1 360 ? -0.524 -7.649 -7.195 1.00 97.62 360 CYS A O 1
ATOM 2903 N N . GLY A 1 361 ? 1.348 -8.322 -6.165 1.00 96.69 361 GLY A N 1
ATOM 2904 C CA . GLY A 1 361 ? 1.106 -9.753 -6.298 1.00 96.69 361 GLY A CA 1
ATOM 2905 C C . GLY A 1 361 ? 1.322 -10.262 -7.723 1.00 96.69 361 GLY A C 1
ATOM 2906 O O . GLY A 1 361 ? 0.806 -11.328 -8.073 1.00 96.69 361 GLY A O 1
ATOM 2907 N N . CYS A 1 362 ? 2.056 -9.515 -8.552 1.00 95.69 362 CYS A N 1
ATOM 2908 C CA . CYS A 1 362 ? 2.304 -9.825 -9.959 1.00 95.69 362 CYS A CA 1
ATOM 2909 C C . CYS A 1 362 ? 3.599 -10.616 -10.189 1.00 95.69 362 CYS A C 1
ATOM 2911 O O . CYS A 1 362 ? 4.290 -10.466 -11.193 1.00 95.69 362 CYS A O 1
ATOM 2913 N N . ASN A 1 363 ? 3.877 -11.520 -9.255 1.00 95.62 363 ASN A N 1
ATOM 2914 C CA . ASN A 1 363 ? 5.080 -12.333 -9.179 1.00 95.62 363 ASN A CA 1
ATOM 2915 C C . ASN A 1 363 ? 4.770 -13.842 -9.248 1.00 95.62 363 ASN A C 1
ATOM 2917 O O . ASN A 1 363 ? 3.610 -14.290 -9.271 1.00 95.62 363 ASN A O 1
ATOM 2921 N N . SER A 1 364 ? 5.839 -14.638 -9.310 1.00 94.00 364 SER A N 1
ATOM 2922 C CA . SER A 1 364 ? 5.759 -16.100 -9.280 1.00 94.00 364 SER A CA 1
ATOM 2923 C C . SER A 1 364 ? 5.265 -16.634 -7.927 1.00 94.00 364 SER A C 1
ATOM 2925 O O . SER A 1 364 ? 5.436 -16.009 -6.886 1.00 94.00 364 SER A O 1
ATOM 2927 N N . ASP A 1 365 ? 4.705 -17.845 -7.913 1.00 93.88 365 ASP A N 1
ATOM 2928 C CA . ASP A 1 365 ? 4.186 -18.467 -6.681 1.00 93.88 365 ASP A CA 1
ATOM 2929 C C . ASP A 1 365 ? 5.264 -18.700 -5.600 1.00 93.88 365 ASP A C 1
ATOM 2931 O O . ASP A 1 365 ? 4.946 -18.814 -4.417 1.00 93.88 365 ASP A O 1
ATOM 2935 N N . GLU A 1 366 ? 6.540 -18.787 -5.992 1.00 91.19 366 GLU A N 1
ATOM 2936 C CA . GLU A 1 366 ? 7.655 -18.918 -5.047 1.00 91.19 366 GLU A CA 1
ATOM 2937 C C . GLU A 1 366 ? 7.907 -17.596 -4.305 1.00 91.19 366 GLU A C 1
ATOM 2939 O O . GLU A 1 366 ? 8.103 -17.622 -3.091 1.00 91.19 366 GLU A O 1
ATOM 2944 N N . VAL A 1 367 ? 7.827 -16.459 -5.009 1.00 95.38 367 VAL A N 1
ATOM 2945 C CA . VAL A 1 367 ? 7.961 -15.116 -4.420 1.00 95.38 367 VAL A CA 1
ATOM 2946 C C . VAL A 1 367 ? 6.823 -14.846 -3.435 1.00 95.38 367 VAL A C 1
ATOM 2948 O O . VAL A 1 367 ? 7.085 -14.492 -2.288 1.00 95.38 367 VAL A O 1
ATOM 2951 N N . ASP A 1 368 ? 5.573 -15.108 -3.826 1.00 95.75 368 ASP A N 1
ATOM 2952 C CA . ASP A 1 368 ? 4.386 -14.980 -2.961 1.00 95.75 368 ASP A CA 1
ATOM 2953 C C . ASP A 1 368 ? 4.546 -15.731 -1.622 1.00 95.75 368 ASP A C 1
ATOM 2955 O O . ASP A 1 368 ? 4.221 -15.228 -0.542 1.00 95.75 368 ASP A O 1
ATOM 2959 N N . ARG A 1 369 ? 5.132 -16.933 -1.655 1.00 93.56 369 ARG A N 1
ATOM 2960 C CA . ARG A 1 369 ? 5.424 -17.703 -0.438 1.00 93.56 369 ARG A CA 1
ATOM 2961 C C . ARG A 1 369 ? 6.510 -17.053 0.426 1.00 93.56 369 ARG A C 1
ATOM 2963 O O . ARG A 1 369 ? 6.388 -17.040 1.658 1.00 93.56 369 ARG A O 1
ATOM 2970 N N . ASP A 1 370 ? 7.561 -16.528 -0.191 1.00 95.56 370 ASP A N 1
ATOM 2971 C CA . ASP A 1 370 ? 8.644 -15.846 0.520 1.00 95.56 370 ASP A CA 1
ATOM 2972 C C . ASP A 1 370 ? 8.139 -14.543 1.168 1.00 95.56 370 ASP A C 1
ATOM 2974 O O . ASP A 1 370 ? 8.497 -14.240 2.312 1.00 95.56 370 ASP A O 1
ATOM 2978 N N . MET A 1 371 ? 7.220 -13.824 0.514 1.00 97.56 371 MET A N 1
ATOM 2979 C CA . MET A 1 371 ? 6.546 -12.652 1.086 1.00 97.56 371 MET A CA 1
ATOM 2980 C C . MET A 1 371 ? 5.777 -12.987 2.369 1.00 97.56 371 MET A C 1
ATOM 2982 O O . MET A 1 371 ? 5.900 -12.288 3.380 1.00 97.56 371 MET A O 1
ATOM 2986 N N . HIS A 1 372 ? 5.007 -14.080 2.369 1.00 97.69 372 HIS A N 1
ATOM 2987 C CA . HIS A 1 372 ? 4.286 -14.534 3.561 1.00 97.69 372 HIS A CA 1
ATOM 2988 C C . HIS A 1 372 ? 5.224 -14.878 4.724 1.00 97.69 372 HIS A C 1
ATOM 2990 O O . HIS A 1 372 ? 4.922 -14.538 5.869 1.00 97.69 372 HIS A O 1
ATOM 2996 N N . THR A 1 373 ? 6.395 -15.447 4.431 1.00 97.88 373 THR A N 1
ATOM 2997 C CA . THR A 1 373 ? 7.434 -15.697 5.443 1.00 97.88 373 THR A CA 1
ATOM 2998 C C . THR A 1 373 ? 7.973 -14.390 6.033 1.00 97.88 373 THR A C 1
ATOM 3000 O O . THR A 1 373 ? 8.188 -14.298 7.243 1.00 97.88 373 THR A O 1
ATOM 3003 N N . ARG A 1 374 ? 8.167 -13.351 5.210 1.00 97.94 374 ARG A N 1
ATOM 3004 C CA . ARG A 1 374 ? 8.578 -12.015 5.677 1.00 97.94 374 ARG A CA 1
ATOM 3005 C C . ARG A 1 374 ? 7.508 -11.374 6.567 1.00 97.94 374 ARG A C 1
ATOM 3007 O O . ARG A 1 374 ? 7.849 -10.874 7.640 1.00 97.94 374 ARG A O 1
ATOM 3014 N N . TYR A 1 375 ? 6.226 -11.477 6.209 1.00 98.56 375 TYR A N 1
ATOM 3015 C CA . TYR A 1 375 ? 5.134 -11.017 7.076 1.00 98.56 375 TYR A CA 1
ATOM 3016 C C . TYR A 1 375 ? 5.107 -11.765 8.422 1.00 98.56 375 TYR A C 1
ATOM 3018 O O . TYR A 1 375 ? 5.008 -11.122 9.464 1.00 98.56 375 TYR A O 1
ATOM 3026 N N . ASP A 1 376 ? 5.294 -13.093 8.439 1.00 98.50 376 ASP A N 1
ATOM 3027 C CA . ASP A 1 376 ? 5.364 -13.874 9.690 1.00 98.50 376 ASP A CA 1
ATOM 3028 C C . ASP A 1 376 ? 6.509 -13.396 10.605 1.00 98.50 376 ASP A C 1
ATOM 3030 O O . ASP A 1 376 ? 6.391 -13.383 11.836 1.00 98.50 376 ASP A O 1
ATOM 3034 N N . GLN A 1 377 ? 7.636 -12.980 10.019 1.00 98.62 377 GLN A N 1
ATOM 3035 C CA . GLN A 1 377 ? 8.754 -12.410 10.770 1.00 98.62 377 GLN A CA 1
ATOM 3036 C C . GLN A 1 377 ? 8.408 -11.041 11.365 1.00 98.62 377 GLN A C 1
ATOM 3038 O O . GLN A 1 377 ? 8.721 -10.811 12.537 1.00 98.62 377 GLN A O 1
ATOM 3043 N N . VAL A 1 378 ? 7.750 -10.163 10.599 1.00 98.69 378 VAL A N 1
ATOM 3044 C CA . VAL A 1 378 ? 7.252 -8.870 11.101 1.00 98.69 378 VAL A CA 1
ATOM 3045 C C . VAL A 1 378 ? 6.274 -9.096 12.253 1.00 98.69 378 VAL A C 1
ATOM 3047 O O . VAL A 1 378 ? 6.425 -8.482 13.311 1.00 98.69 378 VAL A O 1
ATOM 3050 N N . ASP A 1 379 ? 5.326 -10.023 12.107 1.00 97.31 379 ASP A N 1
ATOM 3051 C CA . ASP A 1 379 ? 4.341 -10.363 13.137 1.00 97.31 379 ASP A CA 1
ATOM 3052 C C . ASP A 1 379 ? 4.997 -10.844 14.436 1.00 97.31 379 ASP A C 1
ATOM 3054 O O . ASP A 1 379 ? 4.616 -10.406 15.529 1.00 97.31 379 ASP A O 1
ATOM 3058 N N . ARG A 1 380 ? 6.011 -11.711 14.326 1.00 98.25 380 ARG A N 1
ATOM 3059 C CA . ARG A 1 380 ? 6.754 -12.234 15.477 1.00 98.25 380 ARG A CA 1
ATOM 3060 C C . ARG A 1 380 ? 7.532 -11.136 16.198 1.00 98.25 380 ARG A C 1
ATOM 3062 O O . ARG A 1 380 ? 7.331 -10.947 17.395 1.00 98.25 380 ARG A O 1
ATOM 3069 N N . ILE A 1 381 ? 8.374 -10.389 15.479 1.00 98.69 381 ILE A N 1
ATOM 3070 C CA . ILE A 1 381 ? 9.242 -9.359 16.073 1.00 98.69 381 ILE A CA 1
ATOM 3071 C C . ILE A 1 381 ? 8.393 -8.242 16.690 1.00 98.69 381 ILE A C 1
ATOM 3073 O O . ILE A 1 381 ? 8.559 -7.891 17.859 1.00 98.69 381 ILE A O 1
ATOM 3077 N N . SER A 1 382 ? 7.424 -7.714 15.942 1.00 98.00 382 SER A N 1
ATOM 3078 C CA . SER A 1 382 ? 6.535 -6.672 16.462 1.00 98.00 382 SER A CA 1
ATOM 3079 C C . SER A 1 382 ? 5.630 -7.192 17.587 1.00 98.00 382 SER A C 1
ATOM 3081 O O . SER A 1 382 ? 5.296 -6.442 18.498 1.00 98.00 382 SER A O 1
ATOM 3083 N N . GLY A 1 383 ? 5.241 -8.472 17.582 1.00 96.88 383 GLY A N 1
ATOM 3084 C CA . GLY A 1 383 ? 4.516 -9.107 18.686 1.00 96.88 383 GLY A CA 1
ATOM 3085 C C . GLY A 1 383 ? 5.318 -9.183 19.983 1.00 96.88 383 GLY A C 1
ATOM 3086 O O . GLY A 1 383 ? 4.767 -8.905 21.052 1.00 96.88 383 GLY A O 1
ATOM 3087 N N . GLU A 1 384 ? 6.609 -9.497 19.894 1.00 97.31 384 GLU A N 1
ATOM 3088 C CA . GLU A 1 384 ? 7.538 -9.471 21.030 1.00 97.31 384 GLU A CA 1
ATOM 3089 C C . GLU A 1 384 ? 7.674 -8.041 21.585 1.00 97.31 384 GLU A C 1
ATOM 3091 O O . GLU A 1 384 ? 7.486 -7.830 22.787 1.00 97.31 384 GLU A O 1
ATOM 3096 N N . VAL A 1 385 ? 7.871 -7.045 20.707 1.00 98.06 385 VAL A N 1
ATOM 3097 C CA . VAL A 1 385 ? 7.914 -5.618 21.083 1.00 98.06 385 VAL A CA 1
ATOM 3098 C C . VAL A 1 385 ? 6.620 -5.190 21.777 1.00 98.06 385 VAL A C 1
ATOM 3100 O O . VAL A 1 385 ? 6.658 -4.630 22.871 1.00 98.06 385 VAL A O 1
ATOM 3103 N N . LEU A 1 386 ? 5.460 -5.477 21.184 1.00 96.75 386 LEU A N 1
ATOM 3104 C CA . LEU A 1 386 ? 4.167 -5.091 21.748 1.00 96.75 386 LEU A CA 1
ATOM 3105 C C . LEU A 1 386 ? 3.908 -5.742 23.102 1.00 96.75 386 LEU A C 1
ATOM 3107 O O . LEU A 1 386 ? 3.401 -5.080 24.006 1.00 96.75 386 LEU A O 1
ATOM 3111 N N . THR A 1 387 ? 4.272 -7.014 23.262 1.00 95.69 387 THR A N 1
ATOM 3112 C CA . THR A 1 387 ? 4.127 -7.719 24.539 1.00 95.69 387 THR A CA 1
ATOM 3113 C C . THR A 1 387 ? 4.954 -7.037 25.630 1.00 95.69 387 THR A C 1
ATOM 3115 O O . THR A 1 387 ? 4.405 -6.732 26.691 1.00 95.69 387 THR A O 1
ATOM 3118 N N . ASP A 1 388 ? 6.225 -6.709 25.356 1.00 95.75 388 ASP A N 1
ATOM 3119 C CA . ASP A 1 388 ? 7.078 -5.951 26.286 1.00 95.75 388 ASP A CA 1
ATOM 3120 C C . ASP A 1 388 ? 6.479 -4.572 26.599 1.00 95.75 388 ASP A C 1
ATOM 3122 O O . ASP A 1 388 ? 6.334 -4.215 27.770 1.00 95.75 388 ASP A O 1
ATOM 3126 N N . LYS A 1 389 ? 6.065 -3.798 25.584 1.00 96.38 389 LYS A N 1
ATOM 3127 C CA . LYS A 1 389 ? 5.563 -2.429 25.800 1.00 96.38 389 LYS A CA 1
ATOM 3128 C C . LYS A 1 389 ? 4.234 -2.390 26.541 1.00 96.38 389 LYS A C 1
ATOM 3130 O O . LYS A 1 389 ? 4.095 -1.597 27.474 1.00 96.38 389 LYS A O 1
ATOM 3135 N N . PHE A 1 390 ? 3.289 -3.274 26.219 1.00 96.31 390 PHE A N 1
ATOM 3136 C CA . PHE A 1 390 ? 2.056 -3.394 26.997 1.00 96.31 390 PHE A CA 1
ATOM 3137 C C . PHE A 1 390 ? 2.350 -3.751 28.453 1.00 96.31 390 PHE A C 1
ATOM 3139 O O . PHE A 1 390 ? 1.795 -3.116 29.347 1.00 96.31 390 PHE A O 1
ATOM 3146 N N . GLN A 1 391 ? 3.250 -4.705 28.713 1.00 95.19 391 GLN A N 1
ATOM 3147 C CA . GLN A 1 391 ? 3.625 -5.066 30.081 1.00 95.19 391 GLN A CA 1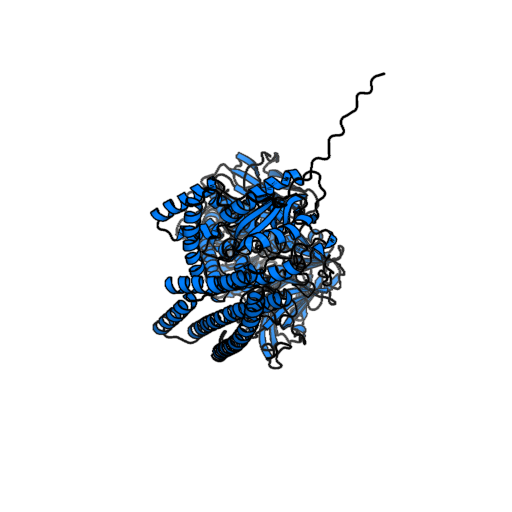
ATOM 3148 C C . GLN A 1 391 ? 4.284 -3.902 30.822 1.00 95.19 391 GLN A C 1
ATOM 3150 O O . GLN A 1 391 ? 3.897 -3.606 31.950 1.00 95.19 391 GLN A O 1
ATOM 3155 N N . ARG A 1 392 ? 5.234 -3.195 30.202 1.00 95.00 392 ARG A N 1
ATOM 3156 C CA . ARG A 1 392 ? 5.910 -2.051 30.834 1.00 95.00 392 ARG A CA 1
ATOM 3157 C C . ARG A 1 392 ? 4.946 -0.946 31.229 1.00 95.00 392 ARG A C 1
ATOM 3159 O O . ARG A 1 392 ? 5.066 -0.416 32.333 1.00 95.00 392 ARG A O 1
ATOM 3166 N N . ILE A 1 393 ? 3.988 -0.630 30.361 1.00 96.25 393 ILE A N 1
ATOM 3167 C CA . ILE A 1 393 ? 2.977 0.389 30.644 1.00 96.25 393 ILE A CA 1
ATOM 3168 C C . ILE A 1 393 ? 2.025 -0.115 31.728 1.00 96.25 393 ILE A C 1
ATOM 3170 O O . ILE A 1 393 ? 1.909 0.518 32.774 1.00 96.25 393 ILE A O 1
ATOM 3174 N N . VAL A 1 394 ? 1.377 -1.263 31.511 1.00 96.94 394 VAL A N 1
ATOM 3175 C CA . VAL A 1 394 ? 0.284 -1.752 32.367 1.00 96.94 394 VAL A CA 1
ATOM 3176 C C . VAL A 1 394 ? 0.757 -2.103 33.769 1.00 96.94 394 VAL A C 1
ATOM 3178 O O . VAL A 1 394 ? 0.087 -1.725 34.723 1.00 96.94 394 VAL A O 1
ATOM 3181 N N . CYS A 1 395 ? 1.930 -2.722 33.925 1.00 95.69 395 CYS A N 1
ATOM 3182 C CA . CYS A 1 395 ? 2.496 -3.021 35.245 1.00 95.69 395 CYS A CA 1
ATOM 3183 C C . CYS A 1 395 ? 2.839 -1.758 36.056 1.00 95.69 395 CYS A C 1
ATOM 3185 O O . CYS A 1 395 ? 3.057 -1.855 37.260 1.00 95.69 395 CYS A O 1
ATOM 3187 N N . ASN A 1 396 ? 2.884 -0.586 35.416 1.00 95.44 396 ASN A N 1
ATOM 3188 C CA . ASN A 1 396 ? 3.102 0.703 36.067 1.00 95.44 396 ASN A CA 1
ATOM 3189 C C . ASN A 1 396 ? 1.835 1.559 36.160 1.00 95.44 396 ASN A C 1
ATOM 3191 O O . ASN A 1 396 ? 1.915 2.673 36.668 1.00 95.44 396 ASN A O 1
ATOM 3195 N N . VAL A 1 397 ? 0.668 1.069 35.735 1.00 95.75 397 VAL A N 1
ATOM 3196 C CA . VAL A 1 397 ? -0.621 1.725 36.003 1.00 95.75 397 VAL A CA 1
ATOM 3197 C C . VAL A 1 397 ? -1.062 1.412 37.430 1.00 95.75 397 VAL A C 1
ATOM 3199 O O . VAL A 1 397 ? -1.007 0.260 37.849 1.00 95.75 397 VAL A O 1
ATOM 3202 N N . ASP A 1 398 ? -1.526 2.405 38.191 1.00 93.94 398 ASP A N 1
ATOM 3203 C CA . ASP A 1 398 ? -2.123 2.142 39.505 1.00 93.94 398 ASP A CA 1
ATOM 3204 C C . ASP A 1 398 ? -3.484 1.444 39.354 1.00 93.94 398 ASP A C 1
ATOM 3206 O O . ASP A 1 398 ? -4.495 2.051 38.981 1.00 93.94 398 ASP A O 1
ATOM 3210 N N . THR A 1 399 ? -3.505 0.146 39.655 1.00 94.19 399 THR A N 1
ATOM 3211 C CA . THR A 1 399 ? -4.678 -0.728 39.547 1.00 94.19 399 THR A CA 1
ATOM 3212 C C . THR A 1 399 ? -5.200 -1.177 40.913 1.00 94.19 399 THR A C 1
ATOM 3214 O O . THR A 1 399 ? -6.109 -2.007 40.975 1.00 94.19 399 THR A O 1
ATOM 3217 N N . ARG A 1 400 ? -4.717 -0.599 42.027 1.00 91.88 400 ARG A N 1
ATOM 3218 C CA . ARG A 1 400 ? -5.141 -0.969 43.399 1.00 91.88 400 ARG A CA 1
ATOM 3219 C C . ARG A 1 400 ? -6.648 -0.875 43.620 1.00 91.88 400 ARG A C 1
ATOM 3221 O O . ARG A 1 400 ? -7.207 -1.648 44.394 1.00 91.88 400 ARG A O 1
ATOM 3228 N N . LYS A 1 401 ? -7.329 0.021 42.896 1.00 87.44 401 LYS A N 1
ATOM 3229 C CA . LYS A 1 401 ? -8.796 0.158 42.924 1.00 87.44 401 LYS A CA 1
ATOM 3230 C C . LYS A 1 401 ? -9.546 -1.111 42.496 1.00 87.44 401 LYS A C 1
ATOM 3232 O O . LYS A 1 401 ? -10.738 -1.216 42.793 1.00 87.44 401 LYS A O 1
ATOM 3237 N N . GLY A 1 402 ? -8.881 -2.069 41.847 1.00 80.69 402 GLY A N 1
ATOM 3238 C CA . GLY A 1 402 ? -9.427 -3.395 41.552 1.00 80.69 402 GLY A CA 1
ATOM 3239 C C . GLY A 1 402 ? -9.806 -4.182 42.809 1.00 80.69 402 GLY A C 1
ATOM 3240 O O . GLY A 1 402 ? -10.832 -4.856 42.801 1.00 80.69 402 GLY A O 1
ATOM 3241 N N . GLY A 1 403 ? -9.080 -3.995 43.917 1.00 81.69 403 GLY A N 1
ATOM 3242 C CA . GLY A 1 403 ? -9.234 -4.793 45.138 1.00 81.69 403 GLY A CA 1
ATOM 3243 C C . GLY A 1 403 ? -8.536 -6.156 45.046 1.00 81.69 403 GLY A C 1
ATOM 3244 O O . GLY A 1 403 ? -8.028 -6.518 43.988 1.00 81.69 403 GLY A O 1
ATOM 3245 N N . LYS A 1 404 ? -8.495 -6.904 46.160 1.00 73.62 404 LYS A N 1
ATOM 3246 C CA . LYS A 1 404 ? -7.814 -8.214 46.235 1.00 73.62 404 LYS A CA 1
ATOM 3247 C C . LYS A 1 404 ? -8.427 -9.259 45.292 1.00 73.62 404 LYS A C 1
ATOM 3249 O O . LYS A 1 404 ? -7.684 -10.016 44.681 1.00 73.62 404 LYS A O 1
ATOM 3254 N N . ASP A 1 405 ? -9.749 -9.223 45.128 1.00 71.31 405 ASP A N 1
ATOM 3255 C CA . ASP A 1 405 ? -10.515 -10.214 44.356 1.00 71.31 405 ASP A CA 1
ATOM 3256 C C . ASP A 1 405 ? -10.941 -9.708 42.964 1.00 71.31 405 ASP A C 1
ATOM 3258 O O . ASP A 1 405 ? -11.725 -10.354 42.276 1.00 71.31 405 ASP A O 1
ATOM 3262 N N . GLY A 1 406 ? -10.478 -8.523 42.547 1.00 75.12 406 GLY A N 1
ATOM 3263 C CA . GLY A 1 406 ? -10.835 -7.907 41.266 1.00 75.12 406 GLY A CA 1
ATOM 3264 C C . GLY A 1 406 ? -9.692 -7.911 40.252 1.00 75.12 406 GLY A C 1
ATOM 3265 O O . GLY A 1 406 ? -8.515 -7.989 40.599 1.00 75.12 406 GLY A O 1
ATOM 3266 N N . LEU A 1 407 ? -10.045 -7.776 38.974 1.00 90.19 407 LEU A N 1
ATOM 3267 C CA . LEU A 1 407 ? -9.098 -7.671 37.858 1.00 90.19 407 LEU A CA 1
ATOM 3268 C C . LEU A 1 407 ? -9.187 -6.284 37.219 1.00 90.19 407 LEU A C 1
ATOM 3270 O O . LEU A 1 407 ? -10.245 -5.652 37.231 1.00 90.19 407 LEU A O 1
ATOM 3274 N N . ALA A 1 408 ? -8.089 -5.814 36.634 1.00 95.06 408 ALA A N 1
ATOM 3275 C CA . ALA A 1 408 ? -8.052 -4.572 35.872 1.00 95.06 408 ALA A CA 1
ATOM 3276 C C . ALA A 1 408 ? -7.931 -4.868 34.374 1.00 95.06 408 ALA A C 1
ATOM 3278 O O . ALA A 1 408 ? -7.152 -5.726 33.961 1.00 95.06 408 ALA A O 1
ATOM 3279 N N . LEU A 1 409 ? -8.688 -4.129 33.566 1.00 96.56 409 LEU A N 1
ATOM 3280 C CA . LEU A 1 409 ? -8.595 -4.117 32.112 1.00 96.56 409 LEU A CA 1
ATOM 3281 C C . LEU A 1 409 ? -8.149 -2.723 31.680 1.00 96.56 409 LEU A C 1
ATOM 3283 O O . LEU A 1 409 ? -8.863 -1.742 31.891 1.00 96.56 409 LEU A O 1
ATOM 3287 N N . VAL A 1 410 ? -6.974 -2.634 31.072 1.00 97.31 410 VAL A N 1
ATOM 3288 C CA . VAL A 1 410 ? -6.437 -1.394 30.512 1.00 97.31 410 VAL A CA 1
ATOM 3289 C C . VAL A 1 410 ? -6.732 -1.383 29.017 1.00 97.31 410 VAL A C 1
ATOM 3291 O O . VAL A 1 410 ? -6.191 -2.194 28.266 1.00 97.31 410 VAL A O 1
ATOM 3294 N N . ALA A 1 411 ? -7.630 -0.496 28.592 1.00 97.00 411 ALA A N 1
ATOM 3295 C CA . ALA A 1 411 ? -8.065 -0.361 27.207 1.00 97.00 411 ALA A CA 1
ATOM 3296 C C . ALA A 1 411 ? -7.300 0.776 26.519 1.00 97.00 411 ALA A C 1
ATOM 3298 O O . ALA A 1 411 ? -7.462 1.943 26.880 1.00 97.00 411 ALA A O 1
ATOM 3299 N N . PHE A 1 412 ? -6.481 0.425 25.531 1.00 97.25 412 PHE A N 1
ATOM 3300 C CA . PHE A 1 412 ? -5.656 1.329 24.737 1.00 97.25 412 PHE A CA 1
ATOM 3301 C C . PHE A 1 412 ? -6.399 1.770 23.478 1.00 97.25 412 PHE A C 1
ATOM 3303 O O . PHE A 1 412 ? -6.798 0.941 22.658 1.00 97.25 412 PHE A O 1
ATOM 3310 N N . ASN A 1 413 ? -6.553 3.080 23.324 1.00 96.62 413 ASN A N 1
ATOM 3311 C CA . ASN A 1 413 ? -7.071 3.735 22.137 1.00 96.62 413 ASN A CA 1
ATOM 3312 C C . ASN A 1 413 ? -5.905 4.259 21.282 1.00 96.62 413 ASN A C 1
ATOM 3314 O O . ASN A 1 413 ? -5.265 5.234 21.685 1.00 96.62 413 ASN A O 1
ATOM 3318 N N . PRO A 1 414 ? -5.646 3.649 20.116 1.00 95.44 414 PRO A N 1
ATOM 3319 C CA . PRO A 1 414 ? -4.616 4.119 19.193 1.00 95.44 414 PRO A CA 1
ATOM 3320 C C . PRO A 1 414 ? -5.018 5.360 18.377 1.00 95.44 414 PRO A C 1
ATOM 3322 O O . PRO A 1 414 ? -4.132 6.003 17.835 1.00 95.44 414 PRO A O 1
ATOM 3325 N N . ALA A 1 415 ? -6.303 5.728 18.294 1.00 94.69 415 ALA A N 1
ATOM 3326 C CA . ALA A 1 415 ? -6.702 6.897 17.504 1.00 94.69 415 ALA A CA 1
ATOM 3327 C C . ALA A 1 415 ? -6.518 8.198 18.264 1.00 94.69 415 ALA A C 1
ATOM 3329 O O . ALA A 1 415 ? -6.747 8.275 19.473 1.00 94.69 415 ALA A O 1
ATOM 3330 N N . ASN A 1 416 ? -6.262 9.264 17.512 1.00 94.75 416 ASN A N 1
ATOM 3331 C CA . ASN A 1 416 ? -6.238 10.633 18.016 1.00 94.75 416 ASN A CA 1
ATOM 3332 C C . ASN A 1 416 ? -7.636 11.195 18.379 1.00 94.75 416 ASN A C 1
ATOM 3334 O O . ASN A 1 416 ? -7.773 12.328 18.834 1.00 94.75 416 ASN A O 1
ATOM 3338 N N . HIS A 1 417 ? -8.687 10.386 18.256 1.00 94.06 417 HIS A N 1
ATOM 3339 C CA . HIS A 1 417 ? -10.045 10.731 18.671 1.00 94.06 417 HIS A CA 1
ATOM 3340 C C . HIS A 1 417 ? -10.342 10.206 20.068 1.00 94.06 417 HIS A C 1
ATOM 3342 O O . HIS A 1 417 ? -10.086 9.038 20.369 1.00 94.06 417 HIS A O 1
ATOM 3348 N N . ALA A 1 418 ? -10.944 11.035 20.922 1.00 92.38 418 ALA A N 1
ATOM 3349 C CA . ALA A 1 418 ? -11.563 10.531 22.142 1.00 92.38 418 ALA A CA 1
ATOM 3350 C C . ALA A 1 418 ? -12.735 9.611 21.769 1.00 92.38 418 ALA A C 1
ATOM 3352 O O . ALA A 1 418 ? -13.547 9.950 20.910 1.00 92.38 418 ALA A O 1
ATOM 3353 N N . ARG A 1 419 ? -12.851 8.461 22.437 1.00 90.19 419 ARG A N 1
ATOM 3354 C CA . ARG A 1 419 ? -13.900 7.477 22.142 1.00 90.19 419 ARG A CA 1
ATOM 3355 C C . ARG A 1 419 ? -14.836 7.312 23.325 1.00 90.19 419 ARG A C 1
ATOM 3357 O O . ARG A 1 419 ? -14.391 7.250 24.467 1.00 90.19 419 ARG A O 1
ATOM 3364 N N . ASN A 1 420 ? -16.128 7.197 23.053 1.00 88.19 420 ASN A N 1
ATOM 3365 C CA . ASN A 1 420 ? -17.109 6.650 23.986 1.00 88.19 420 ASN A CA 1
ATOM 3366 C C . ASN A 1 420 ? -17.755 5.447 23.301 1.00 88.19 420 ASN A C 1
ATOM 3368 O O . ASN A 1 420 ? -18.870 5.542 22.796 1.00 88.19 420 ASN A O 1
ATOM 3372 N N . ASP A 1 421 ? -16.976 4.377 23.195 1.00 85.19 421 ASP A N 1
ATOM 3373 C CA . ASP A 1 421 ? -17.207 3.275 22.262 1.00 85.19 421 ASP A CA 1
ATOM 3374 C C . ASP A 1 421 ? -17.466 1.965 23.017 1.00 85.19 421 ASP A C 1
ATOM 3376 O O . ASP A 1 421 ? -17.184 1.841 24.218 1.00 85.19 421 ASP A O 1
ATOM 3380 N N . VAL A 1 422 ? -18.021 0.988 22.305 1.00 92.12 422 VAL A N 1
ATOM 3381 C CA . VAL A 1 422 ? -18.177 -0.376 22.799 1.00 92.12 422 VAL A CA 1
ATOM 3382 C C . VAL A 1 422 ? -16.842 -1.098 22.656 1.00 92.12 422 VAL A C 1
ATOM 3384 O O . VAL A 1 422 ? -16.413 -1.483 21.568 1.00 92.12 422 VAL A O 1
ATOM 3387 N N . VAL A 1 423 ? -16.177 -1.301 23.787 1.00 93.44 423 VAL A N 1
ATOM 3388 C CA . VAL A 1 423 ? -14.931 -2.056 23.871 1.00 93.44 423 VAL A CA 1
ATOM 3389 C C . VAL A 1 423 ? -15.263 -3.534 24.021 1.00 93.44 423 VAL A C 1
ATOM 3391 O O . VAL A 1 423 ? -16.020 -3.911 24.914 1.00 93.44 423 VAL A O 1
ATOM 3394 N N . LYS A 1 424 ? -14.669 -4.364 23.157 1.00 93.00 424 LYS A N 1
ATOM 3395 C CA . LYS A 1 424 ? -14.762 -5.826 23.225 1.00 93.00 424 LYS A CA 1
ATOM 3396 C C . LYS A 1 424 ? -13.444 -6.436 23.678 1.00 93.00 424 LYS A C 1
ATOM 3398 O O . LYS A 1 424 ? -12.381 -6.000 23.226 1.00 93.00 424 LYS A O 1
ATOM 3403 N N . ALA A 1 425 ? -13.520 -7.443 24.539 1.00 94.25 425 ALA A N 1
ATOM 3404 C CA . ALA A 1 425 ? -12.364 -8.215 24.973 1.00 94.25 425 ALA A CA 1
ATOM 3405 C C . ALA A 1 425 ? -12.765 -9.627 25.404 1.00 94.25 425 ALA A C 1
ATOM 3407 O O . ALA A 1 425 ? -13.837 -9.833 25.971 1.00 94.25 425 ALA A O 1
ATOM 3408 N N . VAL A 1 426 ? -11.857 -10.580 25.204 1.00 94.94 426 VAL A N 1
ATOM 3409 C CA . VAL A 1 426 ? -11.917 -11.917 25.797 1.00 94.94 426 VAL A CA 1
ATOM 3410 C C . VAL A 1 426 ? -11.099 -11.914 27.088 1.00 94.94 426 VAL A C 1
ATOM 3412 O O . VAL A 1 426 ? -9.869 -11.892 27.039 1.00 94.94 426 VAL A O 1
ATOM 3415 N N . VAL A 1 427 ? -11.779 -11.940 28.236 1.00 93.50 427 VAL A N 1
ATOM 3416 C CA . VAL A 1 427 ? -11.162 -11.915 29.575 1.00 93.50 427 VAL A CA 1
ATOM 3417 C C . VAL A 1 427 ? -11.094 -13.323 30.178 1.00 93.50 427 VAL A C 1
ATOM 3419 O O . VAL A 1 427 ? -12.027 -14.106 30.011 1.00 93.50 427 VAL A O 1
ATOM 3422 N N . ASP A 1 428 ? -9.999 -13.668 30.864 1.00 92.31 428 ASP A N 1
ATOM 3423 C CA . ASP A 1 428 ? -9.835 -14.959 31.568 1.00 92.31 428 ASP A CA 1
ATOM 3424 C C . ASP A 1 428 ? -10.101 -14.757 33.064 1.00 92.31 428 ASP A C 1
ATOM 3426 O O . ASP A 1 428 ? -9.327 -14.081 33.747 1.00 92.31 428 ASP A O 1
ATOM 3430 N N . LEU A 1 429 ? -11.205 -15.313 33.564 1.00 89.94 429 LEU A N 1
ATOM 3431 C CA . LEU A 1 429 ? -11.626 -15.181 34.959 1.00 89.94 429 LEU A CA 1
ATOM 3432 C C . LEU A 1 429 ? -11.333 -16.470 35.755 1.00 89.94 429 LEU A C 1
ATOM 3434 O O . LEU A 1 429 ? -11.404 -17.572 35.210 1.00 89.94 429 LEU A O 1
ATOM 3438 N N . PRO A 1 430 ? -11.018 -16.383 37.060 1.00 86.31 430 PRO A N 1
ATOM 3439 C CA . PRO A 1 430 ? -10.964 -17.549 37.946 1.00 86.31 430 PRO A CA 1
ATOM 3440 C C . PRO A 1 430 ? -12.251 -18.394 37.894 1.00 86.31 430 PRO A C 1
ATOM 3442 O O . PRO A 1 430 ? -13.331 -17.860 37.655 1.00 86.31 430 PRO A O 1
ATOM 3445 N N . LYS A 1 431 ? -12.151 -19.712 38.143 1.00 78.94 431 LYS A N 1
ATOM 3446 C CA . LYS A 1 431 ? -13.310 -20.632 38.068 1.00 78.94 431 LYS A CA 1
ATOM 3447 C C . LYS A 1 431 ? -14.459 -20.208 38.992 1.00 78.94 431 LYS A C 1
ATOM 3449 O O . LYS A 1 431 ? -15.610 -20.270 38.578 1.00 78.94 431 LYS A O 1
ATOM 3454 N N . ASP A 1 432 ? -14.128 -19.702 40.176 1.00 78.38 432 ASP A N 1
ATOM 3455 C CA . ASP A 1 432 ? -15.096 -19.360 41.223 1.00 78.38 432 ASP A CA 1
ATOM 3456 C C . ASP A 1 432 ? -15.367 -17.846 41.309 1.00 78.38 432 ASP A C 1
ATOM 3458 O O . ASP A 1 432 ? -15.790 -17.339 42.342 1.00 78.38 432 ASP A O 1
ATOM 3462 N N . PHE A 1 433 ? -15.109 -17.091 40.229 1.00 81.44 433 PHE A N 1
ATOM 3463 C CA . PHE A 1 433 ? -15.251 -15.624 40.228 1.00 81.44 433 PHE A CA 1
ATOM 3464 C C . PHE A 1 433 ? -16.710 -15.145 40.375 1.00 81.44 433 PHE A C 1
ATOM 3466 O O . PHE A 1 433 ? -16.953 -14.002 40.762 1.00 81.44 433 PHE A O 1
ATOM 3473 N N . GLY A 1 434 ? -17.681 -16.019 40.078 1.00 80.69 434 GLY A N 1
ATOM 3474 C CA . GLY A 1 434 ? -19.112 -15.726 40.151 1.00 80.69 434 GLY A CA 1
ATOM 3475 C C . GLY A 1 434 ? -19.589 -14.681 39.127 1.00 80.69 434 GLY A C 1
ATOM 3476 O O . GLY A 1 434 ? -18.846 -14.285 38.223 1.00 80.69 434 GLY A O 1
ATOM 3477 N N . PRO A 1 435 ? -20.852 -14.225 39.233 1.00 85.56 435 PRO A N 1
ATOM 3478 C CA . PRO A 1 435 ? -21.346 -13.090 38.461 1.00 85.56 435 PRO A CA 1
ATOM 3479 C C . PRO A 1 435 ? -20.496 -11.846 38.730 1.00 85.56 435 PRO A C 1
ATOM 3481 O O . PRO A 1 435 ? -20.046 -11.627 39.853 1.00 85.56 435 PRO A O 1
ATOM 3484 N N . PHE A 1 436 ? -20.312 -10.991 37.726 1.00 90.25 436 PHE A N 1
ATOM 3485 C CA . PHE A 1 436 ? -19.450 -9.817 37.841 1.00 90.25 436 PHE A CA 1
ATOM 3486 C C . PHE A 1 436 ? -20.064 -8.567 37.213 1.00 90.25 436 PHE A C 1
ATOM 3488 O O . PHE A 1 436 ? -21.012 -8.619 36.430 1.00 90.25 436 PHE A O 1
ATOM 3495 N N . LYS A 1 437 ? -19.485 -7.418 37.559 1.00 89.75 437 LYS A N 1
ATOM 3496 C CA . LYS A 1 437 ? -19.729 -6.121 36.925 1.00 89.75 437 LYS A CA 1
ATOM 3497 C C . LYS A 1 437 ? -18.418 -5.509 36.455 1.00 89.75 437 LYS A C 1
ATOM 3499 O O . LYS A 1 437 ? -17.361 -5.764 37.034 1.00 89.75 437 LYS A O 1
ATOM 3504 N N . VAL A 1 438 ? -18.512 -4.645 35.451 1.00 91.50 438 VAL A N 1
ATOM 3505 C CA . VAL A 1 438 ? -17.414 -3.764 35.046 1.00 91.50 438 VAL A CA 1
ATOM 3506 C C . VAL A 1 438 ? -17.672 -2.377 35.626 1.00 91.50 438 VAL A C 1
ATOM 3508 O O . VAL A 1 438 ? -18.775 -1.845 35.502 1.00 91.50 438 VAL A O 1
ATOM 3511 N N . VAL A 1 439 ? -16.672 -1.795 36.283 1.00 91.69 439 VAL A N 1
ATOM 3512 C CA . VAL A 1 439 ? -16.726 -0.431 36.825 1.00 91.69 439 VAL A CA 1
ATOM 3513 C C . VAL A 1 439 ? -15.589 0.418 36.270 1.00 91.69 439 VAL A C 1
ATOM 3515 O O . VAL A 1 439 ? -14.508 -0.093 35.986 1.00 91.69 439 VAL A O 1
ATOM 3518 N N . ASP A 1 440 ? -15.812 1.719 36.130 1.00 90.69 440 ASP A N 1
ATOM 3519 C CA . ASP A 1 440 ? -14.740 2.660 35.809 1.00 90.69 440 ASP A CA 1
ATOM 3520 C C . ASP A 1 440 ? -13.835 2.950 37.024 1.00 90.69 440 ASP A C 1
ATOM 3522 O O . ASP A 1 440 ? -14.033 2.443 38.134 1.00 90.69 440 ASP A O 1
ATOM 3526 N N . ALA A 1 441 ? -12.825 3.800 36.829 1.00 87.50 441 ALA A N 1
ATOM 3527 C CA . ALA A 1 441 ? -11.905 4.206 37.890 1.00 87.50 441 ALA A CA 1
ATOM 3528 C C . ALA A 1 441 ? -12.542 5.046 39.016 1.00 87.50 441 ALA A C 1
ATOM 3530 O O . ALA A 1 441 ? -11.918 5.212 40.071 1.00 87.50 441 ALA A O 1
ATOM 3531 N N . ALA A 1 442 ? -13.758 5.562 38.822 1.00 87.81 442 ALA A N 1
ATOM 3532 C CA . ALA A 1 442 ? -14.556 6.211 39.860 1.00 87.81 442 ALA A CA 1
ATOM 3533 C C . ALA A 1 442 ? -15.466 5.214 40.608 1.00 87.81 442 ALA A C 1
ATOM 3535 O O . ALA A 1 442 ? -16.152 5.599 41.549 1.00 87.81 442 ALA A O 1
ATOM 3536 N N . GLY A 1 443 ? -15.463 3.931 40.223 1.00 86.94 443 GLY A N 1
ATOM 3537 C CA . GLY A 1 443 ? -16.311 2.893 40.808 1.00 86.94 443 GLY A CA 1
ATOM 3538 C C . GLY A 1 443 ? -17.730 2.859 40.235 1.00 86.94 443 GLY A C 1
ATOM 3539 O O . GLY A 1 443 ? -18.555 2.069 40.701 1.00 86.94 443 GLY A O 1
ATOM 3540 N N . LYS A 1 444 ? -18.026 3.669 39.212 1.00 88.88 444 LYS A N 1
ATOM 3541 C CA . LYS A 1 444 ? -19.331 3.683 38.552 1.00 88.88 444 LYS A CA 1
ATOM 3542 C C . LYS A 1 444 ? -19.471 2.446 37.671 1.00 88.88 444 LYS A C 1
ATOM 3544 O O . LYS A 1 444 ? -18.603 2.162 36.849 1.00 88.88 444 LYS A O 1
ATOM 3549 N N . ALA A 1 445 ? -20.583 1.729 37.817 1.00 88.88 445 ALA A N 1
ATOM 3550 C CA . ALA A 1 445 ? -20.902 0.591 36.961 1.00 88.88 445 ALA A CA 1
ATOM 3551 C C . ALA A 1 445 ? -21.076 1.028 35.501 1.00 88.88 445 ALA A C 1
ATOM 3553 O O . ALA A 1 445 ? -21.802 1.982 35.205 1.00 88.88 445 ALA A O 1
ATOM 3554 N N . LEU A 1 446 ? -20.408 0.311 34.601 1.00 88.94 446 LEU A N 1
ATOM 3555 C CA . LEU A 1 446 ? -20.531 0.472 33.161 1.00 88.94 446 LEU A CA 1
ATOM 3556 C C . LEU A 1 446 ? -21.539 -0.546 32.618 1.00 88.94 446 LEU A C 1
ATOM 3558 O O . LEU A 1 446 ? -21.610 -1.665 33.135 1.00 88.94 446 LEU A O 1
ATOM 3562 N N . PRO A 1 447 ? -22.304 -0.195 31.567 1.00 87.88 447 PRO A N 1
ATOM 3563 C CA . PRO A 1 447 ? -23.068 -1.183 30.823 1.00 87.88 447 PRO A CA 1
ATOM 3564 C C . PRO A 1 447 ? -22.151 -2.322 30.374 1.00 87.88 447 PRO A C 1
ATOM 3566 O O . PRO A 1 447 ? -21.073 -2.071 29.828 1.00 87.88 447 PRO A O 1
ATOM 3569 N N . LEU A 1 448 ? -22.597 -3.549 30.616 1.00 89.19 448 LEU A N 1
ATOM 3570 C CA . LEU A 1 448 ? -21.887 -4.782 30.312 1.00 89.19 448 LEU A CA 1
ATOM 3571 C C . LEU A 1 448 ? -22.830 -5.707 29.548 1.00 89.19 448 LEU A C 1
ATOM 3573 O O . LEU A 1 448 ? -23.994 -5.862 29.917 1.00 89.19 448 LEU A O 1
ATOM 3577 N N . GLN A 1 449 ? -22.299 -6.342 28.516 1.00 90.88 449 GLN A N 1
ATOM 3578 C CA . GLN A 1 449 ? -22.924 -7.433 27.790 1.00 90.88 449 GLN A CA 1
ATOM 3579 C C . GLN A 1 449 ? -21.905 -8.567 27.689 1.00 90.88 449 GLN A C 1
ATOM 3581 O O . GLN A 1 449 ? -20.767 -8.338 27.290 1.00 90.88 449 GLN A O 1
ATOM 3586 N N . ILE A 1 450 ? -22.303 -9.778 28.068 1.00 91.06 450 ILE A N 1
ATOM 3587 C CA . ILE A 1 450 ? -21.513 -10.992 27.839 1.00 91.06 450 ILE A CA 1
ATOM 3588 C C . ILE A 1 450 ? -22.028 -11.586 26.530 1.00 91.06 450 ILE A C 1
ATOM 3590 O O . ILE A 1 450 ? -23.224 -11.849 26.429 1.00 91.06 450 ILE A O 1
ATOM 3594 N N . THR A 1 451 ? -21.153 -11.736 25.539 1.00 87.44 451 THR A N 1
ATOM 3595 C CA . THR A 1 451 ? -21.510 -12.233 24.200 1.00 87.44 451 THR A CA 1
ATOM 3596 C C . THR A 1 451 ? -21.224 -13.727 24.054 1.00 87.44 451 THR A C 1
ATOM 3598 O O . THR A 1 451 ? -21.951 -14.448 23.381 1.00 87.44 451 THR A O 1
ATOM 3601 N N . SER A 1 452 ? -20.196 -14.242 24.737 1.00 88.56 452 SER A N 1
ATOM 3602 C CA . SER A 1 452 ? -19.860 -15.670 24.714 1.00 88.56 452 SER A CA 1
ATOM 3603 C C . SER A 1 452 ? -19.080 -16.104 25.956 1.00 88.56 452 SER A C 1
ATOM 3605 O O . SER A 1 452 ? -18.372 -15.306 26.574 1.00 88.56 452 SER A O 1
ATOM 3607 N N . VAL A 1 453 ? -19.182 -17.387 26.320 1.00 89.19 453 VAL A N 1
ATOM 3608 C CA . VAL A 1 453 ? -18.435 -18.003 27.428 1.00 89.19 453 VAL A CA 1
ATOM 3609 C C . VAL A 1 453 ? -17.845 -19.338 26.974 1.00 89.19 453 VAL A C 1
ATOM 3611 O O . VAL A 1 453 ? -18.567 -20.231 26.537 1.00 89.19 453 VAL A O 1
ATOM 3614 N N . LYS A 1 454 ? -16.522 -19.503 27.111 1.00 88.81 454 LYS A N 1
ATOM 3615 C CA . LYS A 1 454 ? -15.804 -20.757 26.830 1.00 88.81 454 LYS A CA 1
ATOM 3616 C C . LYS A 1 454 ? -14.889 -21.125 27.995 1.00 88.81 454 LYS A C 1
ATOM 3618 O O . LYS A 1 454 ? -13.747 -20.665 28.093 1.00 88.81 454 LYS A O 1
ATOM 3623 N N . GLY A 1 455 ? -15.388 -21.983 28.884 1.00 89.31 455 GLY A N 1
ATOM 3624 C CA . GLY A 1 455 ? -14.703 -22.327 30.130 1.00 89.31 455 GLY A CA 1
ATOM 3625 C C . GLY A 1 455 ? -14.522 -21.082 30.998 1.00 89.31 455 GLY A C 1
ATOM 3626 O O . GLY A 1 455 ? -15.497 -20.471 31.410 1.00 89.31 455 GLY A O 1
ATOM 3627 N N . ARG A 1 456 ? -13.270 -20.684 31.243 1.00 90.12 456 ARG A N 1
ATOM 3628 C CA . ARG A 1 456 ? -12.927 -19.471 32.007 1.00 90.12 456 ARG A CA 1
ATOM 3629 C C . ARG A 1 456 ? -12.837 -18.188 31.174 1.00 90.12 456 ARG A C 1
ATOM 3631 O O . ARG A 1 456 ? -12.592 -17.118 31.724 1.00 90.12 456 ARG A O 1
ATOM 3638 N N . LYS A 1 457 ? -12.969 -18.290 29.849 1.00 92.50 457 LYS A N 1
ATOM 3639 C CA . LYS A 1 457 ? -12.866 -17.149 28.937 1.00 92.50 457 LYS A CA 1
ATOM 3640 C C . LYS A 1 457 ? -14.247 -16.566 28.673 1.00 92.50 457 LYS A C 1
ATOM 3642 O O . LYS A 1 457 ? -15.118 -17.281 28.186 1.00 92.50 457 LYS A O 1
ATOM 3647 N N . PHE A 1 458 ? -14.413 -15.280 28.946 1.00 92.62 458 PHE A N 1
ATOM 3648 C CA . PHE A 1 458 ? -15.645 -14.533 28.709 1.00 92.62 458 PHE A CA 1
ATOM 3649 C C . PHE A 1 458 ? -15.389 -13.501 27.614 1.00 92.62 458 PHE A C 1
ATOM 3651 O O . PHE A 1 458 ? -14.526 -12.640 27.773 1.00 92.62 458 PHE A O 1
ATOM 3658 N N . GLU A 1 459 ? -16.124 -13.579 26.509 1.00 92.88 459 GLU A N 1
ATOM 3659 C CA . GLU A 1 459 ? -16.201 -12.483 25.547 1.00 92.88 459 GLU A CA 1
ATOM 3660 C C . GLU A 1 459 ? -17.193 -11.455 26.094 1.00 92.88 459 GLU A C 1
ATOM 3662 O O . GLU A 1 459 ? -18.369 -11.753 26.321 1.00 92.88 459 GLU A O 1
ATOM 3667 N N . ILE A 1 460 ? -16.690 -10.256 26.379 1.00 93.12 460 ILE A N 1
ATOM 3668 C CA . ILE A 1 460 ? -17.471 -9.171 26.963 1.00 93.12 460 ILE A CA 1
ATOM 3669 C C . ILE A 1 460 ? -17.423 -7.933 26.077 1.00 93.12 460 ILE A C 1
ATOM 3671 O O . ILE A 1 460 ? -16.394 -7.612 25.481 1.00 93.12 460 ILE A O 1
ATOM 3675 N N . ALA A 1 461 ? -18.529 -7.201 26.064 1.00 92.81 461 ALA A N 1
ATOM 3676 C CA . ALA A 1 461 ? -18.659 -5.865 25.517 1.00 92.81 461 ALA A CA 1
ATOM 3677 C C . ALA A 1 461 ? -19.023 -4.896 26.649 1.00 92.81 461 ALA A C 1
ATOM 3679 O O . ALA A 1 461 ? -19.944 -5.149 27.427 1.00 92.81 461 ALA A O 1
ATOM 3680 N N . PHE A 1 462 ? -18.311 -3.777 26.751 1.00 92.06 462 PHE A N 1
ATOM 3681 C CA . PHE A 1 462 ? -18.604 -2.727 27.725 1.00 92.06 462 PHE A CA 1
ATOM 3682 C C . PHE A 1 462 ? -18.377 -1.346 27.120 1.00 92.06 462 PHE A C 1
ATOM 3684 O O . PHE A 1 462 ? -17.531 -1.158 26.248 1.00 92.06 462 PHE A O 1
ATOM 3691 N N . ARG A 1 463 ? -19.136 -0.354 27.584 1.00 90.38 463 ARG A N 1
ATOM 3692 C CA . ARG A 1 463 ? -19.035 1.019 27.073 1.00 90.38 463 ARG A CA 1
ATOM 3693 C C . ARG A 1 463 ? -18.025 1.817 27.891 1.00 90.38 463 ARG A C 1
ATOM 3695 O O . ARG A 1 463 ? -18.260 2.040 29.078 1.00 90.38 463 ARG A O 1
ATOM 3702 N N . ALA A 1 464 ? -16.936 2.270 27.272 1.00 89.81 464 ALA A N 1
ATOM 3703 C CA . ALA A 1 464 ? -15.867 2.991 27.966 1.00 89.81 464 ALA A CA 1
ATOM 3704 C C . ALA A 1 464 ? -15.485 4.307 27.282 1.00 89.81 464 ALA A C 1
ATOM 3706 O O . ALA A 1 464 ? -15.454 4.419 26.057 1.00 89.81 464 ALA A O 1
ATOM 3707 N N . LYS A 1 465 ? -15.138 5.300 28.113 1.00 92.56 465 LYS A N 1
ATOM 3708 C CA . LYS A 1 465 ? -14.605 6.591 27.671 1.00 92.56 465 LYS A CA 1
ATOM 3709 C C . LYS A 1 465 ? -13.083 6.538 27.599 1.00 92.56 465 LYS A C 1
ATOM 3711 O O . LYS A 1 465 ? -12.412 6.611 28.631 1.00 92.56 465 LYS A O 1
ATOM 3716 N N . LEU A 1 466 ? -12.541 6.462 26.392 1.00 94.75 466 LEU A N 1
ATOM 3717 C CA . LEU A 1 466 ? -11.107 6.363 26.146 1.00 94.75 466 LEU A CA 1
ATOM 3718 C C . LEU A 1 466 ? -10.534 7.722 25.716 1.00 94.75 466 LEU A C 1
ATOM 3720 O O . LEU A 1 466 ? -11.125 8.389 24.861 1.00 94.75 466 LEU A O 1
ATOM 3724 N N . PRO A 1 467 ? -9.411 8.166 26.308 1.00 95.56 467 PRO A N 1
ATOM 3725 C CA . PRO A 1 467 ? -8.685 9.326 25.802 1.00 95.56 467 PRO A CA 1
ATOM 3726 C C . PRO A 1 467 ? -8.092 9.047 24.410 1.00 95.56 467 PRO A C 1
ATOM 3728 O O . PRO A 1 467 ? -7.876 7.881 24.078 1.00 95.56 467 PRO A O 1
ATOM 3731 N N . PRO A 1 468 ? -7.830 10.086 23.605 1.00 94.75 468 PRO A N 1
ATOM 3732 C CA . PRO A 1 468 ? -7.088 9.952 22.352 1.00 94.75 468 PRO A CA 1
ATOM 3733 C C . PRO A 1 468 ? -5.648 9.486 22.610 1.00 94.75 468 PRO A C 1
ATOM 3735 O O . PRO A 1 468 ? -5.064 9.876 23.623 1.00 94.75 468 PRO A O 1
ATOM 3738 N N . LEU A 1 469 ? -5.104 8.657 21.708 1.00 95.00 469 LEU A N 1
ATOM 3739 C CA . LEU A 1 469 ? -3.732 8.123 21.726 1.00 95.00 469 LEU A CA 1
ATOM 3740 C C . LEU A 1 469 ? -3.281 7.770 23.148 1.00 95.00 469 LEU A C 1
ATOM 3742 O O . LEU A 1 469 ? -2.338 8.351 23.677 1.00 95.00 469 LEU A O 1
ATOM 3746 N N . GLY A 1 470 ? -4.011 6.889 23.823 1.00 95.75 470 GLY A N 1
ATOM 3747 C CA . GLY A 1 470 ? -3.866 6.709 25.263 1.00 95.75 470 GLY A CA 1
ATOM 3748 C C . GLY A 1 470 ? -4.619 5.503 25.788 1.00 95.75 470 GLY A C 1
ATOM 3749 O O . GLY A 1 470 ? -4.991 4.611 25.030 1.00 95.75 470 GLY A O 1
ATOM 3750 N N . TYR A 1 471 ? -4.865 5.464 27.095 1.00 96.94 471 TYR A N 1
ATOM 3751 C CA . TYR A 1 471 ? -5.623 4.377 27.708 1.00 96.94 471 TYR A CA 1
ATOM 3752 C C . TYR A 1 471 ? -6.538 4.830 28.842 1.00 96.94 471 TYR A C 1
ATOM 3754 O O . TYR A 1 471 ? -6.374 5.901 29.436 1.00 96.94 471 TYR A O 1
ATOM 3762 N N . ALA A 1 472 ? -7.497 3.967 29.167 1.00 96.62 472 ALA A N 1
ATOM 3763 C CA . ALA A 1 472 ? -8.263 4.031 30.403 1.00 96.62 472 ALA A CA 1
ATOM 3764 C C . ALA A 1 472 ? -8.394 2.640 31.031 1.00 96.62 472 ALA A C 1
ATOM 3766 O O . ALA A 1 472 ? -8.533 1.637 30.329 1.00 96.62 472 ALA A O 1
ATOM 3767 N N . THR A 1 473 ? -8.380 2.599 32.358 1.00 96.56 473 THR A N 1
ATOM 3768 C CA . THR A 1 473 ? -8.542 1.382 33.147 1.00 96.56 473 THR A CA 1
ATOM 3769 C C . THR A 1 473 ? -9.982 1.240 33.619 1.00 96.56 473 THR A C 1
ATOM 3771 O O . THR A 1 473 ? -10.557 2.163 34.204 1.00 96.56 473 THR A O 1
ATOM 3774 N N . VAL A 1 474 ? -10.543 0.054 33.409 1.00 95.44 474 VAL A N 1
ATOM 3775 C CA . VAL A 1 474 ? -11.791 -0.404 34.028 1.00 95.44 474 VAL A CA 1
ATOM 3776 C C . VAL A 1 474 ? -11.503 -1.629 34.891 1.00 95.44 474 VAL A C 1
ATOM 3778 O O . VAL A 1 474 ? -10.482 -2.293 34.722 1.00 95.44 474 VAL A O 1
ATOM 3781 N N . PHE A 1 475 ? -12.389 -1.935 35.830 1.00 94.62 475 PHE A N 1
ATOM 3782 C CA . PHE A 1 475 ? -12.204 -3.028 36.779 1.00 94.62 475 PHE A CA 1
ATOM 3783 C C . PHE A 1 475 ? -13.346 -4.029 36.686 1.00 94.62 475 PHE A C 1
ATOM 3785 O O . PHE A 1 475 ? -14.515 -3.645 36.706 1.00 94.62 475 PHE A O 1
ATOM 3792 N N . VAL A 1 476 ? -12.998 -5.311 36.627 1.00 93.06 476 VAL A N 1
ATOM 3793 C CA . VAL A 1 476 ? -13.935 -6.431 36.723 1.00 93.06 476 VAL A CA 1
ATOM 3794 C C . VAL A 1 476 ? -14.009 -6.837 38.189 1.00 93.06 476 VAL A C 1
ATOM 3796 O O . VAL A 1 476 ? -12.991 -7.192 38.786 1.00 93.06 476 VAL A O 1
ATOM 3799 N N . LYS A 1 477 ? -15.201 -6.749 38.784 1.00 89.50 477 LYS A N 1
ATOM 3800 C CA . LYS A 1 477 ? -15.431 -7.051 40.203 1.00 89.50 477 LYS A CA 1
ATOM 3801 C C . LYS A 1 477 ? -16.590 -8.030 40.376 1.00 89.50 477 LYS A C 1
ATOM 3803 O O . LYS A 1 477 ? -17.566 -7.894 39.631 1.00 89.50 477 LYS A O 1
ATOM 3808 N N . PRO A 1 478 ? -16.542 -8.928 41.375 1.00 86.25 478 PRO A N 1
ATOM 3809 C CA . PRO A 1 478 ? -17.689 -9.748 41.746 1.00 86.25 478 PRO A CA 1
ATOM 3810 C C . PRO A 1 478 ? -18.944 -8.897 41.978 1.00 86.25 478 PRO A C 1
ATOM 3812 O O . PRO A 1 478 ? -18.892 -7.768 42.489 1.00 86.25 478 PRO A O 1
ATOM 3815 N N . LEU A 1 479 ? -20.086 -9.422 41.551 1.00 77.62 479 LEU A N 1
ATOM 3816 C CA . LEU A 1 479 ? -21.384 -8.800 41.740 1.00 77.62 479 LEU A CA 1
ATOM 3817 C C . LEU A 1 479 ? -21.800 -9.003 43.206 1.00 77.62 479 LEU A C 1
ATOM 3819 O O . LEU A 1 479 ? -22.044 -10.124 43.637 1.00 77.62 479 LEU A O 1
ATOM 3823 N N . GLY A 1 480 ? -21.872 -7.920 43.985 1.00 63.09 480 GLY A N 1
ATOM 3824 C CA . GLY A 1 480 ? -22.578 -7.930 45.275 1.00 63.09 480 GLY A CA 1
ATOM 3825 C C . GLY A 1 480 ? -24.103 -8.016 45.086 1.00 63.09 480 GLY A C 1
ATOM 3826 O O . GLY A 1 480 ? -24.581 -8.169 43.964 1.00 63.09 480 GLY A O 1
ATOM 3827 N N . ALA A 1 481 ? -24.887 -7.832 46.155 1.00 42.16 481 ALA A N 1
ATOM 3828 C CA . ALA A 1 481 ? -26.361 -7.900 46.160 1.00 42.16 481 ALA A CA 1
ATOM 3829 C C . ALA A 1 481 ? -27.087 -6.761 45.392 1.00 42.16 481 ALA A C 1
ATOM 3831 O O . ALA A 1 481 ? -28.142 -6.286 45.804 1.00 42.16 481 ALA A O 1
ATOM 3832 N N . THR A 1 482 ? -26.532 -6.263 44.286 1.00 43.91 482 THR A N 1
ATOM 3833 C CA . THR A 1 482 ? -27.080 -5.136 43.520 1.00 43.91 482 THR A CA 1
ATOM 3834 C C . THR A 1 482 ? -27.448 -5.572 42.105 1.00 43.91 482 THR A C 1
ATOM 3836 O O . THR A 1 482 ? -26.591 -6.012 41.339 1.00 43.91 482 THR A O 1
ATOM 3839 N N . LYS A 1 483 ? -28.723 -5.408 41.728 1.00 46.03 483 LYS A N 1
ATOM 3840 C CA . LYS A 1 483 ? -29.201 -5.647 40.357 1.00 46.03 483 LYS A CA 1
ATOM 3841 C C . LYS A 1 483 ? -28.585 -4.630 39.386 1.00 46.03 483 LYS A C 1
ATOM 3843 O O . LYS A 1 483 ? -28.653 -3.423 39.615 1.00 46.03 483 LYS A O 1
ATOM 3848 N N . LEU A 1 484 ? -28.019 -5.117 38.282 1.00 52.50 484 LEU A N 1
ATOM 3849 C CA . LEU A 1 484 ? -27.591 -4.289 37.150 1.00 52.50 484 LEU A CA 1
ATOM 3850 C C . LEU A 1 484 ? -28.828 -3.661 36.483 1.00 52.50 484 LEU A C 1
ATOM 3852 O O . LEU A 1 484 ? -29.715 -4.375 36.022 1.00 52.50 484 LEU A O 1
ATOM 3856 N N . LYS A 1 485 ? -28.896 -2.325 36.412 1.00 46.59 485 LYS A N 1
ATOM 3857 C CA . LYS A 1 485 ? -29.881 -1.628 35.569 1.00 46.59 485 LYS A CA 1
ATOM 3858 C C . LYS A 1 485 ? -29.391 -1.646 34.120 1.00 46.59 485 LYS A C 1
ATOM 3860 O O . LYS A 1 485 ? -28.395 -0.999 33.803 1.00 46.59 485 LYS A O 1
ATOM 3865 N N . ALA A 1 486 ? -30.100 -2.352 33.244 1.00 48.53 486 ALA A N 1
ATOM 3866 C CA . ALA A 1 486 ? -29.899 -2.250 31.806 1.00 48.53 486 ALA A CA 1
ATOM 3867 C C . ALA A 1 486 ? -30.620 -0.995 31.293 1.00 48.53 486 ALA A C 1
ATOM 3869 O O . ALA A 1 486 ? -31.841 -0.963 31.201 1.00 48.53 486 ALA A O 1
ATOM 3870 N N . ALA A 1 487 ? -29.868 0.050 30.971 1.00 53.97 487 ALA A N 1
ATOM 3871 C CA . ALA A 1 487 ? -30.342 1.092 30.074 1.00 53.97 487 ALA A CA 1
ATOM 3872 C C . ALA A 1 487 ? -29.325 1.204 28.946 1.00 53.97 487 ALA A C 1
ATOM 3874 O O . ALA A 1 487 ? -28.167 1.551 29.190 1.00 53.97 487 ALA A O 1
ATOM 3875 N N . ALA A 1 488 ? -29.737 0.898 27.720 1.00 64.31 488 ALA A N 1
ATOM 3876 C CA . ALA A 1 488 ? -28.932 1.191 26.548 1.00 64.31 488 ALA A CA 1
ATOM 3877 C C . ALA A 1 488 ? -29.813 1.331 25.308 1.00 64.31 488 ALA A C 1
ATOM 3879 O O . ALA A 1 488 ? -30.810 0.634 25.155 1.00 64.31 488 ALA A O 1
ATOM 3880 N N . GLY A 1 489 ? -29.443 2.270 24.441 1.00 81.81 489 GLY A N 1
ATOM 3881 C CA . GLY A 1 489 ? -30.235 2.709 23.294 1.00 81.81 489 GLY A CA 1
ATOM 3882 C C . GLY A 1 489 ? -30.183 1.792 22.070 1.00 81.81 489 GLY A C 1
ATOM 3883 O O . GLY A 1 489 ? -30.365 2.306 20.970 1.00 81.81 489 GLY A O 1
ATOM 3884 N N . LEU A 1 490 ? -29.897 0.494 22.239 1.00 92.69 490 LEU A N 1
ATOM 3885 C CA . LEU A 1 490 ? -29.970 -0.510 21.175 1.00 92.69 490 LEU A CA 1
ATOM 3886 C C . LEU A 1 490 ? -31.186 -1.407 21.422 1.00 92.69 490 LEU A C 1
ATOM 3888 O O . LEU A 1 490 ? -31.306 -2.019 22.480 1.00 92.69 490 LEU A O 1
ATOM 3892 N N . THR A 1 491 ? -32.083 -1.479 20.445 1.00 94.62 491 THR A N 1
ATOM 3893 C CA . THR A 1 491 ? -33.271 -2.341 20.485 1.00 94.62 491 THR A CA 1
ATOM 3894 C C . THR A 1 491 ? -33.108 -3.466 19.475 1.00 94.62 491 THR A C 1
ATOM 3896 O O . THR A 1 491 ? -32.715 -3.208 18.339 1.00 94.62 491 THR A O 1
ATOM 3899 N N . VAL A 1 492 ? -33.424 -4.702 19.871 1.00 95.50 492 VAL A N 1
ATOM 3900 C CA . VAL A 1 492 ? -33.342 -5.894 19.014 1.00 95.50 492 VAL A CA 1
ATOM 3901 C C . VAL A 1 492 ? -34.691 -6.610 19.013 1.00 95.50 492 VAL A C 1
ATOM 3903 O O . VAL A 1 492 ? -35.235 -6.915 20.071 1.00 95.50 492 VAL A O 1
ATOM 3906 N N . ASP A 1 493 ? -35.224 -6.895 17.827 1.00 95.88 493 ASP A N 1
ATOM 3907 C CA . ASP A 1 493 ? -36.411 -7.733 17.631 1.00 95.88 493 ASP A CA 1
ATOM 3908 C C . ASP A 1 493 ? -35.977 -9.007 16.900 1.00 95.88 493 ASP A C 1
ATOM 3910 O O . ASP A 1 493 ? -35.736 -9.011 15.688 1.00 95.88 493 ASP A O 1
ATOM 3914 N N . ALA A 1 494 ? -35.862 -10.093 17.666 1.00 93.38 494 ALA A N 1
ATOM 3915 C CA . ALA A 1 494 ? -35.432 -11.392 17.165 1.00 93.38 494 ALA A CA 1
ATOM 3916 C C . ALA A 1 494 ? -36.424 -12.002 16.163 1.00 93.38 494 ALA A C 1
ATOM 3918 O O . ALA A 1 494 ? -36.005 -12.692 15.239 1.00 93.38 494 ALA A O 1
ATOM 3919 N N . ARG A 1 495 ? -37.730 -11.724 16.299 1.00 92.94 495 ARG A N 1
ATOM 3920 C CA . ARG A 1 495 ? -38.758 -12.272 15.396 1.00 92.94 495 ARG A CA 1
ATOM 3921 C C . ARG A 1 495 ? -38.703 -11.603 14.029 1.00 92.94 495 ARG A C 1
ATOM 3923 O O . ARG A 1 495 ? -38.918 -12.257 13.014 1.00 92.94 495 ARG A O 1
ATOM 3930 N N . LYS A 1 496 ? -38.416 -10.300 13.997 1.00 95.25 496 LYS A N 1
ATOM 3931 C CA . LYS A 1 496 ? -38.303 -9.524 12.750 1.00 95.25 496 LYS A CA 1
ATOM 3932 C C . LYS A 1 496 ? -36.887 -9.487 12.178 1.00 95.25 496 LYS A C 1
ATOM 3934 O O . LYS A 1 496 ? -36.717 -8.955 11.079 1.00 95.25 496 LYS A O 1
ATOM 3939 N N . LEU A 1 497 ? -35.904 -10.031 12.903 1.00 96.81 497 LEU A N 1
ATOM 3940 C CA . LEU A 1 497 ? -34.474 -9.949 12.593 1.00 96.81 497 LEU A CA 1
ATOM 3941 C C . LEU A 1 497 ? -34.027 -8.497 12.371 1.00 96.81 497 LEU A C 1
ATOM 3943 O O . LEU A 1 497 ? -33.386 -8.163 11.370 1.00 96.81 497 LEU A O 1
ATOM 3947 N N . THR A 1 498 ? -34.421 -7.618 13.295 1.00 98.00 498 THR A N 1
ATOM 3948 C CA . THR A 1 498 ? -34.086 -6.191 13.241 1.00 98.00 498 THR A CA 1
ATOM 3949 C C . THR A 1 498 ? -33.321 -5.738 14.470 1.00 98.00 498 THR A C 1
ATOM 3951 O O . THR A 1 498 ? -33.621 -6.177 15.578 1.00 98.00 498 THR A O 1
ATOM 3954 N N . ALA A 1 499 ? -32.400 -4.797 14.278 1.00 98.00 499 ALA A N 1
ATOM 3955 C CA . ALA A 1 499 ? -31.760 -4.055 15.358 1.00 98.00 499 ALA A CA 1
ATOM 3956 C C . ALA A 1 499 ? -31.764 -2.556 15.037 1.00 98.00 499 ALA A C 1
ATOM 3958 O O . ALA A 1 499 ? -31.637 -2.171 13.873 1.00 98.00 499 ALA A O 1
ATOM 3959 N N . GLU A 1 500 ? -31.914 -1.697 16.040 1.00 97.69 500 GLU A N 1
ATOM 3960 C CA . GLU A 1 500 ? -31.847 -0.249 15.849 1.00 97.69 500 GLU A CA 1
ATOM 3961 C C . GLU A 1 500 ? -31.186 0.483 17.008 1.00 97.69 500 GLU A C 1
ATOM 3963 O O . GLU A 1 500 ? -31.409 0.159 18.174 1.00 97.69 500 GLU A O 1
ATOM 3968 N N . ASN A 1 501 ? -30.411 1.510 16.667 1.00 96.38 501 ASN A N 1
ATOM 3969 C CA . ASN A 1 501 ? -29.850 2.467 17.608 1.00 96.38 501 ASN A CA 1
ATOM 3970 C C . ASN A 1 501 ? -30.368 3.890 17.301 1.00 96.38 501 ASN A C 1
ATOM 3972 O O . ASN A 1 501 ? -31.398 4.079 16.635 1.00 96.38 501 ASN A O 1
ATOM 3976 N N . LYS A 1 502 ? -29.686 4.927 17.802 1.00 95.81 502 LYS A N 1
ATOM 3977 C CA . LYS A 1 502 ? -30.065 6.326 17.529 1.00 95.81 502 LYS A CA 1
ATOM 3978 C C . LYS A 1 502 ? -29.846 6.764 16.070 1.00 95.81 502 LYS A C 1
ATOM 3980 O O . LYS A 1 502 ? -30.525 7.682 15.624 1.00 95.81 502 LYS A O 1
ATOM 3985 N N . PHE A 1 503 ? -28.956 6.106 15.328 1.00 96.69 503 PHE A N 1
ATOM 3986 C CA . PHE A 1 503 ? -28.551 6.480 13.969 1.00 96.69 503 PHE A CA 1
ATOM 3987 C C . PHE A 1 503 ? -29.180 5.602 12.888 1.00 96.69 503 PHE A C 1
ATOM 3989 O O . PHE A 1 503 ? -29.668 6.110 11.877 1.00 96.69 503 PHE A O 1
ATOM 3996 N N . LEU A 1 504 ? -29.182 4.287 13.100 1.00 98.31 504 LEU A N 1
ATOM 3997 C CA . LEU A 1 504 ? -29.525 3.288 12.099 1.00 98.31 504 LEU A CA 1
ATOM 3998 C C . LEU A 1 504 ? -30.595 2.323 12.607 1.00 98.31 504 LEU A C 1
ATOM 4000 O O . LEU A 1 504 ? -30.664 2.003 13.794 1.00 98.31 504 LEU A O 1
ATOM 4004 N N . ARG A 1 505 ? -31.380 1.799 11.667 1.00 98.50 505 ARG A N 1
ATOM 4005 C CA . ARG A 1 505 ? -32.154 0.563 11.817 1.00 98.50 505 ARG A CA 1
ATOM 4006 C C . ARG A 1 505 ? -31.699 -0.418 10.744 1.00 98.50 505 ARG A C 1
ATOM 4008 O O . ARG A 1 505 ? -31.656 -0.052 9.572 1.00 98.50 505 ARG A O 1
ATOM 4015 N N . ILE A 1 506 ? -31.401 -1.654 11.125 1.00 98.62 506 ILE A N 1
ATOM 4016 C CA . ILE A 1 506 ? -31.065 -2.737 10.199 1.00 98.62 506 ILE A CA 1
ATOM 4017 C C . ILE A 1 506 ? -32.136 -3.824 10.214 1.00 98.62 506 ILE A C 1
ATOM 4019 O O . ILE A 1 506 ? -32.742 -4.093 11.252 1.00 98.62 506 ILE A O 1
ATOM 4023 N N . LYS A 1 507 ? -32.352 -4.461 9.061 1.00 98.56 507 LYS A N 1
ATOM 4024 C CA . LYS A 1 507 ? -33.157 -5.679 8.907 1.00 98.56 507 LYS A CA 1
ATOM 4025 C C . LYS A 1 507 ? -32.382 -6.699 8.084 1.00 98.56 507 LYS A C 1
ATOM 4027 O O . LYS A 1 507 ? -32.008 -6.384 6.953 1.00 98.56 507 LYS A O 1
ATOM 4032 N N . ILE A 1 508 ? -32.200 -7.905 8.615 1.00 98.44 508 ILE A N 1
ATOM 4033 C CA . ILE A 1 508 ? -31.612 -9.015 7.857 1.00 98.44 508 ILE A CA 1
ATOM 4034 C C . ILE A 1 508 ? -32.707 -9.664 7.003 1.00 98.44 508 ILE A C 1
ATOM 4036 O O . ILE A 1 508 ? -33.767 -10.040 7.505 1.00 98.44 508 ILE A O 1
ATOM 4040 N N . ASN A 1 509 ? -32.482 -9.744 5.694 1.00 97.88 509 ASN A N 1
ATOM 4041 C CA . ASN A 1 509 ? -33.403 -10.373 4.752 1.00 97.88 509 ASN A CA 1
ATOM 4042 C C . ASN A 1 509 ? -33.212 -11.903 4.746 1.00 97.88 509 ASN A C 1
ATOM 4044 O O . ASN A 1 509 ? -32.175 -12.420 5.152 1.00 97.88 509 ASN A O 1
ATOM 4048 N N . THR A 1 510 ? -34.188 -12.642 4.215 1.00 94.88 510 THR A N 1
ATOM 4049 C CA . THR A 1 510 ? -34.141 -14.118 4.110 1.00 94.88 510 THR A CA 1
ATOM 4050 C C . THR A 1 510 ? -33.041 -14.644 3.181 1.00 94.88 510 THR A C 1
ATOM 4052 O O . THR A 1 510 ? -32.649 -15.805 3.277 1.00 94.88 510 THR A O 1
ATOM 4055 N N . ASN A 1 511 ? -32.528 -13.794 2.291 1.00 96.00 511 ASN A N 1
ATOM 4056 C CA . ASN A 1 511 ? -31.368 -14.076 1.445 1.00 96.00 511 ASN A CA 1
ATOM 4057 C C . ASN A 1 511 ? -30.032 -13.643 2.080 1.00 96.00 511 ASN A C 1
ATOM 4059 O O . ASN A 1 511 ? -28.999 -13.687 1.425 1.00 96.00 511 ASN A O 1
ATOM 4063 N N . GLY A 1 512 ? -30.042 -13.178 3.334 1.00 96.75 512 GLY A N 1
ATOM 4064 C CA . GLY A 1 512 ? -28.844 -12.774 4.074 1.00 96.75 512 GLY A CA 1
ATOM 4065 C C . GLY A 1 512 ? -28.365 -11.339 3.835 1.00 96.75 512 GLY A C 1
ATOM 4066 O O . GLY A 1 512 ? -27.517 -10.846 4.576 1.00 96.75 512 GLY A O 1
ATOM 4067 N N . THR A 1 513 ? -28.918 -10.635 2.846 1.00 98.19 513 THR A N 1
ATOM 4068 C CA . THR A 1 513 ? -28.608 -9.213 2.617 1.00 98.19 513 THR A CA 1
ATOM 4069 C C . THR A 1 513 ? -29.240 -8.319 3.690 1.00 98.19 513 THR A C 1
ATOM 4071 O O . THR A 1 513 ? -30.195 -8.717 4.359 1.00 98.19 513 THR A O 1
ATOM 4074 N N . VAL A 1 514 ? -28.757 -7.083 3.840 1.00 98.69 514 VAL A N 1
ATOM 4075 C CA . VAL A 1 514 ? -29.222 -6.164 4.893 1.00 98.69 514 VAL A CA 1
ATOM 4076 C C . VAL A 1 514 ? -29.957 -4.976 4.292 1.00 98.69 514 VAL A C 1
ATOM 4078 O O . VAL A 1 514 ? -29.462 -4.333 3.372 1.00 98.69 514 VAL A O 1
ATOM 4081 N N . ASN A 1 515 ? -31.122 -4.629 4.834 1.00 98.56 515 ASN A N 1
ATOM 4082 C CA . ASN A 1 515 ? -31.700 -3.306 4.603 1.00 98.56 515 ASN A CA 1
ATOM 4083 C C . ASN A 1 515 ? -31.246 -2.373 5.726 1.00 98.56 515 ASN A C 1
ATOM 4085 O O . ASN A 1 515 ? -31.490 -2.670 6.895 1.00 98.56 515 ASN A O 1
ATOM 4089 N N . VAL A 1 516 ? -30.612 -1.257 5.372 1.00 98.62 516 VAL A N 1
ATOM 4090 C CA . VAL A 1 516 ? -30.107 -0.250 6.311 1.00 98.62 516 VAL A CA 1
ATOM 4091 C C . VAL A 1 516 ? -30.939 1.017 6.164 1.00 98.62 516 VAL A C 1
ATOM 4093 O O . VAL A 1 516 ? -30.967 1.625 5.098 1.00 98.62 516 VAL A O 1
ATOM 4096 N N . THR A 1 517 ? -31.626 1.432 7.220 1.00 98.25 517 THR A N 1
ATOM 4097 C CA . THR A 1 517 ? -32.379 2.688 7.272 1.00 98.25 517 THR A CA 1
ATOM 4098 C C . THR A 1 517 ? -31.600 3.708 8.090 1.00 98.25 517 THR A C 1
ATOM 4100 O O . THR A 1 517 ? -31.356 3.497 9.277 1.00 98.25 517 THR A O 1
ATOM 4103 N N . HIS A 1 518 ? -31.239 4.829 7.469 1.00 97.19 518 HIS A N 1
ATOM 4104 C CA . HIS A 1 518 ? -30.587 5.946 8.144 1.00 97.19 518 HIS A CA 1
ATOM 4105 C C . HIS A 1 518 ? -31.643 6.867 8.761 1.00 97.19 518 HIS A C 1
ATOM 4107 O O . HIS A 1 518 ? -32.387 7.540 8.047 1.00 97.19 518 HIS A O 1
ATOM 4113 N N . LYS A 1 519 ? -31.724 6.908 10.095 1.00 96.31 519 LYS A N 1
ATOM 4114 C CA . LYS A 1 519 ? -32.790 7.618 10.825 1.00 96.31 519 LYS A CA 1
ATOM 4115 C C . LYS A 1 519 ? -32.714 9.130 10.627 1.00 96.31 519 LYS A C 1
ATOM 4117 O O . LYS A 1 519 ? -33.748 9.781 10.561 1.00 96.31 519 LYS A O 1
ATOM 4122 N N . GLY A 1 520 ? -31.508 9.676 10.451 1.00 91.62 520 GLY A N 1
ATOM 4123 C CA . GLY A 1 520 ? -31.312 11.108 10.225 1.00 91.62 520 GLY A CA 1
ATOM 4124 C C . GLY A 1 520 ? -31.839 11.616 8.877 1.00 91.62 520 GLY A C 1
ATOM 4125 O O . GLY A 1 520 ? -32.170 12.798 8.776 1.00 91.62 520 GLY A O 1
ATOM 4126 N N . SER A 1 521 ? -31.900 10.770 7.840 1.00 91.06 521 SER A N 1
ATOM 4127 C CA . SER A 1 521 ? -32.447 11.132 6.517 1.00 91.06 521 SER A CA 1
ATOM 4128 C C . SER A 1 521 ? -33.756 10.419 6.165 1.00 91.06 521 SER A C 1
ATOM 4130 O O . SER A 1 521 ? -34.361 10.751 5.153 1.00 91.06 521 SER A O 1
ATOM 4132 N N . GLY A 1 522 ? -34.175 9.413 6.939 1.00 92.19 522 GLY A N 1
ATOM 4133 C CA . GLY A 1 522 ? -35.322 8.547 6.637 1.00 92.19 522 GLY A CA 1
ATOM 4134 C C . GLY A 1 522 ? -35.091 7.562 5.481 1.00 92.19 522 GLY A C 1
ATOM 4135 O O . GLY A 1 522 ? -35.940 6.716 5.200 1.00 92.19 522 GLY A O 1
ATOM 4136 N N . LYS A 1 523 ? -33.940 7.632 4.804 1.00 94.69 523 LYS A N 1
ATOM 4137 C CA . LYS A 1 523 ? -33.646 6.843 3.605 1.00 94.69 523 LYS A CA 1
ATOM 4138 C C . LYS A 1 523 ? -33.314 5.396 3.962 1.00 94.69 523 LYS A C 1
ATOM 4140 O O . LYS A 1 523 ? -32.595 5.134 4.926 1.00 94.69 523 LYS A O 1
ATOM 4145 N N . THR A 1 524 ? -33.806 4.457 3.154 1.00 96.69 524 THR A N 1
ATOM 4146 C CA . THR A 1 524 ? -33.501 3.026 3.285 1.00 96.69 524 THR A CA 1
ATOM 4147 C C . THR A 1 524 ? -32.697 2.532 2.091 1.00 96.69 524 THR A C 1
ATOM 4149 O O . THR A 1 524 ? -33.125 2.656 0.945 1.00 96.69 524 THR A O 1
ATOM 4152 N N . TYR A 1 525 ? -31.554 1.927 2.384 1.00 97.44 525 TYR A N 1
ATOM 4153 C CA . TYR A 1 525 ? -30.630 1.301 1.453 1.00 97.44 525 TYR A CA 1
ATOM 4154 C C . TYR A 1 525 ? -30.893 -0.203 1.510 1.00 97.44 525 TYR A C 1
ATOM 4156 O O . TYR A 1 525 ? -30.789 -0.819 2.570 1.00 97.44 525 TYR A O 1
ATOM 4164 N N . ARG A 1 526 ? -31.361 -0.781 0.402 1.00 96.75 526 ARG A N 1
ATOM 4165 C CA . ARG A 1 526 ? -31.825 -2.175 0.357 1.00 96.75 526 ARG A CA 1
ATOM 4166 C C . ARG A 1 526 ? -30.716 -3.092 -0.128 1.00 96.75 526 ARG A C 1
ATOM 4168 O O . ARG A 1 526 ? -29.952 -2.693 -0.991 1.00 96.75 526 ARG A O 1
ATOM 4175 N N . GLN A 1 527 ? -30.699 -4.329 0.360 1.00 96.50 527 GLN A N 1
ATOM 4176 C CA . GLN A 1 527 ? -29.762 -5.373 -0.072 1.00 96.50 527 GLN A CA 1
ATOM 4177 C C . GLN A 1 527 ? -28.265 -5.010 0.061 1.00 96.50 527 GLN A C 1
ATOM 4179 O O . GLN A 1 527 ? -27.435 -5.443 -0.739 1.00 96.50 527 GLN A O 1
ATOM 4184 N N . CYS A 1 528 ? -27.901 -4.229 1.079 1.00 98.31 528 CYS A N 1
ATOM 4185 C CA . CYS A 1 528 ? -26.509 -3.974 1.433 1.00 98.31 528 CYS A CA 1
ATOM 4186 C C . CYS A 1 528 ? -25.795 -5.291 1.766 1.00 98.31 528 CYS A C 1
ATOM 4188 O O . CYS A 1 528 ? -26.358 -6.165 2.434 1.00 98.31 528 CYS A O 1
ATOM 4190 N N . GLY A 1 529 ? -24.546 -5.418 1.318 1.00 97.56 529 GLY A N 1
ATOM 4191 C CA . GLY A 1 529 ? -23.709 -6.579 1.613 1.00 97.56 529 GLY A CA 1
ATOM 4192 C C . GLY A 1 529 ? -23.939 -7.775 0.684 1.00 97.56 529 GLY A C 1
ATOM 4193 O O . GLY A 1 529 ? -23.429 -8.854 0.973 1.00 97.56 529 GLY A O 1
ATOM 4194 N N . LYS A 1 530 ? -24.690 -7.617 -0.418 1.00 97.62 530 LYS A N 1
ATOM 4195 C CA . LYS A 1 530 ? -24.823 -8.678 -1.430 1.00 97.62 530 LYS A CA 1
ATOM 4196 C C . LYS A 1 530 ? -23.476 -8.934 -2.113 1.00 97.62 530 LYS A C 1
ATOM 4198 O O . LYS A 1 530 ? -22.750 -7.988 -2.422 1.00 97.62 530 LYS A O 1
ATOM 4203 N N . LEU A 1 531 ? -23.169 -10.199 -2.374 1.00 98.69 531 LEU A N 1
ATOM 4204 C CA . LEU A 1 531 ? -21.981 -10.615 -3.110 1.00 98.69 531 LEU A CA 1
ATOM 4205 C C . LEU A 1 531 ? -22.329 -10.834 -4.580 1.00 98.69 531 LEU A C 1
ATOM 4207 O O . LEU A 1 531 ? -23.377 -11.406 -4.892 1.00 98.69 531 LEU A O 1
ATOM 4211 N N . ILE A 1 532 ? -21.447 -10.386 -5.467 1.00 98.56 532 ILE A N 1
ATOM 4212 C CA . ILE A 1 532 ? -21.524 -10.597 -6.912 1.00 98.56 532 ILE A CA 1
ATOM 4213 C C . ILE A 1 532 ? -20.245 -11.293 -7.367 1.00 98.56 532 ILE A C 1
ATOM 4215 O O . ILE A 1 532 ? -19.145 -10.788 -7.148 1.00 98.56 532 ILE A O 1
ATOM 4219 N N . ASP A 1 533 ? -20.413 -12.441 -8.011 1.00 98.75 533 ASP A N 1
ATOM 4220 C CA . ASP A 1 533 ? -19.355 -13.248 -8.610 1.00 98.75 533 ASP A CA 1
ATOM 4221 C C . ASP A 1 533 ? -19.409 -13.131 -10.143 1.00 98.75 533 ASP A C 1
ATOM 4223 O O . ASP A 1 533 ? -20.445 -13.416 -10.747 1.00 98.75 533 ASP A O 1
ATOM 4227 N N . GLY A 1 534 ? -18.308 -12.706 -10.768 1.00 98.06 534 GLY A N 1
ATOM 4228 C CA . GLY A 1 534 ? -18.146 -12.583 -12.226 1.00 98.06 534 GLY A CA 1
ATOM 4229 C C . GLY A 1 534 ? -16.901 -13.310 -12.736 1.00 98.06 534 GLY A C 1
ATOM 4230 O O . GLY A 1 534 ? -16.056 -13.717 -11.941 1.00 98.06 534 GLY A O 1
ATOM 4231 N N . GLY A 1 535 ? -16.785 -13.522 -14.048 1.00 97.56 535 GLY A N 1
ATOM 4232 C CA . GLY A 1 535 ? -15.612 -14.172 -14.638 1.00 97.56 535 GLY A CA 1
ATOM 4233 C C . GLY A 1 535 ? -14.386 -13.261 -14.676 1.00 97.56 535 GLY A C 1
ATOM 4234 O O . GLY A 1 535 ? -14.510 -12.050 -14.808 1.00 97.56 535 GLY A O 1
ATOM 4235 N N . ASP A 1 536 ? -13.195 -13.857 -14.598 1.00 97.12 536 ASP A N 1
ATOM 4236 C CA . ASP A 1 536 ? -11.933 -13.148 -14.826 1.00 97.12 536 ASP A CA 1
ATOM 4237 C C . ASP A 1 536 ? -11.008 -13.962 -15.742 1.00 97.12 536 ASP A C 1
ATOM 4239 O O . ASP A 1 536 ? -10.422 -14.978 -15.351 1.00 97.12 536 ASP A O 1
ATOM 4243 N N . MET A 1 537 ? -10.915 -13.522 -16.994 1.00 95.19 537 MET A N 1
ATOM 4244 C CA . MET A 1 537 ? -9.996 -14.035 -18.006 1.00 95.19 537 MET A CA 1
ATOM 4245 C C . MET A 1 537 ? -8.690 -13.246 -18.093 1.00 95.19 537 MET A C 1
ATOM 4247 O O . MET A 1 537 ? -7.886 -13.523 -18.978 1.00 95.19 537 MET A O 1
ATOM 4251 N N . GLY A 1 538 ? -8.456 -12.308 -17.182 1.00 94.75 538 GLY A N 1
ATOM 4252 C CA . GLY A 1 538 ? -7.202 -11.584 -17.087 1.00 94.75 538 GLY A CA 1
ATOM 4253 C C . GLY A 1 538 ? -6.030 -12.423 -16.571 1.00 94.75 538 GLY A C 1
ATOM 4254 O O . GLY A 1 538 ? -6.039 -13.662 -16.565 1.00 94.75 538 GLY A O 1
ATOM 4255 N N . ASP A 1 539 ? -5.012 -11.704 -16.121 1.00 95.62 539 ASP A N 1
ATOM 4256 C CA . ASP A 1 539 ? -3.790 -12.211 -15.503 1.00 95.62 539 ASP A CA 1
ATOM 4257 C C . ASP A 1 539 ? -3.563 -11.505 -14.153 1.00 95.62 539 ASP A C 1
ATOM 4259 O O . ASP A 1 539 ? -4.452 -10.813 -13.653 1.00 95.62 539 ASP A O 1
ATOM 4263 N N . VAL A 1 540 ? -2.414 -11.706 -13.506 1.00 96.44 540 VAL A N 1
ATOM 4264 C CA . VAL A 1 540 ? -2.107 -11.054 -12.213 1.00 96.44 540 VAL A CA 1
ATOM 4265 C C . VAL A 1 540 ? -2.012 -9.526 -12.298 1.00 96.44 540 VAL A C 1
ATOM 4267 O O . VAL A 1 540 ? -2.106 -8.877 -11.257 1.00 96.44 540 VAL A O 1
ATOM 4270 N N . TYR A 1 541 ? -1.882 -8.948 -13.492 1.00 95.19 541 TYR A N 1
ATOM 4271 C CA . TYR A 1 541 ? -1.796 -7.504 -13.687 1.00 95.19 541 TYR A CA 1
ATOM 4272 C C . TYR A 1 541 ? -3.160 -6.879 -13.918 1.00 95.19 541 TYR A C 1
ATOM 4274 O O . TYR A 1 541 ? -3.469 -5.867 -13.305 1.00 95.19 541 TYR A O 1
ATOM 4282 N N . ASP A 1 542 ? -4.010 -7.500 -14.737 1.00 93.81 542 ASP A N 1
ATOM 4283 C CA . ASP A 1 542 ? -5.256 -6.872 -15.173 1.00 93.81 542 ASP A CA 1
ATOM 4284 C C . ASP A 1 542 ? -6.465 -7.772 -14.982 1.00 93.81 542 ASP A C 1
ATOM 4286 O O . ASP A 1 542 ? -6.437 -8.976 -15.242 1.00 93.81 542 ASP A O 1
ATOM 4290 N N . TYR A 1 543 ? -7.561 -7.158 -14.539 1.00 94.31 543 TYR A N 1
ATOM 4291 C CA . TYR A 1 543 ? -8.881 -7.773 -14.583 1.00 94.31 543 TYR A CA 1
ATOM 4292 C C . TYR A 1 543 ? -9.416 -7.724 -16.012 1.00 94.31 543 TYR A C 1
ATOM 4294 O O . TYR A 1 543 ? -9.384 -6.672 -16.656 1.00 94.31 543 TYR A O 1
ATOM 4302 N N . SER A 1 544 ? -9.975 -8.835 -16.489 1.00 93.81 544 SER A N 1
ATOM 4303 C CA . SER A 1 544 ? -10.633 -8.881 -17.792 1.00 93.81 544 SER A CA 1
ATOM 4304 C C . SER A 1 544 ? -11.871 -9.760 -17.744 1.00 93.81 544 SER A C 1
ATOM 4306 O O . SER A 1 544 ? -11.790 -10.936 -17.406 1.00 93.81 544 SER A O 1
ATOM 4308 N N . TYR A 1 545 ? -13.032 -9.213 -18.091 1.00 93.62 545 TYR A N 1
ATOM 4309 C CA . TYR A 1 545 ? -14.270 -9.990 -18.139 1.00 93.62 545 TYR A CA 1
ATOM 4310 C C . TYR A 1 545 ? -14.304 -10.889 -19.390 1.00 93.62 545 TYR A C 1
ATOM 4312 O O . TYR A 1 545 ? -13.808 -10.487 -20.442 1.00 93.62 545 TYR A O 1
ATOM 4320 N N . PRO A 1 546 ? -14.893 -12.097 -19.333 1.00 94.38 546 PRO A N 1
ATOM 4321 C CA . PRO A 1 546 ? -15.172 -12.894 -20.524 1.00 94.38 546 PRO A CA 1
ATOM 4322 C C . PRO A 1 546 ? -16.122 -12.170 -21.489 1.00 94.38 546 PRO A C 1
ATOM 4324 O O . PRO A 1 546 ? -17.035 -11.461 -21.068 1.00 94.38 546 PRO A O 1
ATOM 4327 N N . ARG A 1 547 ? -15.970 -12.421 -22.799 1.00 93.31 547 ARG A N 1
ATOM 4328 C CA . ARG A 1 547 ? -16.850 -11.861 -23.850 1.00 93.31 547 ARG A CA 1
ATOM 4329 C C . ARG A 1 547 ? -18.331 -12.158 -23.603 1.00 93.31 547 ARG A C 1
ATOM 4331 O O . ARG A 1 547 ? -19.182 -11.331 -23.910 1.00 93.31 547 ARG A O 1
ATOM 4338 N N . VAL A 1 548 ? -18.630 -13.341 -23.071 1.00 94.94 548 VAL A N 1
ATOM 4339 C CA . VAL A 1 548 ? -19.968 -13.727 -22.617 1.00 94.94 548 VAL A CA 1
ATOM 4340 C C . VAL A 1 548 ? -19.926 -13.893 -21.102 1.00 94.94 548 VAL A C 1
ATOM 4342 O O . VAL A 1 548 ? -19.504 -14.932 -20.582 1.00 94.94 548 VAL A O 1
ATOM 4345 N N . GLU A 1 549 ? -20.348 -12.845 -20.398 1.00 93.12 549 GLU A N 1
ATOM 4346 C CA . GLU A 1 549 ? -20.335 -12.784 -18.939 1.00 93.12 549 GLU A CA 1
ATOM 4347 C C . GLU A 1 549 ? -21.584 -13.421 -18.319 1.00 93.12 549 GLU A C 1
ATOM 4349 O O . GLU A 1 549 ? -22.704 -13.280 -18.813 1.00 93.12 549 GLU A O 1
ATOM 4354 N N . LYS A 1 550 ? -21.382 -14.103 -17.189 1.00 93.12 550 LYS A N 1
ATOM 4355 C CA . LYS A 1 550 ? -22.452 -14.605 -16.329 1.00 93.12 550 LYS A CA 1
ATOM 4356 C C . LYS A 1 550 ? -22.136 -14.249 -14.882 1.00 93.12 550 LYS A C 1
ATOM 4358 O O . LYS A 1 550 ? -21.294 -14.888 -14.244 1.00 93.12 550 LYS A O 1
ATOM 4363 N N . LEU A 1 551 ? -22.881 -13.271 -14.374 1.00 97.12 551 LEU A N 1
ATOM 4364 C CA . LEU A 1 551 ? -22.841 -12.866 -12.975 1.00 97.12 551 LEU A CA 1
ATOM 4365 C C . LEU A 1 551 ? -23.706 -13.797 -12.116 1.00 97.12 551 LEU A C 1
ATOM 4367 O O . LEU A 1 551 ? -24.785 -14.217 -12.536 1.00 97.12 551 LEU A O 1
ATOM 4371 N N . VAL A 1 552 ? -23.240 -14.099 -10.906 1.00 98.19 552 VAL A N 1
ATOM 4372 C CA . VAL A 1 552 ? -23.993 -14.834 -9.880 1.00 98.19 552 VAL A CA 1
ATOM 4373 C C . VAL A 1 552 ? -24.136 -13.943 -8.651 1.00 98.19 552 VAL A C 1
ATOM 4375 O O . VAL A 1 552 ? -23.138 -13.425 -8.150 1.00 98.19 552 VAL A O 1
ATOM 4378 N N . SER A 1 553 ? -25.363 -13.760 -8.157 1.00 98.00 553 SER A N 1
ATOM 4379 C CA . SER A 1 553 ? -25.634 -12.933 -6.979 1.00 98.00 553 SER A CA 1
ATOM 4380 C C . SER A 1 553 ? -25.968 -13.770 -5.751 1.00 98.00 553 SER A C 1
ATOM 4382 O O . SER A 1 553 ? -26.741 -14.724 -5.825 1.00 98.00 553 SER A O 1
ATOM 4384 N N . SER A 1 554 ? -25.455 -13.374 -4.582 1.00 98.06 554 SER A N 1
ATOM 4385 C CA . SER A 1 554 ? -25.922 -13.946 -3.314 1.00 98.06 554 SER A CA 1
ATOM 4386 C C . SER A 1 554 ? -27.353 -13.532 -2.966 1.00 98.06 554 SER A C 1
ATOM 4388 O O . SER A 1 554 ? -27.987 -14.190 -2.147 1.00 98.06 554 SER A O 1
ATOM 4390 N N . ALA A 1 555 ? -27.904 -12.495 -3.610 1.00 96.50 555 ALA A N 1
ATOM 4391 C CA . ALA A 1 555 ? -29.295 -12.092 -3.410 1.00 96.50 555 ALA A CA 1
ATOM 4392 C C . ALA A 1 555 ? -30.301 -13.175 -3.851 1.00 96.50 555 ALA A C 1
ATOM 4394 O O . ALA A 1 555 ? -31.427 -13.177 -3.349 1.00 96.50 555 ALA A O 1
ATOM 4395 N N . ASP A 1 556 ? -29.873 -14.096 -4.720 1.00 95.81 556 ASP A N 1
ATOM 4396 C CA . ASP A 1 556 ? -30.652 -15.242 -5.202 1.00 95.81 556 ASP A CA 1
ATOM 4397 C C . ASP A 1 556 ? -30.506 -16.484 -4.297 1.00 95.81 556 ASP A C 1
ATOM 4399 O O . ASP A 1 556 ? -31.132 -17.519 -4.532 1.00 95.81 556 ASP A O 1
ATOM 4403 N N . CYS A 1 557 ? -29.663 -16.413 -3.261 1.00 95.56 557 CYS A N 1
ATOM 4404 C CA . CYS A 1 557 ? -29.469 -17.498 -2.304 1.00 95.56 557 CYS A CA 1
ATOM 4405 C C . CYS A 1 557 ? -30.515 -17.449 -1.182 1.00 95.56 557 CYS A C 1
ATOM 4407 O O . CYS A 1 557 ? -31.067 -16.403 -0.846 1.00 95.56 557 CYS A O 1
ATOM 4409 N N . LYS A 1 558 ? -30.737 -18.595 -0.534 1.00 95.50 558 LYS A N 1
ATOM 4410 C CA . LYS A 1 558 ? -31.425 -18.667 0.758 1.00 95.50 558 LYS A CA 1
ATOM 4411 C C . LYS A 1 558 ? -30.370 -18.751 1.854 1.00 95.50 558 LYS A C 1
ATOM 4413 O O . LYS A 1 558 ? -29.500 -19.617 1.778 1.00 95.50 558 LYS A O 1
ATOM 4418 N N . ALA A 1 559 ? -30.454 -17.872 2.847 1.00 97.25 559 ALA A N 1
ATOM 4419 C CA . ALA A 1 559 ? -29.508 -17.844 3.951 1.00 97.25 559 ALA A CA 1
ATOM 4420 C C . ALA A 1 559 ? -30.116 -18.417 5.232 1.00 97.25 559 ALA A C 1
ATOM 4422 O O . ALA A 1 559 ? -31.303 -18.239 5.516 1.00 97.25 559 ALA A O 1
ATOM 4423 N N . GLN A 1 560 ? -29.279 -19.077 6.024 1.00 97.38 560 GLN A N 1
ATOM 4424 C CA . GLN A 1 560 ? -29.542 -19.338 7.427 1.00 97.38 560 GLN A CA 1
ATOM 4425 C C . GLN A 1 560 ? -29.103 -18.113 8.225 1.00 97.38 560 GLN A C 1
ATOM 4427 O O . GLN A 1 560 ? -27.950 -17.695 8.141 1.00 97.38 560 GLN A O 1
ATOM 4432 N N . VAL A 1 561 ? -30.029 -17.527 8.981 1.00 96.88 561 VAL A N 1
ATOM 4433 C CA . VAL A 1 561 ? -29.762 -16.352 9.813 1.00 96.88 561 VAL A CA 1
ATOM 4434 C C . VAL A 1 561 ? -29.942 -16.734 11.273 1.00 96.88 561 VAL A C 1
ATOM 4436 O O . VAL A 1 561 ? -31.027 -17.149 11.676 1.00 96.88 561 VAL A O 1
ATOM 4439 N N . THR A 1 562 ? -28.889 -16.551 12.059 1.00 95.50 562 THR A N 1
ATOM 4440 C CA . THR A 1 562 ? -28.872 -16.778 13.503 1.00 95.50 562 THR A CA 1
ATOM 4441 C C . THR A 1 562 ? -28.591 -15.455 14.200 1.00 95.50 562 THR A C 1
ATOM 4443 O O . THR A 1 562 ? -27.631 -14.763 13.870 1.00 95.50 562 THR A O 1
ATOM 4446 N N . LEU A 1 563 ? -29.425 -15.084 15.168 1.00 95.25 563 LEU A N 1
ATOM 4447 C CA . LEU A 1 563 ? -29.131 -13.976 16.073 1.00 95.25 563 LEU A CA 1
ATOM 4448 C C . LEU A 1 563 ? -28.187 -14.497 17.164 1.00 95.25 563 LEU A C 1
ATOM 4450 O O . LEU A 1 563 ? -28.628 -15.236 18.040 1.00 95.25 563 LEU A O 1
ATOM 4454 N N . GLU A 1 564 ? -26.901 -14.161 17.070 1.00 92.44 564 GLU A N 1
ATOM 4455 C CA . GLU A 1 564 ? -25.872 -14.604 18.023 1.00 92.44 564 GLU A CA 1
ATOM 4456 C C . GLU A 1 564 ? -25.875 -13.744 19.287 1.00 92.44 564 GLU A C 1
ATOM 4458 O O . GLU A 1 564 ? -25.790 -14.270 20.391 1.00 92.44 564 GLU A O 1
ATOM 4463 N N . ASP A 1 565 ? -26.046 -12.429 19.126 1.00 91.06 565 ASP A N 1
ATOM 4464 C CA . ASP A 1 565 ? -26.063 -11.477 20.232 1.00 91.06 565 ASP A CA 1
ATOM 4465 C C . ASP A 1 565 ? -27.284 -10.568 20.149 1.00 91.06 565 ASP A C 1
ATOM 4467 O O . ASP A 1 565 ? -27.490 -9.869 19.155 1.00 91.06 565 ASP A O 1
ATOM 4471 N N . ALA A 1 566 ? -28.068 -10.540 21.226 1.00 91.00 566 ALA A N 1
ATOM 4472 C CA . ALA A 1 566 ? -29.271 -9.723 21.370 1.00 91.00 566 ALA A CA 1
ATOM 4473 C C . ALA A 1 566 ? -29.199 -8.882 22.650 1.00 91.00 566 ALA A C 1
ATOM 4475 O O . ALA A 1 566 ? -30.005 -9.049 23.566 1.00 91.00 566 ALA A O 1
ATOM 4476 N N . GLY A 1 567 ? -28.183 -8.026 22.754 1.00 88.81 567 GLY A N 1
ATOM 4477 C CA . GLY A 1 567 ? -27.917 -7.294 23.985 1.00 88.81 567 GLY A CA 1
ATOM 4478 C C . GLY A 1 567 ? -28.016 -5.772 23.866 1.00 88.81 567 GLY A C 1
ATOM 4479 O O . GLY A 1 567 ? -28.222 -5.224 22.785 1.00 88.81 567 GLY A O 1
ATOM 4480 N N . PRO A 1 568 ? -27.869 -5.071 25.002 1.00 89.44 568 PRO A N 1
ATOM 4481 C CA . PRO A 1 568 ? -28.015 -3.618 25.090 1.00 89.44 568 PRO A CA 1
ATOM 4482 C C . PRO A 1 568 ? -26.903 -2.829 24.376 1.00 89.44 568 PRO A C 1
ATOM 4484 O O . PRO A 1 568 ? -27.075 -1.646 24.086 1.00 89.44 568 PRO A O 1
ATOM 4487 N N . LEU A 1 569 ? -25.740 -3.438 24.128 1.00 92.81 569 LEU A N 1
ATOM 4488 C CA . LEU A 1 569 ? -24.581 -2.759 23.540 1.00 92.81 569 LEU A CA 1
ATOM 4489 C C . LEU A 1 569 ? -24.322 -3.167 22.098 1.00 92.81 569 LEU A C 1
ATOM 4491 O O . LEU A 1 569 ? -23.897 -2.327 21.304 1.00 92.81 569 LEU A O 1
ATOM 4495 N N . VAL A 1 570 ? -24.556 -4.437 21.777 1.00 93.81 570 VAL A N 1
ATOM 4496 C CA . VAL A 1 570 ? -24.256 -5.027 20.474 1.00 93.81 570 VAL A CA 1
ATOM 4497 C C . VAL A 1 570 ? -25.371 -5.982 20.074 1.00 93.81 570 VAL A C 1
ATOM 4499 O O . VAL A 1 570 ? -25.796 -6.821 20.873 1.00 93.81 570 VAL A O 1
ATOM 4502 N N . ALA A 1 571 ? -25.789 -5.873 18.816 1.00 95.75 571 ALA A N 1
ATOM 4503 C CA . ALA A 1 571 ? -26.594 -6.865 18.127 1.00 95.75 571 ALA A CA 1
ATOM 4504 C C . ALA A 1 571 ? -25.746 -7.495 17.023 1.00 95.75 571 ALA A C 1
ATOM 4506 O O . ALA A 1 571 ? -25.155 -6.767 16.219 1.00 95.75 571 ALA A O 1
ATOM 4507 N N . ARG A 1 572 ? -25.693 -8.827 16.986 1.00 95.94 572 ARG A N 1
ATOM 4508 C CA . ARG A 1 572 ? -24.861 -9.581 16.046 1.00 95.94 572 ARG A CA 1
ATOM 4509 C C . ARG A 1 572 ? -25.668 -10.690 15.395 1.00 95.94 572 ARG A C 1
ATOM 4511 O O . ARG A 1 572 ? -26.262 -11.521 16.079 1.00 95.94 572 ARG A O 1
ATOM 4518 N N . PHE A 1 573 ? -25.672 -10.701 14.070 1.00 97.19 573 PHE A N 1
ATOM 4519 C CA . PHE A 1 573 ? -26.339 -11.709 13.260 1.00 97.19 573 PHE A CA 1
ATOM 4520 C C . PHE A 1 573 ? -25.291 -12.501 12.490 1.00 97.19 573 PHE A C 1
ATOM 4522 O O . PHE A 1 573 ? -24.474 -11.916 11.783 1.00 97.19 573 PHE A O 1
ATOM 4529 N N . ARG A 1 574 ? -25.345 -13.825 12.579 1.00 96.50 574 ARG A N 1
ATOM 4530 C CA . ARG A 1 574 ? -24.595 -14.730 11.715 1.00 96.50 574 ARG A CA 1
ATOM 4531 C C . ARG A 1 574 ? -25.467 -15.136 10.542 1.00 96.50 574 ARG A C 1
ATOM 4533 O O . ARG A 1 574 ? -26.586 -15.606 10.724 1.00 96.50 574 ARG A O 1
ATOM 4540 N N . VAL A 1 575 ? -24.951 -14.930 9.342 1.00 97.75 575 VAL A N 1
ATOM 4541 C CA . VAL A 1 575 ? -25.620 -15.218 8.079 1.00 97.75 575 VAL A CA 1
ATOM 4542 C C . VAL A 1 575 ? -24.773 -16.218 7.313 1.00 97.75 575 VAL A C 1
ATOM 4544 O O . VAL A 1 575 ? -23.644 -15.908 6.948 1.00 97.75 575 VAL A O 1
ATOM 4547 N N . GLU A 1 576 ? -25.317 -17.400 7.051 1.00 97.81 576 GLU A N 1
ATOM 4548 C CA . GLU A 1 576 ? -24.642 -18.463 6.308 1.00 97.81 576 GLU A CA 1
ATOM 4549 C C . GLU A 1 576 ? -25.417 -18.845 5.054 1.00 97.81 576 GLU A C 1
ATOM 4551 O O . GLU A 1 576 ? -26.637 -19.010 5.081 1.00 97.81 576 GLU A O 1
ATOM 4556 N N . TYR A 1 577 ? -24.707 -18.998 3.942 1.00 97.50 577 TYR A N 1
ATOM 4557 C CA . TYR A 1 577 ? -25.265 -19.477 2.681 1.00 97.50 577 TYR A CA 1
ATOM 4558 C C . TYR A 1 577 ? -24.168 -20.071 1.796 1.00 97.50 577 TYR A C 1
ATOM 4560 O O . TYR A 1 577 ? -22.974 -19.926 2.048 1.00 97.50 577 TYR A O 1
ATOM 4568 N N . VAL A 1 578 ? -24.581 -20.750 0.727 1.00 97.56 578 VAL A N 1
ATOM 4569 C CA . VAL A 1 578 ? -23.671 -21.330 -0.263 1.00 97.56 578 VAL A CA 1
ATOM 4570 C C . VAL A 1 578 ? -24.017 -20.774 -1.633 1.00 97.56 578 VAL A C 1
ATOM 4572 O O . VAL A 1 578 ? -25.118 -20.997 -2.138 1.00 97.56 578 VAL A O 1
ATOM 4575 N N . MET A 1 579 ? -23.067 -20.082 -2.258 1.00 97.56 579 MET A N 1
ATOM 4576 C CA . MET A 1 579 ? -23.201 -19.645 -3.645 1.00 97.56 579 MET A CA 1
ATOM 4577 C C . MET A 1 579 ? -22.780 -20.778 -4.587 1.00 97.56 579 MET A C 1
ATOM 4579 O O . MET A 1 579 ? -21.698 -21.344 -4.441 1.00 97.56 579 MET A O 1
ATOM 4583 N N . LYS A 1 580 ? -23.616 -21.104 -5.579 1.00 97.19 580 LYS A N 1
ATOM 4584 C CA . LYS A 1 580 ? -23.254 -22.021 -6.672 1.00 97.19 580 LYS A CA 1
ATOM 4585 C C . LYS A 1 580 ? -22.675 -21.219 -7.831 1.00 97.19 580 LYS A C 1
ATOM 4587 O O . LYS A 1 580 ? -23.423 -20.612 -8.595 1.00 97.19 580 LYS A O 1
ATOM 4592 N N . ILE A 1 581 ? -21.356 -21.231 -7.971 1.00 97.81 581 ILE A N 1
ATOM 4593 C CA . ILE A 1 581 ? -20.634 -20.413 -8.955 1.00 97.81 581 ILE A CA 1
ATOM 4594 C C . ILE A 1 581 ? -19.982 -21.286 -10.035 1.00 97.81 581 ILE A C 1
ATOM 4596 O O . ILE A 1 581 ? -19.612 -22.428 -9.751 1.00 97.81 581 ILE A O 1
ATOM 4600 N N . PRO A 1 582 ? -19.843 -20.814 -11.286 1.00 98.00 582 PRO A N 1
ATOM 4601 C CA . PRO A 1 582 ? -19.084 -21.516 -12.318 1.00 98.00 582 PRO A CA 1
ATOM 4602 C C . PRO A 1 582 ? -17.673 -21.909 -11.861 1.00 98.00 582 PRO A C 1
ATOM 4604 O O . PRO A 1 582 ? -16.940 -21.094 -11.309 1.00 98.00 582 PRO A O 1
ATOM 4607 N N . ARG A 1 583 ? -17.277 -23.157 -12.137 1.00 96.81 583 ARG A N 1
ATOM 4608 C CA . ARG A 1 583 ? -16.016 -23.744 -11.651 1.00 96.81 583 ARG A CA 1
ATOM 4609 C C . ARG A 1 583 ? -14.759 -23.043 -12.173 1.00 96.81 583 ARG A C 1
ATOM 4611 O O . ARG A 1 583 ? -13.756 -22.991 -11.470 1.00 96.81 583 ARG A O 1
ATOM 4618 N N . ALA A 1 584 ? -14.778 -22.641 -13.437 1.00 96.19 584 ALA A N 1
ATOM 4619 C CA . ALA A 1 584 ? -13.650 -22.060 -14.158 1.00 96.19 584 ALA A CA 1
ATOM 4620 C C . ALA A 1 584 ? -14.149 -21.415 -15.461 1.00 96.19 584 ALA A C 1
ATOM 4622 O O . ALA A 1 584 ? -15.334 -21.515 -15.806 1.00 96.19 584 ALA A O 1
ATOM 4623 N N . LEU A 1 585 ? -13.235 -20.834 -16.236 1.00 95.94 585 LEU A N 1
ATOM 4624 C CA . LEU A 1 585 ? -13.490 -20.492 -17.634 1.00 95.94 585 LEU A CA 1
ATOM 4625 C C . LEU A 1 585 ? -13.666 -21.743 -18.503 1.00 95.94 585 LEU A C 1
ATOM 4627 O O . LEU A 1 585 ? -13.127 -22.821 -18.224 1.00 95.94 585 LEU A O 1
ATOM 4631 N N . HIS A 1 586 ? -14.448 -21.606 -19.571 1.00 95.19 586 HIS A N 1
ATOM 4632 C CA . HIS A 1 586 ? -14.500 -22.593 -20.641 1.00 95.19 586 HIS A CA 1
ATOM 4633 C C . HIS A 1 586 ? -13.129 -22.687 -21.343 1.00 95.19 586 HIS A C 1
ATOM 4635 O O . HIS A 1 586 ? -12.292 -21.797 -21.208 1.00 95.19 586 HIS A O 1
ATOM 4641 N N . LYS A 1 587 ? -12.871 -23.777 -22.083 1.00 89.62 587 LYS A N 1
ATOM 4642 C CA . LYS A 1 587 ? -11.558 -24.035 -22.712 1.00 89.62 587 LYS A CA 1
ATOM 4643 C C . LYS A 1 587 ? -11.122 -22.941 -23.694 1.00 89.62 587 LYS A C 1
ATOM 4645 O O . LYS A 1 587 ? -9.931 -22.726 -23.854 1.00 89.62 587 LYS A O 1
ATOM 4650 N N . ASP A 1 588 ? -12.080 -22.275 -24.333 1.00 91.00 588 ASP A N 1
ATOM 4651 C CA . ASP A 1 588 ? -11.855 -21.145 -25.247 1.00 91.00 588 ASP A CA 1
ATOM 4652 C C . ASP A 1 588 ? -11.745 -19.789 -24.528 1.00 91.00 588 ASP A C 1
ATOM 4654 O O . ASP A 1 588 ? -11.546 -18.777 -25.189 1.00 91.00 588 ASP A O 1
ATOM 4658 N N . ARG A 1 589 ? -11.906 -19.757 -23.196 1.00 92.88 589 ARG A N 1
ATOM 4659 C CA . ARG A 1 589 ? -11.821 -18.573 -22.321 1.00 92.88 589 ARG A CA 1
ATOM 4660 C C . ARG A 1 589 ? -12.817 -17.445 -22.625 1.00 92.88 589 ARG A C 1
ATOM 4662 O O . ARG A 1 589 ? -12.839 -16.455 -21.904 1.00 92.88 589 ARG A O 1
ATOM 4669 N N . THR A 1 590 ? -13.716 -17.612 -23.598 1.00 93.06 590 THR A N 1
ATOM 4670 C CA . THR A 1 590 ? -14.694 -16.578 -23.992 1.00 93.06 590 THR A CA 1
ATOM 4671 C C . THR A 1 590 ? -15.901 -16.488 -23.062 1.00 93.06 590 THR A C 1
ATOM 4673 O O . THR A 1 590 ? -16.637 -15.504 -23.103 1.00 93.06 590 THR A O 1
ATOM 4676 N N . ARG A 1 591 ? -16.117 -17.516 -22.234 1.00 95.62 591 ARG A N 1
ATOM 4677 C CA . ARG A 1 591 ? -17.223 -17.639 -21.278 1.00 95.62 591 ARG A CA 1
ATOM 4678 C C . ARG A 1 591 ? -16.819 -18.490 -20.078 1.00 95.62 591 ARG A C 1
ATOM 4680 O O . ARG A 1 591 ? -15.813 -19.201 -20.113 1.00 95.62 591 ARG A O 1
ATOM 4687 N N . ARG A 1 592 ? -17.652 -18.503 -19.040 1.00 97.44 592 ARG A N 1
ATOM 4688 C CA . ARG A 1 592 ? -17.513 -19.412 -17.887 1.00 97.44 592 ARG A CA 1
ATOM 4689 C C . ARG A 1 592 ? -18.121 -20.791 -18.181 1.00 97.44 592 ARG A C 1
ATOM 4691 O O . ARG A 1 592 ? -18.999 -20.926 -19.032 1.00 97.44 592 ARG A O 1
ATOM 4698 N N . GLN A 1 593 ? -17.657 -21.833 -17.491 1.00 97.25 593 GLN A N 1
ATOM 4699 C CA . GLN A 1 593 ? -18.220 -23.186 -17.619 1.00 97.25 593 GLN A CA 1
ATOM 4700 C C . GLN A 1 593 ? -19.661 -23.255 -17.093 1.00 97.25 593 GLN A C 1
ATOM 4702 O O . GLN A 1 593 ? -20.026 -22.557 -16.152 1.00 97.25 593 GLN A O 1
ATOM 4707 N N . SER A 1 594 ? -20.471 -24.160 -17.650 1.00 95.38 594 SER A N 1
ATOM 4708 C CA . SER A 1 594 ? -21.804 -24.473 -17.113 1.00 95.38 594 SER A CA 1
ATOM 4709 C C . SER A 1 594 ? -21.738 -25.245 -15.792 1.00 95.38 594 SER A C 1
ATOM 4711 O O . SER A 1 594 ? -22.611 -25.091 -14.942 1.00 95.38 594 SER A O 1
ATOM 4713 N N . ARG A 1 595 ? -20.690 -26.059 -15.600 1.00 96.69 595 ARG A N 1
ATOM 4714 C CA . ARG A 1 595 ? -20.438 -26.785 -14.351 1.00 96.69 595 ARG A CA 1
ATOM 4715 C C . ARG A 1 595 ? -20.134 -25.803 -13.219 1.00 96.69 595 ARG A C 1
ATOM 4717 O O . ARG A 1 595 ? -19.193 -25.015 -13.318 1.00 96.69 595 ARG A O 1
ATOM 4724 N N . THR A 1 596 ? -20.872 -25.922 -12.120 1.00 97.19 596 THR A N 1
ATOM 4725 C CA . THR A 1 596 ? -20.697 -25.097 -10.920 1.00 97.19 596 THR A CA 1
ATOM 4726 C C . THR A 1 596 ? -19.980 -25.840 -9.791 1.00 97.19 596 THR A C 1
ATOM 4728 O O . THR A 1 596 ? -19.945 -27.073 -9.762 1.00 97.19 596 THR A O 1
ATOM 4731 N N . VAL A 1 597 ? -19.435 -25.077 -8.847 1.00 96.94 597 VAL A N 1
ATOM 4732 C CA . VAL A 1 597 ? -18.927 -25.515 -7.540 1.00 96.94 597 VAL A CA 1
ATOM 4733 C C . VAL A 1 597 ? -19.560 -24.668 -6.437 1.00 96.94 597 VAL A C 1
ATOM 4735 O O . VAL A 1 597 ? -20.150 -23.620 -6.707 1.00 96.94 597 VAL A O 1
ATOM 4738 N N . ASN A 1 598 ? -19.464 -25.147 -5.201 1.00 97.25 598 ASN A N 1
ATOM 4739 C CA . ASN A 1 598 ? -19.976 -24.444 -4.034 1.00 97.25 598 ASN A CA 1
ATOM 4740 C C . ASN A 1 598 ? -18.912 -23.486 -3.489 1.00 97.25 598 ASN A C 1
ATOM 4742 O O . ASN A 1 598 ? -17.769 -23.885 -3.278 1.00 97.25 598 ASN A O 1
ATOM 4746 N N . MET A 1 599 ? -19.324 -22.255 -3.205 1.00 97.62 599 MET A N 1
ATOM 4747 C CA . MET A 1 599 ? -18.574 -21.275 -2.427 1.00 97.62 599 MET A CA 1
ATOM 4748 C C . MET A 1 599 ? -19.375 -20.965 -1.153 1.00 97.62 599 MET A C 1
ATOM 4750 O O . MET A 1 599 ? -20.331 -20.184 -1.203 1.00 97.62 599 MET A O 1
ATOM 4754 N N . PRO A 1 600 ? -19.061 -21.633 -0.032 1.00 97.81 600 PRO A N 1
ATOM 4755 C CA . PRO A 1 600 ? -19.610 -21.335 1.280 1.00 97.81 600 PRO A CA 1
ATOM 4756 C C . PRO A 1 600 ? -19.229 -19.924 1.707 1.00 97.81 600 PRO A C 1
ATOM 4758 O O . PRO A 1 600 ? -18.086 -19.498 1.520 1.00 97.81 600 PRO A O 1
ATOM 4761 N N . VAL A 1 601 ? -20.192 -19.219 2.289 1.00 98.00 601 VAL A N 1
ATOM 4762 C CA . VAL A 1 601 ? -20.022 -17.869 2.812 1.00 98.00 601 VAL A CA 1
ATOM 4763 C C . VAL A 1 601 ? -20.654 -17.798 4.193 1.00 98.00 601 VAL A C 1
ATOM 4765 O O . VAL A 1 601 ? -21.801 -18.208 4.383 1.00 98.00 601 VAL A O 1
ATOM 4768 N N . VAL A 1 602 ? -19.916 -17.230 5.141 1.00 97.94 602 VAL A N 1
ATOM 4769 C CA . VAL A 1 602 ? -20.446 -16.785 6.426 1.00 97.94 602 VAL A CA 1
ATOM 4770 C C . VAL A 1 602 ? -20.166 -15.300 6.600 1.00 97.94 602 VAL A C 1
ATOM 4772 O O . VAL A 1 602 ? -19.047 -14.841 6.393 1.00 97.94 602 VAL A O 1
ATOM 4775 N N . SER A 1 603 ? -21.180 -14.547 7.002 1.00 97.50 603 SER A N 1
ATOM 4776 C CA . SER A 1 603 ? -21.055 -13.145 7.375 1.00 97.50 603 SER A CA 1
ATOM 4777 C C . SER A 1 603 ? -21.555 -12.941 8.798 1.00 97.50 603 SER A C 1
ATOM 4779 O O . SER A 1 603 ? -22.708 -13.242 9.102 1.00 97.50 603 SER A O 1
ATOM 4781 N N . THR A 1 604 ? -20.716 -12.371 9.653 1.00 96.62 604 THR A N 1
ATOM 4782 C CA . THR A 1 604 ? -21.136 -11.785 10.927 1.00 96.62 604 THR A CA 1
ATOM 4783 C C . THR A 1 604 ? -21.463 -10.314 10.690 1.00 96.62 604 THR A C 1
ATOM 4785 O O . THR A 1 604 ? -20.612 -9.557 10.227 1.00 96.62 604 THR A O 1
ATOM 4788 N N . ILE A 1 605 ? -22.701 -9.919 10.980 1.00 98.12 605 ILE A N 1
ATOM 4789 C CA . ILE A 1 605 ? -23.251 -8.582 10.738 1.00 98.12 605 ILE A CA 1
ATOM 4790 C C . ILE A 1 605 ? -23.547 -7.940 12.084 1.00 98.12 605 ILE A C 1
ATOM 4792 O O . ILE A 1 605 ? -24.323 -8.484 12.870 1.00 98.12 605 ILE A O 1
ATOM 4796 N N . GLU A 1 606 ? -22.947 -6.785 12.347 1.00 96.75 606 GLU A N 1
ATOM 4797 C CA . GLU A 1 606 ? -22.984 -6.164 13.665 1.00 96.75 606 GLU A CA 1
ATOM 4798 C C . GLU A 1 606 ? -23.484 -4.716 13.631 1.00 96.75 606 GLU A C 1
ATOM 4800 O O . GLU A 1 606 ? -23.097 -3.914 12.775 1.00 96.75 606 GLU A O 1
ATOM 4805 N N . LEU A 1 607 ? -24.326 -4.377 14.613 1.00 97.62 607 LEU A N 1
ATOM 4806 C CA . LEU A 1 607 ? -24.702 -3.008 14.953 1.00 97.62 607 LEU A CA 1
ATOM 4807 C C . LEU A 1 607 ? -24.463 -2.768 16.448 1.00 97.62 607 LEU A C 1
ATOM 4809 O O . LEU A 1 607 ? -25.066 -3.425 17.298 1.00 97.62 607 LEU A O 1
ATOM 4813 N N . ALA A 1 608 ? -23.610 -1.794 16.766 1.00 95.12 608 ALA A N 1
ATOM 4814 C CA . ALA A 1 608 ? -23.357 -1.359 18.138 1.00 95.12 608 ALA A CA 1
ATOM 4815 C C . ALA A 1 608 ? -24.198 -0.125 18.512 1.00 95.12 608 ALA A C 1
ATOM 4817 O O . ALA A 1 608 ? -24.562 0.682 17.655 1.00 95.12 608 ALA A O 1
ATOM 4818 N N . VAL A 1 609 ? -24.479 0.056 19.805 1.00 93.62 609 VAL A N 1
ATOM 4819 C CA . VAL A 1 609 ? -25.377 1.099 20.347 1.00 93.62 609 VAL A CA 1
ATOM 4820 C C . VAL A 1 609 ? -25.016 2.540 19.950 1.00 93.62 609 VAL A C 1
ATOM 4822 O O . VAL A 1 609 ? -25.907 3.370 19.782 1.00 93.62 609 VAL A O 1
ATOM 4825 N N . ASP A 1 610 ? -23.731 2.843 19.763 1.00 90.38 610 ASP A N 1
ATOM 4826 C CA . ASP A 1 610 ? -23.236 4.176 19.386 1.00 90.38 610 ASP A CA 1
ATOM 4827 C C . ASP A 1 610 ? -22.646 4.225 17.966 1.00 90.38 610 ASP A C 1
ATOM 4829 O O . ASP A 1 610 ? -22.051 5.230 17.590 1.00 90.38 610 ASP A O 1
ATOM 4833 N N . SER A 1 611 ? -22.801 3.162 17.172 1.00 93.75 611 SER A N 1
ATOM 4834 C CA . SER A 1 611 ? -22.231 3.100 15.823 1.00 93.75 611 SER A CA 1
ATOM 4835 C C . SER A 1 611 ? -23.122 3.784 14.784 1.00 93.75 611 SER A C 1
ATOM 4837 O O . SER A 1 611 ? -24.318 3.502 14.691 1.00 93.75 611 SER A O 1
ATOM 4839 N N . GLU A 1 612 ? -22.524 4.627 13.947 1.00 95.56 612 GLU A N 1
ATOM 4840 C CA . GLU A 1 612 ? -23.158 5.238 12.765 1.00 95.56 612 GLU A CA 1
ATOM 4841 C C . GLU A 1 612 ? -23.072 4.349 11.516 1.00 95.56 612 GLU A C 1
ATOM 4843 O O . GLU A 1 612 ? -23.592 4.691 10.456 1.00 95.56 612 GLU A O 1
ATOM 4848 N N . ARG A 1 613 ? -22.423 3.189 11.646 1.00 97.00 613 ARG A N 1
ATOM 4849 C CA . ARG A 1 613 ? -22.174 2.226 10.573 1.00 97.00 613 ARG A CA 1
ATOM 4850 C C . ARG A 1 613 ? -22.655 0.832 10.954 1.00 97.00 613 ARG A C 1
ATOM 4852 O O . ARG A 1 613 ? -22.694 0.470 12.134 1.00 97.00 613 ARG A O 1
ATOM 4859 N N . VAL A 1 614 ? -22.960 0.041 9.935 1.00 98.31 614 VAL A N 1
ATOM 4860 C CA . VAL A 1 614 ? -23.112 -1.416 10.049 1.00 98.31 614 VAL A CA 1
ATOM 4861 C C . VAL A 1 614 ? -21.780 -2.050 9.673 1.00 98.31 614 VAL A C 1
ATOM 4863 O O . VAL A 1 614 ? -21.149 -1.594 8.718 1.00 98.31 614 VAL A O 1
ATOM 4866 N N . GLU A 1 615 ? -21.349 -3.074 10.404 1.00 97.81 615 GLU A N 1
ATOM 4867 C CA . GLU A 1 615 ? -20.103 -3.792 10.124 1.00 97.81 615 GLU A CA 1
ATOM 4868 C C . GLU A 1 615 ? -20.372 -5.224 9.666 1.00 97.81 615 GLU A C 1
ATOM 4870 O O . GLU A 1 615 ? -21.266 -5.895 10.181 1.00 97.81 615 GLU A O 1
ATOM 4875 N N . TRP A 1 616 ? -19.554 -5.691 8.726 1.00 98.12 616 TRP A N 1
ATOM 4876 C CA . TRP A 1 616 ? -19.489 -7.075 8.285 1.00 98.12 616 TRP A CA 1
ATOM 4877 C C . TRP A 1 616 ? -18.104 -7.639 8.565 1.00 98.12 616 TRP A C 1
ATOM 4879 O O . TRP A 1 616 ? -17.080 -7.001 8.299 1.00 98.12 616 TRP A O 1
ATOM 4889 N N . GLN A 1 617 ? -18.091 -8.886 9.012 1.00 97.44 617 GLN A N 1
ATOM 4890 C CA . GLN A 1 617 ? -16.968 -9.788 8.845 1.00 97.44 617 GLN A CA 1
ATOM 4891 C C . GLN A 1 617 ? -17.428 -10.963 7.990 1.00 97.44 617 GLN A C 1
ATOM 4893 O O . GLN A 1 617 ? -18.212 -11.788 8.450 1.00 97.44 617 GLN A O 1
ATOM 4898 N N . THR A 1 618 ? -16.974 -11.007 6.740 1.00 98.06 618 THR A N 1
ATOM 4899 C CA . THR A 1 618 ? -17.384 -12.012 5.754 1.00 98.06 618 THR A CA 1
ATOM 4900 C C . THR A 1 618 ? -16.225 -12.948 5.459 1.00 98.06 618 THR A C 1
ATOM 4902 O O . THR A 1 618 ? -15.207 -12.505 4.929 1.00 98.06 618 THR A O 1
ATOM 4905 N N . SER A 1 619 ? -16.404 -14.231 5.760 1.00 97.94 619 SER A N 1
ATOM 4906 C CA . SER A 1 619 ? -15.503 -15.310 5.367 1.00 97.94 619 SER A CA 1
ATOM 4907 C C . SER A 1 619 ? -16.106 -16.093 4.204 1.00 97.94 619 SER A C 1
ATOM 4909 O O . SER A 1 619 ? -17.273 -16.483 4.257 1.00 97.94 619 SER A O 1
ATOM 4911 N N . LEU A 1 620 ? -15.318 -16.349 3.163 1.00 97.00 620 LEU A N 1
ATOM 4912 C CA . LEU A 1 620 ? -15.709 -17.195 2.032 1.00 97.00 620 LEU A CA 1
ATOM 4913 C C . LEU A 1 620 ? -14.630 -18.234 1.740 1.00 97.00 620 LEU A C 1
ATOM 4915 O O . LEU A 1 620 ? -13.444 -17.940 1.890 1.00 97.00 620 LEU A O 1
ATOM 4919 N N . THR A 1 621 ? -15.039 -19.427 1.308 1.00 97.69 621 THR A N 1
ATOM 4920 C CA . THR A 1 621 ? -14.118 -20.499 0.896 1.00 97.69 621 THR A CA 1
ATOM 4921 C C . THR A 1 621 ? -14.120 -20.628 -0.619 1.00 97.69 621 THR A C 1
ATOM 4923 O O . THR A 1 621 ? -15.069 -21.147 -1.212 1.00 97.69 621 THR A O 1
ATOM 4926 N N . ASN A 1 622 ? -13.053 -20.155 -1.262 1.00 97.50 622 ASN A N 1
ATOM 4927 C CA . ASN A 1 622 ? -12.922 -20.216 -2.708 1.00 97.50 622 ASN A CA 1
ATOM 4928 C C . ASN A 1 622 ? -12.459 -21.600 -3.188 1.00 97.50 622 ASN A C 1
ATOM 4930 O O . ASN A 1 622 ? -11.409 -22.107 -2.785 1.00 97.50 622 ASN A O 1
ATOM 4934 N N . THR A 1 623 ? -13.223 -22.169 -4.122 1.00 95.31 623 THR A N 1
ATOM 4935 C CA . THR A 1 623 ? -12.908 -23.415 -4.840 1.00 95.31 623 THR A CA 1
ATOM 4936 C C . THR A 1 623 ? -13.022 -23.287 -6.362 1.00 95.31 623 THR A C 1
ATOM 4938 O O . THR A 1 623 ? -12.865 -24.277 -7.085 1.00 95.31 623 THR A O 1
ATOM 4941 N N . ALA A 1 624 ? -13.288 -22.080 -6.868 1.00 97.00 624 ALA A N 1
ATOM 4942 C CA . ALA A 1 624 ? -13.401 -21.784 -8.289 1.00 97.00 624 ALA A CA 1
ATOM 4943 C C . ALA A 1 624 ? -12.125 -21.116 -8.821 1.00 97.00 624 ALA A C 1
ATOM 4945 O O . ALA A 1 624 ? -11.349 -20.515 -8.081 1.00 97.00 624 ALA A O 1
ATOM 4946 N N . LYS A 1 625 ? -11.896 -21.255 -10.128 1.00 97.25 625 LYS A N 1
ATOM 4947 C CA . LYS A 1 625 ? -10.814 -20.579 -10.852 1.00 97.25 625 LYS A CA 1
ATOM 4948 C C . LYS A 1 625 ? -11.372 -19.411 -11.666 1.00 97.25 625 LYS A C 1
ATOM 4950 O O . LYS A 1 625 ? -12.508 -19.493 -12.135 1.00 97.25 625 LYS A O 1
ATOM 4955 N N . ASN A 1 626 ? -10.532 -18.416 -11.957 1.00 97.31 626 ASN A N 1
ATOM 4956 C CA . ASN A 1 626 ? -10.795 -17.399 -12.985 1.00 97.31 626 ASN A CA 1
ATOM 4957 C C . ASN A 1 626 ? -12.093 -16.609 -12.752 1.00 97.31 626 ASN A C 1
ATOM 4959 O O . ASN A 1 626 ? -12.997 -16.594 -13.597 1.00 97.31 626 ASN A O 1
ATOM 4963 N N . HIS A 1 627 ? -12.202 -16.003 -11.572 1.00 98.38 627 HIS A N 1
ATOM 4964 C CA . HIS A 1 627 ? -13.379 -15.245 -11.157 1.00 98.38 627 HIS A CA 1
ATOM 4965 C C . HIS A 1 627 ? -13.013 -14.072 -10.243 1.00 98.38 627 HIS A C 1
ATOM 4967 O O . HIS A 1 627 ? -11.916 -14.022 -9.682 1.00 98.38 627 HIS A O 1
ATOM 4973 N N . ARG A 1 628 ? -13.951 -13.137 -10.087 1.00 98.44 628 ARG A N 1
ATOM 4974 C CA . ARG A 1 628 ? -13.848 -11.991 -9.181 1.00 98.44 628 ARG A CA 1
ATOM 4975 C C . ARG A 1 628 ? -15.107 -11.894 -8.327 1.00 98.44 628 ARG A C 1
ATOM 4977 O O . ARG A 1 628 ? -16.213 -11.839 -8.866 1.00 98.44 628 ARG A O 1
ATOM 4984 N N . VAL A 1 629 ? -14.931 -11.829 -7.009 1.00 98.75 629 VAL A N 1
ATOM 4985 C CA . VAL A 1 629 ? -16.008 -11.697 -6.019 1.00 98.75 629 VAL A CA 1
ATOM 4986 C C . VAL A 1 629 ? -15.974 -10.301 -5.414 1.00 98.75 629 VAL A C 1
ATOM 4988 O O . VAL A 1 629 ? -14.949 -9.858 -4.891 1.00 98.75 629 VAL A O 1
ATOM 4991 N N . ARG A 1 630 ? -17.113 -9.609 -5.455 1.00 98.81 630 ARG A N 1
ATOM 4992 C CA . ARG A 1 630 ? -17.265 -8.246 -4.933 1.00 98.81 630 ARG A CA 1
ATOM 4993 C C . ARG A 1 630 ? -18.441 -8.146 -3.984 1.00 98.81 630 ARG A C 1
ATOM 4995 O O . ARG A 1 630 ? -19.470 -8.774 -4.221 1.00 98.81 630 ARG A O 1
ATOM 5002 N N . VAL A 1 631 ? -18.322 -7.311 -2.957 1.00 98.81 631 VAL A N 1
ATOM 5003 C CA . VAL A 1 631 ? -19.464 -6.907 -2.133 1.00 98.81 631 VAL A CA 1
ATOM 5004 C C . VAL A 1 631 ? -20.024 -5.585 -2.632 1.00 98.81 631 VAL A C 1
ATOM 5006 O O . VAL A 1 631 ? -19.277 -4.642 -2.868 1.00 98.81 631 VAL A O 1
ATOM 5009 N N . HIS A 1 632 ? -21.341 -5.521 -2.795 1.00 98.69 632 HIS A N 1
ATOM 5010 C CA . HIS A 1 632 ? -22.043 -4.346 -3.291 1.00 98.69 632 HIS A CA 1
ATOM 5011 C C . HIS A 1 632 ? -22.789 -3.626 -2.161 1.00 98.69 632 HIS A C 1
ATOM 5013 O O . HIS A 1 632 ? -23.534 -4.226 -1.375 1.00 98.69 632 HIS A O 1
ATOM 5019 N N . LEU A 1 633 ? -22.602 -2.309 -2.114 1.00 98.31 633 LEU A N 1
ATOM 5020 C CA . LEU A 1 633 ? -23.145 -1.392 -1.120 1.00 98.31 633 LEU A CA 1
ATOM 5021 C C . LEU A 1 633 ? -23.936 -0.285 -1.836 1.00 98.31 633 LEU A C 1
ATOM 5023 O O . LEU A 1 633 ? -23.351 0.640 -2.406 1.00 98.31 633 LEU A O 1
ATOM 5027 N N . PRO A 1 634 ? -25.276 -0.378 -1.866 1.00 96.62 634 PRO A N 1
ATOM 5028 C CA . PRO A 1 634 ? -26.100 0.591 -2.579 1.00 96.62 634 PRO A CA 1
ATOM 5029 C C . PRO A 1 634 ? -26.044 1.983 -1.964 1.00 96.62 634 PRO A C 1
ATOM 5031 O O . PRO A 1 634 ? -26.138 2.134 -0.753 1.00 96.62 634 PRO A O 1
ATOM 5034 N N . THR A 1 635 ? -25.979 3.013 -2.807 1.00 95.00 635 THR A N 1
ATOM 5035 C CA . THR A 1 635 ? -25.865 4.429 -2.390 1.00 95.00 635 THR A CA 1
ATOM 5036 C C . THR A 1 635 ? -27.226 5.137 -2.366 1.00 95.00 635 THR A C 1
ATOM 5038 O O . THR A 1 635 ? -27.355 6.334 -2.103 1.00 95.00 635 THR A O 1
ATOM 5041 N N . GLY A 1 636 ? -28.299 4.388 -2.636 1.00 88.38 636 GLY A N 1
ATOM 5042 C CA . GLY A 1 636 ? -29.662 4.907 -2.647 1.00 88.38 636 GLY A CA 1
ATOM 5043 C C . GLY A 1 636 ? -29.924 5.882 -3.800 1.00 88.38 636 GLY A C 1
ATOM 5044 O O . GLY A 1 636 ? -30.704 6.818 -3.642 1.00 88.38 636 GLY A O 1
ATOM 5045 N N . GLY A 1 637 ? -29.254 5.702 -4.939 1.00 85.00 637 GLY A N 1
ATOM 5046 C CA . GLY A 1 637 ? -29.515 6.476 -6.153 1.00 85.00 637 GLY A CA 1
ATOM 5047 C C . GLY A 1 637 ? -28.871 7.862 -6.192 1.00 85.00 637 GLY A C 1
ATOM 5048 O O . GLY A 1 637 ? -29.303 8.676 -7.008 1.00 85.00 637 GLY A O 1
ATOM 5049 N N . VAL A 1 638 ? -27.856 8.117 -5.353 1.00 90.88 638 VAL A N 1
ATOM 5050 C CA . VAL A 1 638 ? -26.981 9.300 -5.467 1.00 90.88 638 VAL A CA 1
ATOM 5051 C C . VAL A 1 638 ? -26.512 9.443 -6.912 1.00 90.88 638 VAL A C 1
ATOM 5053 O O . VAL A 1 638 ? -26.245 8.444 -7.579 1.00 90.88 638 VAL A O 1
ATOM 5056 N N . LYS A 1 639 ? -26.446 10.676 -7.413 1.00 92.25 639 LYS A N 1
ATOM 5057 C CA . LYS A 1 639 ? -25.909 10.983 -8.739 1.00 92.25 639 LYS A CA 1
ATOM 5058 C C . LYS A 1 639 ? -24.771 11.971 -8.572 1.00 92.25 639 LYS A C 1
ATOM 5060 O O . LYS A 1 639 ? -25.003 13.139 -8.302 1.00 92.25 639 LYS A O 1
ATOM 5065 N N . SER A 1 640 ? -23.561 11.478 -8.756 1.00 93.62 640 SER A N 1
ATOM 5066 C CA . SER A 1 640 ? -22.357 12.290 -8.804 1.00 93.62 640 SER A CA 1
ATOM 5067 C C . SER A 1 640 ? -21.459 11.812 -9.932 1.00 93.62 640 SER A C 1
ATOM 5069 O O . SER A 1 640 ? -21.437 10.622 -10.274 1.00 93.62 640 SER A O 1
ATOM 5071 N N . GLU A 1 641 ? -20.733 12.752 -10.520 1.00 92.31 641 GLU A N 1
ATOM 5072 C CA . GLU A 1 641 ? -19.691 12.467 -11.498 1.00 92.31 641 GLU A CA 1
ATOM 5073 C C . GLU A 1 641 ? -18.407 11.992 -10.829 1.00 92.31 641 GLU A C 1
ATOM 5075 O O . GLU A 1 641 ? -17.597 11.362 -11.506 1.00 92.31 641 GLU A O 1
ATOM 5080 N N . ARG A 1 642 ? -18.250 12.207 -9.515 1.00 93.81 642 ARG A N 1
ATOM 5081 C CA . ARG A 1 642 ? -17.053 11.847 -8.753 1.00 93.81 642 ARG A CA 1
ATOM 5082 C C . ARG A 1 642 ? -17.361 10.978 -7.530 1.00 93.81 642 ARG A C 1
ATOM 5084 O O . ARG A 1 642 ? -18.405 11.130 -6.896 1.00 93.81 642 ARG A O 1
ATOM 5091 N N . SER A 1 643 ? -16.442 10.083 -7.196 1.00 96.50 643 SER A N 1
ATOM 5092 C CA . SER A 1 643 ? -16.303 9.461 -5.874 1.00 96.50 643 SER A CA 1
ATOM 5093 C C . SER A 1 643 ? -15.094 10.055 -5.155 1.00 96.50 643 SER A C 1
ATOM 5095 O O . SER A 1 643 ? -14.279 10.731 -5.775 1.00 96.50 643 SER A O 1
ATOM 5097 N N . HIS A 1 644 ? -14.973 9.817 -3.853 1.00 97.56 644 HIS A N 1
ATOM 5098 C CA . HIS A 1 644 ? -13.783 10.180 -3.081 1.00 97.56 644 HIS A CA 1
ATOM 5099 C C . HIS A 1 644 ? -13.251 8.948 -2.363 1.00 97.56 644 HIS A C 1
ATOM 5101 O O . HIS A 1 644 ? -14.030 8.093 -1.949 1.00 97.56 644 HIS A O 1
ATOM 5107 N N . ALA A 1 645 ? -11.942 8.846 -2.185 1.00 97.88 645 ALA A N 1
ATOM 5108 C CA . ALA A 1 645 ? -11.347 7.763 -1.418 1.00 97.88 645 ALA A CA 1
ATOM 5109 C C . ALA A 1 645 ? -10.145 8.252 -0.617 1.00 97.88 645 ALA A C 1
ATOM 5111 O O . ALA A 1 645 ? -9.425 9.151 -1.050 1.00 97.88 645 ALA A O 1
ATOM 5112 N N . GLY A 1 646 ? -9.955 7.662 0.565 1.00 97.25 646 GLY A N 1
ATOM 5113 C CA . GLY A 1 646 ? -8.741 7.877 1.340 1.00 97.25 646 GLY A CA 1
ATOM 5114 C C . GLY A 1 646 ? -7.528 7.339 0.586 1.00 97.25 646 GLY A C 1
ATOM 5115 O O . GLY A 1 646 ? -7.592 6.269 -0.020 1.00 97.25 646 GLY A O 1
ATOM 5116 N N . GLU A 1 647 ? -6.426 8.070 0.645 1.00 94.44 647 GLU A N 1
ATOM 5117 C CA . GLU A 1 647 ? -5.123 7.671 0.121 1.00 94.44 647 GLU A CA 1
ATOM 5118 C C . GLU A 1 647 ? -3.998 8.059 1.096 1.00 94.44 647 GLU A C 1
ATOM 5120 O O . GLU A 1 647 ? -4.240 8.514 2.219 1.00 94.44 647 GLU A O 1
ATOM 5125 N N . SER A 1 648 ? -2.749 7.867 0.681 1.00 95.88 648 SER A N 1
ATOM 5126 C CA . SER A 1 648 ? -1.576 8.223 1.477 1.00 95.88 648 SER A CA 1
ATOM 5127 C C . SER A 1 648 ? -1.484 9.736 1.699 1.00 95.88 648 SER A C 1
ATOM 5129 O O . SER A 1 648 ? -1.130 10.486 0.795 1.00 95.88 648 SER A O 1
ATOM 5131 N N . PHE A 1 649 ? -1.780 10.159 2.934 1.00 97.38 649 PHE A N 1
ATOM 5132 C CA . PHE A 1 649 ? -1.814 11.557 3.391 1.00 97.38 649 PHE A CA 1
ATOM 5133 C C . PHE A 1 649 ? -2.835 12.465 2.689 1.00 97.38 649 PHE A C 1
ATOM 5135 O O . PHE A 1 649 ? -2.711 13.691 2.768 1.00 97.38 649 PHE A O 1
ATOM 5142 N N . ASP A 1 650 ? -3.856 11.903 2.037 1.00 96.75 650 ASP A N 1
ATOM 5143 C CA . ASP A 1 650 ? -4.913 12.716 1.441 1.00 96.75 650 ASP A CA 1
ATOM 5144 C C . ASP A 1 650 ? -6.254 11.980 1.256 1.00 96.75 650 ASP A C 1
ATOM 5146 O O . ASP A 1 650 ? -6.395 10.793 1.559 1.00 96.75 650 ASP A O 1
ATOM 5150 N N . VAL A 1 651 ? -7.268 12.711 0.785 1.00 96.81 651 VAL A N 1
ATOM 5151 C CA . VAL A 1 651 ? -8.534 12.170 0.276 1.00 96.81 651 VAL A CA 1
ATOM 5152 C C . VAL A 1 651 ? -8.739 12.674 -1.150 1.00 96.81 651 VAL A C 1
ATOM 5154 O O . VAL A 1 651 ? -9.033 13.858 -1.356 1.00 96.81 651 VAL A O 1
ATOM 5157 N N . ASN A 1 652 ? -8.614 11.767 -2.119 1.00 94.56 652 ASN A N 1
ATOM 5158 C CA . ASN A 1 652 ? -8.578 12.099 -3.540 1.00 94.56 652 ASN A CA 1
ATOM 5159 C C . ASN A 1 652 ? -9.947 11.905 -4.224 1.00 94.56 652 ASN A C 1
ATOM 5161 O O . ASN A 1 652 ? -10.625 10.900 -3.965 1.00 94.56 652 ASN A O 1
ATOM 5165 N N . PRO A 1 653 ? -10.379 12.832 -5.100 1.00 94.25 653 PRO A N 1
ATOM 5166 C CA . PRO A 1 653 ? -11.529 12.628 -5.972 1.00 94.25 653 PRO A CA 1
ATOM 5167 C C . PRO A 1 653 ? -11.193 11.730 -7.174 1.00 94.25 653 PRO A C 1
ATOM 5169 O O . PRO A 1 653 ? -10.161 11.880 -7.818 1.00 94.25 653 PRO A O 1
ATOM 5172 N N . PHE A 1 654 ? -12.127 10.862 -7.549 1.00 93.25 654 PHE A N 1
ATOM 5173 C CA . PHE A 1 654 ? -12.034 9.972 -8.706 1.00 93.25 654 PHE A CA 1
ATOM 5174 C C . PHE A 1 654 ? -13.254 10.130 -9.603 1.00 93.25 654 PHE A C 1
ATOM 5176 O O . PHE A 1 654 ? -14.367 10.312 -9.110 1.00 93.25 654 PHE A O 1
ATOM 5183 N N . THR A 1 655 ? -13.087 10.064 -10.923 1.00 90.25 655 THR A N 1
ATOM 5184 C CA . THR A 1 655 ? -14.223 10.144 -11.846 1.00 90.25 655 THR A CA 1
ATOM 5185 C C . THR A 1 655 ? -15.029 8.844 -11.819 1.00 90.25 655 THR A C 1
ATOM 5187 O O . THR A 1 655 ? -14.507 7.744 -11.768 1.00 90.25 655 THR A O 1
ATOM 5190 N N . THR A 1 656 ? -16.354 8.929 -11.877 1.00 86.12 656 THR A N 1
ATOM 5191 C CA . THR A 1 656 ? -17.225 7.736 -11.954 1.00 86.12 656 THR A CA 1
ATOM 5192 C C . THR A 1 656 ? -17.452 7.259 -13.386 1.00 86.12 656 THR A C 1
ATOM 5194 O O . THR A 1 656 ? -18.237 6.342 -13.638 1.00 86.12 656 THR A O 1
ATOM 5197 N N . ILE A 1 657 ? -16.861 7.951 -14.355 1.00 77.81 657 ILE A N 1
ATOM 5198 C CA . ILE A 1 657 ? -16.743 7.534 -15.746 1.00 77.81 657 ILE A CA 1
ATOM 5199 C C . ILE A 1 657 ? -15.248 7.623 -16.025 1.00 77.81 657 ILE A C 1
ATOM 5201 O O . ILE A 1 657 ? -14.709 8.727 -16.063 1.00 77.81 657 ILE A O 1
ATOM 5205 N N . GLY A 1 658 ? -14.590 6.472 -16.158 1.00 66.81 658 GLY A N 1
ATOM 5206 C CA . GLY A 1 658 ? -13.161 6.423 -16.453 1.00 66.81 658 GLY A CA 1
ATOM 5207 C C . GLY A 1 658 ? -12.817 7.127 -17.765 1.00 66.81 658 GLY A C 1
ATOM 5208 O O . GLY A 1 658 ? -13.693 7.352 -18.612 1.00 66.81 658 GLY A O 1
ATOM 5209 N N . GLU A 1 659 ? -11.542 7.450 -17.944 1.00 67.19 659 GLU A N 1
ATOM 5210 C CA . GLU A 1 659 ? -11.028 8.121 -19.143 1.00 67.19 659 GLU A CA 1
ATOM 5211 C C . GLU A 1 659 ? -11.311 7.308 -20.421 1.00 67.19 659 GLU A C 1
ATOM 5213 O O . GLU A 1 659 ? -11.341 6.074 -20.394 1.00 67.19 659 GLU A O 1
ATOM 5218 N N . MET A 1 660 ? -11.605 7.997 -21.535 1.00 60.75 660 MET A N 1
ATOM 5219 C CA . MET A 1 660 ? -11.881 7.346 -22.824 1.00 60.75 660 MET A CA 1
ATOM 5220 C C . MET A 1 660 ? -10.622 6.991 -23.590 1.00 60.75 660 MET A C 1
ATOM 5222 O O . MET A 1 660 ? -9.711 7.798 -23.728 1.00 60.75 660 MET A O 1
ATOM 5226 N N . TRP A 1 661 ? -10.708 5.839 -24.244 1.00 59.62 661 TRP A N 1
ATOM 5227 C CA . TRP A 1 661 ? -9.851 5.438 -25.347 1.00 59.62 661 TRP A CA 1
ATOM 5228 C C . TRP A 1 661 ? -10.401 5.926 -26.694 1.00 59.62 661 TRP A C 1
ATOM 5230 O O . TRP A 1 661 ? -11.615 6.067 -26.845 1.00 59.62 661 TRP A O 1
ATOM 5240 N N . GLY A 1 662 ? -9.510 6.166 -27.665 1.00 60.72 662 GLY A N 1
ATOM 5241 C CA . GLY A 1 662 ? -9.848 6.682 -29.005 1.00 60.72 662 GLY A CA 1
ATOM 5242 C C . GLY A 1 662 ? -9.145 7.987 -29.393 1.00 60.72 662 GLY A C 1
ATOM 5243 O O . GLY A 1 662 ? -9.617 8.694 -30.276 1.00 60.72 662 GLY A O 1
ATOM 5244 N N . ILE A 1 663 ? -8.051 8.328 -28.713 1.00 69.44 663 ILE A N 1
ATOM 5245 C CA . ILE A 1 663 ? -7.300 9.553 -28.970 1.00 69.44 663 ILE A CA 1
ATOM 5246 C C . ILE A 1 663 ? -6.416 9.362 -30.208 1.00 69.44 663 ILE A C 1
ATOM 5248 O O . ILE A 1 663 ? -5.589 8.449 -30.250 1.00 69.44 663 ILE A O 1
ATOM 5252 N N . GLU A 1 664 ? -6.590 10.222 -31.209 1.00 79.06 664 GLU A N 1
ATOM 5253 C CA . GLU A 1 664 ? -5.689 10.304 -32.356 1.00 79.06 664 GLU A CA 1
ATOM 5254 C C . GLU A 1 664 ? -4.377 10.959 -31.912 1.00 79.06 664 GLU A C 1
ATOM 5256 O O . GLU A 1 664 ? -4.382 12.037 -31.315 1.00 79.06 664 GLU A O 1
ATOM 5261 N N . LEU A 1 665 ? -3.246 10.288 -32.150 1.00 83.38 665 LEU A N 1
ATOM 5262 C CA . LEU A 1 665 ? -1.949 10.859 -31.814 1.00 83.38 665 LEU A CA 1
ATOM 5263 C C . LEU A 1 665 ? -1.483 11.817 -32.914 1.00 83.38 665 LEU A C 1
ATOM 5265 O O . LEU A 1 665 ? -1.432 11.428 -34.082 1.00 83.38 665 LEU A O 1
ATOM 5269 N N . PRO A 1 666 ? -1.028 13.024 -32.547 1.00 87.88 666 PRO A N 1
ATOM 5270 C CA . PRO A 1 666 ? -0.287 13.889 -33.446 1.00 87.88 666 PRO A CA 1
ATOM 5271 C C . PRO A 1 666 ? 0.914 13.160 -34.045 1.00 87.88 666 PRO A C 1
ATOM 5273 O O . PRO A 1 666 ? 1.631 12.441 -33.347 1.00 87.88 666 PRO A O 1
ATOM 5276 N N . LYS A 1 667 ? 1.214 13.435 -35.319 1.00 84.00 667 LYS A N 1
ATOM 5277 C CA . LYS A 1 667 ? 2.349 12.834 -36.043 1.00 84.00 667 LYS A CA 1
ATOM 5278 C C . LYS A 1 667 ? 3.688 12.957 -35.297 1.00 84.00 667 LYS A C 1
ATOM 5280 O O . LYS A 1 667 ? 4.532 12.077 -35.401 1.00 84.00 667 LYS A O 1
ATOM 5285 N N . ARG A 1 668 ? 3.876 14.025 -34.507 1.00 86.00 668 ARG A N 1
ATOM 5286 C CA . ARG A 1 668 ? 5.084 14.250 -33.685 1.00 86.00 668 ARG A CA 1
ATOM 5287 C C . ARG A 1 668 ? 5.277 13.232 -32.549 1.00 86.00 668 ARG A C 1
ATOM 5289 O O . ARG A 1 668 ? 6.363 13.171 -31.993 1.00 86.00 668 ARG A O 1
ATOM 5296 N N . LEU A 1 669 ? 4.239 12.473 -32.191 1.00 87.06 669 LEU A N 1
ATOM 5297 C CA . LEU A 1 669 ? 4.254 11.445 -31.142 1.00 87.06 669 LEU A CA 1
ATOM 5298 C C . LEU A 1 669 ? 4.208 10.016 -31.703 1.00 87.06 669 LEU A C 1
ATOM 5300 O O . LEU A 1 669 ? 4.299 9.048 -30.943 1.00 87.06 669 LEU A O 1
ATOM 5304 N N . GLU A 1 670 ? 4.065 9.869 -33.021 1.00 79.75 670 GLU A N 1
ATOM 5305 C CA . GLU A 1 670 ? 3.965 8.572 -33.680 1.00 79.75 670 GLU A CA 1
ATOM 5306 C C . GLU A 1 670 ? 5.229 7.735 -33.423 1.00 79.75 670 GLU A C 1
ATOM 5308 O O . GLU A 1 670 ? 6.355 8.161 -33.677 1.00 79.75 670 GLU A O 1
ATOM 5313 N N . GLY A 1 671 ? 5.047 6.531 -32.872 1.00 75.19 671 GLY A N 1
ATOM 5314 C CA . GLY A 1 671 ? 6.149 5.623 -32.543 1.00 75.19 671 GLY A CA 1
ATOM 5315 C C . GLY A 1 671 ? 6.963 5.991 -31.294 1.00 75.19 671 GLY A C 1
ATOM 5316 O O . GLY A 1 671 ? 7.875 5.242 -30.957 1.00 75.19 671 GLY A O 1
ATOM 5317 N N . LEU A 1 672 ? 6.637 7.090 -30.603 1.00 80.12 672 LEU A N 1
ATOM 5318 C CA . LEU A 1 672 ? 7.245 7.490 -29.322 1.00 80.12 672 LEU A CA 1
ATOM 5319 C C . LEU A 1 672 ? 6.362 7.150 -28.123 1.00 80.12 672 LEU A C 1
ATOM 5321 O O . LEU A 1 672 ? 6.856 6.893 -27.026 1.00 80.12 672 LEU A O 1
ATOM 5325 N N . VAL A 1 673 ? 5.050 7.148 -28.347 1.00 78.38 673 VAL A N 1
ATOM 5326 C CA . VAL A 1 673 ? 4.036 6.778 -27.369 1.00 78.38 673 VAL A CA 1
ATOM 5327 C C . VAL A 1 673 ? 3.075 5.799 -28.029 1.00 78.38 673 VAL A C 1
ATOM 5329 O O . VAL A 1 673 ? 2.744 5.936 -29.208 1.00 78.38 673 VAL A O 1
ATOM 5332 N N . VAL A 1 674 ? 2.637 4.785 -27.282 1.00 67.88 674 VAL A N 1
ATOM 5333 C CA . VAL A 1 674 ? 1.646 3.819 -27.764 1.00 67.88 674 VAL A CA 1
ATOM 5334 C C . VAL A 1 674 ? 0.322 4.122 -27.069 1.00 67.88 674 VAL A C 1
ATOM 5336 O O . VAL A 1 674 ? 0.181 3.786 -25.893 1.00 67.88 674 VAL A O 1
ATOM 5339 N N . PRO A 1 675 ? -0.647 4.746 -27.759 1.00 63.59 675 PRO A N 1
ATOM 5340 C CA . PRO A 1 675 ? -1.952 4.992 -27.178 1.00 63.59 675 PRO A CA 1
ATOM 5341 C C . PRO A 1 675 ? -2.693 3.651 -27.085 1.00 63.59 675 PRO A C 1
ATOM 5343 O O . PRO A 1 675 ? -2.479 2.742 -27.892 1.00 63.59 675 PRO A O 1
ATOM 5346 N N . GLY A 1 676 ? -3.602 3.514 -26.132 1.00 60.41 676 GLY A N 1
ATOM 5347 C CA . GLY A 1 676 ? -4.554 2.395 -26.123 1.00 60.41 676 GLY A CA 1
ATOM 5348 C C . GLY A 1 676 ? -4.031 1.130 -25.469 1.00 60.41 676 GLY A C 1
ATOM 5349 O O . GLY A 1 676 ? -4.443 0.043 -25.880 1.00 60.41 676 GLY A O 1
ATOM 5350 N N . ARG A 1 677 ? -3.077 1.227 -24.528 1.00 73.94 677 ARG A N 1
ATOM 5351 C CA . ARG A 1 677 ? -2.574 0.021 -23.861 1.00 73.94 677 ARG A CA 1
ATOM 5352 C C . ARG A 1 677 ? -3.590 -0.573 -22.900 1.00 73.94 677 ARG A C 1
ATOM 5354 O O . ARG A 1 677 ? -3.807 -1.772 -23.022 1.00 73.94 677 ARG A O 1
ATOM 5361 N N . ASP A 1 678 ? -4.273 0.202 -22.060 1.00 78.88 678 ASP A N 1
ATOM 5362 C CA . ASP A 1 678 ? -5.576 -0.274 -21.580 1.00 78.88 678 ASP A CA 1
ATOM 5363 C C . ASP A 1 678 ? -6.595 -0.036 -22.706 1.00 78.88 678 ASP A C 1
ATOM 5365 O O . ASP A 1 678 ? -6.455 0.863 -23.527 1.00 78.88 678 ASP A O 1
ATOM 5369 N N . THR A 1 679 ? -7.577 -0.911 -22.854 1.00 78.38 679 THR A N 1
ATOM 5370 C CA . THR A 1 679 ? -8.539 -0.845 -23.978 1.00 78.38 679 THR A CA 1
ATOM 5371 C C . THR A 1 679 ? -9.959 -0.580 -23.496 1.00 78.38 679 THR A C 1
ATOM 5373 O O . THR A 1 679 ? -10.886 -0.420 -24.290 1.00 78.38 679 THR A O 1
ATOM 5376 N N . VAL A 1 680 ? -10.130 -0.481 -22.177 1.00 79.25 680 VAL A N 1
ATOM 5377 C CA . VAL A 1 680 ? -11.380 -0.139 -21.504 1.00 79.25 680 VAL A CA 1
ATOM 5378 C C . VAL A 1 680 ? -11.168 1.030 -20.554 1.00 79.25 680 VAL A C 1
ATOM 5380 O O . VAL A 1 680 ? -10.055 1.301 -20.107 1.00 79.25 680 VAL A O 1
ATOM 5383 N N . ARG A 1 681 ? -12.259 1.725 -20.233 1.00 79.94 681 ARG A N 1
ATOM 5384 C CA . ARG A 1 681 ? -12.238 2.791 -19.230 1.00 79.94 681 ARG A CA 1
ATOM 5385 C C . ARG A 1 681 ? -11.847 2.211 -17.875 1.00 79.94 681 ARG A C 1
ATOM 5387 O O . ARG A 1 681 ? -12.455 1.238 -17.433 1.00 79.94 681 ARG A O 1
ATOM 5394 N N . ILE A 1 682 ? -10.908 2.861 -17.201 1.00 77.81 682 ILE A N 1
ATOM 5395 C CA . ILE A 1 682 ? -10.540 2.511 -15.831 1.00 77.81 682 ILE A CA 1
ATOM 5396 C C . ILE A 1 682 ? -11.613 3.068 -14.894 1.00 77.81 682 ILE A C 1
ATOM 5398 O O . ILE A 1 682 ? -11.734 4.278 -14.731 1.00 77.81 682 ILE A O 1
ATOM 5402 N N . THR A 1 683 ? -12.431 2.187 -14.322 1.00 86.81 683 THR A N 1
ATOM 5403 C CA . THR A 1 683 ? -13.491 2.533 -13.352 1.00 86.81 683 THR A CA 1
ATOM 5404 C C . THR A 1 683 ? -13.270 1.903 -11.977 1.00 86.81 683 THR A C 1
ATOM 5406 O O . THR A 1 683 ? -14.072 2.112 -11.066 1.00 86.81 683 THR A O 1
ATOM 5409 N N . SER A 1 684 ? -12.179 1.150 -11.820 1.00 91.75 684 SER A N 1
ATOM 5410 C CA . SER A 1 684 ? -11.677 0.642 -10.546 1.00 91.75 684 SER A CA 1
ATOM 5411 C C . SER A 1 684 ? -10.568 1.546 -10.022 1.00 91.75 684 SER A C 1
ATOM 5413 O O . SER A 1 684 ? -9.633 1.854 -10.761 1.00 91.75 684 SER A O 1
ATOM 5415 N N . TYR A 1 685 ? -10.648 1.920 -8.749 1.00 95.38 685 TYR A N 1
ATOM 5416 C CA . TYR A 1 685 ? -9.706 2.835 -8.115 1.00 95.38 685 TYR A CA 1
ATOM 5417 C C . TYR A 1 685 ? -9.118 2.241 -6.830 1.00 95.38 685 TYR A C 1
ATOM 5419 O O . TYR A 1 685 ? -9.789 1.447 -6.152 1.00 95.38 685 TYR A O 1
ATOM 5427 N N . PRO A 1 686 ? -7.882 2.636 -6.476 1.00 96.56 686 PRO A N 1
ATOM 5428 C CA . PRO A 1 686 ? -7.294 2.303 -5.192 1.00 96.56 686 PRO A CA 1
ATOM 5429 C C . PRO A 1 686 ? -7.974 3.073 -4.054 1.00 96.56 686 PRO A C 1
ATOM 5431 O O . PRO A 1 686 ? -8.479 4.180 -4.251 1.00 96.56 686 PRO A O 1
ATOM 5434 N N . PHE A 1 687 ? -7.968 2.509 -2.844 1.00 97.50 687 PHE A N 1
ATOM 5435 C CA . PHE A 1 687 ? -8.338 3.247 -1.635 1.00 97.50 687 PHE A CA 1
ATOM 5436 C C . PHE A 1 687 ? -7.683 2.701 -0.360 1.00 97.50 687 PHE A C 1
ATOM 5438 O O . PHE A 1 687 ? -7.337 1.522 -0.244 1.00 97.50 687 PHE A O 1
ATOM 5445 N N . HIS A 1 688 ? -7.571 3.577 0.636 1.00 96.69 688 HIS A N 1
ATOM 5446 C CA . HIS A 1 688 ? -7.115 3.294 1.992 1.00 96.69 688 HIS A CA 1
ATOM 5447 C C . HIS A 1 688 ? -8.222 3.623 2.989 1.00 96.69 688 HIS A C 1
ATOM 5449 O O . HIS A 1 688 ? -8.675 4.760 3.104 1.00 96.69 688 HIS A O 1
ATOM 5455 N N . GLY A 1 689 ? -8.658 2.616 3.744 1.00 96.94 689 GLY A N 1
ATOM 5456 C CA . GLY A 1 689 ? -9.595 2.768 4.855 1.00 96.94 689 GLY A CA 1
ATOM 5457 C C . GLY A 1 689 ? -11.052 3.032 4.457 1.00 96.94 689 GLY A C 1
ATOM 5458 O O . GLY A 1 689 ? -11.929 2.344 4.978 1.00 96.94 689 GLY A O 1
ATOM 5459 N N . PHE A 1 690 ? -11.333 3.979 3.553 1.00 98.44 690 PHE A N 1
ATOM 5460 C CA . PHE A 1 690 ? -12.693 4.311 3.115 1.00 98.44 690 PHE A CA 1
ATOM 5461 C C . PHE A 1 690 ? -12.795 4.820 1.667 1.00 98.44 690 PHE A C 1
ATOM 5463 O O . PHE A 1 690 ? -11.848 5.385 1.122 1.00 98.44 690 PHE A O 1
ATOM 5470 N N . CYS A 1 691 ? -13.985 4.670 1.082 1.00 98.56 691 CYS A N 1
ATOM 5471 C CA . CYS A 1 691 ? -14.422 5.368 -0.129 1.00 98.56 691 CYS A CA 1
ATOM 5472 C C . CYS A 1 691 ? -15.854 5.907 0.043 1.00 98.56 691 CYS A C 1
ATOM 5474 O O . CYS A 1 691 ? -16.636 5.379 0.834 1.00 98.56 691 CYS A O 1
ATOM 5476 N N . ASP A 1 692 ? -16.185 6.972 -0.682 1.00 98.38 692 ASP A N 1
ATOM 5477 C CA . ASP A 1 692 ? -17.440 7.720 -0.618 1.00 98.38 692 ASP A CA 1
ATOM 5478 C C . ASP A 1 692 ? -18.036 7.944 -2.010 1.00 98.38 692 ASP A C 1
ATOM 5480 O O . ASP A 1 692 ? -17.333 8.266 -2.973 1.00 98.38 692 ASP A O 1
ATOM 5484 N N . TYR A 1 693 ? -19.362 7.854 -2.084 1.00 97.75 693 TYR A N 1
ATOM 5485 C CA . TYR A 1 693 ? -20.142 8.345 -3.207 1.00 97.75 693 TYR A CA 1
ATOM 5486 C C . TYR A 1 693 ? -21.288 9.226 -2.703 1.00 97.75 693 TYR A C 1
ATOM 5488 O O . TYR A 1 693 ? -22.291 8.742 -2.163 1.00 97.75 693 TYR A O 1
ATOM 5496 N N . SER A 1 694 ? -21.139 10.532 -2.916 1.00 96.56 694 SER A N 1
ATOM 5497 C CA . SER A 1 694 ? -22.045 11.569 -2.428 1.00 96.56 694 SER A CA 1
ATOM 5498 C C . SER A 1 694 ? -22.299 12.646 -3.487 1.00 96.56 694 SER A C 1
ATOM 5500 O O . SER A 1 694 ? -21.494 12.851 -4.394 1.00 96.56 694 SER A O 1
ATOM 5502 N N . ASP A 1 695 ? -23.438 13.334 -3.377 1.00 94.56 695 ASP A N 1
ATOM 5503 C CA . ASP A 1 695 ? -23.803 14.502 -4.201 1.00 94.56 695 ASP A CA 1
ATOM 5504 C C . ASP A 1 695 ? -23.576 15.841 -3.464 1.00 94.56 695 ASP A C 1
ATOM 5506 O O . ASP A 1 695 ? -24.114 16.881 -3.846 1.00 94.56 695 ASP A O 1
ATOM 5510 N N . GLY A 1 696 ? -22.822 15.805 -2.358 1.00 92.88 696 GLY A N 1
ATOM 5511 C CA . GLY A 1 696 ? -22.598 16.936 -1.454 1.00 92.88 696 GLY A CA 1
ATOM 5512 C C . GLY A 1 696 ? -23.754 17.229 -0.487 1.00 92.88 696 GLY A C 1
ATOM 5513 O O . GLY A 1 696 ? -23.577 18.014 0.443 1.00 92.88 696 GLY A O 1
ATOM 5514 N N . LYS A 1 697 ? -24.927 16.596 -0.642 1.00 92.81 697 LYS A N 1
ATOM 5515 C CA . LYS A 1 697 ? -26.075 16.719 0.281 1.00 92.81 697 LYS A CA 1
ATOM 5516 C C . LYS A 1 697 ? -26.354 15.417 1.019 1.00 92.81 697 LYS A C 1
ATOM 5518 O O . LYS A 1 697 ? -26.671 15.431 2.211 1.00 92.81 697 LYS A O 1
ATOM 5523 N N . THR A 1 698 ? -26.243 14.291 0.329 1.00 93.88 698 THR A N 1
ATOM 5524 C CA . THR A 1 698 ? -26.344 12.951 0.899 1.00 93.88 698 THR A CA 1
ATOM 5525 C C . THR A 1 698 ? -25.354 12.023 0.215 1.00 93.88 698 THR A C 1
ATOM 5527 O O . THR A 1 698 ? -25.047 12.159 -0.969 1.00 93.88 698 THR A O 1
ATOM 5530 N N . GLY A 1 699 ? -24.875 11.045 0.970 1.00 95.44 699 GLY A N 1
ATOM 5531 C CA . GLY A 1 699 ? -23.947 10.053 0.469 1.00 95.44 699 GLY A CA 1
ATOM 5532 C C . GLY A 1 699 ? -24.100 8.724 1.171 1.00 95.44 699 GLY A C 1
ATOM 5533 O O . GLY A 1 699 ? -24.938 8.532 2.067 1.00 95.44 699 GLY A O 1
ATOM 5534 N N . ALA A 1 700 ? -23.285 7.790 0.719 1.00 97.25 700 ALA A N 1
ATOM 5535 C CA . ALA A 1 700 ? -22.985 6.597 1.471 1.00 97.25 700 ALA A CA 1
ATOM 5536 C C . ALA A 1 700 ? -21.516 6.248 1.262 1.00 97.25 700 ALA A C 1
ATOM 5538 O O . ALA A 1 700 ? -21.037 6.227 0.129 1.00 97.25 700 ALA A O 1
ATOM 5539 N N . GLY A 1 701 ? -20.847 5.930 2.362 1.00 97.94 701 GLY A N 1
ATOM 5540 C CA . GLY A 1 701 ? -19.465 5.495 2.376 1.00 97.94 701 GLY A CA 1
ATOM 5541 C C . GLY A 1 701 ? -19.332 4.009 2.668 1.00 97.94 701 GLY A C 1
ATOM 5542 O O . GLY A 1 701 ? -20.149 3.411 3.382 1.00 97.94 701 GLY A O 1
ATOM 5543 N N . ALA A 1 702 ? -18.262 3.428 2.145 1.00 98.62 702 ALA A N 1
ATOM 5544 C CA . ALA A 1 702 ? -17.780 2.117 2.532 1.00 98.62 702 ALA A CA 1
ATOM 5545 C C . ALA A 1 702 ? -16.473 2.263 3.310 1.00 98.62 702 ALA A C 1
ATOM 5547 O O . ALA A 1 702 ? -15.611 3.061 2.948 1.00 98.62 702 ALA A O 1
ATOM 5548 N N . LEU A 1 703 ? -16.326 1.475 4.370 1.00 98.44 703 LEU A N 1
ATOM 5549 C CA . LEU A 1 703 ? -15.093 1.373 5.147 1.00 98.44 703 LEU A CA 1
ATOM 5550 C C . LEU A 1 703 ? -14.526 -0.027 4.960 1.00 98.44 703 LEU A C 1
ATOM 5552 O O . LEU A 1 703 ? -15.295 -0.982 4.876 1.00 98.44 703 LEU A O 1
ATOM 5556 N N . ALA A 1 704 ? -13.211 -0.181 4.912 1.00 97.69 704 ALA A N 1
ATOM 5557 C CA . ALA A 1 704 ? -12.588 -1.483 4.735 1.00 97.69 704 ALA A CA 1
ATOM 5558 C C . ALA A 1 704 ? -11.237 -1.583 5.437 1.00 97.69 704 ALA A C 1
ATOM 5560 O O . ALA A 1 704 ? -10.520 -0.593 5.582 1.00 97.69 704 ALA A O 1
ATOM 5561 N N . LYS A 1 705 ? -10.895 -2.809 5.845 1.00 96.19 705 LYS A N 1
ATOM 5562 C CA . LYS A 1 705 ? -9.586 -3.154 6.398 1.00 96.19 705 LYS A CA 1
ATOM 5563 C C . LYS A 1 705 ? -8.822 -4.023 5.397 1.00 96.19 705 LYS A C 1
ATOM 5565 O O . LYS A 1 705 ? -9.231 -5.156 5.150 1.00 96.19 705 LYS A O 1
ATOM 5570 N N . GLY A 1 706 ? -7.747 -3.485 4.820 1.00 95.50 706 GLY A N 1
ATOM 5571 C CA . GLY A 1 706 ? -6.856 -4.184 3.885 1.00 95.50 706 GLY A CA 1
ATOM 5572 C C . GLY A 1 706 ? -7.417 -4.483 2.487 1.00 95.50 706 GLY A C 1
ATOM 5573 O O . GLY A 1 706 ? -6.685 -5.005 1.653 1.00 95.50 706 GLY A O 1
ATOM 5574 N N . ILE A 1 707 ? -8.680 -4.149 2.197 1.00 98.25 707 ILE A N 1
ATOM 5575 C CA . ILE A 1 707 ? -9.220 -4.170 0.826 1.00 98.25 707 ILE A CA 1
ATOM 5576 C C . ILE A 1 707 ? -8.750 -2.902 0.110 1.00 98.25 707 ILE A C 1
ATOM 5578 O O . ILE A 1 707 ? -8.855 -1.819 0.684 1.00 98.25 707 ILE A O 1
ATOM 5582 N N . ARG A 1 708 ? -8.248 -3.042 -1.124 1.00 97.69 708 ARG A N 1
ATOM 5583 C CA . ARG A 1 708 ? -7.591 -1.950 -1.863 1.00 97.69 708 ARG A CA 1
ATOM 5584 C C . ARG A 1 708 ? -8.267 -1.549 -3.172 1.00 97.69 708 ARG A C 1
ATOM 5586 O O . ARG A 1 708 ? -7.899 -0.522 -3.713 1.00 97.69 708 ARG A O 1
ATOM 5593 N N . GLU A 1 709 ? -9.254 -2.295 -3.667 1.00 98.31 709 GLU A N 1
ATOM 5594 C CA . GLU A 1 709 ? -9.946 -1.993 -4.932 1.00 98.31 709 GLU A CA 1
ATOM 5595 C C . GLU A 1 709 ? -11.430 -1.694 -4.689 1.00 98.31 709 GLU A C 1
ATOM 5597 O O . GLU A 1 709 ? -12.142 -2.502 -4.075 1.00 98.31 709 GLU A O 1
ATOM 5602 N N . TYR A 1 710 ? -11.906 -0.563 -5.218 1.00 98.19 710 TYR A N 1
ATOM 5603 C CA . TYR A 1 710 ? -13.332 -0.254 -5.301 1.00 98.19 710 TYR A CA 1
ATOM 5604 C C . TYR A 1 710 ? -13.739 0.242 -6.692 1.00 98.19 710 TYR A C 1
ATOM 5606 O O . TYR A 1 710 ? -12.921 0.740 -7.459 1.00 98.19 710 TYR A O 1
ATOM 5614 N N . GLU A 1 711 ? -15.024 0.124 -7.012 1.00 96.81 711 GLU A N 1
ATOM 5615 C CA . GLU A 1 711 ? -15.632 0.662 -8.232 1.00 96.81 711 GLU A CA 1
ATOM 5616 C C . GLU A 1 711 ? -17.024 1.232 -7.922 1.00 96.81 711 GLU A C 1
ATOM 5618 O O . GLU A 1 711 ? -17.778 0.661 -7.129 1.00 96.81 711 GLU A O 1
ATOM 5623 N N . ILE A 1 712 ? -17.401 2.328 -8.590 1.00 96.69 712 ILE A N 1
ATOM 5624 C CA . ILE A 1 712 ? -18.796 2.789 -8.637 1.00 96.69 712 ILE A CA 1
ATOM 5625 C C . ILE A 1 712 ? -19.488 2.143 -9.839 1.00 96.69 712 ILE A C 1
ATOM 5627 O O . ILE A 1 712 ? -19.357 2.595 -10.976 1.00 96.69 712 ILE A O 1
ATOM 5631 N N . VAL A 1 713 ? -20.260 1.085 -9.591 1.00 93.62 713 VAL A N 1
ATOM 5632 C CA . VAL A 1 713 ? -20.882 0.286 -10.656 1.00 93.62 713 VAL A CA 1
ATOM 5633 C C . VAL A 1 713 ? -22.040 1.054 -11.293 1.00 93.62 713 VAL A C 1
ATOM 5635 O O . VAL A 1 713 ? -22.966 1.471 -10.600 1.00 93.62 713 VAL A O 1
ATOM 5638 N N . LYS A 1 714 ? -22.046 1.212 -12.621 1.00 87.31 714 LYS A N 1
ATOM 5639 C CA . LYS A 1 714 ? -23.162 1.812 -13.382 1.00 87.31 714 LYS A CA 1
ATOM 5640 C C . LYS A 1 714 ? -23.957 0.740 -14.144 1.00 87.31 714 LYS A C 1
ATOM 5642 O O . LYS A 1 714 ? -23.361 -0.230 -14.598 1.00 87.31 714 LYS A O 1
ATOM 5647 N N . PRO A 1 715 ? -25.292 0.888 -14.292 1.00 88.50 715 PRO A N 1
ATOM 5648 C CA . PRO A 1 715 ? -26.126 2.026 -13.882 1.00 88.50 715 PRO A CA 1
ATOM 5649 C C . PRO A 1 715 ? -26.651 1.962 -12.433 1.00 88.50 715 PRO A C 1
ATOM 5651 O O . PRO A 1 715 ? -27.346 2.886 -12.015 1.00 88.50 715 PRO A O 1
ATOM 5654 N N . SER A 1 716 ? -26.344 0.909 -11.664 1.00 89.00 716 SER A N 1
ATOM 5655 C CA . SER A 1 716 ? -26.899 0.694 -10.313 1.00 89.00 716 SER A CA 1
ATOM 5656 C C . SER A 1 716 ? -26.425 1.711 -9.263 1.00 89.00 716 SER A C 1
ATOM 5658 O O . SER A 1 716 ? -27.116 1.931 -8.268 1.00 89.00 716 SER A O 1
ATOM 5660 N N . ARG A 1 717 ? -25.284 2.366 -9.507 1.00 92.81 717 ARG A N 1
ATOM 5661 C CA . ARG A 1 717 ? -24.612 3.339 -8.629 1.00 92.81 717 ARG A CA 1
ATOM 5662 C C . ARG A 1 717 ? -24.309 2.764 -7.247 1.00 92.81 717 ARG A C 1
ATOM 5664 O O . ARG A 1 717 ? -24.532 3.404 -6.222 1.00 92.81 717 ARG A O 1
ATOM 5671 N N . GLU A 1 718 ? -23.843 1.525 -7.217 1.00 96.25 718 GLU A N 1
ATOM 5672 C CA . GLU A 1 718 ? -23.425 0.839 -5.994 1.00 96.25 718 GLU A CA 1
ATOM 5673 C C . GLU A 1 718 ? -21.913 0.987 -5.823 1.00 96.25 718 GLU A C 1
ATOM 5675 O O . GLU A 1 718 ? -21.178 0.916 -6.808 1.00 96.25 718 GLU A O 1
ATOM 5680 N N . ILE A 1 719 ? -21.454 1.155 -4.582 1.00 98.31 719 ILE A N 1
ATOM 5681 C CA . ILE A 1 719 ? -20.035 0.993 -4.257 1.00 98.31 719 ILE A CA 1
ATOM 5682 C C . ILE A 1 719 ? -19.765 -0.511 -4.228 1.00 98.31 719 ILE A C 1
ATOM 5684 O O . ILE A 1 719 ? -20.367 -1.230 -3.427 1.00 98.31 719 ILE A O 1
ATOM 5688 N N . ALA A 1 720 ? -18.894 -0.993 -5.108 1.00 98.50 720 ALA A N 1
ATOM 5689 C CA . ALA A 1 720 ? -18.448 -2.378 -5.128 1.00 98.50 720 ALA A CA 1
ATOM 5690 C C . ALA A 1 720 ? -17.018 -2.464 -4.595 1.00 98.50 720 ALA A C 1
ATOM 5692 O O . ALA A 1 720 ? -16.118 -1.874 -5.182 1.00 98.50 720 ALA A O 1
ATOM 5693 N N . LEU A 1 721 ? -16.808 -3.212 -3.509 1.00 98.81 721 LEU A N 1
ATOM 5694 C CA . LEU A 1 721 ? -15.470 -3.535 -3.007 1.00 98.81 721 LEU A CA 1
ATOM 5695 C C . LEU A 1 721 ? -15.068 -4.917 -3.520 1.00 98.81 721 LEU A C 1
ATOM 5697 O O . LEU A 1 721 ? -15.827 -5.877 -3.341 1.00 98.81 721 LEU A O 1
ATOM 5701 N N . THR A 1 722 ? -13.889 -5.045 -4.122 1.00 98.75 722 THR A N 1
ATOM 5702 C CA . THR A 1 722 ? -13.396 -6.349 -4.587 1.00 98.75 722 THR A CA 1
ATOM 5703 C C . THR A 1 722 ? -12.796 -7.128 -3.422 1.00 98.75 722 THR A C 1
ATOM 5705 O O . THR A 1 722 ? -11.783 -6.734 -2.855 1.00 98.75 722 THR A O 1
ATOM 5708 N N . LEU A 1 723 ? -13.440 -8.240 -3.053 1.00 98.62 723 LEU A N 1
ATOM 5709 C CA . LEU A 1 723 ? -13.000 -9.106 -1.957 1.00 98.62 723 LEU A CA 1
ATOM 5710 C C . LEU A 1 723 ? -11.974 -10.131 -2.438 1.00 98.62 723 LEU A C 1
ATOM 5712 O O . LEU A 1 723 ? -10.984 -10.382 -1.768 1.00 98.62 723 LEU A O 1
ATOM 5716 N N . LEU A 1 724 ? -12.199 -10.730 -3.605 1.00 98.38 724 LEU A N 1
ATOM 5717 C CA . LEU A 1 724 ? -11.332 -11.774 -4.138 1.00 98.38 724 LEU A CA 1
ATOM 5718 C C . LEU A 1 724 ? -11.211 -11.626 -5.649 1.00 98.38 724 LEU A C 1
ATOM 5720 O O . LEU A 1 724 ? -12.220 -11.440 -6.332 1.00 98.38 724 LEU A O 1
ATOM 5724 N N . ARG A 1 725 ? -9.995 -11.779 -6.168 1.00 98.25 725 ARG A N 1
ATOM 5725 C CA . ARG A 1 725 ? -9.728 -11.961 -7.592 1.00 98.25 725 ARG A CA 1
ATOM 5726 C C . ARG A 1 725 ? -8.820 -13.171 -7.779 1.00 98.25 725 ARG A C 1
ATOM 5728 O O . ARG A 1 725 ? -7.761 -13.244 -7.159 1.00 98.25 725 ARG A O 1
ATOM 5735 N N . SER A 1 726 ? -9.244 -14.107 -8.622 1.00 97.81 726 SER A N 1
ATOM 5736 C CA . SER A 1 726 ? -8.521 -15.351 -8.883 1.00 97.81 726 SER A CA 1
ATOM 5737 C C . SER A 1 726 ? -8.182 -15.473 -10.355 1.00 97.81 726 SER A C 1
ATOM 5739 O O . SER A 1 726 ? -9.073 -15.531 -11.202 1.00 97.81 726 SER A O 1
ATOM 5741 N N . VAL A 1 727 ? -6.893 -15.595 -10.645 1.00 97.00 727 VAL A N 1
ATOM 5742 C CA . VAL A 1 727 ? -6.327 -15.766 -11.989 1.00 97.00 727 VAL A CA 1
ATOM 5743 C C . VAL A 1 727 ? -5.259 -16.856 -11.953 1.00 97.00 727 VAL A C 1
ATOM 5745 O O . VAL A 1 727 ? -4.891 -17.336 -10.887 1.00 97.00 727 VAL A O 1
ATOM 5748 N N . GLY A 1 728 ? -4.810 -17.337 -13.113 1.00 94.38 728 GLY A N 1
ATOM 5749 C CA . GLY A 1 728 ? -3.891 -18.486 -13.181 1.00 94.38 728 GLY A CA 1
ATOM 5750 C C . GLY A 1 728 ? -2.588 -18.231 -13.915 1.00 94.38 728 GLY A C 1
ATOM 5751 O O . GLY A 1 728 ? -1.840 -19.178 -14.122 1.00 94.38 728 GLY A O 1
ATOM 5752 N N . TRP A 1 729 ? -2.357 -17.008 -14.375 1.00 94.25 729 TRP A N 1
ATOM 5753 C CA . TRP A 1 729 ? -1.231 -16.675 -15.235 1.00 94.25 729 TRP A CA 1
ATOM 5754 C C . TRP A 1 729 ? -0.620 -15.363 -14.794 1.00 94.25 729 TRP A C 1
ATOM 5756 O O . TRP A 1 729 ? -1.351 -14.434 -14.450 1.00 94.25 729 TRP A O 1
ATOM 5766 N N . MET A 1 730 ? 0.707 -15.293 -14.843 1.00 94.12 730 MET A N 1
ATOM 5767 C CA . MET A 1 730 ? 1.425 -14.053 -14.585 1.00 94.12 730 MET A CA 1
ATOM 5768 C C . MET A 1 730 ? 1.253 -13.066 -15.747 1.00 94.12 730 MET A C 1
ATOM 5770 O O . MET A 1 730 ? 0.946 -11.906 -15.538 1.00 94.12 730 MET A O 1
ATOM 5774 N N . THR A 1 731 ? 1.329 -13.516 -16.996 1.00 92.06 731 THR A N 1
ATOM 5775 C CA . THR A 1 731 ? 0.746 -12.756 -18.104 1.00 92.06 731 THR A CA 1
ATOM 5776 C C . THR A 1 731 ? 0.038 -13.677 -19.074 1.00 92.06 731 THR A C 1
ATOM 5778 O O . THR A 1 731 ? 0.376 -14.859 -19.179 1.00 92.06 731 THR A O 1
ATOM 5781 N N . HIS A 1 732 ? -0.951 -13.137 -19.777 1.00 87.75 732 HIS A N 1
ATOM 5782 C CA . HIS A 1 732 ? -1.626 -13.835 -20.858 1.00 87.75 732 HIS A CA 1
ATOM 5783 C C . HIS A 1 732 ? -1.917 -12.865 -22.012 1.00 87.75 732 HIS A C 1
ATOM 5785 O O . HIS A 1 732 ? -2.168 -11.684 -21.791 1.00 87.75 732 HIS A O 1
ATOM 5791 N N . LEU A 1 733 ? -1.870 -13.352 -23.256 1.00 80.69 733 LEU A N 1
ATOM 5792 C CA . LEU A 1 733 ? -1.981 -12.498 -24.451 1.00 80.69 733 LEU A CA 1
ATOM 5793 C C . LEU A 1 733 ? -3.424 -12.273 -24.932 1.00 80.69 733 LEU A C 1
ATOM 5795 O O . LEU A 1 733 ? -3.665 -11.419 -25.776 1.00 80.69 733 LEU A O 1
ATOM 5799 N N . ASP A 1 734 ? -4.390 -13.044 -24.432 1.00 84.00 734 ASP A N 1
ATOM 5800 C CA . ASP A 1 734 ? -5.788 -13.009 -24.892 1.00 84.00 734 ASP A CA 1
ATOM 5801 C C . ASP A 1 734 ? -6.703 -12.106 -24.048 1.00 84.00 734 ASP A C 1
ATOM 5803 O O . ASP A 1 734 ? -7.878 -12.408 -23.881 1.00 84.00 734 ASP A O 1
ATOM 5807 N N . ILE A 1 735 ? -6.185 -10.999 -23.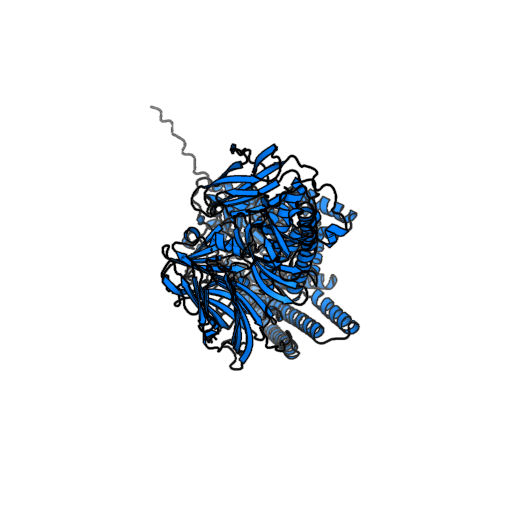521 1.00 88.62 735 ILE A N 1
ATOM 5808 C CA . ILE A 1 735 ? -6.891 -10.110 -22.587 1.00 88.62 735 ILE A CA 1
ATOM 5809 C C . ILE A 1 735 ? -7.725 -9.065 -23.348 1.00 88.62 735 ILE A C 1
ATOM 5811 O O . ILE A 1 735 ? -7.261 -8.473 -24.317 1.00 88.62 735 ILE A O 1
ATOM 5815 N N . LEU A 1 736 ? -8.975 -8.827 -22.923 1.00 89.00 736 LEU A N 1
ATOM 5816 C CA . LEU A 1 736 ? -9.884 -7.869 -23.583 1.00 89.00 736 LEU A CA 1
ATOM 5817 C C . LEU A 1 736 ? -9.698 -6.424 -23.136 1.00 89.00 736 LEU A C 1
ATOM 5819 O O . LEU A 1 736 ? -10.213 -5.526 -23.788 1.00 89.00 736 LEU A O 1
ATOM 5823 N N . THR A 1 737 ? -9.072 -6.227 -21.981 1.00 88.06 737 THR A N 1
ATOM 5824 C CA . THR A 1 737 ? -8.988 -4.947 -21.269 1.00 88.06 737 THR A CA 1
ATOM 5825 C C . THR A 1 737 ? -7.621 -4.291 -21.403 1.00 88.06 737 THR A C 1
ATOM 5827 O O . THR A 1 737 ? -7.486 -3.118 -21.069 1.00 88.06 737 THR A O 1
ATOM 5830 N N . ARG A 1 738 ? -6.639 -4.991 -21.986 1.00 88.75 738 ARG A N 1
ATOM 5831 C CA . ARG A 1 738 ? -5.272 -4.514 -22.199 1.00 88.75 738 ARG A CA 1
ATOM 5832 C C . ARG A 1 738 ? -4.683 -5.076 -23.494 1.00 88.75 738 ARG A C 1
ATOM 5834 O O . ARG A 1 738 ? -4.920 -6.230 -23.835 1.00 88.75 738 ARG A O 1
ATOM 5841 N N . ASN A 1 739 ? -3.883 -4.269 -24.184 1.00 80.25 739 ASN A N 1
ATOM 5842 C CA . ASN A 1 739 ? -3.083 -4.639 -25.345 1.00 80.25 739 ASN A CA 1
ATOM 5843 C C . ASN A 1 739 ? -1.591 -4.793 -24.971 1.00 80.25 739 ASN A C 1
ATOM 5845 O O . ASN A 1 739 ? -1.061 -4.046 -24.146 1.00 80.25 739 ASN A O 1
ATOM 5849 N N . GLY A 1 740 ? -0.897 -5.733 -25.617 1.00 75.19 740 GLY A N 1
ATOM 5850 C CA . GLY A 1 740 ? 0.532 -6.022 -25.413 1.00 75.19 740 GLY A CA 1
ATOM 5851 C C . GLY A 1 740 ? 0.832 -7.048 -24.312 1.00 75.19 740 GLY A C 1
ATOM 5852 O O . GLY A 1 740 ? -0.077 -7.577 -23.679 1.00 75.19 740 GLY A O 1
ATOM 5853 N N . ASP A 1 741 ? 2.112 -7.348 -24.086 1.00 73.12 741 ASP A N 1
ATOM 5854 C CA . ASP A 1 741 ? 2.599 -8.110 -22.931 1.00 73.12 741 ASP A CA 1
ATOM 5855 C C . ASP A 1 741 ? 3.177 -7.162 -21.865 1.00 73.12 741 ASP A C 1
ATOM 5857 O O . ASP A 1 741 ? 3.725 -6.102 -22.174 1.00 73.12 741 ASP A O 1
ATOM 5861 N N . VAL A 1 742 ? 3.015 -7.521 -20.590 1.00 81.50 742 VAL A N 1
ATOM 5862 C CA . VAL A 1 742 ? 3.529 -6.741 -19.441 1.00 81.50 742 VAL A CA 1
ATOM 5863 C C . VAL A 1 742 ? 4.374 -7.589 -18.489 1.00 81.50 742 VAL A C 1
ATOM 5865 O O . VAL A 1 742 ? 4.987 -7.059 -17.574 1.00 81.50 742 VAL A O 1
ATOM 5868 N N . GLY A 1 743 ? 4.482 -8.896 -18.747 1.00 85.12 743 GLY A N 1
ATOM 5869 C CA . GLY A 1 743 ? 5.276 -9.820 -17.944 1.00 85.12 743 GLY A CA 1
ATOM 5870 C C . GLY A 1 743 ? 5.664 -11.083 -18.705 1.00 85.12 743 GLY A C 1
ATOM 5871 O O . GLY A 1 743 ? 5.864 -11.046 -19.918 1.00 85.12 743 GLY A O 1
ATOM 5872 N N . TRP A 1 744 ? 5.786 -12.199 -17.988 1.00 89.00 744 TRP A N 1
ATOM 5873 C CA . TRP A 1 744 ? 6.205 -13.494 -18.539 1.00 89.00 744 TRP A CA 1
ATOM 5874 C C . TRP A 1 744 ? 5.047 -14.491 -18.539 1.00 89.00 744 TRP A C 1
ATOM 5876 O O . TRP A 1 744 ? 4.261 -14.526 -17.589 1.00 89.00 744 TRP A O 1
ATOM 5886 N N . GLU A 1 745 ? 4.931 -15.324 -19.574 1.00 91.69 745 GLU A N 1
ATOM 5887 C CA . GLU A 1 745 ? 3.827 -16.277 -19.744 1.00 91.69 745 GLU A CA 1
ATOM 5888 C C . GLU A 1 745 ? 4.057 -17.541 -18.891 1.00 91.69 745 GLU A C 1
ATOM 5890 O O . GLU A 1 745 ? 4.330 -18.648 -19.380 1.00 91.69 745 GLU A O 1
ATOM 5895 N N . ILE A 1 746 ? 3.976 -17.343 -17.573 1.00 93.81 746 ILE A N 1
ATOM 5896 C CA . ILE A 1 746 ? 4.194 -18.343 -16.525 1.00 93.81 746 ILE A CA 1
ATOM 5897 C C . ILE A 1 746 ? 2.870 -18.680 -15.843 1.00 93.81 746 ILE A C 1
ATOM 5899 O O . ILE A 1 746 ? 2.101 -17.789 -15.473 1.00 93.81 746 ILE A O 1
ATOM 5903 N N . TYR A 1 747 ? 2.618 -19.977 -15.660 1.00 95.31 747 TYR A N 1
ATOM 5904 C CA . TYR A 1 747 ? 1.459 -20.468 -14.926 1.00 95.31 747 TYR A CA 1
ATOM 5905 C C . TYR A 1 747 ? 1.652 -20.240 -13.418 1.00 95.31 747 TYR A C 1
ATOM 5907 O O . TYR A 1 747 ? 2.624 -20.723 -12.838 1.00 95.31 747 TYR A O 1
ATOM 5915 N N . THR A 1 748 ? 0.726 -19.516 -12.786 1.00 95.12 748 THR A N 1
ATOM 5916 C CA . THR A 1 748 ? 0.764 -19.118 -11.364 1.00 95.12 748 THR A CA 1
ATOM 5917 C C . THR A 1 748 ? -0.471 -19.640 -10.623 1.00 95.12 748 THR A C 1
ATOM 5919 O O . THR A 1 748 ? -1.412 -18.902 -10.320 1.00 95.12 748 THR A O 1
ATOM 5922 N N . PRO A 1 749 ? -0.555 -20.958 -10.379 1.00 94.88 749 PRO A N 1
ATOM 5923 C CA . PRO A 1 749 ? -1.742 -21.581 -9.810 1.00 94.88 749 PRO A CA 1
ATOM 5924 C C . PRO A 1 749 ? -2.123 -21.059 -8.418 1.00 94.88 749 PRO A C 1
ATOM 5926 O O . PRO A 1 749 ? -3.314 -21.094 -8.104 1.00 94.88 749 PRO A O 1
ATOM 5929 N N . THR A 1 750 ? -1.193 -20.573 -7.582 1.00 94.50 750 THR A N 1
ATOM 5930 C CA . THR A 1 750 ? -1.570 -20.022 -6.262 1.00 94.50 750 THR A CA 1
ATOM 5931 C C . THR A 1 750 ? -2.291 -18.680 -6.355 1.00 94.50 750 THR A C 1
ATOM 5933 O O . THR A 1 750 ? -3.110 -18.389 -5.482 1.00 94.50 750 THR A O 1
ATOM 5936 N N . ALA A 1 751 ? -2.135 -17.935 -7.458 1.00 96.81 751 ALA A N 1
ATOM 5937 C CA . ALA A 1 751 ? -2.914 -16.723 -7.732 1.00 96.81 751 ALA A CA 1
ATOM 5938 C C . ALA A 1 751 ? -4.421 -16.998 -7.926 1.00 96.81 751 ALA A C 1
ATOM 5940 O O . ALA A 1 751 ? -5.229 -16.068 -7.922 1.00 96.81 751 ALA A O 1
ATOM 5941 N N . GLN A 1 752 ? -4.834 -18.271 -8.020 1.00 97.19 752 GLN A N 1
ATOM 5942 C CA . GLN A 1 752 ? -6.247 -18.654 -7.980 1.00 97.19 752 GLN A CA 1
ATOM 5943 C C . GLN A 1 752 ? -6.864 -18.474 -6.588 1.00 97.19 752 GLN A C 1
ATOM 5945 O O . GLN A 1 752 ? -8.085 -18.517 -6.459 1.00 97.19 752 GLN A O 1
ATOM 5950 N N . CYS A 1 753 ? -6.045 -18.274 -5.550 1.00 96.56 753 CYS A N 1
ATOM 5951 C CA . CYS A 1 753 ? -6.494 -17.997 -4.190 1.00 96.56 753 CYS A CA 1
ATOM 5952 C C . CYS A 1 753 ? -7.511 -19.038 -3.686 1.00 96.56 753 CYS A C 1
ATOM 5954 O O . CYS A 1 753 ? -8.624 -18.691 -3.294 1.00 96.56 753 CYS A O 1
ATOM 5956 N N . PHE A 1 754 ? -7.179 -20.330 -3.771 1.00 95.94 754 PHE A N 1
ATOM 5957 C CA . PHE A 1 754 ? -7.992 -21.376 -3.146 1.00 95.94 754 PHE A CA 1
ATOM 5958 C C . PHE A 1 754 ? -7.819 -21.348 -1.631 1.00 95.94 754 PHE A C 1
ATOM 5960 O O . PHE A 1 754 ? -6.695 -21.252 -1.140 1.00 95.94 754 PHE A O 1
ATOM 5967 N N . GLY A 1 755 ? -8.920 -21.502 -0.901 1.00 94.81 755 GLY A N 1
ATOM 5968 C CA . GLY A 1 755 ? -8.921 -21.471 0.560 1.00 94.81 755 GLY A CA 1
ATOM 5969 C C . GLY A 1 755 ? -9.954 -20.511 1.132 1.00 94.81 755 GLY A C 1
ATOM 5970 O O . GLY A 1 755 ? -10.776 -19.950 0.406 1.00 94.81 755 GLY A O 1
ATOM 5971 N N . THR A 1 756 ? -9.915 -20.351 2.451 1.00 95.62 756 THR A N 1
ATOM 5972 C CA . THR A 1 756 ? -10.822 -19.469 3.188 1.00 95.62 756 THR A CA 1
ATOM 5973 C C . THR A 1 756 ? -10.171 -18.111 3.420 1.00 95.62 756 THR A C 1
ATOM 5975 O O . THR A 1 756 ? -9.062 -18.032 3.944 1.00 95.62 756 THR A O 1
ATOM 5978 N N . TYR A 1 757 ? -10.883 -17.042 3.064 1.00 96.19 757 TYR A N 1
ATOM 5979 C CA . TYR A 1 757 ? -10.452 -15.657 3.256 1.00 96.19 757 TYR A CA 1
ATOM 5980 C C . TYR A 1 757 ? -11.520 -14.896 4.033 1.00 96.19 757 TYR A C 1
ATOM 5982 O O . TYR A 1 757 ? -12.707 -15.067 3.762 1.00 96.19 757 TYR A O 1
ATOM 5990 N N . SER A 1 758 ? -11.096 -14.054 4.979 1.00 96.69 758 SER A N 1
ATOM 5991 C CA . SER A 1 758 ? -11.976 -13.242 5.826 1.00 96.69 758 SER A CA 1
ATOM 5992 C C . SER A 1 758 ? -11.744 -11.757 5.572 1.00 96.69 758 SER A C 1
ATOM 5994 O O . SER A 1 758 ? -10.624 -11.264 5.685 1.00 96.69 758 SER A O 1
ATOM 5996 N N . PHE A 1 759 ? -12.829 -11.029 5.335 1.00 97.94 759 PHE A N 1
ATOM 5997 C CA . PHE A 1 759 ? -12.829 -9.609 5.003 1.00 97.94 759 PHE A CA 1
ATOM 5998 C C . PHE A 1 759 ? -13.642 -8.818 6.019 1.00 97.94 759 PHE A C 1
ATOM 6000 O O . PHE A 1 759 ? -14.737 -9.233 6.398 1.00 97.94 759 PHE A O 1
ATOM 6007 N N . ARG A 1 760 ? -13.132 -7.654 6.434 1.00 97.62 760 ARG A N 1
ATOM 6008 C CA . ARG A 1 760 ? -13.864 -6.713 7.291 1.00 97.62 760 ARG A CA 1
ATOM 6009 C C . ARG A 1 760 ? -14.150 -5.424 6.542 1.00 97.62 760 ARG A C 1
ATOM 6011 O O . ARG A 1 760 ? -13.223 -4.752 6.089 1.00 97.62 760 ARG A O 1
ATOM 6018 N N . TYR A 1 761 ? -15.425 -5.070 6.467 1.00 98.62 761 TYR A N 1
ATOM 6019 C CA . TYR A 1 761 ? -15.890 -3.836 5.845 1.00 98.62 761 TYR A CA 1
ATOM 6020 C C . TYR A 1 761 ? -17.120 -3.286 6.569 1.00 98.62 761 TYR A C 1
ATOM 6022 O O . TYR A 1 761 ? -17.790 -3.991 7.323 1.00 98.62 761 TYR A O 1
ATOM 6030 N N . GLY A 1 762 ? -17.409 -2.009 6.359 1.00 98.38 762 GLY A N 1
ATOM 6031 C CA . GLY A 1 762 ? -18.545 -1.315 6.943 1.00 98.38 762 GLY A CA 1
ATOM 6032 C C . GLY A 1 762 ? -19.279 -0.465 5.919 1.00 98.38 762 GLY A C 1
ATOM 6033 O O . GLY A 1 762 ? -18.733 -0.113 4.876 1.00 98.38 762 GLY A O 1
ATOM 6034 N N . PHE A 1 763 ? -20.523 -0.126 6.238 1.00 98.69 763 PHE A N 1
ATOM 6035 C CA . PHE A 1 763 ? -21.368 0.743 5.426 1.00 98.69 763 PHE A CA 1
ATOM 6036 C C . PHE A 1 763 ? -21.946 1.858 6.287 1.00 98.69 763 PHE A C 1
ATOM 6038 O O . PHE A 1 763 ? -22.542 1.590 7.336 1.00 98.69 763 PHE A O 1
ATOM 6045 N N . MET A 1 764 ? -21.785 3.095 5.824 1.00 98.06 764 MET A N 1
ATOM 6046 C CA . MET A 1 764 ? -22.207 4.294 6.535 1.00 98.06 764 MET A CA 1
ATOM 6047 C C . MET A 1 764 ? -22.936 5.252 5.587 1.00 98.06 764 MET A C 1
ATOM 6049 O O . MET A 1 764 ? -22.303 5.990 4.836 1.00 98.06 764 MET A O 1
ATOM 6053 N N . PRO A 1 765 ? -24.274 5.275 5.611 1.00 97.62 765 PRO A N 1
ATOM 6054 C CA . PRO A 1 765 ? -25.044 6.392 5.077 1.00 97.62 765 PRO A CA 1
ATOM 6055 C C . PRO A 1 765 ? -24.729 7.694 5.815 1.00 97.62 765 PRO A C 1
ATOM 6057 O O . PRO A 1 765 ? -24.634 7.685 7.040 1.00 97.62 765 PRO A O 1
ATOM 6060 N N . HIS A 1 766 ? -24.663 8.818 5.105 1.00 96.75 766 HIS A N 1
ATOM 6061 C CA . HIS A 1 766 ? -24.455 10.121 5.741 1.00 96.75 766 HIS A CA 1
ATOM 6062 C C . HIS A 1 766 ? -25.143 11.272 4.992 1.00 96.75 766 HIS A C 1
ATOM 6064 O O . HIS A 1 766 ? -25.663 11.139 3.875 1.00 96.75 766 HIS A O 1
ATOM 6070 N N . LYS A 1 767 ? -25.183 12.425 5.666 1.00 95.00 767 LYS A N 1
ATOM 6071 C CA . LYS A 1 767 ? -25.498 13.729 5.070 1.00 95.00 767 LYS A CA 1
ATOM 6072 C C . LYS A 1 767 ? -24.193 14.414 4.657 1.00 95.00 767 LYS A C 1
ATOM 6074 O O . LYS A 1 767 ? -23.150 14.135 5.239 1.00 95.00 767 LYS A O 1
ATOM 6079 N N . GLY A 1 768 ? -24.270 15.319 3.690 1.00 95.19 768 GLY A N 1
ATOM 6080 C CA . GLY A 1 768 ? -23.104 16.014 3.150 1.00 95.19 768 GLY A CA 1
ATOM 6081 C C . GLY A 1 768 ? -22.182 15.108 2.331 1.00 95.19 768 GLY A C 1
ATOM 6082 O O . GLY A 1 768 ? -22.607 14.070 1.819 1.00 95.19 768 GLY A O 1
ATOM 6083 N N . ASP A 1 769 ? -20.924 15.525 2.231 1.00 95.88 769 ASP A N 1
ATOM 6084 C CA . ASP A 1 769 ? -19.811 14.759 1.670 1.00 95.88 769 ASP A CA 1
ATOM 6085 C C . ASP A 1 769 ? -19.144 13.857 2.731 1.00 95.88 769 ASP A C 1
ATOM 6087 O O . ASP A 1 769 ? -19.602 13.768 3.876 1.00 95.88 769 ASP A O 1
ATOM 6091 N N . TRP A 1 770 ? -18.054 13.185 2.355 1.00 96.75 770 TRP A N 1
ATOM 6092 C CA . TRP A 1 770 ? -17.257 12.341 3.250 1.00 96.75 770 TRP A CA 1
ATOM 6093 C C . TRP A 1 770 ? -16.787 13.060 4.528 1.00 96.75 770 TRP A C 1
ATOM 6095 O O . TRP A 1 770 ? -16.696 12.427 5.581 1.00 96.75 770 TRP A O 1
ATOM 6105 N N . PHE A 1 771 ? -16.503 14.366 4.464 1.00 96.62 771 PHE A N 1
ATOM 6106 C CA . PHE A 1 771 ? -15.959 15.121 5.592 1.00 96.62 771 PHE A CA 1
ATOM 6107 C C . PHE A 1 771 ? -17.063 15.579 6.542 1.00 96.62 771 PHE A C 1
ATOM 6109 O O . PHE A 1 771 ? -16.994 15.319 7.742 1.00 96.62 771 PHE A O 1
ATOM 6116 N N . ALA A 1 772 ? -18.104 16.228 6.013 1.00 96.00 772 ALA A N 1
ATOM 6117 C CA . ALA A 1 772 ? -19.263 16.658 6.792 1.00 96.00 772 ALA A CA 1
ATOM 6118 C C . ALA A 1 772 ? -20.024 15.462 7.387 1.00 96.00 772 ALA A C 1
ATOM 6120 O O . ALA A 1 772 ? -20.590 15.569 8.475 1.00 96.00 772 ALA A O 1
ATOM 6121 N N . GLY A 1 773 ? -20.003 14.321 6.692 1.00 95.38 773 GLY A N 1
ATOM 6122 C CA . GLY A 1 773 ? -20.521 13.048 7.176 1.00 95.38 773 GLY A CA 1
ATOM 6123 C C . GLY A 1 773 ? -19.636 12.349 8.211 1.00 95.38 773 GLY A C 1
ATOM 6124 O O . GLY A 1 773 ? -20.074 11.358 8.782 1.00 95.38 773 GLY A O 1
ATOM 6125 N N . GLY A 1 774 ? -18.411 12.825 8.466 1.00 95.94 774 GLY A N 1
ATOM 6126 C CA . GLY A 1 774 ? -17.484 12.224 9.431 1.00 95.94 774 GLY A CA 1
ATOM 6127 C C . GLY A 1 774 ? -16.939 10.850 9.024 1.00 95.94 774 GLY A C 1
ATOM 6128 O O . GLY A 1 774 ? -16.485 10.091 9.884 1.00 95.94 774 GLY A O 1
ATOM 6129 N N . LEU A 1 775 ? -16.981 10.502 7.733 1.00 96.88 775 LEU A N 1
ATOM 6130 C CA . LEU A 1 775 ? -16.597 9.180 7.233 1.00 96.88 775 LEU A CA 1
ATOM 6131 C C . LEU A 1 775 ? -15.112 8.878 7.476 1.00 96.88 775 LEU A C 1
ATOM 6133 O O . LEU A 1 775 ? -14.769 7.758 7.856 1.00 96.88 775 LEU A O 1
ATOM 6137 N N . HIS A 1 776 ? -14.235 9.874 7.326 1.00 95.62 776 HIS A N 1
ATOM 6138 C CA . HIS A 1 776 ? -12.800 9.748 7.610 1.00 95.62 776 HIS A CA 1
ATOM 6139 C C . HIS A 1 776 ? -12.540 9.434 9.088 1.00 95.62 776 HIS A C 1
ATOM 6141 O O . HIS A 1 776 ? -11.780 8.519 9.394 1.00 95.62 776 HIS A O 1
ATOM 6147 N N . THR A 1 777 ? -13.243 10.105 10.007 1.00 95.25 777 THR A N 1
ATOM 6148 C CA . THR A 1 777 ? -13.160 9.810 11.446 1.00 95.25 777 THR A CA 1
ATOM 6149 C C . THR A 1 777 ? -13.653 8.396 11.745 1.00 95.25 777 THR A C 1
ATOM 6151 O O . THR A 1 777 ? -12.995 7.643 12.460 1.00 95.25 777 THR A O 1
ATOM 6154 N N . GLN A 1 778 ? -14.787 7.986 11.168 1.00 96.06 778 GLN A N 1
ATOM 6155 C CA . GLN A 1 778 ? -15.291 6.621 11.348 1.00 96.06 778 GLN A CA 1
ATOM 6156 C C . GLN A 1 778 ? -14.339 5.570 10.755 1.00 96.06 778 GLN A C 1
ATOM 6158 O O . GLN A 1 778 ? -14.234 4.475 11.311 1.00 96.06 778 GLN A O 1
ATOM 6163 N N . SER A 1 779 ? -13.601 5.909 9.693 1.00 96.38 779 SER A N 1
ATOM 6164 C CA . SER A 1 779 ? -12.545 5.066 9.125 1.00 96.38 779 SER A CA 1
ATOM 6165 C C . SER A 1 779 ? -11.387 4.856 10.088 1.00 96.38 779 SER A C 1
ATOM 6167 O O . SER A 1 779 ? -10.998 3.707 10.295 1.00 96.38 779 SER A O 1
ATOM 6169 N N . GLU A 1 780 ? -10.885 5.911 10.739 1.00 94.25 780 GLU A N 1
ATOM 6170 C CA . GLU A 1 780 ? -9.849 5.789 11.776 1.00 94.25 780 GLU A CA 1
ATOM 6171 C C . GLU A 1 780 ? -10.339 4.903 12.932 1.00 94.25 780 GLU A C 1
ATOM 6173 O O . GLU A 1 780 ? -9.673 3.946 13.327 1.00 94.25 780 GLU A O 1
ATOM 6178 N N . LEU A 1 781 ? -11.557 5.139 13.433 1.00 94.19 781 LEU A N 1
ATOM 6179 C CA . LEU A 1 781 ? -12.121 4.349 14.533 1.00 94.19 781 LEU A CA 1
ATOM 6180 C C . LEU A 1 781 ? -12.281 2.862 14.178 1.00 94.19 781 LEU A C 1
ATOM 6182 O O . LEU A 1 781 ? -12.014 2.000 15.024 1.00 94.19 781 LEU A O 1
ATOM 6186 N N . PHE A 1 782 ? -12.704 2.569 12.945 1.00 94.81 782 PHE A N 1
ATOM 6187 C CA . PHE A 1 782 ? -12.875 1.215 12.417 1.00 94.81 782 PHE A CA 1
ATOM 6188 C C . PHE A 1 782 ? -11.533 0.498 12.207 1.00 94.81 782 PHE A C 1
ATOM 6190 O O . PHE A 1 782 ? -11.384 -0.669 12.581 1.00 94.81 782 PHE A O 1
ATOM 6197 N N . ASN A 1 783 ? -10.552 1.197 11.634 1.00 94.56 783 ASN A N 1
ATOM 6198 C CA . ASN A 1 783 ? -9.260 0.632 11.254 1.00 94.56 783 ASN A CA 1
ATOM 6199 C C . ASN A 1 783 ? -8.244 0.572 12.397 1.00 94.56 783 ASN A C 1
ATOM 6201 O O . ASN A 1 783 ? -7.309 -0.225 12.332 1.00 94.56 783 ASN A O 1
ATOM 6205 N N . GLU A 1 784 ? -8.448 1.342 13.462 1.00 93.31 784 GLU A N 1
ATOM 6206 C CA . GLU A 1 784 ? -7.553 1.406 14.614 1.00 93.31 784 GLU A CA 1
ATOM 6207 C C . GLU A 1 784 ? -8.272 0.869 15.864 1.00 93.31 784 GLU A C 1
ATOM 6209 O O . GLU A 1 784 ? -8.747 1.631 16.711 1.00 93.31 784 GLU A O 1
ATOM 6214 N N . PRO A 1 785 ? -8.448 -0.456 15.991 1.00 90.62 785 PRO A N 1
ATOM 6215 C CA . PRO A 1 785 ? -9.280 -1.025 17.040 1.00 90.62 785 PRO A CA 1
ATOM 6216 C C . PRO A 1 785 ? -8.640 -0.907 18.426 1.00 90.62 785 PRO A C 1
ATOM 6218 O O . PRO A 1 785 ? -7.429 -1.046 18.585 1.00 90.62 785 PRO A O 1
ATOM 6221 N N . VAL A 1 786 ? -9.475 -0.751 19.455 1.00 94.69 786 VAL A N 1
ATOM 6222 C CA . VAL A 1 786 ? -9.032 -0.751 20.857 1.00 94.69 786 VAL A CA 1
ATOM 6223 C C . VAL A 1 786 ? -8.359 -2.084 21.209 1.00 94.69 786 VAL A C 1
ATOM 6225 O O . VAL A 1 786 ? -8.867 -3.158 20.873 1.00 94.69 786 VAL A O 1
ATOM 6228 N N . ARG A 1 787 ? -7.223 -2.021 21.914 1.00 95.19 787 ARG A N 1
ATOM 6229 C CA . ARG A 1 787 ? -6.533 -3.193 22.480 1.00 95.19 787 ARG A CA 1
ATOM 6230 C C . ARG A 1 787 ? -6.703 -3.209 23.988 1.00 95.19 787 ARG A C 1
ATOM 6232 O O . ARG A 1 787 ? -6.482 -2.196 24.640 1.00 95.19 787 ARG A O 1
ATOM 6239 N N . VAL A 1 788 ? -7.082 -4.353 24.546 1.00 96.88 788 VAL A N 1
ATOM 6240 C CA . VAL A 1 788 ? -7.296 -4.500 25.989 1.00 96.88 788 VAL A CA 1
ATOM 6241 C C . VAL A 1 788 ? -6.205 -5.379 26.573 1.00 96.88 788 VAL A C 1
ATOM 6243 O O . VAL A 1 788 ? -5.860 -6.406 25.997 1.00 96.88 788 VAL A O 1
ATOM 6246 N N . VAL A 1 789 ? -5.662 -4.980 27.717 1.00 97.50 789 VAL A N 1
ATOM 6247 C CA . VAL A 1 789 ? -4.684 -5.755 28.483 1.00 97.50 789 VAL A CA 1
ATOM 6248 C C . VAL A 1 789 ? -5.253 -6.004 29.872 1.00 97.50 789 VAL A C 1
ATOM 6250 O O . VAL A 1 789 ? -5.666 -5.069 30.553 1.00 97.50 789 VAL A O 1
ATOM 6253 N N . GLN A 1 790 ? -5.283 -7.264 30.284 1.00 95.94 790 GLN A N 1
ATOM 6254 C CA . GLN A 1 790 ? -5.736 -7.692 31.602 1.00 95.94 790 GLN A CA 1
ATOM 6255 C C . GLN A 1 790 ? -4.543 -7.771 32.560 1.00 95.94 790 GLN A C 1
ATOM 6257 O O . GLN A 1 790 ? -3.484 -8.254 32.167 1.00 95.94 790 GLN A O 1
ATOM 6262 N N . THR A 1 791 ? -4.719 -7.326 33.807 1.00 95.44 791 THR A N 1
ATOM 6263 C CA . THR A 1 791 ? -3.735 -7.456 34.899 1.00 95.44 791 THR A CA 1
ATOM 6264 C C . THR A 1 791 ? -4.422 -7.612 36.267 1.00 95.44 791 THR A C 1
ATOM 6266 O O . THR A 1 791 ? -5.630 -7.391 36.404 1.00 95.44 791 THR A O 1
ATOM 6269 N N . SER A 1 792 ? -3.656 -8.005 37.287 1.00 92.12 792 SER A N 1
ATOM 6270 C CA . SER A 1 792 ? -4.074 -8.018 38.695 1.00 92.12 792 SER A CA 1
ATOM 6271 C C . SER A 1 792 ? -4.022 -6.617 39.322 1.00 92.12 792 SER A C 1
ATOM 6273 O O . SER A 1 792 ? -3.490 -5.680 38.733 1.00 92.12 792 SER A O 1
ATOM 6275 N N . ALA A 1 793 ? -4.538 -6.454 40.541 1.00 92.19 793 ALA A N 1
ATOM 6276 C CA . ALA A 1 793 ? -4.368 -5.214 41.297 1.00 92.19 793 ALA A CA 1
ATOM 6277 C C . ALA A 1 793 ? -2.916 -5.047 41.790 1.00 92.19 793 ALA A C 1
ATOM 6279 O O . ALA A 1 793 ? -2.345 -5.959 42.389 1.00 92.19 793 ALA A O 1
ATOM 6280 N N . HIS A 1 794 ? -2.322 -3.876 41.564 1.00 92.88 794 HIS A N 1
ATOM 6281 C CA . HIS A 1 794 ? -0.986 -3.501 42.029 1.00 92.88 794 HIS A CA 1
ATOM 6282 C C . HIS A 1 794 ? -0.837 -1.973 42.079 1.00 92.88 794 HIS A C 1
ATOM 6284 O O . HIS A 1 794 ? -1.602 -1.233 41.459 1.00 92.88 794 HIS A O 1
ATOM 6290 N N . ALA A 1 795 ? 0.151 -1.489 42.835 1.00 92.44 795 ALA A N 1
ATOM 6291 C CA . ALA A 1 795 ? 0.552 -0.087 42.767 1.00 92.44 795 ALA A CA 1
ATOM 6292 C C . ALA A 1 795 ? 1.249 0.205 41.426 1.00 92.44 795 ALA A C 1
ATOM 6294 O O . ALA A 1 795 ? 1.835 -0.689 40.814 1.00 92.44 795 ALA A O 1
ATOM 6295 N N . GLY A 1 796 ? 1.200 1.458 40.989 1.00 93.06 796 GLY A N 1
ATOM 6296 C CA . GLY A 1 796 ? 1.857 1.925 39.774 1.00 93.06 796 GLY A CA 1
ATOM 6297 C C . GLY A 1 796 ? 2.021 3.442 39.801 1.00 93.06 796 GLY A C 1
ATOM 6298 O O . GLY A 1 796 ? 1.309 4.127 40.535 1.00 93.06 796 GLY A O 1
ATOM 6299 N N . ALA A 1 797 ? 2.985 3.963 39.044 1.00 93.44 797 ALA A N 1
ATOM 6300 C CA . ALA A 1 797 ? 3.254 5.398 38.961 1.00 93.44 797 ALA A CA 1
ATOM 6301 C C . ALA A 1 797 ? 2.314 6.136 37.993 1.00 93.44 797 ALA A C 1
ATOM 6303 O O . ALA A 1 797 ? 2.088 7.336 38.139 1.00 93.44 797 ALA A O 1
ATOM 6304 N N . PHE A 1 798 ? 1.766 5.438 36.999 1.00 94.62 798 PHE A N 1
ATOM 6305 C CA . PHE A 1 798 ? 0.860 6.022 36.024 1.00 94.62 798 PHE A CA 1
ATOM 6306 C C . PHE A 1 798 ? -0.587 6.025 36.512 1.00 94.62 798 PHE A C 1
ATOM 6308 O O . PHE A 1 798 ? -1.069 5.090 37.157 1.00 94.62 798 PHE A O 1
ATOM 6315 N N . ALA A 1 799 ? -1.307 7.084 36.146 1.00 93.19 799 ALA A N 1
ATOM 6316 C CA . ALA A 1 799 ? -2.723 7.214 36.436 1.00 93.19 799 ALA A CA 1
ATOM 6317 C C . ALA A 1 799 ? -3.557 6.170 35.676 1.00 93.19 799 ALA A C 1
ATOM 6319 O O . ALA A 1 799 ? -3.231 5.769 34.565 1.00 93.19 799 ALA A O 1
ATOM 6320 N N . SER A 1 800 ? -4.717 5.815 36.230 1.00 92.50 800 SER A N 1
ATOM 6321 C CA . SER A 1 800 ? -5.698 4.917 35.589 1.00 92.50 800 SER A CA 1
ATOM 6322 C C . SER A 1 800 ? -6.285 5.421 34.255 1.00 92.50 800 SER A C 1
ATOM 6324 O O . SER A 1 800 ? -7.039 4.702 33.606 1.00 92.50 800 SER A O 1
ATOM 6326 N N . ARG A 1 801 ? -5.988 6.658 33.842 1.00 94.88 801 ARG A N 1
ATOM 6327 C CA . ARG A 1 801 ? -6.404 7.237 32.559 1.00 94.88 801 ARG A CA 1
ATOM 6328 C C . ARG A 1 801 ? -5.389 8.279 32.111 1.00 94.88 801 ARG A C 1
ATOM 6330 O O . ARG A 1 801 ? -5.077 9.179 32.888 1.00 94.88 801 ARG A O 1
ATOM 6337 N N . MET A 1 802 ? -4.936 8.200 30.862 1.00 94.12 802 MET A N 1
ATOM 6338 C CA . MET A 1 802 ? -3.910 9.103 30.335 1.00 94.12 802 MET A CA 1
ATOM 6339 C C . MET A 1 802 ? -3.888 9.124 28.801 1.00 94.12 802 MET A C 1
ATOM 6341 O O . MET A 1 802 ? -4.161 8.100 28.176 1.00 94.12 802 MET A O 1
ATOM 6345 N N . SER A 1 803 ? -3.529 10.272 28.217 1.00 94.62 803 SER A N 1
ATOM 6346 C CA . SER A 1 803 ? -3.156 10.414 26.801 1.00 94.62 803 SER A CA 1
ATOM 6347 C C . SER A 1 803 ? -1.632 10.454 26.658 1.00 94.62 803 SER A C 1
ATOM 6349 O O . SER A 1 803 ? -0.957 11.084 27.471 1.00 94.62 803 SER A O 1
ATOM 6351 N N . PHE A 1 804 ? -1.091 9.828 25.617 1.00 92.75 804 PHE A N 1
ATOM 6352 C CA . PHE A 1 804 ? 0.324 9.916 25.237 1.00 92.75 804 PHE A CA 1
ATOM 6353 C C . PHE A 1 804 ? 0.593 11.156 24.393 1.00 92.75 804 PHE A C 1
ATOM 6355 O O . PHE A 1 804 ? 1.589 11.844 24.593 1.00 92.75 804 PHE A O 1
ATOM 6362 N N . ALA A 1 805 ? -0.311 11.436 23.460 1.00 93.81 805 ALA A N 1
ATOM 6363 C CA . ALA A 1 805 ? -0.349 12.663 22.690 1.00 93.81 805 ALA A CA 1
ATOM 6364 C C . ALA A 1 805 ? -1.809 13.016 22.382 1.00 93.81 805 ALA A C 1
ATOM 6366 O O . ALA A 1 805 ? -2.702 12.180 22.503 1.00 93.81 805 ALA A O 1
ATOM 6367 N N . THR A 1 806 ? -2.102 14.261 22.037 1.00 95.69 806 THR A N 1
ATOM 6368 C CA . THR A 1 806 ? -3.449 14.669 21.622 1.00 95.69 806 THR A CA 1
ATOM 6369 C C . THR A 1 806 ? -3.342 15.823 20.650 1.00 95.69 806 THR A C 1
ATOM 6371 O O . THR A 1 806 ? -2.833 16.873 21.025 1.00 95.69 806 THR A O 1
ATOM 6374 N N . ILE A 1 807 ? -3.835 15.638 19.427 1.00 96.88 807 ILE A N 1
ATOM 6375 C CA . ILE A 1 807 ? -3.883 16.660 18.379 1.00 96.88 807 ILE A CA 1
ATOM 6376 C C . ILE A 1 807 ? -5.327 17.145 18.247 1.00 96.88 807 ILE A C 1
ATOM 6378 O O . ILE A 1 807 ? -6.250 16.347 18.105 1.00 96.88 807 ILE A O 1
ATOM 6382 N N . THR A 1 808 ? -5.535 18.457 18.307 1.00 96.38 808 THR A N 1
ATOM 6383 C CA . THR A 1 808 ? -6.863 19.086 18.251 1.00 96.38 808 THR A CA 1
ATOM 6384 C C . THR A 1 808 ? -6.873 20.188 17.189 1.00 96.38 808 THR A C 1
ATOM 6386 O O . THR A 1 808 ? -5.927 20.976 17.179 1.00 96.38 808 THR A O 1
ATOM 6389 N N . PRO A 1 809 ? -7.917 20.325 16.349 1.00 96.44 809 PRO A N 1
ATOM 6390 C CA . PRO A 1 809 ? -9.129 19.497 16.280 1.00 96.44 809 PRO A CA 1
ATOM 6391 C C . PRO A 1 809 ? -8.896 18.160 15.547 1.00 96.44 809 PRO A C 1
ATOM 6393 O O . PRO A 1 809 ? -8.394 18.142 14.425 1.00 96.44 809 PRO A O 1
ATOM 6396 N N . ALA A 1 810 ? -9.254 17.044 16.192 1.00 93.50 810 ALA A N 1
ATOM 6397 C CA . ALA A 1 810 ? -8.951 15.689 15.711 1.00 93.50 810 ALA A CA 1
ATOM 6398 C C . ALA A 1 810 ? -9.692 15.318 14.414 1.00 93.50 810 ALA A C 1
ATOM 6400 O O . ALA A 1 810 ? -9.177 14.560 13.605 1.00 93.50 810 ALA A O 1
ATOM 6401 N N . ASP A 1 811 ? -10.874 15.888 14.178 1.00 93.19 811 ASP A N 1
ATOM 6402 C CA . ASP A 1 811 ? -11.662 15.709 12.953 1.00 93.19 811 ASP A CA 1
ATOM 6403 C C . ASP A 1 811 ? -11.049 16.406 11.731 1.00 93.19 811 ASP A C 1
ATOM 6405 O O . ASP A 1 811 ? -11.465 16.131 10.610 1.00 93.19 811 ASP A O 1
ATOM 6409 N N . LYS A 1 812 ? -10.067 17.298 11.917 1.00 96.19 812 LYS A N 1
ATOM 6410 C CA . LYS A 1 812 ? -9.432 18.055 10.821 1.00 96.19 812 LYS A CA 1
ATOM 6411 C C . LYS A 1 812 ? -7.948 17.758 10.644 1.00 96.19 812 LYS A C 1
ATOM 6413 O O . LYS A 1 812 ? -7.385 18.135 9.624 1.00 96.19 812 LYS A O 1
ATOM 6418 N N . LEU A 1 813 ? -7.312 17.146 11.640 1.00 97.19 813 LEU A N 1
ATOM 6419 C CA . LEU A 1 813 ? -5.890 16.819 11.643 1.00 97.19 813 LEU A CA 1
ATOM 6420 C C . LEU A 1 813 ? -5.740 15.331 11.940 1.00 97.19 813 LEU A C 1
ATOM 6422 O O . LEU A 1 813 ? -5.880 14.900 13.087 1.00 97.19 813 LEU A O 1
ATOM 6426 N N . ILE A 1 814 ? -5.466 14.561 10.890 1.00 95.94 814 ILE A N 1
ATOM 6427 C CA . ILE A 1 814 ? -5.396 13.102 10.953 1.00 95.94 814 ILE A CA 1
ATOM 6428 C C . ILE A 1 814 ? -4.002 12.702 11.427 1.00 95.94 814 ILE A C 1
ATOM 6430 O O . ILE A 1 814 ? -2.998 13.119 10.848 1.00 95.94 814 ILE A O 1
ATOM 6434 N N . HIS A 1 815 ? -3.929 11.904 12.491 1.00 96.81 815 HIS A N 1
ATOM 6435 C CA . HIS A 1 815 ? -2.665 11.401 13.033 1.00 96.81 815 HIS A CA 1
ATOM 6436 C C . HIS A 1 815 ? -2.105 10.277 12.156 1.00 96.81 815 HIS A C 1
ATOM 6438 O O . HIS A 1 815 ? -2.807 9.314 11.848 1.00 96.81 815 HIS A O 1
ATOM 6444 N N . SER A 1 816 ? -0.824 10.368 11.791 1.00 96.50 816 SER A N 1
ATOM 6445 C CA . SER A 1 816 ? -0.147 9.314 11.026 1.00 96.50 816 SER A CA 1
ATOM 6446 C C . SER A 1 816 ? 0.881 8.557 11.860 1.00 96.50 816 SER A C 1
ATOM 6448 O O . SER A 1 816 ? 0.905 7.332 11.813 1.00 96.50 816 SER A O 1
ATOM 6450 N N . SER A 1 817 ? 1.696 9.254 12.660 1.00 96.69 817 SER A N 1
ATOM 6451 C CA . SER A 1 817 ? 2.821 8.631 13.363 1.00 96.69 817 SER A CA 1
ATOM 6452 C C . SER A 1 817 ? 3.170 9.301 14.683 1.00 96.69 817 SER A C 1
ATOM 6454 O O . SER A 1 817 ? 3.070 10.519 14.844 1.00 96.69 817 SER A O 1
ATOM 6456 N N . THR A 1 818 ? 3.598 8.467 15.630 1.00 97.38 818 THR A N 1
ATOM 6457 C CA . THR A 1 818 ? 4.263 8.865 16.870 1.00 97.38 818 THR A CA 1
ATOM 6458 C C . THR A 1 818 ? 5.457 7.942 17.065 1.00 97.38 818 THR A C 1
ATOM 6460 O O . THR A 1 818 ? 5.270 6.766 17.371 1.00 97.38 818 THR A O 1
ATOM 6463 N N . LYS A 1 819 ? 6.675 8.462 16.891 1.00 97.69 819 LYS A N 1
ATOM 6464 C CA . LYS A 1 819 ? 7.907 7.664 16.964 1.00 97.69 819 LYS A CA 1
ATOM 6465 C C . LYS A 1 819 ? 9.070 8.435 17.587 1.00 97.69 819 LYS A C 1
ATOM 6467 O O . LYS A 1 819 ? 8.986 9.640 17.803 1.00 97.69 819 LYS A O 1
ATOM 6472 N N . VAL A 1 820 ? 10.172 7.756 17.899 1.00 97.69 820 VAL A N 1
ATOM 6473 C CA . VAL A 1 820 ? 11.439 8.430 18.244 1.00 97.69 820 VAL A CA 1
ATOM 6474 C C . VAL A 1 820 ? 12.159 8.817 16.951 1.00 97.69 820 VAL A C 1
ATOM 6476 O O . VAL A 1 820 ? 12.175 8.022 16.011 1.00 97.69 820 VAL A O 1
ATOM 6479 N N . SER A 1 821 ? 12.754 10.009 16.899 1.00 97.44 821 SER A N 1
ATOM 6480 C CA . SER A 1 821 ? 13.496 10.514 15.736 1.00 97.44 821 SER A CA 1
ATOM 6481 C C . SER A 1 821 ? 14.654 9.599 15.323 1.00 97.44 821 SER A C 1
ATOM 6483 O O . SER A 1 821 ? 15.169 8.821 16.133 1.00 97.44 821 SER A O 1
ATOM 6485 N N . GLU A 1 822 ? 15.101 9.692 14.073 1.00 96.00 822 GLU A N 1
ATOM 6486 C CA . GLU A 1 822 ? 16.201 8.899 13.512 1.00 96.00 822 GLU A CA 1
ATOM 6487 C C . GLU A 1 822 ? 17.520 9.093 14.271 1.00 96.00 822 GLU A C 1
ATOM 6489 O O . GLU A 1 822 ? 18.252 8.132 14.498 1.00 96.00 822 GLU A O 1
ATOM 6494 N N . ASP A 1 823 ? 17.779 10.297 14.787 1.00 95.00 823 ASP A N 1
ATOM 6495 C CA . ASP A 1 823 ? 18.940 10.578 15.643 1.00 95.00 823 ASP A CA 1
ATOM 6496 C C . ASP A 1 823 ? 18.783 10.108 17.105 1.00 95.00 823 ASP A C 1
ATOM 6498 O O . ASP A 1 823 ? 19.716 10.228 17.901 1.00 95.00 823 ASP A O 1
ATOM 6502 N N . GLY A 1 824 ? 17.608 9.594 17.482 1.00 95.31 824 GLY A N 1
ATOM 6503 C CA . GLY A 1 824 ? 17.316 9.065 18.815 1.00 95.31 824 GLY A CA 1
ATOM 6504 C C . GLY A 1 824 ? 17.108 10.102 19.917 1.00 95.31 824 GLY A C 1
ATOM 6505 O O . GLY A 1 824 ? 17.058 9.720 21.089 1.00 95.31 824 GLY A O 1
ATOM 6506 N N . LYS A 1 825 ? 17.005 11.393 19.582 1.00 94.38 825 LYS A N 1
ATOM 6507 C CA . LYS A 1 825 ? 17.015 12.486 20.572 1.00 94.38 825 LYS A CA 1
ATOM 6508 C C . LYS A 1 825 ? 15.643 13.074 20.885 1.00 94.38 825 LYS A C 1
ATOM 6510 O O . LYS A 1 825 ? 15.487 13.708 21.929 1.00 94.38 825 LYS A O 1
ATOM 6515 N N . SER A 1 826 ? 14.654 12.888 20.017 1.00 96.38 826 SER A N 1
ATOM 6516 C CA . SER A 1 826 ? 13.374 13.591 20.106 1.00 96.38 826 SER A CA 1
ATOM 6517 C C . SER A 1 826 ? 12.189 12.665 19.855 1.00 96.38 826 SER A C 1
ATOM 6519 O O . SER A 1 826 ? 12.305 11.630 19.203 1.00 96.38 826 SER A O 1
ATOM 6521 N N . LEU A 1 827 ? 11.028 13.057 20.373 1.00 97.50 827 LEU A N 1
ATOM 6522 C CA . LEU A 1 827 ? 9.745 12.489 19.979 1.00 97.50 827 LEU A CA 1
ATOM 6523 C C . LEU A 1 827 ? 9.270 13.196 18.704 1.00 97.50 827 LEU A C 1
ATOM 6525 O O . LEU A 1 827 ? 9.254 14.426 18.651 1.00 97.50 827 LEU A O 1
ATOM 6529 N N . ILE A 1 828 ? 8.869 12.418 17.707 1.00 98.00 828 ILE A N 1
ATOM 6530 C CA . ILE A 1 828 ? 8.228 12.879 16.480 1.00 98.00 828 ILE A CA 1
ATOM 6531 C C . ILE A 1 828 ? 6.741 12.563 16.573 1.00 98.00 828 ILE A C 1
ATOM 6533 O O . ILE A 1 828 ? 6.367 11.431 16.880 1.00 98.00 828 ILE A O 1
ATOM 6537 N N . VAL A 1 829 ? 5.904 13.558 16.288 1.00 98.06 829 VAL A N 1
ATOM 6538 C CA . VAL A 1 829 ? 4.469 13.374 16.056 1.00 98.06 829 VAL A CA 1
ATOM 6539 C C . VAL A 1 829 ? 4.124 13.968 14.698 1.00 98.06 829 VAL A C 1
ATOM 6541 O O . VAL A 1 829 ? 4.439 15.130 14.432 1.00 98.06 829 VAL A O 1
ATOM 6544 N N . ARG A 1 830 ? 3.481 13.176 13.840 1.00 98.19 830 ARG A N 1
ATOM 6545 C CA . ARG A 1 830 ? 3.089 13.575 12.487 1.00 98.19 830 ARG A CA 1
ATOM 6546 C C . ARG A 1 830 ? 1.577 13.508 12.319 1.00 98.19 830 ARG A C 1
ATOM 6548 O O . ARG A 1 830 ? 0.918 12.576 12.786 1.00 98.19 830 ARG A O 1
ATOM 6555 N N . CYS A 1 831 ? 1.039 14.517 11.650 1.00 98.06 831 CYS A N 1
ATOM 6556 C CA . CYS A 1 831 ? -0.351 14.559 11.219 1.00 98.06 831 CYS A CA 1
ATOM 6557 C C . CYS A 1 831 ? -0.458 15.230 9.853 1.00 98.06 831 CYS A C 1
ATOM 6559 O O . CYS A 1 831 ? 0.496 15.861 9.404 1.00 98.06 831 CYS A O 1
ATOM 6561 N N . PHE A 1 832 ? -1.609 15.116 9.204 1.00 98.12 832 PHE A N 1
ATOM 6562 C CA . PHE A 1 832 ? -1.878 15.819 7.955 1.00 98.12 832 PHE A CA 1
ATOM 6563 C C . PHE A 1 832 ? -3.265 16.456 7.959 1.00 98.12 832 PHE A C 1
ATOM 6565 O O . PHE A 1 832 ? -4.180 16.010 8.659 1.00 98.12 832 PHE A O 1
ATOM 6572 N N . ASN A 1 833 ? -3.401 17.531 7.189 1.00 97.62 833 ASN A N 1
ATOM 6573 C CA . ASN A 1 833 ? -4.658 18.232 6.983 1.00 97.62 833 ASN A CA 1
ATOM 6574 C C . ASN A 1 833 ? -5.275 17.817 5.639 1.00 97.62 833 ASN A C 1
ATOM 6576 O O . ASN A 1 833 ? -4.809 18.308 4.625 1.00 97.62 833 ASN A O 1
ATOM 6580 N N . PRO A 1 834 ? -6.348 17.012 5.578 1.00 95.25 834 PRO A N 1
ATOM 6581 C CA . PRO A 1 834 ? -6.959 16.589 4.313 1.00 95.25 834 PRO A CA 1
ATOM 6582 C C . PRO A 1 834 ? -7.872 17.662 3.680 1.00 95.25 834 PRO A C 1
ATOM 6584 O O . PRO A 1 834 ? -8.703 17.351 2.831 1.00 95.25 834 PRO A O 1
ATOM 6587 N N . ARG A 1 835 ? -7.837 18.915 4.155 1.00 94.88 835 ARG A N 1
ATOM 6588 C CA . ARG A 1 835 ? -8.755 19.985 3.731 1.00 94.88 835 ARG A CA 1
ATOM 6589 C C . ARG A 1 835 ? -8.087 20.965 2.784 1.00 94.88 835 ARG A C 1
ATOM 6591 O O . ARG A 1 835 ? -6.917 21.302 2.940 1.00 94.88 835 ARG A O 1
ATOM 6598 N N . ASP A 1 836 ? -8.912 21.579 1.942 1.00 94.44 836 ASP A N 1
ATOM 6599 C CA . ASP A 1 836 ? -8.538 22.693 1.057 1.00 94.44 836 ASP A CA 1
ATOM 6600 C C . ASP A 1 836 ? -8.454 24.049 1.784 1.00 94.44 836 ASP A C 1
ATOM 6602 O O . ASP A 1 836 ? -8.497 25.115 1.175 1.00 94.44 836 ASP A O 1
ATOM 6606 N N . ALA A 1 837 ? -8.348 24.027 3.114 1.00 95.50 837 ALA A N 1
ATOM 6607 C CA . ALA A 1 837 ? -8.271 25.211 3.954 1.00 95.50 837 ALA A CA 1
ATOM 6608 C C . ALA A 1 837 ? -7.242 25.014 5.064 1.00 95.50 837 ALA A C 1
ATOM 6610 O O . ALA A 1 837 ? -7.045 23.904 5.558 1.00 95.50 837 ALA A O 1
ATOM 6611 N N . LYS A 1 838 ? -6.622 26.116 5.491 1.00 97.38 838 LYS A N 1
ATOM 6612 C CA . LYS A 1 838 ? -5.696 26.147 6.626 1.00 97.38 838 LYS A CA 1
ATOM 6613 C C . LYS A 1 838 ? -6.408 25.758 7.930 1.00 97.38 838 LYS A C 1
ATOM 6615 O O . LYS A 1 838 ? -7.521 26.210 8.196 1.00 97.38 838 LYS A O 1
ATOM 6620 N N . VAL A 1 839 ? -5.734 24.973 8.767 1.00 97.81 839 VAL A N 1
ATOM 6621 C CA . VAL A 1 839 ? -6.211 24.525 10.080 1.00 97.81 839 VAL A CA 1
ATOM 6622 C C . VAL A 1 839 ? -5.192 24.905 11.152 1.00 97.81 839 VAL A C 1
ATOM 6624 O O . VAL A 1 839 ? -4.007 24.598 11.049 1.00 97.81 839 VAL A O 1
ATOM 6627 N N . THR A 1 840 ? -5.651 25.558 12.218 1.00 97.44 840 THR A N 1
ATOM 6628 C CA . THR A 1 840 ? -4.836 25.766 13.421 1.00 97.44 840 THR A CA 1
ATOM 6629 C C . THR A 1 840 ? -4.964 24.557 14.337 1.00 97.44 840 THR A C 1
ATOM 6631 O O . THR A 1 840 ? -6.066 24.213 14.769 1.00 97.44 840 THR A O 1
ATOM 6634 N N . GLY A 1 841 ? -3.829 23.931 14.634 1.00 96.88 841 GLY A N 1
ATOM 6635 C CA . GLY A 1 841 ? -3.718 22.766 15.497 1.00 96.88 841 GLY A CA 1
ATOM 6636 C C . GLY A 1 841 ? -3.167 23.103 16.881 1.00 96.88 841 GLY A C 1
ATOM 6637 O O . GLY A 1 841 ? -2.391 24.043 17.067 1.00 96.88 841 GLY A O 1
ATOM 6638 N N . LYS A 1 842 ? -3.554 22.296 17.865 1.00 97.31 842 LYS A N 1
ATOM 6639 C CA . LYS A 1 842 ? -2.933 22.200 19.188 1.00 97.31 842 LYS A CA 1
ATOM 6640 C C . LYS A 1 842 ? -2.460 20.775 19.397 1.00 97.31 842 LYS A C 1
ATOM 6642 O O . LYS A 1 842 ? -3.181 19.847 19.039 1.00 97.31 842 LYS A O 1
ATOM 6647 N N . ILE A 1 843 ? -1.298 20.610 20.010 1.00 97.00 843 ILE A N 1
ATOM 6648 C CA . ILE A 1 843 ? -0.780 19.312 20.418 1.00 97.00 843 ILE A CA 1
ATOM 6649 C C . ILE A 1 843 ? -0.346 19.325 21.879 1.00 97.00 843 ILE A C 1
ATOM 6651 O O . ILE A 1 843 ? 0.363 20.222 22.332 1.00 97.00 843 ILE A O 1
ATOM 6655 N N . GLU A 1 844 ? -0.766 18.302 22.606 1.00 95.44 844 GLU A N 1
ATOM 6656 C CA . GLU A 1 844 ? -0.261 17.961 23.933 1.00 95.44 844 GLU A CA 1
ATOM 6657 C C . GLU A 1 844 ? 0.498 16.638 23.831 1.00 95.44 844 GLU A C 1
ATOM 6659 O O . GLU A 1 844 ? 0.070 15.744 23.103 1.00 95.44 844 GLU A O 1
ATOM 6664 N N . VAL A 1 845 ? 1.618 16.506 24.542 1.00 94.50 845 VAL A N 1
ATOM 6665 C CA . VAL A 1 845 ? 2.416 15.271 24.605 1.00 94.50 845 VAL A CA 1
ATOM 6666 C C . VAL A 1 845 ? 2.729 14.923 26.056 1.00 94.50 845 VAL A C 1
ATOM 6668 O O . VAL A 1 845 ? 2.872 15.808 26.901 1.00 94.50 845 VAL A O 1
ATOM 6671 N N . ALA A 1 846 ? 2.833 13.630 26.353 1.00 86.69 846 ALA A N 1
ATOM 6672 C CA . ALA A 1 846 ? 3.247 13.147 27.660 1.00 86.69 846 ALA A CA 1
ATOM 6673 C C . ALA A 1 846 ? 4.744 13.420 27.897 1.00 86.69 846 ALA A C 1
ATOM 6675 O O . ALA A 1 846 ? 5.579 13.247 27.009 1.00 86.69 846 ALA A O 1
ATOM 6676 N N . GLY A 1 847 ? 5.082 13.811 29.126 1.00 83.88 847 GLY A N 1
ATOM 6677 C CA . GLY A 1 847 ? 6.446 14.142 29.539 1.00 83.88 847 GLY A CA 1
ATOM 6678 C C . GLY A 1 847 ? 6.735 15.646 29.576 1.00 83.88 847 GLY A C 1
ATOM 6679 O O . GLY A 1 847 ? 5.948 16.483 29.134 1.00 83.88 847 GLY A O 1
ATOM 6680 N N . LYS A 1 848 ? 7.882 16.011 30.157 1.00 88.69 848 LYS A N 1
ATOM 6681 C CA . LYS A 1 848 ? 8.284 17.415 30.318 1.00 88.69 848 LYS A CA 1
ATOM 6682 C C . LYS A 1 848 ? 9.033 17.898 29.079 1.00 88.69 848 LYS A C 1
ATOM 6684 O O . LYS A 1 848 ? 10.215 17.596 28.912 1.00 88.69 848 LYS A O 1
ATOM 6689 N N . VAL A 1 849 ? 8.359 18.670 28.235 1.00 94.25 849 VAL A N 1
ATOM 6690 C CA . VAL A 1 849 ? 8.926 19.239 27.005 1.00 94.25 849 VAL A CA 1
ATOM 6691 C C . VAL A 1 849 ? 9.952 20.333 27.326 1.00 94.25 849 VAL A C 1
ATOM 6693 O O . VAL A 1 849 ? 9.676 21.257 28.088 1.00 94.25 849 VAL A O 1
ATOM 6696 N N . LYS A 1 850 ? 11.148 20.216 26.740 1.00 93.81 850 LYS A N 1
ATOM 6697 C CA . LYS A 1 850 ? 12.209 21.236 26.740 1.00 93.81 850 LYS A CA 1
ATOM 6698 C C . LYS A 1 850 ? 12.069 22.178 25.549 1.00 93.81 850 LYS A C 1
ATOM 6700 O O . LYS A 1 850 ? 12.1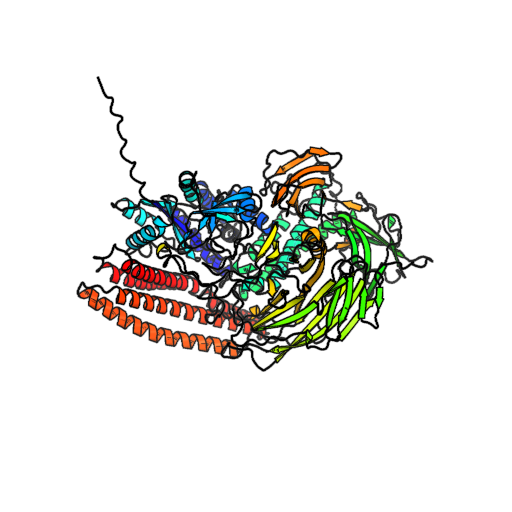93 23.388 25.703 1.00 93.81 850 LYS A O 1
ATOM 6705 N N . SER A 1 851 ? 11.810 21.617 24.372 1.00 93.88 851 SER A N 1
ATOM 6706 C CA . SER A 1 851 ? 11.622 22.363 23.132 1.00 93.88 851 SER A CA 1
ATOM 6707 C C . SER A 1 851 ? 10.604 21.652 22.238 1.00 93.88 851 SER A C 1
ATOM 6709 O O . SER A 1 851 ? 10.488 20.425 22.265 1.00 93.88 851 SER A O 1
ATOM 6711 N N . ALA A 1 852 ? 9.843 22.439 21.481 1.00 96.25 852 ALA A N 1
ATOM 6712 C CA . ALA A 1 852 ? 8.873 21.970 20.499 1.00 96.25 852 ALA A CA 1
ATOM 6713 C C . ALA A 1 852 ? 9.055 22.788 19.219 1.00 96.25 852 ALA A C 1
ATOM 6715 O O . ALA A 1 852 ? 8.933 24.017 19.245 1.00 96.25 852 ALA A O 1
ATOM 6716 N N . ILE A 1 853 ? 9.393 22.124 18.116 1.00 96.12 853 ILE A N 1
ATOM 6717 C CA . ILE A 1 853 ? 9.741 22.777 16.847 1.00 96.12 853 ILE A CA 1
ATOM 6718 C C . ILE A 1 853 ? 9.104 22.006 15.688 1.00 96.12 853 ILE A C 1
ATOM 6720 O O . ILE A 1 853 ? 8.968 20.782 15.751 1.00 96.12 853 ILE A O 1
ATOM 6724 N N . LYS A 1 854 ? 8.700 22.710 14.629 1.00 96.06 854 LYS A N 1
ATOM 6725 C CA . LYS A 1 854 ? 8.307 22.074 13.372 1.00 96.06 854 LYS A CA 1
ATOM 6726 C C . LYS A 1 854 ? 9.550 21.503 12.679 1.00 96.06 854 LYS A C 1
ATOM 6728 O O . LYS A 1 854 ? 10.658 22.039 12.768 1.00 96.06 854 LYS A O 1
ATOM 6733 N N . SER A 1 855 ? 9.357 20.380 12.011 1.00 96.69 855 SER A N 1
ATOM 6734 C CA . SER A 1 855 ? 10.364 19.725 11.179 1.00 96.69 855 SER A CA 1
ATOM 6735 C C . SER A 1 855 ? 9.755 19.368 9.830 1.00 96.69 855 SER A C 1
ATOM 6737 O O . SER A 1 855 ? 8.529 19.319 9.690 1.00 96.69 855 SER A O 1
ATOM 6739 N N . ASN A 1 856 ? 10.605 19.129 8.838 1.00 96.44 856 ASN A N 1
ATOM 6740 C CA . ASN A 1 856 ? 10.163 18.535 7.586 1.00 96.44 856 ASN A CA 1
ATOM 6741 C C . ASN A 1 856 ? 9.898 17.030 7.765 1.00 96.44 856 ASN A C 1
ATOM 6743 O O . ASN A 1 856 ? 10.120 16.458 8.838 1.00 96.44 856 ASN A O 1
ATOM 6747 N N . VAL A 1 857 ? 9.404 16.370 6.717 1.00 97.25 857 VAL A N 1
ATOM 6748 C CA . VAL A 1 857 ? 9.100 14.932 6.775 1.00 97.25 857 VAL A CA 1
ATOM 6749 C C . VAL A 1 857 ? 10.341 14.079 7.055 1.00 97.25 857 VAL A C 1
ATOM 6751 O O . VAL A 1 857 ? 10.236 13.113 7.815 1.00 97.25 857 VAL A O 1
ATOM 6754 N N . ALA A 1 858 ? 11.506 14.510 6.562 1.00 96.88 858 ALA A N 1
ATOM 6755 C CA . ALA A 1 858 ? 12.824 13.932 6.834 1.00 96.88 858 ALA A CA 1
ATOM 6756 C C . ALA A 1 858 ? 13.369 14.206 8.258 1.00 96.88 858 ALA A C 1
ATOM 6758 O O . ALA A 1 858 ? 14.532 13.920 8.539 1.00 96.88 858 ALA A O 1
ATOM 6759 N N . GLU A 1 859 ? 12.548 14.763 9.157 1.00 96.38 859 GLU A N 1
ATOM 6760 C CA . GLU A 1 859 ? 12.848 15.063 10.567 1.00 96.38 859 GLU A CA 1
ATOM 6761 C C . GLU A 1 859 ? 13.906 16.157 10.811 1.00 96.38 859 GLU A C 1
ATOM 6763 O O . GLU A 1 859 ? 14.330 16.378 11.956 1.00 96.38 859 GLU A O 1
ATOM 6768 N N . ALA A 1 860 ? 14.299 16.887 9.762 1.00 93.94 860 ALA A N 1
ATOM 6769 C CA . ALA A 1 860 ? 15.169 18.050 9.860 1.00 93.94 860 ALA A CA 1
ATOM 6770 C C . ALA A 1 860 ? 14.384 19.269 10.367 1.00 93.94 860 ALA A C 1
ATOM 6772 O O . ALA A 1 860 ? 13.253 19.535 9.955 1.00 93.94 860 ALA A O 1
ATOM 6773 N N . VAL A 1 861 ? 14.986 20.017 11.290 1.00 91.00 861 VAL A N 1
ATOM 6774 C CA . VAL A 1 861 ? 14.361 21.181 11.931 1.00 91.00 861 VAL A CA 1
ATOM 6775 C C . VAL A 1 861 ? 14.219 22.330 10.929 1.00 91.00 861 VAL A C 1
ATOM 6777 O O . VAL A 1 861 ? 15.193 22.700 10.284 1.00 91.00 861 VAL A O 1
ATOM 6780 N N . THR A 1 862 ? 13.030 22.936 10.845 1.00 85.38 862 THR A N 1
ATOM 6781 C CA . THR A 1 862 ? 12.752 24.062 9.927 1.00 85.38 862 THR A CA 1
ATOM 6782 C C . THR A 1 862 ? 12.860 25.438 10.596 1.00 85.38 862 THR A C 1
ATOM 6784 O O . THR A 1 862 ? 12.664 26.462 9.953 1.00 85.38 862 THR A O 1
ATOM 6787 N N . GLY A 1 863 ? 13.164 25.480 11.899 1.00 78.12 863 GLY A N 1
ATOM 6788 C CA . GLY A 1 863 ? 13.354 26.709 12.680 1.00 78.12 863 GLY A CA 1
ATOM 6789 C C . GLY A 1 863 ? 12.074 27.310 13.281 1.00 78.12 863 GLY A C 1
ATOM 6790 O O . GLY A 1 863 ? 12.163 28.160 14.168 1.00 78.12 863 GLY A O 1
ATOM 6791 N N . GLU A 1 864 ? 10.886 26.842 12.886 1.00 88.00 864 GLU A N 1
ATOM 6792 C CA . GLU A 1 864 ? 9.605 27.315 13.431 1.00 88.00 864 GLU A CA 1
ATOM 6793 C C . GLU A 1 864 ? 9.334 26.711 14.822 1.00 88.00 864 GLU A C 1
ATOM 6795 O O . GLU A 1 864 ? 8.897 25.564 14.956 1.00 88.00 864 GLU A O 1
ATOM 6800 N N . LYS A 1 865 ? 9.596 27.481 15.886 1.00 93.06 865 LYS A N 1
ATOM 6801 C CA . LYS A 1 865 ? 9.254 27.092 17.265 1.00 93.06 865 LYS A CA 1
ATOM 6802 C C . LYS A 1 865 ? 7.744 27.157 17.485 1.00 93.06 865 LYS A C 1
ATOM 6804 O O . LYS A 1 865 ? 7.108 28.162 17.167 1.00 93.06 865 LYS A O 1
ATOM 6809 N N . LEU A 1 866 ? 7.182 26.123 18.107 1.00 95.12 866 LEU A N 1
ATOM 6810 C CA . LEU A 1 866 ? 5.761 26.099 18.438 1.00 95.12 866 LEU A CA 1
ATOM 6811 C C . LEU A 1 866 ? 5.490 27.019 19.630 1.00 95.12 866 LEU A C 1
ATOM 6813 O O . LEU A 1 866 ? 6.229 27.017 20.617 1.00 95.12 866 LEU A O 1
ATOM 6817 N N . LYS A 1 867 ? 4.395 27.783 19.566 1.00 92.12 867 LYS A N 1
ATOM 6818 C CA . LYS A 1 867 ? 3.979 28.646 20.680 1.00 92.12 867 LYS A CA 1
ATOM 6819 C C . LYS A 1 867 ? 3.255 27.818 21.736 1.00 92.12 867 LYS A C 1
ATOM 6821 O O . LYS A 1 867 ? 2.311 27.093 21.411 1.00 92.12 867 LYS A O 1
ATOM 6826 N N . THR A 1 868 ? 3.658 27.970 22.992 1.00 91.88 868 THR A N 1
ATOM 6827 C CA . THR A 1 868 ? 3.028 27.302 24.137 1.00 91.88 868 THR A CA 1
ATOM 6828 C C . THR A 1 868 ? 1.788 28.064 24.601 1.00 91.88 868 THR A C 1
ATOM 6830 O O . THR A 1 868 ? 1.840 29.274 24.811 1.00 91.88 868 THR A O 1
ATOM 6833 N N . VAL A 1 869 ? 0.682 27.353 24.811 1.00 87.25 869 VAL A N 1
ATOM 6834 C CA . VAL A 1 869 ? -0.553 27.863 25.419 1.00 87.25 869 VAL A CA 1
ATOM 6835 C C . VAL A 1 869 ? -0.971 26.887 26.518 1.00 87.25 869 VAL A C 1
ATOM 6837 O O . VAL A 1 869 ? -1.520 25.818 26.249 1.00 87.25 869 VAL A O 1
ATOM 6840 N N . GLY A 1 870 ? -0.681 27.232 27.775 1.00 86.94 870 GLY A N 1
ATOM 6841 C CA . GLY A 1 870 ? -0.871 26.319 28.906 1.00 86.94 870 GLY A CA 1
ATOM 6842 C C . GLY A 1 870 ? 0.042 25.092 28.792 1.00 86.94 870 GLY A C 1
ATOM 6843 O O . GLY A 1 870 ? 1.261 25.231 28.811 1.00 86.94 870 GLY A O 1
ATOM 6844 N N . LYS A 1 871 ? -0.548 23.895 28.675 1.00 86.62 871 LYS A N 1
ATOM 6845 C CA . LYS A 1 871 ? 0.179 22.624 28.464 1.00 86.62 871 LYS A CA 1
ATOM 6846 C C . LYS A 1 871 ? 0.292 22.214 26.989 1.00 86.62 871 LYS A C 1
ATOM 6848 O O . LYS A 1 871 ? 0.963 21.231 26.690 1.00 86.62 871 LYS A O 1
ATOM 6853 N N . ALA A 1 872 ? -0.365 22.945 26.089 1.00 94.56 872 ALA A N 1
ATOM 6854 C CA . ALA A 1 872 ? -0.424 22.629 24.670 1.00 94.56 872 ALA A CA 1
ATOM 6855 C C . ALA A 1 872 ? 0.551 23.481 23.855 1.00 94.56 872 ALA A C 1
ATOM 6857 O O . ALA A 1 872 ? 0.879 24.612 24.216 1.00 94.56 872 ALA A O 1
ATOM 6858 N N . TYR A 1 873 ? 0.942 22.955 22.702 1.00 96.88 873 TYR A N 1
ATOM 6859 C CA . TYR A 1 873 ? 1.751 23.628 21.697 1.00 96.88 873 TYR A CA 1
ATOM 6860 C C . TYR A 1 873 ? 0.897 23.877 20.460 1.00 96.88 873 TYR A C 1
ATOM 6862 O O . TYR A 1 873 ? 0.206 22.982 19.984 1.00 96.88 873 TYR A O 1
ATOM 6870 N N . THR A 1 874 ? 0.906 25.102 19.953 1.00 97.25 874 THR A N 1
ATOM 6871 C CA . THR A 1 874 ? 0.118 25.491 18.778 1.00 97.25 874 THR A CA 1
ATOM 6872 C C . THR A 1 874 ? 0.964 25.432 17.516 1.00 97.25 874 THR A C 1
ATOM 6874 O O . THR A 1 874 ? 2.142 25.792 17.534 1.00 97.25 874 THR A O 1
ATOM 6877 N N . PHE A 1 875 ? 0.348 24.991 16.423 1.00 96.62 875 PHE A N 1
ATOM 6878 C CA . PHE A 1 875 ? 0.936 24.968 15.089 1.00 96.62 875 PHE A CA 1
ATOM 6879 C C . PHE A 1 875 ? -0.138 25.265 14.040 1.00 96.62 875 PHE A C 1
ATOM 6881 O O . PHE A 1 875 ? -1.338 25.256 14.325 1.00 96.62 875 PHE A O 1
ATOM 6888 N N . THR A 1 876 ? 0.290 25.537 12.814 1.00 95.81 876 THR A N 1
ATOM 6889 C CA . THR A 1 876 ? -0.610 25.718 11.675 1.00 95.81 876 THR A CA 1
ATOM 6890 C C . THR A 1 876 ? -0.310 24.659 10.626 1.00 95.81 876 THR A C 1
ATOM 6892 O O . THR A 1 876 ? 0.857 24.428 10.311 1.00 95.81 876 THR A O 1
ATOM 6895 N N . ALA A 1 877 ? -1.368 24.046 10.099 1.00 97.25 877 ALA A N 1
ATOM 6896 C CA . ALA A 1 877 ? -1.339 23.217 8.906 1.00 97.25 877 ALA A CA 1
ATOM 6897 C C . ALA A 1 877 ? -1.982 23.999 7.750 1.00 97.25 877 ALA A C 1
ATOM 6899 O O . ALA A 1 877 ? -3.137 24.420 7.847 1.00 97.25 877 ALA A O 1
ATOM 6900 N N . GLY A 1 878 ? -1.247 24.236 6.668 1.00 97.50 878 GLY A N 1
ATOM 6901 C CA . GLY A 1 878 ? -1.768 24.711 5.391 1.00 97.50 878 GLY A CA 1
ATOM 6902 C C . GLY A 1 878 ? -2.765 23.724 4.786 1.00 97.50 878 GLY A C 1
ATOM 6903 O O . GLY A 1 878 ? -2.989 22.641 5.332 1.00 97.50 878 GLY A O 1
ATOM 6904 N N . LYS A 1 879 ? -3.397 24.104 3.669 1.00 96.69 879 LYS A N 1
ATOM 6905 C CA . LYS A 1 879 ? -4.252 23.168 2.927 1.00 96.69 879 LYS A CA 1
ATOM 6906 C C . LYS A 1 879 ? -3.429 21.927 2.567 1.00 96.69 879 LYS A C 1
ATOM 6908 O O . LYS A 1 879 ? -2.282 22.086 2.162 1.00 96.69 879 LYS A O 1
ATOM 6913 N N . ARG A 1 880 ? -3.985 20.727 2.747 1.00 96.62 880 ARG A N 1
ATOM 6914 C CA . ARG A 1 880 ? -3.358 19.468 2.292 1.00 96.62 880 ARG A CA 1
ATOM 6915 C C . ARG A 1 880 ? -1.931 19.231 2.843 1.00 96.62 880 ARG A C 1
ATOM 6917 O O . ARG A 1 880 ? -1.174 18.441 2.293 1.00 96.62 880 ARG A O 1
ATOM 6924 N N . GLU A 1 881 ? -1.540 19.907 3.931 1.00 97.94 881 GLU A N 1
ATOM 6925 C CA . GLU A 1 881 ? -0.169 19.866 4.464 1.00 97.94 881 GLU A CA 1
ATOM 6926 C C . GLU A 1 881 ? 0.072 18.642 5.363 1.00 97.94 881 GLU A C 1
ATOM 6928 O O . GLU A 1 881 ? -0.686 18.414 6.313 1.00 97.94 881 GLU A O 1
ATOM 6933 N N . ILE A 1 882 ? 1.174 17.915 5.133 1.00 98.44 882 ILE A N 1
ATOM 6934 C CA . ILE A 1 882 ? 1.782 16.982 6.091 1.00 98.44 882 ILE A CA 1
ATOM 6935 C C . ILE A 1 882 ? 2.644 17.777 7.078 1.00 98.44 882 ILE A C 1
ATOM 6937 O O . ILE A 1 882 ? 3.646 18.397 6.725 1.00 98.44 882 ILE A O 1
ATOM 6941 N N . VAL A 1 883 ? 2.287 17.716 8.358 1.00 98.00 883 VAL A N 1
ATOM 6942 C CA . VAL A 1 883 ? 2.960 18.435 9.439 1.00 98.00 883 VAL A CA 1
ATOM 6943 C C . VAL A 1 883 ? 3.746 17.468 10.320 1.00 98.00 883 VAL A C 1
ATOM 6945 O O . VAL A 1 883 ? 3.185 16.530 10.891 1.00 98.00 883 VAL A O 1
ATOM 6948 N N . THR A 1 884 ? 5.038 17.754 10.506 1.00 98.25 884 THR A N 1
ATOM 6949 C CA . THR A 1 884 ? 5.930 17.007 11.409 1.00 98.25 884 THR A CA 1
ATOM 6950 C C . THR A 1 884 ? 6.334 17.865 12.590 1.00 98.25 884 THR A C 1
ATOM 6952 O O . THR A 1 884 ? 6.935 18.928 12.423 1.00 98.25 884 THR A O 1
ATOM 6955 N N . LEU A 1 885 ? 6.056 17.392 13.798 1.00 97.94 885 LEU A N 1
ATOM 6956 C CA . LEU A 1 885 ? 6.360 18.100 15.033 1.00 97.94 885 LEU A CA 1
ATOM 6957 C C . LEU A 1 885 ? 7.406 17.324 15.824 1.00 97.94 885 LEU A C 1
ATOM 6959 O O . LEU A 1 885 ? 7.276 16.117 16.029 1.00 97.94 885 LEU A O 1
ATOM 6963 N N . ARG A 1 886 ? 8.434 18.035 16.282 1.00 97.38 886 ARG A N 1
ATOM 6964 C CA . ARG A 1 886 ? 9.576 17.479 16.998 1.00 97.38 886 ARG A CA 1
ATOM 6965 C C . ARG A 1 886 ? 9.625 18.028 18.419 1.00 97.38 886 ARG A C 1
ATOM 6967 O O . ARG A 1 886 ? 9.646 19.242 18.617 1.00 97.38 886 ARG A O 1
ATOM 6974 N N . PHE A 1 887 ? 9.685 17.128 19.398 1.00 96.88 887 PHE A N 1
ATOM 6975 C CA . PHE A 1 887 ? 9.716 17.453 20.824 1.00 96.88 887 PHE A CA 1
ATOM 6976 C C . PHE A 1 887 ? 10.973 16.897 21.484 1.00 96.88 887 PHE A C 1
ATOM 6978 O O . PHE A 1 887 ? 11.196 15.685 21.517 1.00 96.88 887 PHE A O 1
ATOM 6985 N N . GLU A 1 888 ? 11.781 17.771 22.071 1.00 95.25 888 GLU A N 1
ATOM 6986 C CA . GLU A 1 888 ? 12.833 17.355 22.994 1.00 95.25 888 GLU A CA 1
ATOM 6987 C C . GLU A 1 888 ? 12.261 17.287 24.402 1.00 95.25 888 GLU A C 1
ATOM 6989 O O . GLU A 1 888 ? 11.641 18.236 24.884 1.00 95.25 888 GLU A O 1
ATOM 6994 N N . LEU A 1 889 ? 12.477 16.164 25.081 1.00 93.19 889 LEU A N 1
ATOM 6995 C CA . LEU A 1 889 ? 11.852 15.878 26.367 1.00 93.19 889 LEU A CA 1
ATOM 6996 C C . LEU A 1 889 ? 12.903 15.716 27.467 1.00 93.19 889 LEU A C 1
ATOM 6998 O O . LEU A 1 889 ? 14.009 15.217 27.249 1.00 93.19 889 LEU A O 1
ATOM 7002 N N . THR A 1 890 ? 12.540 16.095 28.689 1.00 92.81 890 THR A N 1
ATOM 7003 C CA . THR A 1 890 ? 13.202 15.593 29.895 1.00 92.81 890 THR A CA 1
ATOM 7004 C C . THR A 1 890 ? 12.580 14.247 30.230 1.00 92.81 890 THR A C 1
ATOM 7006 O O . THR A 1 890 ? 11.398 14.188 30.565 1.00 92.81 890 THR A O 1
ATOM 7009 N N . ARG A 1 891 ? 13.372 13.179 30.117 1.00 91.50 891 ARG A N 1
ATOM 7010 C CA . ARG A 1 891 ? 12.933 11.806 30.391 1.00 91.50 891 ARG A CA 1
ATOM 7011 C C . ARG A 1 891 ? 13.029 11.524 31.886 1.00 91.50 891 ARG A C 1
ATOM 7013 O O . ARG A 1 891 ? 14.103 11.689 32.468 1.00 91.50 891 ARG A O 1
ATOM 7020 N N . ASP A 1 892 ? 11.927 11.110 32.500 1.00 89.88 892 ASP A N 1
ATOM 7021 C CA . ASP A 1 892 ? 11.972 10.518 33.837 1.00 89.88 892 ASP A CA 1
ATOM 7022 C C . ASP A 1 892 ? 12.479 9.064 33.774 1.00 89.88 892 ASP A C 1
ATOM 7024 O O . ASP A 1 892 ? 12.858 8.561 32.715 1.00 89.88 892 ASP A O 1
ATOM 7028 N N . LYS A 1 893 ? 12.569 8.408 34.934 1.00 90.94 893 LYS A N 1
ATOM 7029 C CA . LYS A 1 893 ? 13.070 7.031 35.070 1.00 90.94 893 LYS A CA 1
ATOM 7030 C C . LYS A 1 893 ? 11.997 6.070 35.586 1.00 90.94 893 LYS A C 1
ATOM 7032 O O . LYS A 1 893 ? 12.345 5.052 36.185 1.00 90.94 893 LYS A O 1
ATOM 7037 N N . LEU A 1 894 ? 10.713 6.378 35.380 1.00 91.25 894 LEU A N 1
ATOM 7038 C CA . LEU A 1 894 ? 9.613 5.564 35.909 1.00 91.25 894 LEU A CA 1
ATOM 7039 C C . LEU A 1 894 ? 9.649 4.120 35.384 1.00 91.25 894 LEU A C 1
ATOM 7041 O O . LEU A 1 894 ? 9.313 3.198 36.120 1.00 91.25 894 LEU A O 1
ATOM 7045 N N . LEU A 1 895 ? 10.126 3.905 34.154 1.00 92.38 895 LEU A N 1
ATOM 7046 C CA . LEU A 1 895 ? 10.221 2.585 33.517 1.00 92.38 895 LEU A CA 1
ATOM 7047 C C . LEU A 1 895 ? 11.648 2.022 33.455 1.00 92.38 895 LEU A C 1
ATOM 7049 O O . LEU A 1 895 ? 11.903 1.067 32.719 1.00 92.38 895 LEU A O 1
ATOM 7053 N N . ALA A 1 896 ? 12.582 2.575 34.236 1.00 81.44 896 ALA A N 1
ATOM 7054 C CA . ALA A 1 896 ? 13.975 2.123 34.241 1.00 81.44 896 ALA A CA 1
ATOM 7055 C C . ALA A 1 896 ? 14.153 0.695 34.798 1.00 81.44 896 ALA A C 1
ATOM 7057 O O . ALA A 1 896 ? 15.155 0.041 34.514 1.00 81.44 896 ALA A O 1
ATOM 7058 N N . ARG A 1 897 ? 13.196 0.198 35.594 1.00 81.00 897 ARG A N 1
ATOM 7059 C CA . ARG A 1 897 ? 13.191 -1.170 36.133 1.00 81.00 897 ARG A CA 1
ATOM 7060 C C . ARG A 1 897 ? 12.099 -2.001 35.465 1.00 81.00 897 ARG A C 1
ATOM 7062 O O . ARG A 1 897 ? 10.984 -1.528 35.259 1.00 81.00 897 ARG A O 1
ATOM 7069 N N . LYS A 1 898 ? 12.416 -3.261 35.158 1.00 84.69 898 LYS A N 1
ATOM 7070 C CA . LYS A 1 898 ? 11.436 -4.224 34.641 1.00 84.69 898 LYS A CA 1
ATOM 7071 C C . LYS A 1 898 ? 10.424 -4.617 35.730 1.00 84.69 898 LYS A C 1
ATOM 7073 O O . LYS A 1 898 ? 10.787 -4.630 36.909 1.00 84.69 898 LYS A O 1
ATOM 7078 N N . PRO A 1 899 ? 9.179 -4.962 35.353 1.00 86.12 899 PRO A N 1
ATOM 7079 C CA . PRO A 1 899 ? 8.209 -5.511 36.296 1.00 86.12 899 PRO A CA 1
ATOM 7080 C C . PRO A 1 899 ? 8.689 -6.849 36.876 1.00 86.12 899 PRO A C 1
ATOM 7082 O O . PRO A 1 899 ? 9.481 -7.560 36.253 1.00 86.12 899 PRO A O 1
ATOM 7085 N N . SER A 1 900 ? 8.187 -7.214 38.060 1.00 89.12 900 SER A N 1
ATOM 7086 C CA . SER A 1 900 ? 8.456 -8.534 38.640 1.00 89.12 900 SER A CA 1
ATOM 7087 C C . SER A 1 900 ? 7.921 -9.648 37.732 1.00 89.12 900 SER A C 1
ATOM 7089 O O . SER A 1 900 ? 6.908 -9.480 37.048 1.00 89.12 900 SER A O 1
ATOM 7091 N N . ALA A 1 901 ? 8.573 -10.814 37.744 1.00 89.56 901 ALA A N 1
ATOM 7092 C CA . ALA A 1 901 ? 8.175 -11.944 36.900 1.00 89.56 901 ALA A CA 1
ATOM 7093 C C . ALA A 1 901 ? 6.731 -12.412 37.171 1.00 89.56 901 ALA A C 1
ATOM 7095 O O . ALA A 1 901 ? 6.016 -12.788 36.242 1.00 89.56 901 ALA A O 1
ATOM 7096 N N . SER A 1 902 ? 6.278 -12.349 38.429 1.00 89.75 902 SER A N 1
ATOM 7097 C CA . SER A 1 902 ? 4.906 -12.699 38.812 1.00 89.75 902 SER A CA 1
ATOM 7098 C C . SER A 1 902 ? 3.876 -11.741 38.214 1.00 89.75 902 SER A C 1
ATOM 7100 O O . SER A 1 902 ? 2.886 -12.198 37.643 1.00 89.75 902 SER A O 1
ATOM 7102 N N . LEU A 1 903 ? 4.129 -10.429 38.279 1.00 90.94 903 LEU A N 1
ATOM 7103 C CA . LEU A 1 903 ? 3.232 -9.423 37.721 1.00 90.94 903 LEU A CA 1
ATOM 7104 C C . LEU A 1 903 ? 3.238 -9.457 36.188 1.00 90.94 903 LEU A C 1
ATOM 7106 O O . LEU A 1 903 ? 2.178 -9.466 35.572 1.00 90.94 903 LEU A O 1
ATOM 7110 N N . ALA A 1 904 ? 4.411 -9.579 35.562 1.00 90.50 904 ALA A N 1
ATOM 7111 C CA . ALA A 1 904 ? 4.515 -9.731 34.111 1.00 90.50 904 ALA A CA 1
ATOM 7112 C C . ALA A 1 904 ? 3.727 -10.953 33.602 1.00 90.50 904 ALA A C 1
ATOM 7114 O O . ALA A 1 904 ? 3.046 -10.872 32.583 1.00 90.50 904 ALA A O 1
ATOM 7115 N N . LYS A 1 905 ? 3.748 -12.072 34.341 1.00 90.38 905 LYS A N 1
ATOM 7116 C CA . LYS A 1 905 ? 2.964 -13.276 34.021 1.00 90.38 905 LYS A CA 1
ATOM 7117 C C . LYS A 1 905 ? 1.450 -13.068 34.177 1.00 90.38 905 LYS A C 1
ATOM 7119 O O . LYS A 1 905 ? 0.683 -13.728 33.471 1.00 90.38 905 LYS A O 1
ATOM 7124 N N . ALA A 1 906 ? 1.020 -12.195 35.088 1.00 88.56 906 ALA A N 1
ATOM 7125 C CA . ALA A 1 906 ? -0.386 -11.840 35.292 1.00 88.56 906 ALA A CA 1
ATOM 7126 C C . ALA A 1 906 ? -0.906 -10.818 34.260 1.00 88.56 906 ALA A C 1
ATOM 7128 O O . ALA A 1 906 ? -2.108 -10.784 34.001 1.00 88.56 906 ALA A O 1
ATOM 7129 N N . THR A 1 907 ? -0.013 -10.039 33.643 1.00 94.31 907 THR A N 1
ATOM 7130 C CA . THR A 1 907 ? -0.341 -9.016 32.641 1.00 94.31 907 THR A CA 1
ATOM 7131 C C . THR A 1 907 ? -0.353 -9.591 31.225 1.00 94.31 907 THR A C 1
ATOM 7133 O O . THR A 1 907 ? 0.697 -9.933 30.675 1.00 94.31 907 THR A O 1
ATOM 7136 N N . LYS A 1 908 ? -1.534 -9.682 30.602 1.00 93.62 908 LYS A N 1
ATOM 7137 C CA . LYS A 1 908 ? -1.710 -10.302 29.277 1.00 93.62 908 LYS A CA 1
ATOM 7138 C C . LYS A 1 908 ? -2.637 -9.500 28.375 1.00 93.62 908 LYS A C 1
ATOM 7140 O O . LYS A 1 908 ? -3.712 -9.075 28.794 1.00 93.62 908 LYS A O 1
ATOM 7145 N N . ALA A 1 909 ? -2.248 -9.344 27.112 1.00 93.06 909 ALA A N 1
ATOM 7146 C CA . ALA A 1 909 ? -3.138 -8.805 26.092 1.00 93.06 909 ALA A CA 1
ATOM 7147 C C . ALA A 1 909 ? -4.347 -9.737 25.903 1.00 93.06 909 ALA A C 1
ATOM 7149 O O . ALA A 1 909 ? -4.198 -10.950 25.751 1.00 93.06 909 ALA A O 1
ATOM 7150 N N . CYS A 1 910 ? -5.543 -9.160 25.921 1.00 92.25 910 CYS A N 1
ATOM 7151 C CA . CYS A 1 910 ? -6.789 -9.855 25.648 1.00 92.25 910 CYS A CA 1
ATOM 7152 C C . CYS A 1 910 ? -7.002 -9.920 24.131 1.00 92.25 910 CYS A C 1
ATOM 7154 O O . CYS A 1 910 ? -6.928 -8.882 23.459 1.00 92.25 910 CYS A O 1
ATOM 7156 N N . PRO A 1 911 ? -7.325 -11.096 23.571 1.00 86.88 911 PRO A N 1
ATOM 7157 C CA . PRO A 1 911 ? -7.934 -11.166 22.252 1.00 86.88 911 PRO A CA 1
ATOM 7158 C C . PRO A 1 911 ? -9.192 -10.292 22.218 1.00 86.88 911 PRO A C 1
ATOM 7160 O O . PRO A 1 911 ? -9.903 -10.185 23.217 1.00 86.88 911 PRO A O 1
ATOM 7163 N N . ARG A 1 912 ? -9.470 -9.649 21.083 1.00 76.50 912 ARG A N 1
ATOM 7164 C CA . ARG A 1 912 ? -10.656 -8.787 20.950 1.00 76.50 912 ARG A CA 1
ATOM 7165 C C . ARG A 1 912 ? -11.943 -9.608 20.875 1.00 76.50 912 ARG A C 1
ATOM 7167 O O . ARG A 1 912 ? -12.940 -9.241 21.481 1.00 76.50 912 ARG A O 1
ATOM 7174 N N . GLU A 1 913 ? -11.885 -10.690 20.115 1.00 76.75 913 GLU A N 1
ATOM 7175 C CA . GLU A 1 913 ? -12.990 -11.587 19.792 1.00 76.75 913 GLU A CA 1
ATOM 7176 C C . GLU A 1 913 ? -12.460 -13.027 19.882 1.00 76.75 913 GLU A C 1
ATOM 7178 O O . GLU A 1 913 ? -11.242 -13.263 19.863 1.00 76.75 913 GLU A O 1
ATOM 7183 N N . LEU A 1 914 ? -13.368 -13.992 20.015 1.00 69.25 914 LEU A N 1
ATOM 7184 C CA . LEU A 1 914 ? -13.054 -15.400 19.779 1.00 69.25 914 LEU A CA 1
ATOM 7185 C C . LEU A 1 914 ? -12.673 -15.619 18.294 1.00 69.25 914 LEU A C 1
ATOM 7187 O O . LEU A 1 914 ? -12.840 -14.702 17.488 1.00 69.25 914 LEU A O 1
ATOM 7191 N N . PRO A 1 915 ? -12.093 -16.781 17.922 1.00 74.12 915 PRO A N 1
ATOM 7192 C CA . PRO A 1 915 ? -11.665 -17.040 16.547 1.00 74.12 915 PRO A CA 1
ATOM 7193 C C . PRO A 1 915 ? -12.735 -16.694 15.511 1.00 74.12 915 PRO A C 1
ATOM 7195 O O . PRO A 1 915 ? -13.928 -16.867 15.763 1.00 74.12 915 PRO A O 1
ATOM 7198 N N . VAL A 1 916 ? -12.279 -16.206 14.357 1.00 77.31 916 VAL A N 1
ATOM 7199 C CA . VAL A 1 916 ? -13.140 -15.774 13.253 1.00 77.31 916 VAL A CA 1
ATOM 7200 C C . VAL A 1 916 ? -14.118 -16.881 12.877 1.00 77.31 916 VAL A C 1
ATOM 7202 O O . VAL A 1 916 ? -13.744 -18.047 12.779 1.00 77.31 916 VAL A O 1
ATOM 7205 N N . ALA A 1 917 ? -15.370 -16.494 12.646 1.00 78.44 917 ALA A N 1
ATOM 7206 C CA . ALA A 1 917 ? -16.381 -17.370 12.089 1.00 78.44 917 ALA A CA 1
ATOM 7207 C C . ALA A 1 917 ? -15.909 -17.962 10.751 1.00 78.44 917 ALA A C 1
ATOM 7209 O O . ALA A 1 917 ? -15.701 -17.237 9.773 1.00 78.44 917 ALA A O 1
ATOM 7210 N N . GLU A 1 918 ? -15.792 -19.284 10.706 1.00 84.25 918 GLU A N 1
ATOM 7211 C CA . GLU A 1 918 ? -15.586 -20.033 9.470 1.00 84.25 918 GLU A CA 1
ATOM 7212 C C . GLU A 1 918 ? -16.925 -20.569 8.942 1.00 84.25 918 GLU A C 1
ATOM 7214 O O . GLU A 1 918 ? -17.872 -20.753 9.729 1.00 84.25 918 GLU A O 1
ATOM 7219 N N . PRO A 1 919 ? -17.049 -20.770 7.617 1.00 84.38 919 PRO A N 1
ATOM 7220 C CA . PRO A 1 919 ? -18.208 -21.443 7.049 1.00 84.38 919 PRO A CA 1
ATOM 7221 C C . PRO A 1 919 ? -18.397 -22.825 7.685 1.00 84.38 919 PRO A C 1
ATOM 7223 O O . PRO A 1 919 ? -17.436 -23.575 7.828 1.00 84.38 919 PRO A O 1
ATOM 7226 N N . SER A 1 920 ? -19.632 -23.172 8.058 1.00 81.38 920 SER A N 1
ATOM 7227 C CA . SER A 1 920 ? -19.923 -24.477 8.676 1.00 81.38 920 SER A CA 1
ATOM 7228 C C . SER A 1 920 ? -19.728 -25.656 7.720 1.00 81.38 920 SER A C 1
ATOM 7230 O O . SER A 1 920 ? -19.419 -26.767 8.150 1.00 81.38 920 SER A O 1
ATOM 7232 N N . LEU A 1 921 ? -19.921 -25.420 6.419 1.00 85.12 921 LEU A N 1
ATOM 7233 C CA . LEU A 1 921 ? -19.722 -26.423 5.386 1.00 85.12 921 LEU A CA 1
ATOM 7234 C C . LEU A 1 921 ? -18.235 -26.528 5.039 1.00 85.12 921 LEU A C 1
ATOM 7236 O O . LEU A 1 921 ? -17.723 -25.731 4.251 1.00 85.12 921 LEU A O 1
ATOM 7240 N N . ASP A 1 922 ? -17.580 -27.551 5.583 1.00 84.88 922 ASP A N 1
ATOM 7241 C CA . ASP A 1 922 ? -16.241 -27.943 5.156 1.00 84.88 922 ASP A CA 1
ATOM 7242 C C . ASP A 1 922 ? -16.303 -28.527 3.739 1.00 84.88 922 ASP A C 1
ATOM 7244 O O . ASP A 1 922 ? -17.076 -29.449 3.450 1.00 84.88 922 ASP A O 1
ATOM 7248 N N . ILE A 1 923 ? -15.515 -27.953 2.832 1.00 88.25 923 ILE A N 1
ATOM 7249 C CA . ILE A 1 923 ? -15.417 -28.411 1.451 1.00 88.25 923 ILE A CA 1
ATOM 7250 C C . ILE A 1 923 ? -13.964 -28.711 1.105 1.00 88.25 923 ILE A C 1
ATOM 7252 O O . ILE A 1 923 ? -13.081 -27.889 1.360 1.00 88.25 923 ILE A O 1
ATOM 7256 N N . PRO A 1 924 ? -13.693 -29.856 0.453 1.00 87.19 924 PRO A N 1
ATOM 7257 C CA . PRO A 1 924 ? -12.339 -30.186 0.057 1.00 87.19 924 PRO A CA 1
ATOM 7258 C C . PRO A 1 924 ? -11.840 -29.156 -0.956 1.00 87.19 924 PRO A C 1
ATOM 7260 O O . PRO A 1 924 ? -12.445 -28.951 -2.016 1.00 87.19 924 PRO A O 1
ATOM 7263 N N . LEU A 1 925 ? -10.715 -28.519 -0.634 1.00 90.44 925 LEU A N 1
ATOM 7264 C CA . LEU A 1 925 ? -10.071 -27.586 -1.546 1.00 90.44 925 LEU A CA 1
ATOM 7265 C C . LEU A 1 925 ? -9.536 -28.341 -2.770 1.00 90.44 925 LEU A C 1
ATOM 7267 O O . LEU A 1 925 ? -8.928 -29.408 -2.630 1.00 90.44 925 LEU A O 1
ATOM 7271 N N . PRO A 1 926 ? -9.727 -27.806 -3.988 1.00 89.56 926 PRO A N 1
ATOM 7272 C CA . PRO A 1 926 ? -9.081 -28.371 -5.158 1.00 89.56 926 PRO A CA 1
ATOM 7273 C C . PRO A 1 926 ? -7.554 -28.238 -5.025 1.00 89.56 926 PRO A C 1
ATOM 7275 O O . PRO A 1 926 ? -7.061 -27.256 -4.463 1.00 89.56 926 PRO A O 1
ATOM 7278 N N . PRO A 1 927 ? -6.770 -29.178 -5.580 1.00 91.19 927 PRO A N 1
ATOM 7279 C CA . PRO A 1 927 ? -5.331 -28.988 -5.643 1.00 91.19 927 PRO A CA 1
ATOM 7280 C C . PRO A 1 927 ? -5.013 -27.781 -6.535 1.00 91.19 927 PRO A C 1
ATOM 7282 O O . PRO A 1 927 ? -5.575 -27.638 -7.624 1.00 91.19 927 PRO A O 1
ATOM 7285 N N . PHE A 1 928 ? -4.078 -26.934 -6.091 1.00 89.69 928 PHE A N 1
ATOM 7286 C CA . PHE A 1 928 ? -3.508 -25.871 -6.929 1.00 89.69 928 PHE A CA 1
ATOM 7287 C C . PHE A 1 928 ? -3.024 -26.402 -8.287 1.00 89.69 928 PHE A C 1
ATOM 7289 O O . PHE A 1 928 ? -3.354 -25.813 -9.316 1.00 89.69 928 PHE A O 1
ATOM 7296 N N . VAL A 1 929 ? -2.316 -27.542 -8.292 1.00 93.94 929 VAL A N 1
ATOM 7297 C CA . VAL A 1 929 ? -1.791 -28.182 -9.504 1.00 93.94 929 VAL A CA 1
ATOM 7298 C C . VAL A 1 929 ? -2.226 -29.640 -9.611 1.00 93.94 929 VAL A C 1
ATOM 7300 O O . VAL A 1 929 ? -2.173 -30.412 -8.656 1.00 93.94 929 VAL A O 1
ATOM 7303 N N . THR A 1 930 ? -2.594 -30.050 -10.821 1.00 92.88 930 THR A N 1
ATOM 7304 C CA . THR A 1 930 ? -2.859 -31.441 -11.195 1.00 92.88 930 THR A CA 1
ATOM 7305 C C . THR A 1 930 ? -1.800 -31.970 -12.165 1.00 92.88 930 THR A C 1
ATOM 7307 O O . THR A 1 930 ? -1.104 -31.216 -12.845 1.00 92.88 930 THR A O 1
ATOM 7310 N N . LYS A 1 931 ? -1.721 -33.300 -12.318 1.00 92.94 931 LYS A N 1
ATOM 7311 C CA . LYS A 1 931 ? -0.874 -33.920 -13.354 1.00 92.94 931 LYS A CA 1
ATOM 7312 C C . LYS A 1 931 ? -1.267 -33.466 -14.770 1.00 92.94 931 LYS A C 1
ATOM 7314 O O . LYS A 1 931 ? -0.408 -33.376 -15.641 1.00 92.94 931 LYS A O 1
ATOM 7319 N N . ALA A 1 932 ? -2.546 -33.151 -14.991 1.00 93.38 932 ALA A N 1
ATOM 7320 C CA . ALA A 1 932 ? -3.029 -32.633 -16.268 1.00 93.38 932 ALA A CA 1
ATOM 7321 C C . ALA A 1 932 ? -2.483 -31.229 -16.572 1.00 93.38 932 ALA A C 1
ATOM 7323 O O . ALA A 1 932 ? -2.210 -30.946 -17.735 1.00 93.38 932 ALA A O 1
ATOM 7324 N N . ASP A 1 933 ? -2.263 -30.392 -15.553 1.00 94.38 933 ASP A N 1
ATOM 7325 C CA . ASP A 1 933 ? -1.666 -29.061 -15.726 1.00 94.38 933 ASP A CA 1
ATOM 7326 C C . ASP A 1 933 ? -0.197 -29.177 -16.175 1.00 94.38 933 ASP A C 1
ATOM 7328 O O . ASP A 1 933 ? 0.207 -28.523 -17.134 1.00 94.38 933 ASP A O 1
ATOM 7332 N N . ILE A 1 934 ? 0.576 -30.107 -15.590 1.00 95.69 934 ILE A N 1
ATOM 7333 C CA . ILE A 1 934 ? 1.955 -30.405 -16.032 1.00 95.69 934 ILE A CA 1
ATOM 7334 C C . ILE A 1 934 ? 1.976 -30.857 -17.499 1.00 95.69 934 ILE A C 1
ATOM 7336 O O . ILE A 1 934 ? 2.802 -30.398 -18.288 1.00 95.69 934 ILE A O 1
ATOM 7340 N N . GLU A 1 935 ? 1.082 -31.772 -17.882 1.00 96.69 935 GLU A N 1
ATOM 7341 C CA . GLU A 1 935 ? 1.003 -32.246 -19.268 1.00 96.69 935 GLU A CA 1
ATOM 7342 C C . GLU A 1 935 ? 0.503 -31.157 -20.230 1.00 96.69 935 GLU A C 1
ATOM 7344 O O . GLU A 1 935 ? 0.927 -31.123 -21.386 1.00 96.69 935 GLU A O 1
ATOM 7349 N N . SER A 1 936 ? -0.350 -30.238 -19.767 1.00 94.12 936 SER A N 1
ATOM 7350 C CA . SER A 1 936 ? -0.763 -29.057 -20.531 1.00 94.12 936 SER A CA 1
ATOM 7351 C C . SER A 1 936 ? 0.428 -28.143 -20.821 1.00 94.12 936 SER A C 1
ATOM 7353 O O . SER A 1 936 ? 0.655 -27.789 -21.978 1.00 94.12 936 SER A O 1
ATOM 7355 N N . GLU A 1 937 ? 1.250 -27.849 -19.814 1.00 95.31 937 GLU A N 1
ATOM 7356 C CA . GLU A 1 937 ? 2.449 -27.022 -19.981 1.00 95.31 937 GLU A CA 1
ATOM 7357 C C . GLU A 1 937 ? 3.502 -27.685 -20.878 1.00 95.31 937 GLU A C 1
ATOM 7359 O O . GLU A 1 937 ? 4.086 -27.035 -21.746 1.00 95.31 937 GLU A O 1
ATOM 7364 N N . LYS A 1 938 ? 3.681 -29.010 -20.786 1.00 97.06 938 LYS A N 1
ATOM 7365 C CA . LYS A 1 938 ? 4.533 -29.753 -21.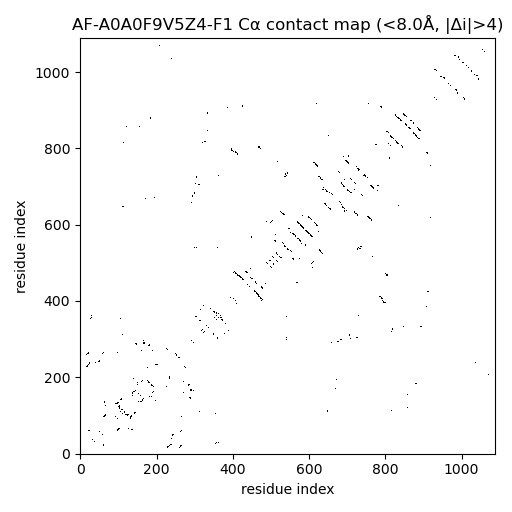732 1.00 97.06 938 LYS A CA 1
ATOM 7366 C C . LYS A 1 938 ? 4.008 -29.690 -23.168 1.00 97.06 938 LYS A C 1
ATOM 7368 O O . LYS A 1 938 ? 4.797 -29.567 -24.106 1.00 97.06 938 LYS A O 1
ATOM 7373 N N . LYS A 1 939 ? 2.686 -29.769 -23.367 1.00 96.69 939 LYS A N 1
ATOM 7374 C CA . LYS A 1 939 ? 2.065 -29.619 -24.694 1.00 96.69 939 LYS A CA 1
ATOM 7375 C C . LYS A 1 939 ? 2.244 -28.203 -25.239 1.00 96.69 939 LYS A C 1
ATOM 7377 O O . LYS A 1 939 ? 2.550 -28.071 -26.426 1.00 96.69 939 LYS A O 1
ATOM 7382 N N . ARG A 1 940 ? 2.104 -27.175 -24.391 1.00 94.62 940 ARG A N 1
ATOM 7383 C CA . ARG A 1 940 ? 2.393 -25.774 -24.733 1.00 94.62 940 ARG A CA 1
ATOM 7384 C C . ARG A 1 940 ? 3.846 -25.617 -25.176 1.00 94.62 940 ARG A C 1
ATOM 7386 O O . ARG A 1 940 ? 4.086 -25.174 -26.295 1.00 94.62 940 ARG A O 1
ATOM 7393 N N . LEU A 1 941 ? 4.799 -26.114 -24.385 1.00 96.69 941 LEU A N 1
ATOM 7394 C CA . LEU A 1 941 ? 6.221 -26.132 -24.737 1.00 96.69 941 LEU A CA 1
ATOM 7395 C C . LEU A 1 941 ? 6.473 -26.802 -26.099 1.00 96.69 941 LEU A C 1
ATOM 7397 O O . LEU A 1 941 ? 7.131 -26.227 -26.965 1.00 96.69 941 LEU A O 1
ATOM 7401 N N . ALA A 1 942 ? 5.918 -27.996 -26.324 1.00 97.50 942 ALA A N 1
ATOM 7402 C CA . ALA A 1 942 ? 6.087 -28.715 -27.585 1.00 97.50 942 ALA A CA 1
ATOM 7403 C C . ALA A 1 942 ? 5.475 -27.965 -28.784 1.00 97.50 942 ALA A C 1
ATOM 7405 O O . ALA A 1 942 ? 6.008 -28.045 -29.892 1.00 97.50 942 ALA A O 1
ATOM 7406 N N . LYS A 1 943 ? 4.362 -27.245 -28.584 1.00 96.38 943 LYS A N 1
ATOM 7407 C CA . LYS A 1 943 ? 3.743 -26.388 -29.607 1.00 96.38 943 LYS A CA 1
ATOM 7408 C C . LYS A 1 943 ? 4.672 -25.232 -29.984 1.00 96.38 943 LYS A C 1
ATOM 7410 O O . LYS A 1 943 ? 5.032 -25.135 -31.156 1.00 96.38 943 LYS A O 1
ATOM 7415 N N . ILE A 1 944 ? 5.135 -24.460 -29.001 1.00 95.12 944 ILE A N 1
ATOM 7416 C CA . ILE A 1 944 ? 6.023 -23.308 -29.225 1.00 95.12 944 ILE A CA 1
ATOM 7417 C C . ILE A 1 944 ? 7.325 -23.760 -29.906 1.00 95.12 944 ILE A C 1
ATOM 7419 O O . ILE A 1 944 ? 7.815 -23.113 -30.828 1.00 95.12 944 ILE A O 1
ATOM 7423 N N . GLN A 1 945 ? 7.870 -24.924 -29.534 1.00 96.19 945 GLN A N 1
ATOM 7424 C CA . GLN A 1 945 ? 9.055 -25.493 -30.189 1.00 96.19 945 GLN A CA 1
ATOM 7425 C C . GLN A 1 945 ? 8.844 -25.815 -31.677 1.00 96.19 945 GLN A C 1
ATOM 7427 O O . GLN A 1 945 ? 9.787 -25.695 -32.464 1.00 96.19 945 GLN A O 1
ATOM 7432 N N . ARG A 1 946 ? 7.640 -26.240 -32.085 1.00 96.81 946 ARG A N 1
ATOM 7433 C CA . ARG A 1 946 ? 7.316 -26.462 -33.506 1.00 96.81 946 ARG A CA 1
ATOM 7434 C C . ARG A 1 946 ? 7.197 -25.137 -34.256 1.00 96.81 946 ARG A C 1
ATOM 7436 O O . ARG A 1 946 ? 7.796 -25.009 -35.322 1.00 96.81 946 ARG A O 1
ATOM 7443 N N . GLU A 1 947 ? 6.498 -24.162 -33.680 1.00 94.94 947 GLU A N 1
ATOM 7444 C CA . GLU A 1 947 ? 6.342 -22.810 -34.242 1.00 94.94 947 GLU A CA 1
ATOM 7445 C C . GLU A 1 947 ? 7.706 -22.123 -34.411 1.00 94.94 947 GLU A C 1
ATOM 7447 O O . GLU A 1 947 ? 8.025 -21.614 -35.484 1.00 94.94 947 GLU A O 1
ATOM 7452 N N . TYR A 1 948 ? 8.583 -22.235 -33.410 1.00 94.06 948 TYR A N 1
ATOM 7453 C CA . TYR A 1 948 ? 9.959 -21.739 -33.466 1.00 94.06 948 TYR A CA 1
ATOM 7454 C C . TYR A 1 948 ? 10.760 -22.323 -34.641 1.00 94.06 948 TYR A C 1
ATOM 7456 O O . TYR A 1 948 ? 11.459 -21.589 -35.342 1.00 94.06 948 TYR A O 1
ATOM 7464 N N . LYS A 1 949 ? 10.654 -23.637 -34.900 1.00 94.00 949 LYS A N 1
ATOM 7465 C CA . LYS A 1 949 ? 11.338 -24.281 -36.039 1.00 94.00 949 LYS A CA 1
ATOM 7466 C C . LYS A 1 949 ? 10.845 -23.733 -37.382 1.00 94.00 949 LYS A C 1
ATOM 7468 O O . LYS A 1 949 ? 11.664 -23.487 -38.267 1.00 94.00 949 LYS A O 1
ATOM 7473 N N . GLN A 1 950 ? 9.535 -23.527 -37.524 1.00 93.62 950 GLN A N 1
ATOM 7474 C CA . GLN A 1 950 ? 8.931 -22.969 -38.738 1.00 93.62 950 GLN A CA 1
ATOM 7475 C C . GLN A 1 950 ? 9.369 -21.517 -38.964 1.00 93.62 950 GLN A C 1
ATOM 7477 O O . GLN A 1 950 ? 9.838 -21.183 -40.053 1.00 93.62 950 GLN A O 1
ATOM 7482 N N . LEU A 1 951 ? 9.306 -20.684 -37.920 1.00 92.44 951 LEU A N 1
ATOM 7483 C CA . LEU A 1 951 ? 9.757 -19.293 -37.968 1.00 92.44 951 LEU A CA 1
ATOM 7484 C C . LEU A 1 951 ? 11.234 -19.194 -38.344 1.00 92.44 951 LEU A C 1
ATOM 7486 O O . LEU A 1 951 ? 11.586 -18.446 -39.251 1.00 92.44 951 LEU A O 1
ATOM 7490 N N . LYS A 1 952 ? 12.107 -20.001 -37.728 1.00 90.62 952 LYS A N 1
ATOM 7491 C CA . LYS A 1 952 ? 13.542 -20.007 -38.052 1.00 90.62 952 LYS A CA 1
ATOM 7492 C C . LYS A 1 952 ? 13.799 -20.321 -39.531 1.00 90.62 952 LYS A C 1
ATOM 7494 O O . LYS A 1 952 ? 14.662 -19.695 -40.146 1.00 90.62 952 LYS A O 1
ATOM 7499 N N . ALA A 1 953 ? 13.041 -21.251 -40.116 1.00 90.69 953 ALA A N 1
ATOM 7500 C CA . ALA A 1 953 ? 13.139 -21.564 -41.540 1.00 90.69 953 ALA A CA 1
ATOM 7501 C C . ALA A 1 953 ? 12.690 -20.387 -42.429 1.00 90.69 953 ALA A C 1
ATOM 7503 O O . ALA A 1 953 ? 13.326 -20.112 -43.445 1.00 90.69 953 ALA A O 1
ATOM 7504 N N . GLN A 1 954 ? 11.636 -19.661 -42.042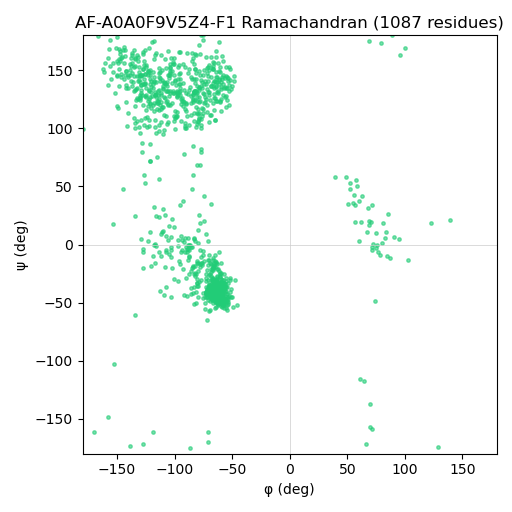 1.00 90.50 954 GLN A N 1
ATOM 7505 C CA . GLN A 1 954 ? 11.188 -18.451 -42.745 1.00 90.50 954 GLN A CA 1
ATOM 7506 C C . GLN A 1 954 ? 12.227 -17.321 -42.660 1.00 90.50 954 GLN A C 1
ATOM 7508 O O . GLN A 1 954 ? 12.570 -16.729 -43.684 1.00 90.50 954 GLN A O 1
ATOM 7513 N N . VAL A 1 955 ? 12.801 -17.075 -41.475 1.00 88.06 955 VAL A N 1
ATOM 7514 C CA . VAL A 1 955 ? 13.861 -16.066 -41.289 1.00 88.06 955 VAL A CA 1
ATOM 7515 C C . VAL A 1 955 ? 15.098 -16.392 -42.112 1.00 88.06 955 VAL A C 1
ATOM 7517 O O . VAL A 1 955 ? 15.681 -15.486 -42.700 1.00 88.06 955 VAL A O 1
ATOM 7520 N N . ALA A 1 956 ? 15.482 -17.667 -42.216 1.00 86.56 956 ALA A N 1
ATOM 7521 C CA . ALA A 1 956 ? 16.607 -18.078 -43.055 1.00 86.56 956 ALA A CA 1
ATOM 7522 C C . ALA A 1 956 ? 16.379 -17.743 -44.542 1.00 86.56 956 ALA A C 1
ATOM 7524 O O . ALA A 1 956 ? 17.301 -17.275 -45.211 1.00 86.56 956 ALA A O 1
ATOM 7525 N N . LYS A 1 957 ? 15.148 -17.910 -45.050 1.00 90.75 957 LYS A N 1
ATOM 7526 C CA . LYS A 1 957 ? 14.784 -17.520 -46.424 1.00 90.75 957 LYS A CA 1
ATOM 7527 C C . LYS A 1 957 ? 14.851 -16.003 -46.627 1.00 90.75 957 LYS A C 1
ATOM 7529 O O . LYS A 1 957 ? 15.403 -15.554 -47.629 1.00 90.75 957 LYS A O 1
ATOM 7534 N N . LEU A 1 958 ? 14.325 -15.217 -45.683 1.00 87.38 958 LEU A N 1
ATOM 7535 C CA . LEU A 1 958 ? 14.414 -13.751 -45.729 1.00 87.38 958 LEU A CA 1
ATOM 7536 C C . LEU A 1 958 ? 15.868 -13.277 -45.663 1.00 87.38 958 LEU A C 1
ATOM 7538 O O . LEU A 1 958 ? 16.271 -12.449 -46.475 1.00 87.38 958 LEU A O 1
ATOM 7542 N N . LYS A 1 959 ? 16.680 -13.872 -44.782 1.00 83.94 959 LYS A N 1
ATOM 7543 C CA . LYS A 1 959 ? 18.114 -13.582 -44.686 1.00 83.94 959 LYS A CA 1
ATOM 7544 C C . LYS A 1 959 ? 18.823 -13.827 -46.016 1.00 83.94 959 LYS A C 1
ATOM 7546 O O . LYS A 1 959 ? 19.570 -12.968 -46.459 1.00 83.94 959 LYS A O 1
ATOM 7551 N N . ALA A 1 960 ? 18.556 -14.949 -46.685 1.00 87.94 960 ALA A N 1
ATOM 7552 C CA . ALA A 1 960 ? 19.158 -15.237 -47.986 1.00 87.94 960 ALA A CA 1
ATOM 7553 C C . ALA A 1 960 ? 18.808 -14.175 -49.048 1.00 87.94 960 ALA A C 1
ATOM 7555 O O . ALA A 1 960 ? 19.663 -13.819 -49.859 1.00 87.94 960 ALA A O 1
ATOM 7556 N N . ARG A 1 961 ? 17.580 -13.632 -49.024 1.00 87.50 961 ARG A N 1
ATOM 7557 C CA . ARG A 1 961 ? 17.160 -12.521 -49.901 1.00 87.50 961 ARG A CA 1
ATOM 7558 C C . ARG A 1 961 ? 17.894 -11.222 -49.561 1.00 87.50 961 ARG A C 1
ATOM 7560 O O . ARG A 1 961 ? 18.419 -10.584 -50.469 1.00 87.50 961 ARG A O 1
ATOM 7567 N N . VAL A 1 962 ? 17.980 -10.871 -48.275 1.00 82.06 962 VAL A N 1
ATOM 7568 C CA . VAL A 1 962 ? 18.741 -9.703 -47.792 1.00 82.06 962 VAL A CA 1
ATOM 7569 C C . VAL A 1 962 ? 20.218 -9.821 -48.188 1.00 82.06 962 VAL A C 1
ATOM 7571 O O . VAL A 1 962 ? 20.781 -8.891 -48.757 1.00 82.06 962 VAL A O 1
ATOM 7574 N N . ASP A 1 963 ? 20.830 -10.988 -47.974 1.00 78.69 963 ASP A N 1
ATOM 7575 C CA . ASP A 1 963 ? 22.224 -11.266 -48.332 1.00 78.69 963 ASP A CA 1
ATOM 7576 C C . ASP A 1 963 ? 22.458 -11.158 -49.849 1.00 78.69 963 ASP A C 1
ATOM 7578 O O . ASP A 1 963 ? 23.500 -10.660 -50.283 1.00 78.69 963 ASP A O 1
ATOM 7582 N N . ALA A 1 964 ? 21.502 -11.610 -50.667 1.00 83.75 964 ALA A N 1
ATOM 7583 C CA . ALA A 1 964 ? 21.577 -11.513 -52.123 1.00 83.75 964 ALA A CA 1
ATOM 7584 C C . ALA A 1 964 ? 21.470 -10.064 -52.628 1.00 83.75 964 ALA A C 1
ATOM 7586 O O . ALA A 1 964 ? 22.210 -9.700 -53.542 1.00 83.75 964 ALA A O 1
ATOM 7587 N N . LEU A 1 965 ? 20.597 -9.239 -52.035 1.00 80.62 965 LEU A N 1
ATOM 7588 C CA . LEU A 1 965 ? 20.504 -7.805 -52.346 1.00 80.62 965 LEU A CA 1
ATOM 7589 C C . LEU A 1 965 ? 21.776 -7.060 -51.938 1.00 80.62 965 LEU A C 1
ATOM 7591 O O . LEU A 1 965 ? 22.353 -6.340 -52.752 1.00 80.62 965 LEU A O 1
ATOM 7595 N N . ALA A 1 966 ? 22.273 -7.317 -50.725 1.00 70.81 966 ALA A N 1
ATOM 7596 C CA . ALA A 1 966 ? 23.488 -6.692 -50.215 1.00 70.81 966 ALA A CA 1
ATOM 7597 C C . ALA A 1 966 ? 24.713 -7.006 -51.091 1.00 70.81 966 ALA A C 1
ATOM 7599 O O . ALA A 1 966 ? 25.511 -6.117 -51.378 1.00 70.81 966 ALA A O 1
ATOM 7600 N N . LYS A 1 967 ? 24.847 -8.248 -51.589 1.00 78.38 967 LYS A N 1
ATOM 7601 C CA . LYS A 1 967 ? 25.907 -8.625 -52.548 1.00 78.38 967 LYS A CA 1
ATOM 7602 C C . LYS A 1 967 ? 25.864 -7.825 -53.855 1.00 78.38 967 LYS A C 1
ATOM 7604 O O . LYS A 1 967 ? 26.888 -7.716 -54.518 1.00 78.38 967 LYS A O 1
ATOM 7609 N N . ARG A 1 968 ? 24.699 -7.294 -54.231 1.00 79.81 968 ARG A N 1
ATOM 7610 C CA . ARG A 1 968 ? 24.495 -6.469 -55.432 1.00 79.81 968 ARG A CA 1
ATOM 7611 C C . ARG A 1 968 ? 24.604 -4.967 -55.145 1.00 79.81 968 ARG A C 1
ATOM 7613 O O . ARG A 1 968 ? 24.345 -4.175 -56.040 1.00 79.81 968 ARG A O 1
ATOM 7620 N N . GLY A 1 969 ? 24.940 -4.573 -53.913 1.00 70.38 969 GLY A N 1
ATOM 7621 C CA . GLY A 1 969 ? 24.984 -3.169 -53.499 1.00 70.38 969 GLY A CA 1
ATOM 7622 C C . GLY A 1 969 ? 23.610 -2.490 -53.431 1.00 70.38 969 GLY A C 1
ATOM 7623 O O . GLY A 1 969 ? 23.551 -1.265 -53.415 1.00 70.38 969 GLY A O 1
ATOM 7624 N N . ALA A 1 970 ? 22.518 -3.262 -53.405 1.00 69.62 970 ALA A N 1
ATOM 7625 C CA . ALA A 1 970 ? 21.148 -2.755 -53.345 1.00 69.62 970 ALA A CA 1
ATOM 7626 C C . ALA A 1 970 ? 20.562 -2.871 -51.926 1.00 69.62 970 ALA A C 1
ATOM 7628 O O . ALA A 1 970 ? 20.890 -3.803 -51.187 1.00 69.62 970 ALA A O 1
ATOM 7629 N N . GLU A 1 971 ? 19.662 -1.951 -51.568 1.00 69.50 971 GLU A N 1
ATOM 7630 C CA . GLU A 1 971 ? 18.929 -1.937 -50.296 1.00 69.50 971 GLU A CA 1
ATOM 7631 C C . GLU A 1 971 ? 17.414 -1.969 -50.534 1.00 69.50 971 GLU A C 1
ATOM 7633 O O . GLU A 1 971 ? 16.916 -1.419 -51.515 1.00 69.50 971 GLU A O 1
ATOM 7638 N N . ASP A 1 972 ? 16.691 -2.590 -49.604 1.00 81.75 972 ASP A N 1
ATOM 7639 C CA . ASP A 1 972 ? 15.230 -2.615 -49.554 1.00 81.75 972 ASP A CA 1
ATOM 7640 C C . ASP A 1 972 ? 14.804 -2.501 -48.081 1.00 81.75 972 ASP A C 1
ATOM 7642 O O . ASP A 1 972 ? 14.929 -3.458 -47.309 1.00 81.75 972 ASP A O 1
ATOM 7646 N N . ASP A 1 973 ? 14.369 -1.304 -47.674 1.00 79.50 973 ASP A N 1
ATOM 7647 C CA . ASP A 1 973 ? 13.965 -1.030 -46.290 1.00 79.50 973 ASP A CA 1
ATOM 7648 C C . ASP A 1 973 ? 12.754 -1.876 -45.874 1.00 79.50 973 ASP A C 1
ATOM 7650 O O . ASP A 1 973 ? 12.675 -2.293 -44.720 1.00 79.50 973 ASP A O 1
ATOM 7654 N N . ASP A 1 974 ? 11.840 -2.197 -46.796 1.00 86.44 974 ASP A N 1
ATOM 7655 C CA . ASP A 1 974 ? 10.686 -3.045 -46.492 1.00 86.44 974 ASP A CA 1
ATOM 7656 C C . ASP A 1 974 ? 11.116 -4.482 -46.208 1.00 86.44 974 ASP A C 1
ATOM 7658 O O . ASP A 1 974 ? 10.679 -5.074 -45.215 1.00 86.44 974 ASP A O 1
ATOM 7662 N N . LEU A 1 975 ? 12.056 -5.014 -46.993 1.00 86.00 975 LEU A N 1
ATOM 7663 C CA . LEU A 1 975 ? 12.637 -6.327 -46.722 1.00 86.00 975 LEU A CA 1
ATOM 7664 C C . LEU A 1 975 ? 13.431 -6.350 -45.404 1.00 86.00 975 LEU A C 1
ATOM 7666 O O . LEU A 1 975 ? 13.376 -7.344 -44.677 1.00 86.00 975 LEU A O 1
ATOM 7670 N N . LEU A 1 976 ? 14.159 -5.279 -45.065 1.00 82.69 976 LEU A N 1
ATOM 7671 C CA . LEU A 1 976 ? 14.896 -5.166 -43.797 1.00 82.69 976 LEU A CA 1
ATOM 7672 C C . LEU A 1 976 ? 13.952 -5.059 -42.588 1.00 82.69 976 LEU A C 1
ATOM 7674 O O . LEU A 1 976 ? 14.195 -5.690 -41.553 1.00 82.69 976 LEU A O 1
ATOM 7678 N N . ILE A 1 977 ? 12.850 -4.315 -42.711 1.00 84.75 977 ILE A N 1
ATOM 7679 C CA . ILE A 1 977 ? 11.794 -4.235 -41.692 1.00 84.75 977 ILE A CA 1
ATOM 7680 C C . ILE A 1 977 ? 11.123 -5.602 -41.519 1.00 84.75 977 ILE A C 1
ATOM 7682 O O . ILE A 1 977 ? 10.943 -6.059 -40.388 1.00 84.75 977 ILE A O 1
ATOM 7686 N N . GLU A 1 978 ? 10.784 -6.287 -42.612 1.00 88.75 978 GLU A N 1
ATOM 7687 C CA . GLU A 1 978 ? 10.180 -7.621 -42.567 1.00 88.75 978 GLU A CA 1
ATOM 7688 C C . GLU A 1 978 ? 11.133 -8.640 -41.927 1.00 88.75 978 GLU A C 1
ATOM 7690 O O . GLU A 1 978 ? 10.753 -9.372 -41.009 1.00 88.75 978 GLU A O 1
ATOM 7695 N N . TRP A 1 979 ? 12.397 -8.659 -42.352 1.00 84.81 979 TRP A N 1
ATOM 7696 C CA . TRP A 1 979 ? 13.405 -9.563 -41.812 1.00 84.81 979 TRP A CA 1
ATOM 7697 C C . TRP A 1 979 ? 13.691 -9.309 -40.329 1.00 84.81 979 TRP A C 1
ATOM 7699 O O . TRP A 1 979 ? 13.706 -10.261 -39.544 1.00 84.81 979 TRP A O 1
ATOM 7709 N N . SER A 1 980 ? 13.859 -8.049 -39.917 1.00 81.62 980 SER A N 1
ATOM 7710 C CA . SER A 1 980 ? 14.075 -7.691 -38.508 1.00 81.62 980 SER A CA 1
ATOM 7711 C C . SER A 1 980 ? 12.857 -8.011 -37.638 1.00 81.62 980 SER A C 1
ATOM 7713 O O . SER A 1 980 ? 13.022 -8.572 -36.552 1.00 81.62 980 SER A O 1
ATOM 7715 N N . LYS A 1 981 ? 11.631 -7.768 -38.130 1.00 87.50 981 LYS A N 1
ATOM 7716 C CA . LYS A 1 981 ? 10.380 -8.199 -37.481 1.00 87.50 981 LYS A CA 1
ATOM 7717 C C . LYS A 1 981 ? 10.363 -9.708 -37.265 1.00 87.50 981 LYS A C 1
ATOM 7719 O O . LYS A 1 981 ? 10.074 -10.166 -36.163 1.00 87.50 981 LYS A O 1
ATOM 7724 N N . MET A 1 982 ? 10.692 -10.489 -38.288 1.00 87.31 982 MET A N 1
ATOM 7725 C CA . MET A 1 982 ? 10.699 -11.944 -38.174 1.00 87.31 982 MET A CA 1
ATOM 7726 C C . MET A 1 982 ? 11.830 -12.451 -37.263 1.00 87.31 982 MET A C 1
ATOM 7728 O O . MET A 1 982 ? 11.626 -13.396 -36.503 1.00 87.31 982 MET A O 1
ATOM 7732 N N . GLY A 1 983 ? 12.995 -11.796 -37.267 1.00 84.12 983 GLY A N 1
ATOM 7733 C CA . GLY A 1 983 ? 14.080 -12.052 -36.314 1.00 84.12 983 GLY A CA 1
ATOM 7734 C C . GLY A 1 983 ? 13.661 -11.802 -34.861 1.00 84.12 983 GLY A C 1
ATOM 7735 O O . GLY A 1 983 ? 13.905 -12.648 -34.003 1.00 84.12 983 GLY A O 1
ATOM 7736 N N . HIS A 1 984 ? 12.948 -10.702 -34.601 1.00 85.12 984 HIS A N 1
ATOM 7737 C CA . HIS A 1 984 ? 12.338 -10.426 -33.298 1.00 85.12 984 HIS A CA 1
ATOM 7738 C C . HIS A 1 984 ? 11.321 -11.503 -32.892 1.00 85.12 984 HIS A C 1
ATOM 7740 O O . HIS A 1 984 ? 11.339 -11.980 -31.761 1.00 85.12 984 HIS A O 1
ATOM 7746 N N . MET A 1 985 ? 10.490 -11.989 -33.819 1.00 88.44 985 MET A N 1
ATOM 7747 C CA . MET A 1 985 ? 9.586 -13.107 -33.523 1.00 88.44 985 MET A CA 1
ATOM 7748 C C . MET A 1 985 ? 10.342 -14.394 -33.159 1.00 88.44 985 MET A C 1
ATOM 7750 O O . MET A 1 985 ? 9.903 -15.127 -32.272 1.00 88.44 985 MET A O 1
ATOM 7754 N N . VAL A 1 986 ? 11.483 -14.677 -33.799 1.00 88.56 986 VAL A N 1
ATOM 7755 C CA . VAL A 1 986 ? 12.336 -15.829 -33.458 1.00 88.56 986 VAL A CA 1
ATOM 7756 C C . VAL A 1 986 ? 12.928 -15.687 -32.053 1.00 88.56 986 VAL A C 1
ATOM 7758 O O . VAL A 1 986 ? 12.929 -16.671 -31.308 1.00 88.56 986 VAL A O 1
ATOM 7761 N N . SER A 1 987 ? 13.411 -14.502 -31.665 1.00 86.62 987 SER A N 1
ATOM 7762 C CA . SER A 1 987 ? 13.935 -14.279 -30.310 1.00 86.62 987 SER A CA 1
ATOM 7763 C C . SER A 1 987 ? 12.835 -14.380 -29.249 1.00 86.62 987 SER A C 1
ATOM 7765 O O . SER A 1 987 ? 13.031 -15.080 -28.254 1.00 86.62 987 SER A O 1
ATOM 7767 N N . LEU A 1 988 ? 11.649 -13.814 -29.505 1.00 87.06 988 LEU A N 1
ATOM 7768 C CA . LEU A 1 988 ? 10.464 -13.983 -28.657 1.00 87.06 988 LEU A CA 1
ATOM 7769 C C . LEU A 1 988 ? 10.091 -15.458 -28.477 1.00 87.06 988 LEU A C 1
ATOM 7771 O O . LEU A 1 988 ? 9.911 -15.911 -27.354 1.00 87.06 988 LEU A O 1
ATOM 7775 N N . HIS A 1 989 ? 10.054 -16.256 -29.548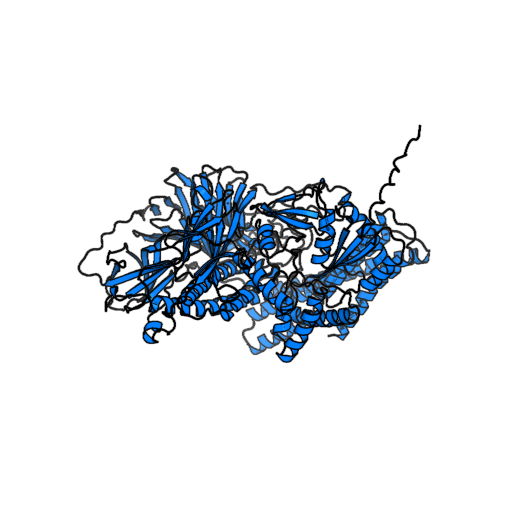 1.00 91.00 989 HIS A N 1
ATOM 7776 C CA . HIS A 1 989 ? 9.740 -17.685 -29.425 1.00 91.00 989 HIS A CA 1
ATOM 7777 C C . HIS A 1 989 ? 10.814 -18.460 -28.656 1.00 91.00 989 HIS A C 1
ATOM 7779 O O . HIS A 1 989 ? 10.489 -19.411 -27.947 1.00 91.00 989 HIS A O 1
ATOM 7785 N N . ARG A 1 990 ? 12.092 -18.064 -28.749 1.00 91.75 990 ARG A N 1
ATOM 7786 C CA . ARG A 1 990 ? 13.145 -18.635 -27.896 1.00 91.75 990 ARG A CA 1
ATOM 7787 C C . ARG A 1 990 ? 12.886 -18.312 -26.420 1.00 91.75 990 ARG A C 1
ATOM 7789 O O . ARG A 1 990 ? 13.003 -19.221 -25.601 1.00 91.75 990 ARG A O 1
ATOM 7796 N N . ARG A 1 991 ? 12.488 -17.073 -26.103 1.00 90.94 991 ARG A N 1
ATOM 7797 C CA . ARG A 1 991 ? 12.052 -16.658 -24.758 1.00 90.94 991 ARG A CA 1
ATOM 7798 C C . ARG A 1 991 ? 10.866 -17.500 -24.285 1.00 90.94 991 ARG A C 1
ATOM 7800 O O . ARG A 1 991 ? 10.978 -18.150 -23.256 1.00 90.94 991 ARG A O 1
ATOM 7807 N N . TYR A 1 992 ? 9.804 -17.614 -25.086 1.00 92.12 992 TYR A N 1
ATOM 7808 C CA . TYR A 1 992 ? 8.616 -18.417 -24.765 1.00 92.12 992 TYR A CA 1
ATOM 7809 C C . TYR A 1 992 ? 8.923 -19.904 -24.538 1.00 92.12 992 TYR A C 1
ATOM 7811 O O . TYR A 1 992 ? 8.296 -20.546 -23.698 1.00 92.12 992 TYR A O 1
ATOM 7819 N N . ILE A 1 993 ? 9.907 -20.473 -25.244 1.00 94.06 993 ILE A N 1
ATOM 7820 C CA . ILE A 1 993 ? 10.381 -21.838 -24.970 1.00 94.06 993 ILE A CA 1
ATOM 7821 C C . ILE A 1 993 ? 10.980 -21.932 -23.564 1.00 94.06 993 ILE A C 1
ATOM 7823 O O . ILE A 1 993 ? 10.731 -22.922 -22.875 1.00 94.06 993 ILE A O 1
ATOM 7827 N N . ASP A 1 994 ? 11.793 -20.959 -23.148 1.00 93.88 994 ASP A N 1
ATOM 7828 C CA . ASP A 1 994 ? 12.393 -20.970 -21.812 1.00 93.88 994 ASP A CA 1
ATOM 7829 C C . ASP A 1 994 ? 11.365 -20.666 -20.718 1.00 93.88 994 ASP A C 1
ATOM 7831 O O . ASP A 1 994 ? 11.336 -21.374 -19.716 1.00 93.88 994 ASP A O 1
ATOM 7835 N N . GLU A 1 995 ? 10.435 -19.737 -20.962 1.00 93.69 995 GLU A N 1
ATOM 7836 C CA . GLU A 1 995 ? 9.276 -19.478 -20.096 1.00 93.69 995 GLU A CA 1
ATOM 7837 C C . GLU A 1 995 ? 8.449 -20.752 -19.889 1.00 93.69 995 GLU A C 1
ATOM 7839 O O . GLU A 1 995 ? 8.167 -21.138 -18.757 1.00 93.69 995 GLU A O 1
ATOM 7844 N N . ALA A 1 996 ? 8.118 -21.476 -20.962 1.00 94.81 996 ALA A N 1
ATOM 7845 C CA . ALA A 1 996 ? 7.359 -22.717 -20.860 1.00 94.81 996 ALA A CA 1
ATOM 7846 C C . ALA A 1 996 ? 8.136 -23.827 -20.131 1.00 94.81 996 ALA A C 1
ATOM 7848 O O . ALA A 1 996 ? 7.549 -24.566 -19.341 1.00 94.81 996 ALA A O 1
ATOM 7849 N N . LYS A 1 997 ? 9.458 -23.943 -20.324 1.00 95.06 997 LYS A N 1
ATOM 7850 C CA . LYS A 1 997 ? 10.294 -24.870 -19.532 1.00 95.06 997 LYS A CA 1
ATOM 7851 C C . LYS A 1 997 ? 10.294 -24.501 -18.051 1.00 95.06 997 LYS A C 1
ATOM 7853 O O . LYS A 1 997 ? 10.138 -25.383 -17.208 1.00 95.06 997 LYS A O 1
ATOM 7858 N N . PHE A 1 998 ? 10.472 -23.219 -17.746 1.00 94.50 998 PHE A N 1
ATOM 7859 C CA . PHE A 1 998 ? 10.476 -22.692 -16.388 1.00 94.50 998 PHE A CA 1
ATOM 7860 C C . PHE A 1 998 ? 9.133 -22.946 -15.700 1.00 94.50 998 PHE A C 1
ATOM 7862 O O . PHE A 1 998 ? 9.082 -23.520 -14.614 1.00 94.50 998 PHE A O 1
ATOM 7869 N N . SER A 1 999 ? 8.036 -22.646 -16.394 1.00 95.31 999 SER A N 1
ATOM 7870 C CA . SER A 1 999 ? 6.671 -22.898 -15.939 1.00 95.31 999 SER A CA 1
ATOM 7871 C C . SER A 1 999 ? 6.397 -24.392 -15.701 1.00 95.31 999 SER A C 1
ATOM 7873 O O . SER A 1 999 ? 5.811 -24.752 -14.677 1.00 95.31 999 SER A O 1
ATOM 7875 N N . VAL A 1 1000 ? 6.901 -25.304 -16.553 1.00 96.12 1000 VAL A N 1
ATOM 7876 C CA . VAL A 1 1000 ? 6.844 -26.761 -16.295 1.00 96.12 1000 VAL A CA 1
ATOM 7877 C C . VAL A 1 1000 ? 7.553 -27.119 -14.985 1.00 96.12 1000 VAL A C 1
ATOM 7879 O O . VAL A 1 1000 ? 7.009 -27.904 -14.207 1.00 96.12 1000 VAL A O 1
ATOM 7882 N N . LEU A 1 1001 ? 8.743 -26.569 -14.726 1.00 95.00 1001 LEU A N 1
ATOM 7883 C CA . LEU A 1 1001 ? 9.508 -26.851 -13.506 1.00 95.00 1001 LEU A CA 1
ATOM 7884 C C . LEU A 1 1001 ? 8.795 -26.336 -12.252 1.00 95.00 1001 LEU A C 1
ATOM 7886 O O . LEU A 1 1001 ? 8.691 -27.086 -11.281 1.00 95.00 1001 LEU A O 1
ATOM 7890 N N . LEU A 1 1002 ? 8.264 -25.110 -12.279 1.00 93.69 1002 LEU A N 1
ATOM 7891 C CA . LEU A 1 1002 ? 7.474 -24.553 -11.175 1.00 93.69 1002 LEU A CA 1
ATOM 7892 C C . LEU A 1 1002 ? 6.204 -25.374 -10.920 1.00 93.69 1002 LEU A C 1
ATOM 7894 O O . LEU A 1 1002 ? 5.910 -25.743 -9.784 1.00 93.69 1002 LEU A O 1
ATOM 7898 N N . THR A 1 1003 ? 5.497 -25.758 -11.984 1.00 95.06 1003 THR A N 1
ATOM 7899 C CA . THR A 1 1003 ? 4.283 -26.581 -11.891 1.00 95.06 1003 THR A CA 1
ATOM 7900 C C . THR A 1 1003 ? 4.598 -27.969 -11.313 1.00 95.06 1003 THR A C 1
ATOM 7902 O O . THR A 1 1003 ? 3.894 -28.456 -10.429 1.00 95.06 1003 THR A O 1
ATOM 7905 N N . GLN A 1 1004 ? 5.690 -28.607 -11.752 1.00 94.94 1004 GLN A N 1
ATOM 7906 C CA . GLN A 1 1004 ? 6.167 -29.874 -11.185 1.00 94.94 1004 GLN A CA 1
ATOM 7907 C C . GLN A 1 1004 ? 6.547 -29.738 -9.715 1.00 94.94 1004 GLN A C 1
ATOM 7909 O O . GLN A 1 1004 ? 6.169 -30.587 -8.911 1.00 94.94 1004 GLN A O 1
ATOM 7914 N N . ARG A 1 1005 ? 7.278 -28.675 -9.368 1.00 93.19 1005 ARG A N 1
ATOM 7915 C CA . ARG A 1 1005 ? 7.686 -28.383 -7.996 1.00 93.19 1005 ARG A CA 1
ATOM 7916 C C . ARG A 1 1005 ? 6.464 -28.293 -7.087 1.00 93.19 1005 ARG A C 1
ATOM 7918 O O . ARG A 1 1005 ? 6.383 -29.040 -6.115 1.00 93.19 1005 ARG A O 1
ATOM 7925 N N . ARG A 1 1006 ? 5.468 -27.493 -7.473 1.00 92.81 1006 ARG A N 1
ATOM 7926 C CA . ARG A 1 1006 ? 4.218 -27.360 -6.721 1.00 92.81 1006 ARG A CA 1
ATOM 7927 C C . ARG A 1 1006 ? 3.476 -28.689 -6.590 1.00 92.81 1006 ARG A C 1
ATOM 7929 O O . ARG A 1 1006 ? 3.005 -29.028 -5.510 1.00 92.81 1006 ARG A O 1
ATOM 7936 N N . TRP A 1 1007 ? 3.418 -29.481 -7.657 1.00 94.69 1007 TRP A N 1
ATOM 7937 C CA . TRP A 1 1007 ? 2.804 -30.807 -7.602 1.00 94.69 1007 TRP A CA 1
ATOM 7938 C C . TRP A 1 1007 ? 3.538 -31.755 -6.642 1.00 94.69 1007 TRP A C 1
ATOM 7940 O O . TRP A 1 1007 ? 2.887 -32.481 -5.892 1.00 94.69 1007 TRP A O 1
ATOM 7950 N N . TYR A 1 1008 ? 4.875 -31.739 -6.613 1.00 94.38 1008 TYR A N 1
ATOM 7951 C CA . TYR A 1 1008 ? 5.654 -32.545 -5.668 1.00 94.38 1008 TYR A CA 1
ATOM 7952 C C . TYR A 1 1008 ? 5.393 -32.129 -4.220 1.00 94.38 1008 TYR A C 1
ATOM 7954 O O . TYR A 1 1008 ? 5.150 -33.002 -3.394 1.00 94.38 1008 TYR A O 1
ATOM 7962 N N . GLU A 1 1009 ? 5.387 -30.827 -3.922 1.00 91.38 1009 GLU A N 1
ATOM 7963 C CA . GLU A 1 1009 ? 5.055 -30.306 -2.585 1.00 91.38 1009 GLU A CA 1
ATOM 7964 C C . GLU A 1 1009 ? 3.680 -30.784 -2.101 1.00 91.38 1009 GLU A C 1
ATOM 7966 O O . GLU A 1 1009 ? 3.501 -31.070 -0.922 1.00 91.38 1009 GLU A O 1
ATOM 7971 N N . GLN A 1 1010 ? 2.711 -30.886 -3.014 1.00 91.31 1010 GLN A N 1
ATOM 7972 C CA . GLN A 1 1010 ? 1.341 -31.292 -2.698 1.00 91.31 1010 GLN A CA 1
ATOM 7973 C C . GLN A 1 1010 ? 1.142 -32.809 -2.591 1.00 91.31 1010 GLN A C 1
ATOM 7975 O O . GLN A 1 1010 ? 0.180 -33.243 -1.963 1.00 91.31 1010 GLN A O 1
ATOM 7980 N N . THR A 1 1011 ? 1.982 -33.622 -3.240 1.00 93.44 1011 THR A N 1
ATOM 7981 C CA . THR A 1 1011 ? 1.722 -35.067 -3.415 1.00 93.44 1011 THR A CA 1
ATOM 7982 C C . THR A 1 1011 ? 2.781 -35.989 -2.818 1.00 93.44 1011 THR A C 1
ATOM 7984 O O . THR A 1 1011 ? 2.506 -37.172 -2.616 1.00 93.44 1011 THR A O 1
ATOM 7987 N N . VAL A 1 1012 ? 3.989 -35.494 -2.535 1.00 93.81 1012 VAL A N 1
ATOM 7988 C CA . VAL A 1 1012 ? 5.097 -36.306 -2.017 1.00 93.81 1012 VAL A CA 1
ATOM 7989 C C . VAL A 1 1012 ? 5.191 -36.142 -0.505 1.00 93.81 1012 VAL A C 1
ATOM 7991 O O . VAL A 1 1012 ? 5.602 -35.099 -0.009 1.00 93.81 1012 VAL A O 1
ATOM 7994 N N . THR A 1 1013 ? 4.859 -37.203 0.228 1.00 94.25 1013 THR A N 1
ATOM 7995 C CA . THR A 1 1013 ? 4.877 -37.214 1.698 1.00 94.25 1013 THR A CA 1
ATOM 7996 C C . THR A 1 1013 ? 6.233 -37.592 2.299 1.00 94.25 1013 THR A C 1
ATOM 7998 O O . THR A 1 1013 ? 6.523 -37.174 3.414 1.00 94.25 1013 THR A O 1
ATOM 8001 N N . ASP A 1 1014 ? 7.084 -38.346 1.585 1.00 96.00 1014 ASP A N 1
ATOM 8002 C CA . ASP A 1 1014 ? 8.439 -38.693 2.051 1.00 96.00 1014 ASP A CA 1
ATOM 8003 C C . ASP A 1 1014 ? 9.377 -37.467 1.997 1.00 96.00 1014 ASP A C 1
ATOM 8005 O O . ASP A 1 1014 ? 9.724 -37.016 0.894 1.00 96.00 1014 ASP A O 1
ATOM 8009 N N . PRO A 1 1015 ? 9.867 -36.954 3.146 1.00 94.75 1015 PRO A N 1
ATOM 8010 C CA . PRO A 1 1015 ? 10.706 -35.759 3.187 1.00 94.75 1015 PRO A CA 1
ATOM 8011 C C . PRO A 1 1015 ? 12.031 -35.908 2.433 1.00 94.75 1015 PRO A C 1
ATOM 8013 O O . PRO A 1 1015 ? 12.518 -34.935 1.850 1.00 94.75 1015 PRO A O 1
ATOM 8016 N N . LYS A 1 1016 ? 12.636 -37.109 2.413 1.00 95.44 1016 LYS A N 1
ATOM 8017 C CA . LYS A 1 1016 ? 13.917 -37.330 1.717 1.00 95.44 1016 LYS A CA 1
ATOM 8018 C C . LYS A 1 1016 ? 13.725 -37.248 0.208 1.00 95.44 1016 LYS A C 1
ATOM 8020 O O . LYS A 1 1016 ? 14.461 -36.521 -0.469 1.00 95.44 1016 LYS A O 1
ATOM 8025 N N . ARG A 1 1017 ? 12.712 -37.943 -0.319 1.00 96.00 1017 ARG A N 1
ATOM 8026 C CA . ARG A 1 1017 ? 12.338 -37.868 -1.734 1.00 96.00 1017 ARG A CA 1
ATOM 8027 C C . ARG A 1 1017 ? 11.902 -36.464 -2.136 1.00 96.00 1017 ARG A C 1
ATOM 8029 O O . ARG A 1 1017 ? 12.364 -35.991 -3.174 1.00 96.00 1017 ARG A O 1
ATOM 8036 N N . LEU A 1 1018 ? 11.078 -35.788 -1.331 1.00 94.88 1018 LEU A N 1
ATOM 8037 C CA . LEU A 1 1018 ? 10.661 -34.409 -1.597 1.00 94.88 1018 LEU A CA 1
ATOM 8038 C C . LEU A 1 1018 ? 11.883 -33.492 -1.703 1.00 94.88 1018 LEU A C 1
ATOM 8040 O O . LEU A 1 1018 ? 12.060 -32.839 -2.727 1.00 94.88 1018 LEU A O 1
ATOM 8044 N N . LYS A 1 1019 ? 12.792 -33.521 -0.721 1.00 94.00 1019 LYS A N 1
ATOM 8045 C CA . LYS A 1 1019 ? 14.034 -32.730 -0.740 1.00 94.00 1019 LYS A CA 1
ATOM 8046 C C . LYS A 1 1019 ? 14.875 -32.986 -1.996 1.00 94.00 1019 LYS A C 1
ATOM 8048 O O . LYS A 1 1019 ? 15.383 -32.040 -2.597 1.00 94.00 1019 LYS A O 1
ATOM 8053 N N . ALA A 1 1020 ? 15.007 -34.244 -2.422 1.00 94.75 1020 ALA A N 1
ATOM 8054 C CA . ALA A 1 1020 ? 15.746 -34.597 -3.634 1.00 94.75 1020 ALA A CA 1
ATOM 8055 C C . ALA A 1 1020 ? 15.071 -34.084 -4.921 1.00 94.75 1020 ALA A C 1
ATOM 8057 O O . ALA A 1 1020 ? 15.765 -33.657 -5.845 1.00 94.75 1020 ALA A O 1
ATOM 8058 N N . LEU A 1 1021 ? 13.737 -34.119 -4.999 1.00 94.94 1021 LEU A N 1
ATOM 8059 C CA . LEU A 1 1021 ? 12.972 -33.571 -6.125 1.00 94.94 1021 LEU A CA 1
ATOM 8060 C C . LEU A 1 1021 ? 13.040 -32.040 -6.158 1.00 94.94 1021 LEU A C 1
ATOM 8062 O O . LEU A 1 1021 ? 13.330 -31.476 -7.211 1.00 94.94 1021 LEU A O 1
ATOM 8066 N N . MET A 1 1022 ? 12.869 -31.385 -5.005 1.00 92.75 1022 MET A N 1
ATOM 8067 C CA . MET A 1 1022 ? 13.011 -29.934 -4.855 1.00 92.75 1022 MET A CA 1
ATOM 8068 C C . MET A 1 1022 ? 14.387 -29.468 -5.322 1.00 92.75 1022 MET A C 1
ATOM 8070 O O . MET A 1 1022 ? 14.473 -28.558 -6.147 1.00 92.75 1022 MET A O 1
ATOM 8074 N N . LYS A 1 1023 ? 15.459 -30.149 -4.891 1.00 91.44 1023 LYS A N 1
ATOM 8075 C CA . LYS A 1 1023 ? 16.830 -29.856 -5.332 1.00 91.44 1023 LYS A CA 1
ATOM 8076 C C . LYS A 1 1023 ? 16.972 -29.935 -6.856 1.00 91.44 1023 LYS A C 1
ATOM 8078 O O . LYS A 1 1023 ? 17.469 -28.991 -7.458 1.00 91.44 1023 LYS A O 1
ATOM 8083 N N . ARG A 1 1024 ? 16.472 -31.001 -7.494 1.00 91.69 1024 ARG A N 1
ATOM 8084 C CA . ARG A 1 1024 ? 16.517 -31.143 -8.963 1.00 91.69 1024 ARG A CA 1
ATOM 8085 C C . ARG A 1 1024 ? 15.755 -30.031 -9.683 1.00 91.69 1024 ARG A C 1
ATOM 8087 O O . ARG A 1 1024 ? 16.259 -29.478 -10.655 1.00 91.69 1024 ARG A O 1
ATOM 8094 N N . THR A 1 1025 ? 14.553 -29.685 -9.215 1.00 91.00 1025 THR A N 1
ATOM 8095 C CA . THR A 1 1025 ? 13.791 -28.571 -9.807 1.00 91.00 1025 THR A CA 1
ATOM 8096 C C . THR A 1 1025 ? 14.500 -27.235 -9.613 1.00 91.00 1025 THR A C 1
ATOM 8098 O O . THR A 1 1025 ? 14.540 -26.443 -10.547 1.00 91.00 1025 THR A O 1
ATOM 8101 N N . GLN A 1 1026 ? 15.130 -27.015 -8.453 1.00 88.75 1026 GLN A N 1
ATOM 8102 C CA . GLN A 1 1026 ? 15.897 -25.805 -8.163 1.00 88.75 1026 GLN A CA 1
ATOM 8103 C C . GLN A 1 1026 ? 17.113 -25.665 -9.083 1.00 88.75 1026 GLN A C 1
ATOM 8105 O O . GLN A 1 1026 ? 17.372 -24.581 -9.592 1.00 88.75 1026 GLN A O 1
ATOM 8110 N N . GLU A 1 1027 ? 17.839 -26.758 -9.328 1.00 88.38 1027 GLU A N 1
ATOM 8111 C CA . GLU A 1 1027 ? 18.957 -26.784 -10.277 1.00 88.38 1027 GLU A CA 1
ATOM 8112 C C . GLU A 1 1027 ? 18.493 -26.480 -11.708 1.00 88.38 1027 GLU A C 1
ATOM 8114 O O . GLU A 1 1027 ? 19.191 -25.788 -12.443 1.00 88.38 1027 GLU A O 1
ATOM 8119 N N . GLY A 1 1028 ? 17.309 -26.960 -12.104 1.00 87.56 1028 GLY A N 1
ATOM 8120 C CA . GLY A 1 1028 ? 16.695 -26.618 -13.390 1.00 87.56 1028 GLY A CA 1
ATOM 8121 C C . GLY A 1 1028 ? 16.306 -25.140 -13.489 1.00 87.56 1028 GLY A C 1
ATOM 8122 O O . GLY A 1 1028 ? 16.630 -24.491 -14.479 1.00 87.56 1028 GLY A O 1
ATOM 8123 N N . ILE A 1 1029 ? 15.671 -24.605 -12.444 1.00 86.81 1029 ILE A N 1
ATOM 8124 C CA . ILE A 1 1029 ? 15.281 -23.191 -12.316 1.00 86.81 1029 ILE A CA 1
ATOM 8125 C C . ILE A 1 1029 ? 16.512 -22.287 -12.407 1.00 86.81 1029 ILE A C 1
ATOM 8127 O O . ILE A 1 1029 ? 16.531 -21.363 -13.210 1.00 86.81 1029 ILE A O 1
ATOM 8131 N N . ALA A 1 1030 ? 17.584 -22.607 -11.679 1.00 83.25 1030 ALA A N 1
ATOM 8132 C CA . ALA A 1 1030 ? 18.839 -21.853 -11.709 1.00 83.25 1030 ALA A CA 1
ATOM 8133 C C . ALA A 1 1030 ? 19.542 -21.873 -13.083 1.00 83.25 1030 ALA A C 1
ATOM 8135 O O . ALA A 1 1030 ? 20.426 -21.061 -13.343 1.00 83.25 1030 ALA A O 1
ATOM 8136 N N . ARG A 1 1031 ? 19.170 -22.800 -13.979 1.00 84.88 1031 ARG A N 1
ATOM 8137 C CA . ARG A 1 1031 ? 19.711 -22.894 -15.343 1.00 84.88 1031 ARG A CA 1
ATOM 8138 C C . ARG A 1 1031 ? 18.899 -22.128 -16.383 1.00 84.88 1031 ARG A C 1
ATOM 8140 O O . ARG A 1 1031 ? 19.292 -22.187 -17.549 1.00 84.88 1031 ARG A O 1
ATOM 8147 N N . THR A 1 1032 ? 17.838 -21.422 -16.002 1.00 84.44 1032 THR A N 1
ATOM 8148 C CA . THR A 1 1032 ? 17.077 -20.582 -16.935 1.00 84.44 1032 THR A CA 1
ATOM 8149 C C . THR A 1 1032 ? 17.969 -19.555 -17.649 1.00 84.44 1032 THR A C 1
ATOM 8151 O O . THR A 1 1032 ? 19.038 -19.182 -17.155 1.00 84.44 1032 THR A O 1
ATOM 8154 N N . GLU A 1 1033 ? 17.555 -19.151 -18.848 1.00 85.31 1033 GLU A N 1
ATOM 8155 C CA . GLU A 1 1033 ? 18.137 -18.059 -19.638 1.00 85.31 1033 GLU A CA 1
ATOM 8156 C C . GLU A 1 1033 ? 17.169 -16.857 -19.705 1.00 85.31 1033 GLU A C 1
ATOM 8158 O O . GLU A 1 1033 ? 17.382 -15.954 -20.507 1.00 85.31 1033 GLU A O 1
ATOM 8163 N N . LEU A 1 1034 ? 16.097 -16.831 -18.895 1.00 86.31 1034 LEU A N 1
ATOM 8164 C CA . LEU A 1 1034 ? 15.016 -15.839 -18.995 1.00 86.31 1034 LEU A CA 1
ATOM 8165 C C . LEU A 1 1034 ? 15.506 -14.377 -19.068 1.00 86.31 1034 LEU A C 1
ATOM 8167 O O . LEU A 1 1034 ? 15.150 -13.720 -20.052 1.00 86.31 1034 LEU A O 1
ATOM 8171 N N . PRO A 1 1035 ? 16.343 -13.863 -18.136 1.00 81.62 1035 PRO A N 1
ATOM 8172 C CA . PRO A 1 1035 ? 16.835 -12.483 -18.211 1.00 81.62 1035 PRO A CA 1
ATOM 8173 C C . PRO A 1 1035 ? 17.602 -12.193 -19.510 1.00 81.62 1035 PRO A C 1
ATOM 8175 O O . PRO A 1 1035 ? 17.287 -11.242 -20.224 1.00 81.62 1035 PRO A O 1
ATOM 8178 N N . GLU A 1 1036 ? 18.535 -13.075 -19.887 1.00 81.19 1036 GLU A N 1
ATOM 8179 C CA . GLU A 1 1036 ? 19.336 -12.951 -21.115 1.00 81.19 1036 GLU A CA 1
ATOM 8180 C C . GLU A 1 1036 ? 18.444 -12.934 -22.367 1.00 81.19 1036 GLU A C 1
ATOM 8182 O O . GLU A 1 1036 ? 18.586 -12.085 -23.247 1.00 81.19 1036 GLU A O 1
ATOM 8187 N N . LEU A 1 1037 ? 17.466 -13.842 -22.444 1.00 85.69 1037 LEU A N 1
ATOM 8188 C CA . LEU A 1 1037 ? 16.547 -13.933 -23.579 1.00 85.69 1037 LEU A CA 1
ATOM 8189 C C . LEU A 1 1037 ? 15.621 -12.725 -23.689 1.00 85.69 1037 LEU A C 1
ATOM 8191 O O . LEU A 1 1037 ? 15.229 -12.361 -24.801 1.00 85.69 1037 LEU A O 1
ATOM 8195 N N . ARG A 1 1038 ? 15.279 -12.088 -22.569 1.00 82.88 1038 ARG A N 1
ATOM 8196 C CA . ARG A 1 1038 ? 14.514 -10.842 -22.577 1.00 82.88 1038 ARG A CA 1
ATOM 8197 C C . ARG A 1 1038 ? 15.347 -9.682 -23.103 1.00 82.88 1038 ARG A C 1
ATOM 8199 O O . ARG A 1 1038 ? 14.858 -8.977 -23.986 1.00 82.88 1038 ARG A O 1
ATOM 8206 N N . ILE A 1 1039 ? 16.607 -9.562 -22.686 1.00 80.06 1039 ILE A N 1
ATOM 8207 C CA . ILE A 1 1039 ? 17.552 -8.576 -23.235 1.00 80.06 1039 ILE A CA 1
ATOM 8208 C C . ILE A 1 1039 ? 17.716 -8.775 -24.751 1.00 80.06 1039 ILE A C 1
ATOM 8210 O O . ILE A 1 1039 ? 17.552 -7.827 -25.519 1.00 80.06 1039 ILE A O 1
ATOM 8214 N N . ILE A 1 1040 ? 17.932 -10.012 -25.212 1.00 80.62 1040 ILE A N 1
ATOM 8215 C CA . ILE A 1 1040 ? 18.020 -10.343 -26.648 1.00 80.62 1040 ILE A CA 1
ATOM 8216 C C . ILE A 1 1040 ? 16.721 -9.985 -27.387 1.00 80.62 1040 ILE A C 1
ATOM 8218 O O . ILE A 1 1040 ? 16.751 -9.434 -28.490 1.00 80.62 1040 ILE A O 1
ATOM 8222 N N . GLY A 1 1041 ? 15.563 -10.279 -26.791 1.00 81.00 1041 GLY A N 1
ATOM 8223 C CA . GLY A 1 1041 ? 14.259 -9.895 -27.328 1.00 81.00 1041 GLY A CA 1
ATOM 8224 C C . GLY A 1 1041 ? 14.156 -8.388 -27.572 1.00 81.00 1041 GLY A C 1
ATOM 8225 O O . GLY A 1 1041 ? 13.794 -7.974 -28.679 1.00 81.00 1041 GLY A O 1
ATOM 8226 N N . ARG A 1 1042 ? 14.549 -7.584 -26.574 1.00 80.06 1042 ARG A N 1
ATOM 8227 C CA . ARG A 1 1042 ? 14.574 -6.114 -26.643 1.00 80.06 1042 ARG A CA 1
ATOM 8228 C C . ARG A 1 1042 ? 15.575 -5.597 -27.669 1.00 80.06 1042 ARG A C 1
ATOM 8230 O O . ARG A 1 1042 ? 15.232 -4.725 -28.456 1.00 80.06 1042 ARG A O 1
ATOM 8237 N N . LEU A 1 1043 ? 16.770 -6.182 -27.755 1.00 78.44 1043 LEU A N 1
ATOM 8238 C CA . LEU A 1 1043 ? 17.746 -5.849 -28.801 1.00 78.44 1043 LEU A CA 1
ATOM 8239 C C . LEU A 1 1043 ? 17.140 -5.969 -30.207 1.00 78.44 1043 LEU A C 1
ATOM 8241 O O . LEU A 1 1043 ? 17.256 -5.052 -31.018 1.00 78.44 1043 LEU A O 1
ATOM 8245 N N . HIS A 1 1044 ? 16.437 -7.068 -30.487 1.00 80.31 1044 HIS A N 1
ATOM 8246 C CA . HIS A 1 1044 ? 15.747 -7.244 -31.765 1.00 80.31 1044 HIS A CA 1
ATOM 8247 C C . HIS A 1 1044 ? 14.596 -6.247 -31.975 1.00 80.31 1044 HIS A C 1
ATOM 8249 O O . HIS A 1 1044 ? 14.363 -5.817 -33.107 1.00 80.31 1044 HIS A O 1
ATOM 8255 N N . GLU A 1 1045 ? 13.888 -5.874 -30.908 1.00 79.25 1045 GLU A N 1
ATOM 8256 C CA . GLU A 1 1045 ? 12.861 -4.832 -30.953 1.00 79.25 1045 GLU A CA 1
ATOM 8257 C C . GLU A 1 1045 ? 13.465 -3.492 -31.395 1.00 79.25 1045 GLU A C 1
ATOM 8259 O O . GLU A 1 1045 ? 12.956 -2.877 -32.332 1.00 79.25 1045 GLU A O 1
ATOM 8264 N N . TYR A 1 1046 ? 14.604 -3.092 -30.818 1.00 76.62 1046 TYR A N 1
ATOM 8265 C CA . TYR A 1 1046 ? 15.305 -1.860 -31.194 1.00 76.62 1046 TYR A CA 1
ATOM 8266 C C . TYR A 1 1046 ? 15.851 -1.891 -32.617 1.00 76.62 1046 TYR A C 1
ATOM 8268 O O . TYR A 1 1046 ? 15.765 -0.889 -33.322 1.00 76.62 1046 TYR A O 1
ATOM 8276 N N . VAL A 1 1047 ? 16.376 -3.032 -33.079 1.00 77.88 1047 VAL A N 1
ATOM 8277 C CA . VAL A 1 1047 ? 16.802 -3.196 -34.482 1.00 77.88 1047 VAL A CA 1
ATOM 8278 C C . VAL A 1 1047 ? 15.624 -2.945 -35.423 1.00 77.88 1047 VAL A C 1
ATOM 8280 O O . VAL A 1 1047 ? 15.751 -2.220 -36.409 1.00 77.88 1047 VAL A O 1
ATOM 8283 N N . ARG A 1 1048 ? 14.454 -3.514 -35.111 1.00 80.88 1048 ARG A N 1
ATOM 8284 C CA . ARG A 1 1048 ? 13.237 -3.293 -35.895 1.00 80.88 1048 ARG A CA 1
ATOM 8285 C C . ARG A 1 1048 ? 12.813 -1.824 -35.852 1.00 80.88 1048 ARG A C 1
ATOM 8287 O O . ARG A 1 1048 ? 12.554 -1.241 -36.902 1.00 80.88 1048 ARG A O 1
ATOM 8294 N N . GLN A 1 1049 ? 12.732 -1.233 -34.659 1.00 75.94 1049 GLN A N 1
ATOM 8295 C CA . GLN A 1 1049 ? 12.367 0.176 -34.485 1.00 75.94 1049 GLN A CA 1
ATOM 8296 C C . GLN A 1 1049 ? 13.320 1.098 -35.256 1.00 75.94 1049 GLN A C 1
ATOM 8298 O O . GLN A 1 1049 ? 12.861 2.051 -35.885 1.00 75.94 1049 GLN A O 1
ATOM 8303 N N . PHE A 1 1050 ? 14.618 0.783 -35.281 1.00 80.19 1050 PHE A N 1
ATOM 8304 C CA . PHE A 1 1050 ? 15.619 1.495 -36.068 1.00 80.19 1050 PHE A CA 1
ATOM 8305 C C . PHE A 1 1050 ? 15.277 1.495 -37.562 1.00 80.19 1050 PHE A C 1
ATOM 8307 O O . PHE A 1 1050 ? 15.201 2.571 -38.144 1.00 80.19 1050 PHE A O 1
ATOM 8314 N N . TYR A 1 1051 ? 15.013 0.340 -38.184 1.00 78.25 1051 TYR A N 1
ATOM 8315 C CA . TYR A 1 1051 ? 14.684 0.296 -39.619 1.00 78.25 1051 TYR A CA 1
ATOM 8316 C C . TYR A 1 1051 ? 13.358 0.990 -39.951 1.00 78.25 1051 TYR A C 1
ATOM 8318 O O . TYR A 1 1051 ? 13.280 1.709 -40.945 1.00 78.25 1051 TYR A O 1
ATOM 8326 N N . VAL A 1 1052 ? 12.341 0.841 -39.095 1.00 79.81 1052 VAL A N 1
ATOM 8327 C CA . VAL A 1 1052 ? 11.066 1.566 -39.243 1.00 79.81 1052 VAL A CA 1
ATOM 8328 C C . VAL A 1 1052 ? 11.298 3.079 -39.195 1.00 79.81 1052 VAL A C 1
ATOM 8330 O O . VAL A 1 1052 ? 10.791 3.814 -40.038 1.00 79.81 1052 VAL A O 1
ATOM 8333 N N . SER A 1 1053 ? 12.115 3.541 -38.248 1.00 76.62 1053 SER A N 1
ATOM 8334 C CA . SER A 1 1053 ? 12.417 4.964 -38.076 1.00 76.62 1053 SER A CA 1
ATOM 8335 C C . SER A 1 1053 ? 13.313 5.506 -39.189 1.00 76.62 1053 SER A C 1
ATOM 8337 O O . SER A 1 1053 ? 13.096 6.615 -39.659 1.00 76.62 1053 SER A O 1
ATOM 8339 N N . ARG A 1 1054 ? 14.286 4.712 -39.655 1.00 76.75 1054 ARG A N 1
ATOM 8340 C CA . ARG A 1 1054 ? 15.156 5.037 -40.792 1.00 76.75 1054 ARG A CA 1
ATOM 8341 C C . ARG A 1 1054 ? 14.331 5.299 -42.050 1.00 76.75 1054 ARG A C 1
ATOM 8343 O O . ARG A 1 1054 ? 14.587 6.290 -42.720 1.00 76.75 1054 ARG A O 1
ATOM 8350 N N . LYS A 1 1055 ? 13.337 4.450 -42.340 1.00 77.00 1055 LYS A N 1
ATOM 8351 C CA . LYS A 1 1055 ? 12.430 4.623 -43.487 1.00 77.00 1055 LYS A CA 1
ATOM 8352 C C . LYS A 1 1055 ? 11.615 5.921 -43.392 1.00 77.00 1055 LYS A C 1
ATOM 8354 O O . LYS A 1 1055 ? 11.308 6.531 -44.411 1.00 77.00 1055 LYS A O 1
ATOM 8359 N N . ALA A 1 1056 ? 11.246 6.324 -42.176 1.00 73.56 1056 ALA A N 1
ATOM 8360 C CA . ALA A 1 1056 ? 10.458 7.528 -41.922 1.00 73.56 1056 ALA A CA 1
ATOM 8361 C C . ALA A 1 1056 ? 11.296 8.824 -41.865 1.00 73.56 1056 ALA A C 1
ATOM 8363 O O . ALA A 1 1056 ? 10.757 9.905 -42.111 1.00 73.56 1056 ALA A O 1
ATOM 8364 N N . SER A 1 1057 ? 12.590 8.733 -41.539 1.00 67.75 1057 SER A N 1
ATOM 8365 C CA . SER A 1 1057 ? 13.500 9.880 -41.420 1.00 67.75 1057 SER A CA 1
ATOM 8366 C C . SER A 1 1057 ? 13.978 10.384 -42.787 1.00 67.75 1057 SER A C 1
ATOM 8368 O O . SER A 1 1057 ? 14.160 9.625 -43.740 1.00 67.75 1057 SER A O 1
ATOM 8370 N N . LYS A 1 1058 ? 14.246 11.694 -42.881 1.00 56.91 1058 LYS A N 1
ATOM 8371 C CA . LYS A 1 1058 ? 14.813 12.336 -44.082 1.00 56.91 1058 LYS A CA 1
ATOM 8372 C C . LYS A 1 1058 ? 16.314 12.061 -44.270 1.00 56.91 1058 LYS A C 1
ATOM 8374 O O . LYS A 1 1058 ? 16.873 12.458 -45.289 1.00 56.91 1058 LYS A O 1
ATOM 8379 N N . LEU A 1 1059 ? 16.966 11.391 -43.316 1.00 53.41 1059 LEU A N 1
ATOM 8380 C CA . LEU A 1 1059 ? 18.420 11.171 -43.269 1.00 53.41 1059 LEU A CA 1
ATOM 8381 C C . LEU A 1 1059 ? 18.935 9.995 -44.135 1.00 53.41 1059 LEU A C 1
ATOM 8383 O O . LEU A 1 1059 ? 20.126 9.691 -44.102 1.00 53.41 1059 LEU A O 1
ATOM 8387 N N . GLY A 1 1060 ? 18.088 9.299 -44.905 1.00 48.38 1060 GLY A N 1
ATOM 8388 C CA . GLY A 1 1060 ? 18.446 7.992 -45.478 1.00 48.38 1060 GLY A CA 1
ATOM 8389 C C . GLY A 1 1060 ? 18.655 7.920 -46.995 1.00 48.38 1060 GLY A C 1
ATOM 8390 O O . GLY A 1 1060 ? 17.703 7.608 -47.700 1.00 48.38 1060 GLY A O 1
ATOM 8391 N N . LYS A 1 1061 ? 19.905 8.038 -47.482 1.00 45.38 1061 LYS A N 1
ATOM 8392 C CA . LYS A 1 1061 ? 20.457 7.226 -48.601 1.00 45.38 1061 LYS A CA 1
ATOM 8393 C C . LYS A 1 1061 ? 21.976 7.043 -48.411 1.00 45.38 1061 LYS A C 1
ATOM 8395 O O . LYS A 1 1061 ? 22.695 8.034 -48.419 1.00 45.38 1061 LYS A O 1
ATOM 8400 N N . GLY A 1 1062 ? 22.464 5.800 -48.249 1.00 48.56 1062 GLY A N 1
ATOM 8401 C CA . GLY A 1 1062 ? 23.915 5.497 -48.243 1.00 48.56 1062 GLY A CA 1
ATOM 8402 C C . GLY A 1 1062 ? 24.459 4.470 -47.228 1.00 48.56 1062 GLY A C 1
ATOM 8403 O O . GLY A 1 1062 ? 25.651 4.507 -46.941 1.00 48.56 1062 GLY A O 1
ATOM 8404 N N . ILE A 1 1063 ? 23.648 3.562 -46.661 1.00 51.38 1063 ILE A N 1
ATOM 8405 C CA . ILE A 1 1063 ? 24.035 2.721 -45.495 1.00 51.38 1063 ILE A CA 1
ATOM 8406 C C . ILE A 1 1063 ? 24.028 1.205 -45.841 1.00 51.38 1063 ILE A C 1
ATOM 8408 O O . ILE A 1 1063 ? 23.788 0.341 -44.998 1.00 51.38 1063 ILE A O 1
ATOM 8412 N N . ALA A 1 1064 ? 24.345 0.857 -47.094 1.00 43.75 1064 ALA A N 1
ATOM 8413 C CA . ALA A 1 1064 ? 24.205 -0.504 -47.639 1.00 43.75 1064 ALA A CA 1
ATOM 8414 C C . ALA A 1 1064 ? 25.083 -1.577 -46.964 1.00 43.75 1064 ALA A C 1
ATOM 8416 O O . ALA A 1 1064 ? 24.664 -2.725 -46.813 1.00 43.75 1064 ALA A O 1
ATOM 8417 N N . ALA A 1 1065 ? 26.291 -1.224 -46.510 1.00 45.53 1065 ALA A N 1
ATOM 8418 C CA . ALA A 1 1065 ? 27.225 -2.186 -45.912 1.00 45.53 1065 ALA A CA 1
ATOM 8419 C C . ALA A 1 1065 ? 26.952 -2.474 -44.419 1.00 45.53 1065 ALA A C 1
ATOM 8421 O O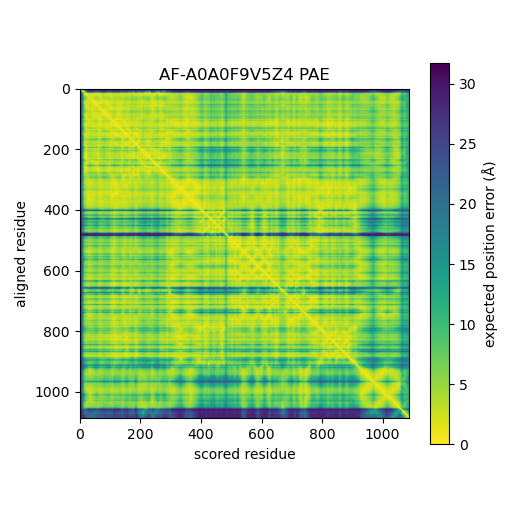 . ALA A 1 1065 ? 27.226 -3.572 -43.934 1.00 45.53 1065 ALA A O 1
ATOM 8422 N N . MET A 1 1066 ? 26.358 -1.523 -43.688 1.00 48.19 1066 MET A N 1
ATOM 8423 C CA . MET A 1 1066 ? 26.140 -1.640 -42.238 1.00 48.19 1066 MET A CA 1
ATOM 8424 C C . MET A 1 1066 ? 24.914 -2.496 -41.888 1.00 48.19 1066 MET A C 1
ATOM 8426 O O . MET A 1 1066 ? 24.942 -3.206 -40.887 1.00 48.19 1066 MET A O 1
ATOM 8430 N N . ALA A 1 1067 ? 23.851 -2.497 -42.704 1.00 43.34 1067 ALA A N 1
ATOM 8431 C CA . ALA A 1 1067 ? 22.599 -3.202 -42.389 1.00 43.34 1067 ALA A CA 1
ATOM 8432 C C . ALA A 1 1067 ? 22.758 -4.734 -42.264 1.00 43.34 1067 ALA A C 1
ATOM 8434 O O . ALA A 1 1067 ? 22.169 -5.360 -41.379 1.00 43.34 1067 ALA A O 1
ATOM 8435 N N . LYS A 1 1068 ? 23.605 -5.327 -43.112 1.00 48.06 1068 LYS A N 1
ATOM 8436 C CA . LYS A 1 1068 ? 23.941 -6.756 -43.082 1.00 48.06 1068 LYS A CA 1
ATOM 8437 C C . LYS A 1 1068 ? 24.712 -7.122 -41.813 1.00 48.06 1068 LYS A C 1
ATOM 8439 O O . LYS A 1 1068 ? 24.328 -8.022 -41.071 1.00 48.06 1068 LYS A O 1
ATOM 8444 N N . GLU A 1 1069 ? 25.766 -6.369 -41.526 1.00 50.34 1069 GLU A N 1
ATOM 8445 C CA . GLU A 1 1069 ? 26.655 -6.630 -40.400 1.00 50.34 1069 GLU A CA 1
ATOM 8446 C C . GLU A 1 1069 ? 26.029 -6.361 -39.033 1.00 50.34 1069 GLU A C 1
ATOM 8448 O O . GLU A 1 1069 ? 26.466 -6.941 -38.050 1.00 50.34 1069 GLU A O 1
ATOM 8453 N N . VAL A 1 1070 ? 25.041 -5.474 -38.946 1.00 47.97 1070 VAL A N 1
ATOM 8454 C CA . VAL A 1 1070 ? 24.338 -5.130 -37.701 1.00 47.97 1070 VAL A CA 1
ATOM 8455 C C . VAL A 1 1070 ? 23.420 -6.246 -37.267 1.00 47.97 1070 VAL A C 1
ATOM 8457 O O . VAL A 1 1070 ? 23.353 -6.571 -36.086 1.00 47.97 1070 VAL A O 1
ATOM 8460 N N . THR A 1 1071 ? 22.735 -6.857 -38.221 1.00 50.09 1071 THR A N 1
ATOM 8461 C CA . THR A 1 1071 ? 21.854 -7.969 -37.907 1.00 50.09 1071 THR A CA 1
ATOM 8462 C C . THR A 1 1071 ? 22.652 -9.260 -37.760 1.00 50.09 1071 THR A C 1
ATOM 8464 O O . THR A 1 1071 ? 22.369 -10.027 -36.847 1.00 50.09 1071 THR A O 1
ATOM 8467 N N . ASP A 1 1072 ? 23.718 -9.458 -38.545 1.00 53.75 1072 ASP A N 1
ATOM 8468 C CA . ASP A 1 1072 ? 24.685 -10.530 -38.293 1.00 53.75 1072 ASP A CA 1
ATOM 8469 C C . ASP A 1 1072 ? 25.404 -10.333 -36.942 1.00 53.75 1072 ASP A C 1
ATOM 8471 O O . ASP A 1 1072 ? 25.610 -11.315 -36.242 1.00 53.75 1072 ASP A O 1
ATOM 8475 N N . ALA A 1 1073 ? 25.709 -9.100 -36.508 1.00 50.03 1073 ALA A N 1
ATOM 8476 C CA . ALA A 1 1073 ? 26.270 -8.802 -35.184 1.00 50.03 1073 ALA A CA 1
ATOM 8477 C C . ALA A 1 1073 ? 25.247 -8.978 -34.059 1.00 50.03 1073 ALA A C 1
ATOM 8479 O O . ALA A 1 1073 ? 25.599 -9.555 -33.041 1.00 50.03 1073 ALA A O 1
ATOM 8480 N N . ALA A 1 1074 ? 23.987 -8.570 -34.230 1.00 47.97 1074 ALA A N 1
ATOM 8481 C CA . ALA A 1 1074 ? 22.921 -8.878 -33.275 1.00 47.97 1074 ALA A CA 1
ATOM 8482 C C . ALA A 1 1074 ? 22.747 -10.403 -33.137 1.00 47.97 1074 ALA A C 1
ATOM 8484 O O . ALA A 1 1074 ? 22.654 -10.928 -32.028 1.00 47.97 1074 ALA A O 1
ATOM 8485 N N . MET A 1 1075 ? 22.819 -11.138 -34.252 1.00 50.44 1075 MET A N 1
ATOM 8486 C CA . MET A 1 1075 ? 22.766 -12.603 -34.276 1.00 50.44 1075 MET A CA 1
ATOM 8487 C C . MET A 1 1075 ? 24.053 -13.274 -33.749 1.00 50.44 1075 MET A C 1
ATOM 8489 O O . MET A 1 1075 ? 23.970 -14.345 -33.148 1.00 50.44 1075 MET A O 1
ATOM 8493 N N . ALA A 1 1076 ? 25.232 -12.665 -33.917 1.00 45.84 1076 ALA A N 1
ATOM 8494 C CA . ALA A 1 1076 ? 26.523 -13.184 -33.455 1.00 45.84 1076 ALA A CA 1
ATOM 8495 C C . ALA A 1 1076 ? 26.802 -12.865 -31.977 1.00 45.84 1076 ALA A C 1
ATOM 8497 O O . ALA A 1 1076 ? 27.308 -13.735 -31.271 1.00 45.84 1076 ALA A O 1
ATOM 8498 N N . ASN A 1 1077 ? 26.398 -11.690 -31.473 1.00 44.78 1077 ASN A N 1
ATOM 8499 C CA . ASN A 1 1077 ? 26.401 -11.375 -30.038 1.00 44.78 1077 ASN A CA 1
ATOM 8500 C C . ASN A 1 1077 ? 25.482 -12.340 -29.286 1.00 44.78 1077 ASN A C 1
ATOM 8502 O O . ASN A 1 1077 ? 25.876 -12.875 -28.256 1.00 44.78 1077 ASN A O 1
ATOM 8506 N N . THR A 1 1078 ? 24.326 -12.684 -29.868 1.00 44.47 1078 THR A N 1
ATOM 8507 C CA . THR A 1 1078 ? 23.431 -13.729 -29.340 1.00 44.47 1078 THR A CA 1
ATOM 8508 C C . THR A 1 1078 ? 24.127 -15.096 -29.224 1.00 44.47 1078 THR A C 1
ATOM 8510 O O . THR A 1 1078 ? 23.798 -15.884 -28.339 1.00 44.47 1078 THR A O 1
ATOM 8513 N N . ALA A 1 1079 ? 25.101 -15.402 -30.092 1.00 36.94 1079 ALA A N 1
ATOM 8514 C CA . ALA A 1 1079 ? 25.875 -16.645 -30.052 1.00 36.94 1079 ALA A CA 1
ATOM 8515 C C . ALA A 1 1079 ? 27.088 -16.574 -29.100 1.00 36.94 1079 ALA A C 1
ATOM 8517 O O . ALA A 1 1079 ? 27.378 -17.555 -28.416 1.00 36.94 1079 ALA A O 1
ATOM 8518 N N . GLN A 1 1080 ? 27.781 -15.432 -29.020 1.00 39.38 1080 GLN A N 1
ATOM 8519 C CA . GLN A 1 1080 ? 28.911 -15.214 -28.107 1.00 39.38 1080 GLN A CA 1
ATOM 8520 C C . GLN A 1 1080 ? 28.472 -15.061 -26.645 1.00 39.38 1080 GLN A C 1
ATOM 8522 O O . GLN A 1 1080 ? 29.103 -15.661 -25.775 1.00 39.38 1080 GLN A O 1
ATOM 8527 N N . GLN A 1 1081 ? 27.381 -14.342 -26.369 1.00 42.53 1081 GLN A N 1
ATOM 8528 C CA . GLN A 1 1081 ? 26.799 -14.223 -25.026 1.00 42.53 1081 GLN A CA 1
ATOM 8529 C C . GLN A 1 1081 ? 26.205 -15.558 -24.567 1.00 42.53 1081 GLN A C 1
ATOM 8531 O O . GLN A 1 1081 ? 26.552 -16.025 -23.486 1.00 42.53 1081 GLN A O 1
ATOM 8536 N N . SER A 1 1082 ? 25.501 -16.274 -25.452 1.00 38.69 1082 SER A N 1
ATOM 8537 C CA . SER A 1 1082 ? 25.053 -17.649 -25.190 1.00 38.69 1082 SER A CA 1
ATOM 8538 C C . SER A 1 1082 ? 26.216 -18.620 -24.922 1.00 38.69 1082 SER A C 1
ATOM 8540 O O . SER A 1 1082 ? 26.106 -19.500 -24.065 1.00 38.69 1082 SER A O 1
ATOM 8542 N N . MET A 1 1083 ? 27.351 -18.483 -25.621 1.00 33.69 1083 MET A N 1
ATOM 8543 C CA . MET A 1 1083 ? 28.559 -19.276 -25.347 1.00 33.69 1083 MET A CA 1
ATOM 8544 C C . MET A 1 1083 ? 29.238 -18.888 -24.030 1.00 33.69 1083 MET A C 1
ATOM 8546 O O . MET A 1 1083 ? 29.727 -19.769 -23.326 1.00 33.69 1083 MET A O 1
ATOM 8550 N N . ALA A 1 1084 ? 29.274 -17.602 -23.679 1.00 38.22 1084 ALA A N 1
ATOM 8551 C CA . ALA A 1 1084 ? 29.814 -17.132 -22.408 1.00 38.22 1084 ALA A CA 1
ATOM 8552 C C . ALA A 1 1084 ? 28.936 -17.582 -21.228 1.00 38.22 1084 ALA A C 1
ATOM 8554 O O . ALA A 1 1084 ? 29.468 -18.074 -20.236 1.00 38.22 1084 ALA A O 1
ATOM 8555 N N . ALA A 1 1085 ? 27.609 -17.522 -21.366 1.00 37.62 1085 ALA A N 1
ATOM 8556 C CA . ALA A 1 1085 ? 26.643 -18.048 -20.404 1.00 37.62 1085 ALA A CA 1
ATOM 8557 C C . ALA A 1 1085 ? 26.782 -19.571 -20.224 1.00 37.62 1085 ALA A C 1
ATOM 8559 O O . ALA A 1 1085 ? 26.765 -20.068 -19.100 1.00 37.62 1085 ALA A O 1
ATOM 8560 N N . ARG A 1 1086 ? 27.017 -20.316 -21.315 1.00 39.28 1086 ARG A N 1
ATOM 8561 C CA . ARG A 1 1086 ? 27.330 -21.758 -21.275 1.00 39.28 1086 ARG A CA 1
ATOM 8562 C C . ARG A 1 1086 ? 28.698 -22.100 -20.688 1.00 39.28 1086 ARG A C 1
ATOM 8564 O O . ARG A 1 1086 ? 28.855 -23.217 -20.227 1.00 39.28 1086 ARG A O 1
ATOM 8571 N N . LYS A 1 1087 ? 29.679 -21.192 -20.743 1.00 36.78 1087 LYS A N 1
ATOM 8572 C CA . LYS A 1 1087 ? 31.003 -21.362 -20.114 1.00 36.78 1087 LYS A CA 1
ATOM 8573 C C . LYS A 1 1087 ? 31.024 -20.948 -18.636 1.00 36.78 1087 LYS A C 1
ATOM 8575 O O . LYS A 1 1087 ? 31.952 -21.323 -17.929 1.00 36.78 1087 LYS A O 1
ATOM 8580 N N . ARG A 1 1088 ? 30.058 -20.131 -18.195 1.00 44.09 1088 ARG A N 1
ATOM 8581 C CA . ARG A 1 1088 ? 29.881 -19.697 -16.796 1.00 44.09 1088 ARG A CA 1
ATOM 8582 C C . ARG A 1 1088 ? 29.058 -20.689 -15.956 1.00 44.09 1088 ARG A C 1
ATOM 8584 O O . ARG A 1 1088 ? 29.177 -20.657 -14.735 1.00 44.09 1088 ARG A O 1
ATOM 8591 N N . LYS A 1 1089 ? 28.228 -21.517 -16.600 1.00 38.34 1089 LYS A N 1
ATOM 8592 C CA . LYS A 1 1089 ? 27.517 -22.671 -16.018 1.00 38.34 1089 LYS A CA 1
ATOM 8593 C C . LYS A 1 1089 ? 28.373 -23.927 -16.131 1.00 38.34 1089 LYS A C 1
ATOM 8595 O O . LYS A 1 1089 ? 28.196 -24.808 -15.260 1.00 38.34 1089 LYS A O 1
#

Sequence (1089 aa):
MAKRRASKSAPKAAPRPTGHIITHNHWDRDWVLTEVITRGQAAAFFKNLFAMMDREVDYKMVTDGQVEVIDDYLERLSPAKRKVEEAKFRKWGKRGNLAMGPTYIQPDYVLISGETHVRNLLLGHKVGNHLGNVMKVGWLVDTFGHISQTPQLLNQFGIDGIFIARGFSIPPDEIMSEFTWSGPDGSELLAVYTMNTTRNAMNLAQMPKIAENRLDIEMEKLTPLCIAPHVPLINGFEQDEVIDDVLPIIRRITNKDKPYDLKQTNPDEFIEIIKPYLEGKKLPHCEGFLYSGIYMPLLHGTLSTRVAVKLRNDECEKRLEKFAEPLSSFTWTHGDTYPRDEIERCWKLLLKNDHHDDICGCNSDEVDRDMHTRYDQVDRISGEVLTDKFQRIVCNVDTRKGGKDGLALVAFNPANHARNDVVKAVVDLPKDFGPFKVVDAAGKALPLQITSVKGRKFEIAFRAKLPPLGYATVFVKPLGATKLKAAAGLTVDARKLTAENKFLRIKINTNGTVNVTHKGSGKTYRQCGKLIDGGDMGDVYDYSYPRVEKLVSSADCKAQVTLEDAGPLVARFRVEYVMKIPRALHKDRTRRQSRTVNMPVVSTIELAVDSERVEWQTSLTNTAKNHRVRVHLPTGGVKSERSHAGESFDVNPFTTIGEMWGIELPKRLEGLVVPGRDTVRITSYPFHGFCDYSDGKTGAGALAKGIREYEIVKPSREIALTLLRSVGWMTHLDILTRNGDVGWEIYTPTAQCFGTYSFRYGFMPHKGDWFAGGLHTQSELFNEPVRVVQTSAHAGAFASRMSFATITPADKLIHSSTKVSEDGKSLIVRCFNPRDAKVTGKIEVAGKVKSAIKSNVAEAVTGEKLKTVGKAYTFTAGKREIVTLRFELTRDKLLARKPSASLAKATKACPRELPVAEPSLDIPLPPFVTKADIESEKKRLAKIQREYKQLKAQVAKLKARVDALAKRGAEDDDLLIEWSKMGHMVSLHRRYIDEAKFSVLLTQRRWYEQTVTDPKRLKALMKRTQEGIARTELPELRIIGRLHEYVRQFYVSRKASKLGKGIAAMAKEVTDAAMANTAQQSMAARKRK

Radius of gyration: 31.44 Å; Cα contacts (8 Å, |Δi|>4): 2468; chains: 1; bounding box: 78×104×102 Å

pLDDT: mean 90.18, std 12.3, range [32.47, 98.81]

InterPro domains:
  IPR000602 Glycoside hydrolase family 38, N-terminal domain [PF01074] (20-275)
  IPR011013 Galactose mutarotase-like domain superfamily [SSF74650] (403-899)
  IPR011330 Glycoside hydrolase/deacetylase, beta/alpha-barrel [SSF88713] (20-209)
  IPR013780 Glycosyl hydrolase, all-beta [G3DSA:2.60.40.1180] (395-478)
  IPR015341 Glycoside hydrolase family 38, central domain [PF09261] (300-387)
  IPR015341 Glycoside hydrolase family 38, central domain [SM00872] (298-375)
  IPR027291 Glycoside hydrolase 38, N-terminal domain superfamily [G3DSA:3.20.110.10] (13-293)
  IPR028995 Glycoside hydrolase families 57/38, central domain superfamily [SSF88688] (301-397)
  IPR037094 Glycoside hydrolase family 38, central domain superfamily [G3DSA:1.20.1270.50] (301-394)
  IPR041147 Glycosyl hydrolases family 38, C-terminal domain [PF17677] (815-885)

Secondary structure (DSSP, 8-state):
--------PPPPPPPPPEEEEEEEEE--SSSSS-HHHHHHHHHHHHHHHHHHHHHSTT--EE-TTBSHHHHHHHHTS-HHHHHHHHHHHHHHHHTTSEE--SBSS-B-TTTS-HHHHHHHHHHHHHHHHHTT---SEEEESS-SSB-TTHHHHHHTTT--EEEESSB----GGG--SEEEEE-TTS-EEEEEE-TT-TTTTTTTTTSTTTHHHHHHHHHHHHGGG-SSSEEEEEEEEES-SS----HHHHHHHHTS--SSEEEE--HHHHHHHHHHHHTT----EEES-B-B-SSS---GGGGTBTHHHHHHHHHHHHHIIIIIHHHHHHHHHTTPPP-HHHHHHHHHHHHHHHBHHHHTT-S-HHHHHHHHHHHHHHHHHHHHHHHHHHHHHHTTB--GGG-TT-EEEEEEE-SSS-EEEEEEEEEE--TT--SEEEE-TT-PBPPEEEEEEETTEEEEEEEEEEPTTEEEEEEEEE--S-------S-EEETTTTEEE-SSEEEEE-TTS-EEEEETTT--EEEEETEEEEEE----SS-----SB---EEGGGS--EEEEEEESSSEEEEEEEEEEEEE-SB-TTSSBB-S-EEEEEEEEEEEEETT-SSEEEEEEEEE--SSEEEEEEEE-SS---SEEEEEETTEEEEEESSPPPP-PPPPGGGBTTB---SB-S---EEE-SSEEEEE-SSEEEEEEEES--EEEEETTTTEEEEEEEEE-SBS--S--SSB-S--S---B-GGGG--EEEEEEEEEEEEESSTTTTTHHHHHHHHHS--EEEEEE----SB-SEEESEEEESTTTSEEEEEEE-TTSSSEEEEEE--SSS-EEEEEEESSEEEEEEEE-TTS-EEEEEPEEETTEEEEEE-TT-EEEEEEEEE---TTSSPPPHHHHHH-EEEPSSSSPPPPSS--PPPPS--HHHHHHHHHHHHHHHHHHHHHHHHHHHHHHHHHHHHHTT---HHHHHHHHHHHHHHHHHHHHHHHHHHHHHHHHHHHHHHH---HHHHHHHHHHHHHHHTT--HHHHHHHHHHHHHHHHHHHHHHHSTT-S--HHHHHHHHHHHHHHHHHHHHHHHHH-